Protein AF-0000000068432973 (afdb_homodimer)

Foldseek 3Di:
DVQVVLQPDQKAAQKWKFWFPDDIAGFMWGDDLFWIWTWRPDPPDIDIDTDGLLQWFDWDWDDDVQWIKIWTQGQLRTIMIMIGGGDVNNVSRRRSSVDSNDDPDPCSHLQLVDDDPDDQPDALVPLQDPVVVVVVVVVQDDQKDKDQLCLVPPQAVFAFSIFIFGPPADSVLLSQQLVQFVRRFAWTWQDAQSVQGATEIEGAFGQLAPVGDDRLSSLVRVCSRDDPPAAAEEEEQADPVVQVVVSNVRTHHDDCVSNVRYHYDYQHADDFVLQQQLQLLLLVLLPDPPDDPVVSVVSNVVSCLLVNLLSLLVLLLVQLCCVPPVVHHYYYYYHGRQFSVLLSSLNNCVLRALLCQEPSNVSNSCVNSHANSQAFLCLQLSHHNDHPDDRDRHGCRVVSSLLSVVLQCVVVVQSHFFDNVSSSVVSSCSNPNSFCANDGRHPNRCVVSVRSVSGGHPCSVCVPPVNVLVTGRLNHDHDGHRHRGDSPSVSHDDPCVRSNCSPDPCVVVVVVSVVSSVVSVVVVVVVVVVVVVVVVVVVVVVVVVVVVPPDDDDD/DVQVVLQPDQKAAQKWKFWFPDDIAGFMWGDDLFWIWTWRPDPPDIDIDTDGLLQWFDWDWDDDVQKIKIWTAGQLRTIMIMIGGGDVNNVSRRRSSVDSNDDPDPCSHLQLVDDDPDDQPDALVPLQDPVVVVVVVVVQDDQKDKDQLCLVPPQAVFAFSIFIFGPPADSVLLSQQLVQFVRRFAWTWQDAQSVQGATEIEGAFGQLAPVGDDRLSSLVRVCSRDDPPAAAEEEEQADPVVQVVVSNVRTHHDDCVSNVRYHYDYQHADDFVLQQQLQLLLLVLLPDPPDDPVVSVVSNVVSCLLVNLLSLLVLLLVQLCCCPPVVHHYYYYYHGRQFSVLLSSLNNCVLRALLCQEPSNVSNSCVNSHANSQAFLCLQLSHHNPHPDDRDRHGCRVVSSLLSVVLLCVVVVQSHFFDNVSSSVVSSCSNPNSFCANDGRHPNRCVVSVRSVSGGHPCSVCVPPVNVLVTGRLNHDHDGHRHRGDSPSVSRDDPCVRSNCSPDPCVVVVVVSVVSSVVSVVVVVVVVVVVVVVVVVVVVVVVVVVVVPPDDDDD

Sequence (1110 aa):
MEFAELIKTPRADNVVLHRPFYPAVEGTLCLTGHHLIFSSRRQDNVEELWLLHSNIDSIEKRFIGFLGTIIIKCKDLRIIQLDIPGMEESLNIASSIEALSTLDSITLMYPFFYRPMFEVIEDGWHSFLPESEFELLSSVTNEWRLSYINKDFSVCPSYPPVVTVPKTIDDESLCKVATFRHGGRFPVLSYYHKKNGMVIMRSSQPLTGTNGRRCKEDEKLINATLRAGKRGYIIDTRSLNVAQQARAKGGGFEQEVHYPQWRRIHKSIERYNILQESLIKLVEACNDQSHNMDRWLSKLEASNWLTHIKEILTTACLAAQCIDREGASVLIHGTEGIDSTLQVTSLAQIILDPRCRTIRGFEALIEREWRQAGHPFQQRCAQSAYSNSKQKWEAPVFLLFLDCVWQILRQFPCSFEFNYHFLIMLFEHSYASQFGTFLGNNENERSKLKLPQKTMSLWSWVNRPEEHNRFKNPLFEANSLVIWPSVAPQSLQLWEGVFLRWNRSSKFVDESYEEMINIIKYNKELQVKVNMLRRQLAELEIDDNTQDDGMPKSPMEFAELIKTPRADNVVLHRPFYPAVEGTLCLTGHHLIFSSRRQDNVEELWLLHSNIDSIEKRFIGFLGTIIIKCKDLRIIQLDIPGMEESLNIASSIEALSTLDSITLMYPFFYRPMFEVIEDGWHSFLPESEFELLSSVTNEWRLSYINKDFSVCPSYPPVVTVPKTIDDESLCKVATFRHGGRFPVLSYYHKKNGMVIMRSSQPLTGTNGRRCKEDEKLINATLRAGKRGYIIDTRSLNVAQQARAKGGGFEQEVHYPQWRRIHKSIERYNILQESLIKLVEACNDQSHNMDRWLSKLEASNWLTHIKEILTTACLAAQCIDREGASVLIHGTEGIDSTLQVTSLAQIILDPRCRTIRGFEALIEREWRQAGHPFQQRCAQSAYSNSKQKWEAPVFLLFLDCVWQILRQFPCSFEFNYHFLIMLFEHSYASQFGTFLGNNENERSKLKLPQKTMSLWSWVNRPEEHNRFKNPLFEANSLVIWPSVAPQSLQLWEGVFLRWNRSSKFVDESYEEMINIIKYNKELQVKVNMLRRQLAELEIDDNTQDDGMPKSP

Organism: Pseudonaja textilis (NCBI:txid8673)

Radius of gyration: 35.04 Å; Cα contacts (8 Å, |Δi|>4): 2087; chains: 2; bounding box: 86×96×112 Å

Solvent-accessible surface area (backbone atoms only — not comparable to full-atom values): 57473 Å² total; per-residue (Å²): 112,102,44,54,88,54,46,73,48,48,66,43,71,70,23,33,40,38,47,72,98,46,74,71,42,56,20,37,37,35,51,57,73,48,35,43,35,37,37,37,78,40,88,89,62,71,50,72,44,82,38,52,26,58,29,41,35,35,72,46,80,45,76,56,91,58,35,17,34,40,37,40,34,29,47,77,69,44,59,36,36,36,38,26,66,35,54,67,55,32,51,32,40,51,52,23,50,54,51,47,33,59,61,84,55,75,79,73,38,50,15,58,71,53,73,80,91,64,83,74,83,46,66,36,75,68,67,67,42,69,68,61,58,44,52,59,49,54,72,76,43,82,62,55,36,81,38,60,77,21,60,81,33,76,59,20,45,41,38,38,37,58,45,44,39,53,55,88,56,52,65,70,45,49,54,55,24,12,75,38,13,37,80,18,33,41,75,32,65,74,42,74,40,80,90,78,65,28,34,36,28,37,21,19,21,35,46,19,26,83,83,57,54,80,53,70,53,43,44,49,52,62,54,63,67,47,55,90,94,47,46,33,36,34,40,31,35,37,40,66,66,57,38,56,54,34,12,74,75,38,28,27,65,86,53,50,88,73,36,73,57,41,47,77,42,68,48,60,54,82,52,49,65,59,45,30,53,18,47,29,41,39,53,52,48,58,69,48,81,80,50,51,43,61,55,45,40,49,39,51,45,71,16,39,52,66,45,51,43,36,44,47,51,45,49,12,48,50,53,36,40,36,34,73,73,66,58,18,24,35,38,32,20,28,65,69,31,45,50,71,33,36,46,29,56,50,46,20,40,46,32,57,34,45,55,40,30,31,60,67,35,32,51,40,44,45,42,56,48,32,47,35,45,16,29,38,35,42,49,19,31,65,45,51,62,62,44,84,62,86,77,83,64,29,22,54,56,68,54,46,40,50,48,45,50,48,55,42,40,66,59,34,54,25,53,24,36,43,37,70,61,43,53,50,50,51,50,40,41,46,46,39,46,63,35,35,68,46,52,40,39,19,37,46,52,31,58,75,64,36,39,76,80,50,25,45,38,50,54,25,54,49,68,31,72,77,50,36,61,72,22,45,29,87,62,45,42,96,44,82,58,66,56,84,73,78,63,49,49,88,69,60,74,82,63,49,82,65,68,32,50,68,75,41,86,55,61,45,51,52,48,44,52,50,49,50,48,50,51,53,52,48,34,52,51,35,52,51,49,39,53,50,44,50,48,50,46,52,53,53,54,53,56,58,59,60,62,65,71,69,65,77,77,78,132,111,101,42,54,88,54,46,73,47,45,65,44,69,69,23,33,41,38,45,70,100,46,76,72,42,57,20,35,37,36,50,58,73,49,34,44,35,38,37,37,76,41,88,89,64,72,50,71,44,82,39,52,27,59,28,41,34,36,73,45,80,45,75,58,91,56,36,16,35,40,38,41,34,28,48,77,70,44,60,35,36,38,36,26,65,35,54,67,56,32,51,33,40,52,52,20,50,54,52,48,32,58,62,83,54,76,78,74,38,49,14,60,70,52,72,82,91,62,83,76,83,46,65,38,74,68,67,68,43,68,67,60,56,43,52,60,49,55,73,76,43,80,62,54,36,81,39,59,79,22,61,81,31,76,59,18,44,41,39,38,38,58,45,44,39,52,54,88,57,51,66,70,44,49,53,57,24,13,73,37,13,38,79,19,33,42,73,32,64,73,43,75,40,80,91,78,64,28,34,36,28,38,24,20,20,36,46,20,24,82,82,57,54,81,53,70,52,43,46,48,52,63,52,64,67,46,54,91,93,46,47,34,35,34,40,32,36,37,40,67,68,57,38,55,56,34,12,74,73,39,28,29,64,87,52,50,88,74,37,72,59,40,47,78,43,68,46,59,54,83,54,51,65,58,46,29,53,18,47,29,41,38,52,52,49,58,67,47,81,80,50,50,42,60,55,44,40,48,40,51,46,70,17,39,51,67,45,52,44,37,43,47,51,45,49,12,48,48,54,36,41,35,33,72,72,66,57,17,25,36,38,32,21,28,64,69,31,44,52,70,33,34,44,29,55,50,48,21,42,46,31,57,32,46,56,41,29,31,60,67,35,33,51,42,45,44,42,54,49,32,48,35,44,16,28,39,34,42,49,20,31,64,44,50,61,62,43,83,61,85,76,82,63,29,24,54,58,66,53,50,40,50,49,46,50,50,56,44,40,66,58,34,56,27,52,24,37,42,36,70,61,43,54,51,50,52,48,41,40,45,44,39,46,63,35,35,66,46,55,39,38,18,37,45,53,30,58,74,64,36,39,76,80,52,25,43,36,50,51,24,53,48,68,32,72,75,50,36,61,70,23,44,29,88,63,44,43,95,45,83,57,66,54,84,74,77,62,50,49,88,68,60,74,82,61,49,82,64,67,31,50,68,76,41,84,54,62,46,50,53,48,44,55,51,51,52,49,48,51,53,52,50,34,52,53,34,52,52,48,38,52,50,44,50,49,51,46,53,53,53,55,54,55,58,58,60,65,65,72,70,66,75,78,78,132

InterPro domains:
  IPR010569 Myotubularin-like, phosphatase domain [PF06602] (109-446)
  IPR010569 Myotubularin-like, phosphatase domain [PS51339] (124-499)
  IPR011993 PH-like domain superfamily [G3DSA:2.30.29.30] (4-100)
  IPR029021 Protein-tyrosine phosphatase-like [SSF52799] (120-504)
  IPR030564 Myotubularin [PTHR10807] (13-544)
  IPR048994 MTMR6-9, GRAM domain [PF21098] (24-101)

pLDDT: mean 93.5, std 8.92, range [25.36, 98.94]

Nearest PDB structures (foldseek):
  5gnh-assembly2_A  TM=9.101E-01  e=5.125E-49  Homo sapiens
  5gnh-assembly3_B  TM=9.151E-01  e=1.830E-48  Homo sapiens
  1zvr-assembly1_A  TM=8.961E-01  e=6.200E-48  Homo sapiens
  5c16-assembly4_D  TM=9.106E-01  e=1.146E-46  Homo sapiens
  2yf0-assembly1_A-2  TM=7.721E-01  e=1.678E-44  Homo sapiens

Secondary structure (DSSP, 8-state):
-TTGGG-S-SEEEEEEEE-TTS--EEEEEEE-SSEEEEE---SS---EEEEEGGGEEEEEEEEETTEEEEEEEETTS-EEEEEEESHHHHHHHHHHHHHHHT-S-GGGSGGGT----S---S-GGGSS-HHHHHHHHHTT-SSEEEE-TTTTSSS-TTS-SSEEEETTS-HHHHHHHHHHBGGG---EEEEE-TTT--EEEEE--B--TTTT---HHHHHHHHTTSPTT--EEEEESS-HHHHHHHHHTT-----TTTSTTEEEEE-----HHHHHHHHHHHHHHHH-TT--HHHHHHHHHHHTHHHHHHHHHHHHHHHHHHHHTS--EEEEE-SSSSSHHHHHHHHHHHHH-GGGGSHHHHHHHHIIIIITTT--HHHHTS--S---SPPSS---HHHHHHHHHHHHHHHSTTS-SB-HHHHHHHHHHHHS-SSSTT-SSSHHHHHHHTHHHHS--HHHHHTSHHHHHHHB-TT-----S-------GGG----HHHHTTTTS--HHHHHHHHHHHHHHHHHHHHHHHHHHHHHHHHHHHHHHHHHHTTS----/-TTGGG-S-SEEEEEEEE-TTS--EEEEEEE-SSEEEEE---SS---EEEEEGGGEEEEEEEEETTEEEEEEEETTS-EEEEEEESHHHHHHHHHHHHHHHT-S-GGGSGGGT----S---S-GGGSS-HHHHHHHHHTT-SSEEEE-TTTTSSS-TTS-SSEEEETTS-HHHHHHHHHHBGGG---EEEEE-TTT--EEEEE--B--TTTT---HHHHHHHHTTSPTT--EEEEESS-HHHHHHHHHTT-----TTTSTTEEEEE-----HHHHHHHHHHHHHHHH-TT--HHHHHHHHHHHTHHHHHHHHHHHHHHHHHHHHTS--EEEEE-SSSSSHHHHHHHHHHHHH-GGGGSHHHHHHHHIIIIITTT--HHHHTS--S---S--SS---HHHHHHHHHHHHHHHSTTS-SB-HHHHHHHHHHHHS-SSSTT-SSSHHHHHHHTHHHHS--HHHHHTSHHHHHHHB-TT-----S-------GGG----HHHHTTTTS--HHHHHHHHHHHHHHHHHHHHHHHHHHHHHHHHHHHHHHHHHHTTS----

Structure (mmCIF, N/CA/C/O backbone):
data_AF-0000000068432973-model_v1
#
loop_
_entity.id
_entity.type
_entity.pdbx_description
1 polymer 'Myotubularin-related protein 9'
#
loop_
_atom_site.group_PDB
_atom_site.id
_atom_site.type_symbol
_atom_site.label_atom_id
_atom_site.label_alt_id
_atom_site.label_comp_id
_atom_site.label_asym_id
_atom_site.label_entity_id
_atom_site.label_seq_id
_atom_site.pdbx_PDB_ins_code
_atom_site.Cartn_x
_atom_site.Cartn_y
_atom_site.Cartn_z
_atom_site.occupancy
_atom_site.B_iso_or_equiv
_atom_site.auth_seq_id
_atom_site.auth_comp_id
_atom_site.auth_asym_id
_atom_site.auth_atom_id
_atom_site.pdbx_PDB_model_num
ATOM 1 N N . MET A 1 1 ? -35.031 26.766 24.469 1 56.75 1 MET A N 1
ATOM 2 C CA . MET A 1 1 ? -33.812 26.047 24.156 1 56.75 1 MET A CA 1
ATOM 3 C C . MET A 1 1 ? -33.312 26.438 22.766 1 56.75 1 MET A C 1
ATOM 5 O O . MET A 1 1 ? -34.094 26.625 21.844 1 56.75 1 MET A O 1
ATOM 9 N N . GLU A 1 2 ? -32.031 26.969 22.703 1 74.81 2 GLU A N 1
ATOM 10 C CA . GLU A 1 2 ? -31.406 27.672 21.594 1 74.81 2 GLU A CA 1
ATOM 11 C C . GLU A 1 2 ? -31.688 26.984 20.266 1 74.81 2 GLU A C 1
ATOM 13 O O . GLU A 1 2 ? -31.75 27.625 19.219 1 74.81 2 GLU A O 1
ATOM 18 N N . PHE A 1 3 ? -32.125 25.719 20.297 1 84.88 3 PHE A N 1
ATOM 19 C CA . PHE A 1 3 ? -32.219 25.016 19.031 1 84.88 3 PHE A CA 1
ATOM 20 C C . PHE A 1 3 ? -33.625 24.484 18.797 1 84.88 3 PHE A C 1
ATOM 22 O O . PHE A 1 3 ? -33.906 23.859 17.766 1 84.88 3 PHE A O 1
ATOM 29 N N . ALA A 1 4 ? -34.594 24.703 19.641 1 85.81 4 ALA A N 1
ATOM 30 C CA . ALA A 1 4 ? -35.906 24.078 19.609 1 85.81 4 ALA A CA 1
ATOM 31 C C . ALA A 1 4 ? -36.688 24.469 18.344 1 85.81 4 ALA A C 1
ATOM 33 O O . ALA A 1 4 ? -37.375 23.641 17.75 1 85.81 4 ALA A O 1
ATOM 34 N N . GLU A 1 5 ? -36.469 25.641 17.953 1 88.88 5 GLU A N 1
ATOM 35 C CA . GLU A 1 5 ? -37.219 26.125 16.797 1 88.88 5 GLU A CA 1
ATOM 36 C C . GLU A 1 5 ? -36.719 25.469 15.508 1 88.88 5 GLU A C 1
ATOM 38 O O . GLU A 1 5 ? -37.438 25.422 14.508 1 88.88 5 GLU A O 1
ATOM 43 N N . LEU A 1 6 ? -35.562 24.969 15.602 1 92.25 6 LEU A N 1
ATOM 44 C CA . LEU A 1 6 ? -34.938 24.375 14.406 1 92.25 6 LEU A CA 1
ATOM 45 C C . LEU A 1 6 ? -35.281 22.891 14.305 1 92.25 6 LEU A C 1
ATOM 47 O O . LEU A 1 6 ? -35.125 22.281 13.242 1 92.25 6 LEU A O 1
ATOM 51 N N . ILE A 1 7 ? -35.781 22.312 15.336 1 95.44 7 ILE A N 1
ATOM 52 C CA . ILE A 1 7 ? -36.062 20.891 15.375 1 95.44 7 ILE A CA 1
ATOM 53 C C . ILE A 1 7 ? -37.562 20.656 15.227 1 95.44 7 ILE A C 1
ATOM 55 O O . ILE A 1 7 ? -38.312 20.766 16.203 1 95.44 7 ILE A O 1
ATOM 59 N N . LYS A 1 8 ? -37.969 20.219 14.18 1 93.62 8 LYS A N 1
ATOM 60 C CA . LYS A 1 8 ? -39.406 20.062 13.875 1 93.62 8 LYS A CA 1
ATOM 61 C C . LYS A 1 8 ? -39.906 18.703 14.359 1 93.62 8 LYS A C 1
ATOM 63 O O . LYS A 1 8 ? -41.062 18.594 14.789 1 93.62 8 LYS A O 1
ATOM 68 N N . THR A 1 9 ? -39.094 17.75 14.219 1 93 9 THR A N 1
ATOM 69 C CA . THR A 1 9 ? -39.375 16.391 14.703 1 93 9 THR A CA 1
ATOM 70 C C . THR A 1 9 ? -38.25 15.891 15.578 1 93 9 THR A C 1
ATOM 72 O O . THR A 1 9 ? -37.281 15.328 15.078 1 93 9 THR A O 1
ATOM 75 N N . PRO A 1 10 ? -38.406 16 16.812 1 93.56 10 PRO A N 1
ATOM 76 C CA . PRO A 1 10 ? -37.312 15.641 17.703 1 93.56 10 PRO A CA 1
ATOM 77 C C . PRO A 1 10 ? -37.094 14.125 17.812 1 93.56 10 PRO A C 1
ATOM 79 O O . PRO A 1 10 ? -36 13.672 18.125 1 93.56 10 PRO A O 1
ATOM 82 N N . ARG A 1 11 ? -38.219 13.398 17.578 1 95.44 11 ARG A N 1
ATOM 83 C CA . ARG A 1 11 ? -38.125 11.953 17.703 1 95.44 11 ARG A CA 1
ATOM 84 C C . ARG A 1 11 ? -38.969 11.258 16.625 1 95.44 11 ARG A C 1
ATOM 86 O O . ARG A 1 11 ? -40.094 11.711 16.312 1 95.44 11 ARG A O 1
ATOM 93 N N . ALA A 1 12 ? -38.406 10.289 16 1 95.38 12 ALA A N 1
ATOM 94 C CA . ALA A 1 12 ? -39.094 9.477 15.008 1 95.38 12 ALA A CA 1
ATOM 95 C C . ALA A 1 12 ? -38.844 7.988 15.234 1 95.38 12 ALA A C 1
ATOM 97 O O . ALA A 1 12 ? -37.688 7.562 15.344 1 95.38 12 ALA A O 1
ATOM 98 N N . ASP A 1 13 ? -39.875 7.211 15.258 1 95 13 ASP A N 1
ATOM 99 C CA . ASP A 1 13 ? -39.781 5.77 15.469 1 95 13 ASP A CA 1
ATOM 100 C C . ASP A 1 13 ? -39.812 5.02 14.133 1 95 13 ASP A C 1
ATOM 102 O O . ASP A 1 13 ? -40.156 5.594 13.102 1 95 13 ASP A O 1
ATOM 106 N N . ASN A 1 14 ? -39.375 3.793 14.172 1 95.44 14 ASN A N 1
ATOM 107 C CA . ASN A 1 14 ? -39.375 2.879 13.039 1 95.44 14 ASN A CA 1
ATOM 108 C C . ASN A 1 14 ? -38.531 3.396 11.883 1 95.44 14 ASN A C 1
ATOM 110 O O . ASN A 1 14 ? -38.906 3.262 10.719 1 95.44 14 ASN A O 1
ATOM 114 N N . VAL A 1 15 ? -37.5 4.082 12.258 1 96.94 15 VAL A N 1
ATOM 115 C CA . VAL A 1 15 ? -36.531 4.535 11.273 1 96.94 15 VAL A CA 1
ATOM 116 C C . VAL A 1 15 ? -35.531 3.416 10.969 1 96.94 15 VAL A C 1
ATOM 118 O O . VAL A 1 15 ? -35.125 2.695 11.875 1 96.94 15 VAL A O 1
ATOM 121 N N . VAL A 1 16 ? -35.188 3.244 9.727 1 97.19 16 VAL A N 1
ATOM 122 C CA . VAL A 1 16 ? -34.188 2.24 9.352 1 97.19 16 VAL A CA 1
ATOM 123 C C . VAL A 1 16 ? -32.875 2.922 9.008 1 97.19 16 VAL A C 1
ATOM 125 O O . VAL A 1 16 ? -32.844 3.816 8.164 1 97.19 16 VAL A O 1
ATOM 128 N N . LEU A 1 17 ? -31.844 2.533 9.688 1 97.5 17 LEU A N 1
ATOM 129 C CA . LEU A 1 17 ? -30.516 3.076 9.484 1 97.5 17 LEU A CA 1
ATOM 130 C C . LEU A 1 17 ? -29.672 2.135 8.625 1 97.5 17 LEU A C 1
ATOM 132 O O . LEU A 1 17 ? -29.609 0.934 8.891 1 97.5 17 LEU A O 1
ATOM 136 N N . HIS A 1 18 ? -29.141 2.68 7.57 1 97.12 18 HIS A N 1
ATOM 137 C CA . HIS A 1 18 ? -28.156 1.977 6.75 1 97.12 18 HIS A CA 1
ATOM 138 C C . HIS A 1 18 ? -26.766 2.572 6.922 1 97.12 18 HIS A C 1
ATOM 140 O O . HIS A 1 18 ? -26.562 3.771 6.707 1 97.12 18 HIS A O 1
ATOM 146 N N . ARG A 1 19 ? -25.812 1.819 7.387 1 94.81 19 ARG A N 1
ATOM 147 C CA . ARG A 1 19 ? -24.422 2.219 7.527 1 94.81 19 ARG A CA 1
ATOM 148 C C . ARG A 1 19 ? -23.5 1.262 6.777 1 94.81 19 ARG A C 1
ATOM 150 O O . ARG A 1 19 ? -23.844 0.097 6.566 1 94.81 19 ARG A O 1
ATOM 157 N N . PRO A 1 20 ? -22.297 1.792 6.391 1 92.88 20 PRO A N 1
ATOM 158 C CA . PRO A 1 20 ? -21.344 0.899 5.715 1 92.88 20 PRO A CA 1
ATOM 159 C C . PRO A 1 20 ? -20.969 -0.306 6.57 1 92.88 20 PRO A C 1
ATOM 161 O O . PRO A 1 20 ? -20.672 -0.155 7.762 1 92.88 20 PRO A O 1
ATOM 164 N N . PHE A 1 21 ? -21.016 -1.523 6.02 1 90.12 21 PHE A N 1
ATOM 165 C CA . PHE A 1 21 ? -20.5 -2.777 6.555 1 90.12 21 PHE A CA 1
ATOM 166 C C . PHE A 1 21 ? -21.375 -3.277 7.699 1 90.12 21 PHE A C 1
ATOM 168 O O . PHE A 1 21 ? -20.969 -4.156 8.461 1 90.12 21 PHE A O 1
ATOM 175 N N . TYR A 1 22 ? -22.547 -2.609 7.891 1 90.31 22 TYR A N 1
ATOM 176 C CA . TYR A 1 22 ? -23.516 -3.062 8.891 1 90.31 22 TYR A CA 1
ATOM 177 C C . TYR A 1 22 ? -24.844 -3.391 8.242 1 90.31 22 TYR A C 1
ATOM 179 O O . TYR A 1 22 ? -25.219 -2.799 7.223 1 90.31 22 TYR A O 1
ATOM 187 N N . PRO A 1 23 ? -25.453 -4.371 8.781 1 92 23 PRO A N 1
ATOM 188 C CA . PRO A 1 23 ? -26.828 -4.574 8.312 1 92 23 PRO A CA 1
ATOM 189 C C . PRO A 1 23 ? -27.75 -3.404 8.664 1 92 23 PRO A C 1
ATOM 191 O O . PRO A 1 23 ? -27.5 -2.691 9.641 1 92 23 PRO A O 1
ATOM 194 N N . ALA A 1 24 ? -28.797 -3.268 7.844 1 95.56 24 ALA A N 1
ATOM 195 C CA . ALA A 1 24 ? -29.797 -2.258 8.164 1 95.56 24 ALA A CA 1
ATOM 196 C C . ALA A 1 24 ? -30.484 -2.559 9.5 1 95.56 24 ALA A C 1
ATOM 198 O O . ALA A 1 24 ? -30.75 -3.719 9.82 1 95.56 24 ALA A O 1
ATOM 199 N N . VAL A 1 25 ? -30.719 -1.557 10.234 1 95.56 25 VAL A N 1
ATOM 200 C CA . VAL A 1 25 ? -31.312 -1.762 11.555 1 95.56 25 VAL A CA 1
ATOM 201 C C . VAL A 1 25 ? -32.438 -0.765 11.773 1 95.56 25 VAL A C 1
ATOM 203 O O . VAL A 1 25 ? -32.344 0.405 11.398 1 95.56 25 VAL A O 1
ATOM 206 N N . GLU A 1 26 ? -33.469 -1.287 12.32 1 95.94 26 GLU A N 1
ATOM 207 C CA . GLU A 1 26 ? -34.594 -0.432 12.656 1 95.94 26 GLU A CA 1
ATOM 208 C C . GLU A 1 26 ? -34.5 0.099 14.086 1 95.94 26 GLU A C 1
ATOM 210 O O . GLU A 1 26 ? -34.031 -0.616 14.984 1 95.94 26 GLU A O 1
ATOM 215 N N . GLY A 1 27 ? -34.812 1.371 14.234 1 96.19 27 GLY A N 1
ATOM 216 C CA . GLY A 1 27 ? -34.75 1.961 15.562 1 96.19 27 GLY A CA 1
ATOM 217 C C . GLY A 1 27 ? -35.406 3.326 15.641 1 96.19 27 GLY A C 1
ATOM 218 O O . GLY A 1 27 ? -36.375 3.602 14.922 1 96.19 27 GLY A O 1
ATOM 219 N N . THR A 1 28 ? -34.969 4.004 16.703 1 96.75 28 THR A N 1
ATOM 220 C CA . THR A 1 28 ? -35.5 5.332 16.969 1 96.75 28 THR A CA 1
ATOM 221 C C . THR A 1 28 ? -34.469 6.406 16.688 1 96.75 28 THR A C 1
ATOM 223 O O . THR A 1 28 ? -33.281 6.266 17.062 1 96.75 28 THR A O 1
ATOM 226 N N . LEU A 1 29 ? -34.969 7.391 15.945 1 97.38 29 LEU A N 1
ATOM 227 C CA . LEU A 1 29 ? -34.125 8.539 15.633 1 97.38 29 LEU A CA 1
ATOM 228 C C . LEU A 1 29 ? -34.469 9.727 16.531 1 97.38 29 LEU A C 1
ATOM 230 O O . LEU A 1 29 ? -35.625 10.055 16.703 1 97.38 29 LEU A O 1
ATOM 234 N N . CYS A 1 30 ? -33.438 10.281 17.078 1 96.81 30 CYS A N 1
ATOM 235 C CA . CYS A 1 30 ? -33.625 11.469 17.906 1 96.81 30 CYS A CA 1
ATOM 236 C C . CYS A 1 30 ? -32.719 12.602 17.438 1 96.81 30 CYS A C 1
ATOM 238 O O . CYS A 1 30 ? -31.531 12.391 17.172 1 96.81 30 CYS A O 1
ATOM 240 N N . LEU A 1 31 ? -33.25 13.75 17.281 1 96.81 31 LEU A N 1
ATOM 241 C CA . LEU A 1 31 ? -32.5 14.93 16.922 1 96.81 31 LEU A CA 1
ATOM 242 C C . LEU A 1 31 ? -32.344 15.883 18.109 1 96.81 31 LEU A C 1
ATOM 244 O O . LEU A 1 31 ? -33.344 16.219 18.75 1 96.81 31 LEU A O 1
ATOM 248 N N . THR A 1 32 ? -31.141 16.156 18.406 1 95.25 32 THR A N 1
ATOM 249 C CA . THR A 1 32 ? -30.844 17.188 19.406 1 95.25 32 THR A CA 1
ATOM 250 C C . THR A 1 32 ? -30.266 18.422 18.734 1 95.25 32 THR A C 1
ATOM 252 O O . THR A 1 32 ? -30.25 18.531 17.516 1 95.25 32 THR A O 1
ATOM 255 N N . GLY A 1 33 ? -29.859 19.375 19.578 1 94.31 33 GLY A N 1
ATOM 256 C CA . GLY A 1 33 ? -29.281 20.594 19.031 1 94.31 33 GLY A CA 1
ATOM 257 C C . GLY A 1 33 ? -28 20.359 18.266 1 94.31 33 GLY A C 1
ATOM 258 O O . GLY A 1 33 ? -27.703 21.062 17.297 1 94.31 33 GLY A O 1
ATOM 259 N N . HIS A 1 34 ? -27.328 19.281 18.75 1 96.5 34 HIS A N 1
ATOM 260 C CA . HIS A 1 34 ? -26 19.156 18.156 1 96.5 34 HIS A CA 1
ATOM 261 C C . HIS A 1 34 ? -25.781 17.766 17.578 1 96.5 34 HIS A C 1
ATOM 263 O O . HIS A 1 34 ? -24.828 17.531 16.828 1 96.5 34 HIS A O 1
ATOM 269 N N . HIS A 1 35 ? -26.703 16.812 17.875 1 97.06 35 HIS A N 1
ATOM 270 C CA . HIS A 1 35 ? -26.453 15.43 17.453 1 97.06 35 HIS A CA 1
ATOM 271 C C . HIS A 1 35 ? -27.688 14.82 16.797 1 97.06 35 HIS A C 1
ATOM 273 O O . HIS A 1 35 ? -28.812 15.156 17.141 1 97.06 35 HIS A O 1
ATOM 279 N N . LEU A 1 36 ? -27.438 14.055 15.812 1 97.25 36 LEU A N 1
ATOM 280 C CA . LEU A 1 36 ? -28.344 13.023 15.336 1 97.25 36 LEU A CA 1
ATOM 281 C C . LEU A 1 36 ? -28.062 11.688 16.016 1 97.25 36 LEU A C 1
ATOM 283 O O . LEU A 1 36 ? -26.953 11.148 15.891 1 97.25 36 LEU A O 1
ATOM 287 N N . ILE A 1 37 ? -29.016 11.203 16.75 1 97.12 37 ILE A N 1
ATOM 288 C CA . ILE A 1 37 ? -28.812 9.984 17.531 1 97.12 37 ILE A CA 1
ATOM 289 C C . ILE A 1 37 ? -29.781 8.898 17.062 1 97.12 37 ILE A C 1
ATOM 291 O O . ILE A 1 37 ? -30.984 9.141 16.953 1 97.12 37 ILE A O 1
ATOM 295 N N . PHE A 1 38 ? -29.281 7.758 16.75 1 97.25 38 PHE A N 1
ATOM 296 C CA . PHE A 1 38 ? -30.078 6.594 16.391 1 97.25 38 PHE A CA 1
ATOM 297 C C . PHE A 1 38 ? -29.844 5.453 17.375 1 97.25 38 PHE A C 1
ATOM 299 O O . PHE A 1 38 ? -28.703 5.176 17.75 1 97.25 38 PHE A O 1
ATOM 306 N N . SER A 1 39 ? -30.922 4.816 17.766 1 95 39 SER A N 1
ATOM 307 C CA . SER A 1 39 ? -30.812 3.682 18.688 1 95 39 SER A CA 1
ATOM 308 C C . SER A 1 39 ? -31.766 2.557 18.281 1 95 39 SER A C 1
ATOM 310 O O . SER A 1 39 ? -32.969 2.785 18.062 1 95 39 SER A O 1
ATOM 312 N N . SER A 1 40 ? -31.344 1.339 18.094 1 90.31 40 SER A N 1
ATOM 313 C CA . SER A 1 40 ? -32.156 0.203 17.719 1 90.31 40 SER A CA 1
ATOM 314 C C . SER A 1 40 ? -32.938 -0.35 18.922 1 90.31 40 SER A C 1
ATOM 316 O O . SER A 1 40 ? -33.969 -0.981 18.75 1 90.31 40 SER A O 1
ATOM 318 N N . ARG A 1 41 ? -32.625 -0.055 20.094 1 76.62 41 ARG A N 1
ATOM 319 C CA . ARG A 1 41 ? -33.188 -0.517 21.344 1 76.62 41 ARG A CA 1
ATOM 320 C C . ARG A 1 41 ? -33.438 -2.021 21.312 1 76.62 41 ARG A C 1
ATOM 322 O O . ARG A 1 41 ? -34.312 -2.531 22.031 1 76.62 41 ARG A O 1
ATOM 329 N N . ARG A 1 42 ? -32.656 -2.783 20.391 1 72.81 42 ARG A N 1
ATOM 330 C CA . ARG A 1 42 ? -32.812 -4.234 20.391 1 72.81 42 ARG A CA 1
ATOM 331 C C . ARG A 1 42 ? -32.219 -4.836 21.672 1 72.81 42 ARG A C 1
ATOM 333 O O . ARG A 1 42 ? -31.219 -4.344 22.203 1 72.81 42 ARG A O 1
ATOM 340 N N . GLN A 1 43 ? -32.906 -5.672 22.281 1 64.44 43 GLN A N 1
ATOM 341 C CA . GLN A 1 43 ? -32.531 -6.289 23.547 1 64.44 43 GLN A CA 1
ATOM 342 C C . GLN A 1 43 ? -31.188 -6.973 23.453 1 64.44 43 GLN A C 1
ATOM 344 O O . GLN A 1 43 ? -30.375 -6.902 24.375 1 64.44 43 GLN A O 1
ATOM 349 N N . ASP A 1 44 ? -30.875 -7.641 22.406 1 64.44 44 ASP A N 1
ATOM 350 C CA . ASP A 1 44 ? -29.688 -8.484 22.344 1 64.44 44 ASP A CA 1
ATOM 351 C C . ASP A 1 44 ? -28.453 -7.668 21.953 1 64.44 44 ASP A C 1
ATOM 353 O O . ASP A 1 44 ? -27.359 -7.918 22.453 1 64.44 44 ASP A O 1
ATOM 357 N N . ASN A 1 45 ? -28.641 -6.648 20.938 1 67.62 45 ASN A N 1
ATOM 358 C CA . ASN A 1 45 ? -27.5 -5.867 20.5 1 67.62 45 ASN A CA 1
ATOM 359 C C . ASN A 1 45 ? -27.891 -4.426 20.188 1 67.62 45 ASN A C 1
ATOM 361 O O . ASN A 1 45 ? -28.375 -4.129 19.094 1 67.62 45 ASN A O 1
ATOM 365 N N . VAL A 1 46 ? -27.578 -3.617 21.266 1 76.38 46 VAL A N 1
ATOM 366 C CA . VAL A 1 46 ? -27.906 -2.211 21.062 1 76.38 46 VAL A CA 1
ATOM 367 C C . VAL A 1 46 ? -26.891 -1.563 20.125 1 76.38 46 VAL A C 1
ATOM 369 O O . VAL A 1 46 ? -25.688 -1.616 20.359 1 76.38 46 VAL A O 1
ATOM 372 N N . GLU A 1 47 ? -27.375 -1.195 18.953 1 85.19 47 GLU A N 1
ATOM 373 C CA . GLU A 1 47 ? -26.578 -0.401 18.031 1 85.19 47 GLU A CA 1
ATOM 374 C C . GLU A 1 47 ? -26.953 1.077 18.109 1 85.19 47 GLU A C 1
ATOM 376 O O . GLU A 1 47 ? -28.141 1.432 18.078 1 85.19 47 GLU A O 1
ATOM 381 N N . GLU A 1 48 ? -25.984 1.876 18.391 1 90.81 48 GLU A N 1
ATOM 382 C CA . GLU A 1 48 ? -26.234 3.314 18.469 1 90.81 48 GLU A CA 1
ATOM 383 C C . GLU A 1 48 ? -25.328 4.082 17.516 1 90.81 48 GLU A C 1
ATOM 385 O O . GLU A 1 48 ? -24.219 3.635 17.203 1 90.81 48 GLU A O 1
ATOM 390 N N . LEU A 1 49 ? -25.828 5.113 16.969 1 94.75 49 LEU A N 1
ATOM 391 C CA . LEU A 1 49 ? -25.078 6.066 16.172 1 94.75 49 LEU A CA 1
ATOM 392 C C . LEU A 1 49 ? -25.188 7.473 16.734 1 94.75 49 LEU A C 1
ATOM 394 O O . LEU A 1 49 ? -26.297 7.949 17.016 1 94.75 49 LEU A O 1
ATOM 398 N N . TRP A 1 50 ? -24.125 8.039 17.078 1 95.62 50 TRP A N 1
ATOM 399 C CA . TRP A 1 50 ? -24.031 9.445 17.453 1 95.62 50 TRP A CA 1
ATOM 400 C C . TRP A 1 50 ? -23.312 10.25 16.375 1 95.62 50 TRP A C 1
ATOM 402 O O . TRP A 1 50 ? -22.109 10.094 16.172 1 95.62 50 TRP A O 1
ATOM 412 N N . LEU A 1 51 ? -24.062 11.094 15.734 1 97.81 51 LEU A N 1
ATOM 413 C CA . LEU A 1 51 ? -23.484 11.883 14.648 1 97.81 51 LEU A CA 1
ATOM 414 C C . LEU A 1 51 ? -23.609 13.375 14.922 1 97.81 51 LEU A C 1
ATOM 416 O O . LEU A 1 51 ? -24.719 13.883 15.078 1 97.81 51 LEU A O 1
ATOM 420 N N . LEU A 1 52 ? -22.484 14.031 15.039 1 98.06 52 LEU A N 1
ATOM 421 C CA . LEU A 1 52 ? -22.5 15.492 15.156 1 98.06 52 LEU A CA 1
ATOM 422 C C . LEU A 1 52 ? -23.109 16.125 13.914 1 98.06 52 LEU A C 1
ATOM 424 O O . LEU A 1 52 ? -22.719 15.805 12.789 1 98.06 52 LEU A O 1
ATOM 428 N N . HIS A 1 53 ? -24.016 17.062 14.102 1 97.19 53 HIS A N 1
ATOM 429 C CA . HIS A 1 53 ? -24.578 17.766 12.953 1 97.19 53 HIS A CA 1
ATOM 430 C C . HIS A 1 53 ? -23.484 18.469 12.164 1 97.19 53 HIS A C 1
ATOM 432 O O . HIS A 1 53 ? -23.531 18.531 10.93 1 97.19 53 HIS A O 1
ATOM 438 N N . SER A 1 54 ? -22.453 18.969 12.867 1 96.19 54 SER A N 1
ATOM 439 C CA . SER A 1 54 ? -21.375 19.688 12.219 1 96.19 54 SER A CA 1
ATOM 440 C C . SER A 1 54 ? -20.547 18.781 11.312 1 96.19 54 SER A C 1
ATOM 442 O O . SER A 1 54 ? -19.781 19.25 10.477 1 96.19 54 SER A O 1
ATOM 444 N N . ASN A 1 55 ? -20.688 17.469 11.492 1 97.94 55 ASN A N 1
ATOM 445 C CA . ASN A 1 55 ? -19.969 16.516 10.656 1 97.94 55 ASN A CA 1
ATOM 446 C C . ASN A 1 55 ? -20.703 16.234 9.352 1 97.94 55 ASN A C 1
ATOM 448 O O . ASN A 1 55 ? -20.172 15.578 8.453 1 97.94 55 ASN A O 1
ATOM 452 N N . ILE A 1 56 ? -21.875 16.734 9.227 1 97.56 56 ILE A N 1
ATOM 453 C CA . ILE A 1 56 ? -22.688 16.5 8.031 1 97.56 56 ILE A CA 1
ATOM 454 C C . ILE A 1 56 ? -22.328 17.531 6.961 1 97.56 56 ILE A C 1
ATOM 456 O O . ILE A 1 56 ? -22.375 18.75 7.207 1 97.56 56 ILE A O 1
ATOM 460 N N . ASP A 1 57 ? -21.953 17.078 5.832 1 96.56 57 ASP A N 1
ATOM 461 C CA . ASP A 1 57 ? -21.562 17.922 4.707 1 96.56 57 ASP A CA 1
ATOM 462 C C . ASP A 1 57 ? -22.766 18.266 3.836 1 96.56 57 ASP A C 1
ATOM 464 O O . ASP A 1 57 ? -22.891 19.391 3.346 1 96.56 57 ASP A O 1
ATOM 468 N N . SER A 1 58 ? -23.594 17.25 3.576 1 96.44 58 SER A N 1
ATOM 469 C CA . SER A 1 58 ? -24.766 17.422 2.74 1 96.44 58 SER A CA 1
ATOM 470 C C . SER A 1 58 ? -25.781 16.297 2.957 1 96.44 58 SER A C 1
ATOM 472 O O . SER A 1 58 ? -25.422 15.242 3.492 1 96.44 58 SER A O 1
ATOM 474 N N . ILE A 1 59 ? -26.984 16.547 2.602 1 96.44 59 ILE A N 1
ATOM 475 C CA . ILE A 1 59 ? -28.016 15.516 2.656 1 96.44 59 ILE A CA 1
ATOM 476 C C . ILE A 1 59 ? -28.781 15.477 1.333 1 96.44 59 ILE A C 1
ATOM 478 O O . ILE A 1 59 ? -28.844 16.484 0.618 1 96.44 59 ILE A O 1
ATOM 482 N N . GLU A 1 60 ? -29.234 14.367 1.019 1 96.25 60 GLU A N 1
ATOM 483 C CA . GLU A 1 60 ? -30.125 14.141 -0.124 1 96.25 60 GLU A CA 1
ATOM 484 C C . GLU A 1 60 ? -31.422 13.453 0.306 1 96.25 60 GLU A C 1
ATOM 486 O O . GLU A 1 60 ? -31.406 12.578 1.174 1 96.25 60 GLU A O 1
ATOM 491 N N . LYS A 1 61 ? -32.5 13.938 -0.268 1 95.06 61 LYS A N 1
ATOM 492 C CA . LYS A 1 61 ? -33.812 13.391 0.062 1 95.06 61 LYS A CA 1
ATOM 493 C C . LYS A 1 61 ? -34.438 12.688 -1.144 1 95.06 61 LYS A C 1
ATOM 495 O O . LYS A 1 61 ? -34.344 13.188 -2.27 1 95.06 61 LYS A O 1
ATOM 500 N N . ARG A 1 62 ? -34.875 11.539 -0.846 1 94.62 62 ARG A N 1
ATOM 501 C CA . ARG A 1 62 ? -35.625 10.781 -1.845 1 94.62 62 ARG A CA 1
ATOM 502 C C . ARG A 1 62 ? -36.906 10.211 -1.255 1 94.62 62 ARG A C 1
ATOM 504 O O . ARG A 1 62 ? -36.938 9.789 -0.097 1 94.62 62 ARG A O 1
ATOM 511 N N . PHE A 1 63 ? -37.969 10.281 -2.088 1 92.62 63 PHE A N 1
ATOM 512 C CA . PHE A 1 63 ? -39.25 9.789 -1.612 1 92.62 63 PHE A CA 1
ATOM 513 C C . PHE A 1 63 ? -39.781 8.695 -2.537 1 92.62 63 PHE A C 1
ATOM 515 O O . PHE A 1 63 ? -39.781 8.859 -3.76 1 92.62 63 PHE A O 1
ATOM 522 N N . ILE A 1 64 ? -40.031 7.629 -1.973 1 89.88 64 ILE A N 1
ATOM 523 C CA . ILE A 1 64 ? -40.688 6.535 -2.668 1 89.88 64 ILE A CA 1
ATOM 524 C C . ILE A 1 64 ? -41.969 6.16 -1.923 1 89.88 64 ILE A C 1
ATOM 526 O O . ILE A 1 64 ? -41.938 5.516 -0.874 1 89.88 64 ILE A O 1
ATOM 530 N N . GLY A 1 65 ? -43.156 6.402 -2.527 1 87.12 65 GLY A N 1
ATOM 531 C CA . GLY A 1 65 ? -44.438 6.188 -1.82 1 87.12 65 GLY A CA 1
ATOM 532 C C . GLY A 1 65 ? -44.5 6.957 -0.516 1 87.12 65 GLY A C 1
ATOM 533 O O . GLY A 1 65 ? -44.344 8.18 -0.495 1 87.12 65 GLY A O 1
ATOM 534 N N . PHE A 1 66 ? -44.688 6.121 0.612 1 86.12 66 PHE A N 1
ATOM 535 C CA . PHE A 1 66 ? -44.812 6.738 1.926 1 86.12 66 PHE A CA 1
ATOM 536 C C . PHE A 1 66 ? -43.5 6.711 2.678 1 86.12 66 PHE A C 1
ATOM 538 O O . PHE A 1 66 ? -43.438 7.133 3.832 1 86.12 66 PHE A O 1
ATOM 545 N N . LEU A 1 67 ? -42.531 6.285 1.974 1 91.19 67 LEU A N 1
ATOM 546 C CA . LEU A 1 67 ? -41.219 6.164 2.623 1 91.19 67 LEU A CA 1
ATOM 547 C C . LEU A 1 67 ? -40.281 7.27 2.16 1 91.19 67 LEU A C 1
ATOM 549 O O . LEU A 1 67 ? -40.156 7.504 0.959 1 91.19 67 LEU A O 1
ATOM 553 N N . GLY A 1 68 ? -39.812 8.047 3.141 1 95 68 GLY A N 1
ATOM 554 C CA . GLY A 1 68 ? -38.781 9.016 2.865 1 95 68 GLY A CA 1
ATOM 555 C C . GLY A 1 68 ? -37.375 8.508 3.189 1 95 68 GLY A C 1
ATOM 556 O O . GLY A 1 68 ? -37.188 7.875 4.23 1 95 68 GLY A O 1
ATOM 557 N N . THR A 1 69 ? -36.438 8.688 2.256 1 96.75 69 THR A N 1
ATOM 558 C CA . THR A 1 69 ? -35.062 8.312 2.455 1 96.75 69 THR A CA 1
ATOM 559 C C . THR A 1 69 ? -34.156 9.547 2.518 1 96.75 69 THR A C 1
ATOM 561 O O . THR A 1 69 ? -34.219 10.406 1.631 1 96.75 69 THR A O 1
ATOM 564 N N . ILE A 1 70 ? -33.438 9.656 3.596 1 97.69 70 ILE A N 1
ATOM 565 C CA . ILE A 1 70 ? -32.469 10.742 3.732 1 97.69 70 ILE A CA 1
ATOM 566 C C . ILE A 1 70 ? -31.062 10.172 3.674 1 97.69 70 ILE A C 1
ATOM 568 O O . ILE A 1 70 ? -30.672 9.375 4.523 1 97.69 70 ILE A O 1
ATOM 572 N N . ILE A 1 71 ? -30.297 10.531 2.646 1 97.88 71 ILE A N 1
ATOM 573 C CA . ILE A 1 71 ? -28.891 10.164 2.539 1 97.88 71 ILE A CA 1
ATOM 574 C C . ILE A 1 71 ? -28.031 11.25 3.166 1 97.88 71 ILE A C 1
ATOM 576 O O . ILE A 1 71 ? -28.078 12.414 2.74 1 97.88 71 ILE A O 1
ATOM 580 N N . ILE A 1 72 ? -27.281 10.922 4.141 1 98 72 ILE A N 1
ATOM 581 C CA . ILE A 1 72 ? -26.422 11.859 4.859 1 98 72 ILE A CA 1
ATOM 582 C C . ILE A 1 72 ? -24.953 11.609 4.488 1 98 72 ILE A C 1
ATOM 584 O O . ILE A 1 72 ? -24.438 10.516 4.711 1 98 72 ILE A O 1
ATOM 588 N N . LYS A 1 73 ? -24.328 12.578 3.908 1 98.06 73 LYS A N 1
ATOM 589 C CA . LYS A 1 73 ? -22.906 12.523 3.57 1 98.06 73 LYS A CA 1
ATOM 590 C C . LYS A 1 73 ? -22.078 13.359 4.543 1 98.06 73 LYS A C 1
ATOM 592 O O . LYS A 1 73 ? -22.297 14.57 4.68 1 98.06 73 LYS A O 1
ATOM 597 N N . CYS A 1 74 ? -21.125 12.734 5.148 1 98.19 74 CYS A N 1
ATOM 598 C CA . CYS A 1 74 ? -20.422 13.359 6.262 1 98.19 74 CYS A CA 1
ATOM 599 C C . CYS A 1 74 ? -19.062 13.891 5.816 1 98.19 74 CYS A C 1
ATOM 601 O O . CYS A 1 74 ? -18.547 13.508 4.766 1 98.19 74 CYS A O 1
ATOM 603 N N . LYS A 1 75 ? -18.484 14.758 6.66 1 97.88 75 LYS A N 1
ATOM 604 C CA . LYS A 1 75 ? -17.188 15.383 6.375 1 97.88 75 LYS A CA 1
ATOM 605 C C . LYS A 1 75 ? -16.047 14.398 6.551 1 97.88 75 LYS A C 1
ATOM 607 O O . LYS A 1 75 ? -14.969 14.578 5.984 1 97.88 75 LYS A O 1
ATOM 612 N N . ASP A 1 76 ? -16.25 13.336 7.34 1 97.31 76 ASP A N 1
ATOM 613 C CA . ASP A 1 76 ? -15.258 12.273 7.48 1 97.31 76 ASP A CA 1
ATOM 614 C C . ASP A 1 76 ? -15.414 11.234 6.375 1 97.31 76 ASP A C 1
ATOM 616 O O . ASP A 1 76 ? -14.875 10.133 6.477 1 97.31 76 ASP A O 1
ATOM 620 N N . LEU A 1 77 ? -16.219 11.477 5.352 1 97.75 77 LEU A N 1
ATOM 621 C CA . LEU A 1 77 ? -16.391 10.773 4.09 1 97.75 77 LEU A CA 1
ATOM 622 C C . LEU A 1 77 ? -17.359 9.602 4.242 1 97.75 77 LEU A C 1
ATOM 624 O O . LEU A 1 77 ? -17.641 8.898 3.273 1 97.75 77 LEU A O 1
ATOM 628 N N . ARG A 1 78 ? -17.906 9.438 5.398 1 96.56 78 ARG A N 1
ATOM 629 C CA . ARG A 1 78 ? -18.922 8.406 5.621 1 96.56 78 ARG A CA 1
ATOM 630 C C . ARG A 1 78 ? -20.266 8.812 5.008 1 96.56 78 ARG A C 1
ATOM 632 O O . ARG A 1 78 ? -20.641 9.977 5.062 1 96.56 78 ARG A O 1
ATOM 639 N N . ILE A 1 79 ? -20.969 7.852 4.457 1 97.5 79 ILE A N 1
ATOM 640 C CA . ILE A 1 79 ? -22.328 8.062 3.939 1 97.5 79 ILE A CA 1
ATOM 641 C C . ILE A 1 79 ? -23.297 7.125 4.652 1 97.5 79 ILE A C 1
ATOM 643 O O . ILE A 1 79 ? -23.094 5.91 4.688 1 97.5 79 ILE A O 1
ATOM 647 N N . ILE A 1 80 ? -24.328 7.66 5.18 1 97.69 80 ILE A N 1
ATOM 648 C CA . ILE A 1 80 ? -25.344 6.832 5.824 1 97.69 80 ILE A CA 1
ATOM 649 C C . ILE A 1 80 ? -26.719 7.172 5.25 1 97.69 80 ILE A C 1
ATOM 651 O O . ILE A 1 80 ? -26.891 8.195 4.582 1 97.69 80 ILE A O 1
ATOM 655 N N . GLN A 1 81 ? -27.594 6.293 5.492 1 98 81 GLN A N 1
ATOM 656 C CA . GLN A 1 81 ? -28.938 6.457 4.957 1 98 81 GLN A CA 1
ATOM 657 C C . GLN A 1 81 ? -30 6.172 6.023 1 98 81 GLN A C 1
ATOM 659 O O . GLN A 1 81 ? -29.859 5.227 6.801 1 98 81 GLN A O 1
ATOM 664 N N . LEU A 1 82 ? -31.016 7.027 6.055 1 97.75 82 LEU A N 1
ATOM 665 C CA . LEU A 1 82 ? -32.156 6.863 6.938 1 97.75 82 LEU A CA 1
ATOM 666 C C . LEU A 1 82 ? -33.438 6.699 6.129 1 97.75 82 LEU A C 1
ATOM 668 O O . LEU A 1 82 ? -33.781 7.539 5.281 1 97.75 82 LEU A O 1
ATOM 672 N N . ASP A 1 83 ? -34.094 5.66 6.43 1 97.81 83 ASP A N 1
ATOM 673 C CA . ASP A 1 83 ? -35.438 5.488 5.895 1 97.81 83 ASP A CA 1
ATOM 674 C C . ASP A 1 83 ? -36.469 5.828 6.941 1 97.81 83 ASP A C 1
ATOM 676 O O . ASP A 1 83 ? -36.562 5.176 7.98 1 97.81 83 ASP A O 1
ATOM 680 N N . ILE A 1 84 ? -37.219 6.754 6.645 1 97.06 84 ILE A N 1
ATOM 681 C CA . ILE A 1 84 ? -38.188 7.301 7.605 1 97.06 84 ILE A CA 1
ATOM 682 C C . ILE A 1 84 ? -39.594 7.152 7.066 1 97.06 84 ILE A C 1
ATOM 684 O O . ILE A 1 84 ? -39.906 7.641 5.977 1 97.06 84 ILE A O 1
ATOM 688 N N . PRO A 1 85 ? -40.406 6.488 7.883 1 94.06 85 PRO A N 1
ATOM 689 C CA . PRO A 1 85 ? -41.812 6.414 7.449 1 94.06 85 PRO A CA 1
ATOM 690 C C . PRO A 1 85 ? -42.531 7.766 7.508 1 94.06 85 PRO A C 1
ATOM 692 O O . PRO A 1 85 ? -42.438 8.461 8.523 1 94.06 85 PRO A O 1
ATOM 695 N N . GLY A 1 86 ? -43.219 8.133 6.414 1 91.62 86 GLY A N 1
ATOM 696 C CA . GLY A 1 86 ? -44 9.375 6.371 1 91.62 86 GLY A CA 1
ATOM 697 C C . GLY A 1 86 ? -43.25 10.508 5.684 1 91.62 86 GLY A C 1
ATOM 698 O O . GLY A 1 86 ? -42.125 10.812 6.035 1 91.62 86 GLY A O 1
ATOM 699 N N . MET A 1 87 ? -43.812 11.125 4.844 1 89.94 87 MET A N 1
ATOM 700 C CA . MET A 1 87 ? -43.219 12.188 4.051 1 89.94 87 MET A CA 1
ATOM 701 C C . MET A 1 87 ? -43 13.438 4.898 1 89.94 87 MET A C 1
ATOM 703 O O . MET A 1 87 ? -41.938 14.055 4.84 1 89.94 87 MET A O 1
ATOM 707 N N . GLU A 1 88 ? -44 13.766 5.625 1 91.5 88 GLU A N 1
ATOM 708 C CA . GLU A 1 88 ? -43.906 14.969 6.441 1 91.5 88 GLU A CA 1
ATOM 709 C C . GLU A 1 88 ? -42.781 14.852 7.473 1 91.5 88 GLU A C 1
ATOM 711 O O . GLU A 1 88 ? -42 15.781 7.656 1 91.5 88 GLU A O 1
ATOM 716 N N . GLU A 1 89 ? -42.781 13.719 8.07 1 93.56 89 GLU A N 1
ATOM 717 C CA . GLU A 1 89 ? -41.719 13.477 9.062 1 93.56 89 GLU A CA 1
ATOM 718 C C . GLU A 1 89 ? -40.344 13.516 8.43 1 93.56 89 GLU A C 1
ATOM 720 O O . GLU A 1 89 ? -39.406 14.086 9.008 1 93.56 89 GLU A O 1
ATOM 725 N N . SER A 1 90 ? -40.25 12.922 7.332 1 95 90 SER A N 1
ATOM 726 C CA . SER A 1 90 ? -39 12.891 6.621 1 95 90 SER A CA 1
ATOM 727 C C . SER A 1 90 ? -38.531 14.297 6.25 1 95 90 SER A C 1
ATOM 729 O O . SER A 1 90 ? -37.344 14.625 6.383 1 95 90 SER A O 1
ATOM 731 N N . LEU A 1 91 ? -39.438 15.047 5.781 1 95.56 91 LEU A N 1
ATOM 732 C CA . LEU A 1 91 ? -39.125 16.422 5.387 1 95.56 91 LEU A CA 1
ATOM 733 C C . LEU A 1 91 ? -38.719 17.25 6.602 1 95.56 91 LEU A C 1
ATOM 735 O O . LEU A 1 91 ? -37.812 18.078 6.527 1 95.56 91 LEU A O 1
ATOM 739 N N . ASN A 1 92 ? -39.438 17.047 7.668 1 96 92 ASN A N 1
ATOM 740 C CA . ASN A 1 92 ? -39.125 17.766 8.906 1 96 92 ASN A CA 1
ATOM 741 C C . ASN A 1 92 ? -37.719 17.422 9.406 1 96 92 ASN A C 1
ATOM 743 O O . ASN A 1 92 ? -36.969 18.312 9.797 1 96 92 ASN A O 1
ATOM 747 N N . ILE A 1 93 ? -37.438 16.203 9.359 1 96.94 93 ILE A N 1
ATOM 748 C CA . ILE A 1 93 ? -36.156 15.734 9.836 1 96.94 93 ILE A CA 1
ATOM 749 C C . ILE A 1 93 ? -35.031 16.266 8.938 1 96.94 93 ILE A C 1
ATOM 751 O O . ILE A 1 93 ? -34.031 16.781 9.422 1 96.94 93 ILE A O 1
ATOM 755 N N . ALA A 1 94 ? -35.25 16.172 7.668 1 96.62 94 ALA A N 1
ATOM 756 C CA . ALA A 1 94 ? -34.25 16.672 6.703 1 96.62 94 ALA A CA 1
ATOM 757 C C . ALA A 1 94 ? -34 18.172 6.898 1 96.62 94 ALA A C 1
ATOM 759 O O . ALA A 1 94 ? -32.844 18.609 6.887 1 96.62 94 ALA A O 1
ATOM 760 N N . SER A 1 95 ? -35.062 18.875 7.074 1 96.25 95 SER A N 1
ATOM 761 C CA . SER A 1 95 ? -34.969 20.312 7.262 1 96.25 95 SER A CA 1
ATOM 762 C C . SER A 1 95 ? -34.219 20.656 8.555 1 96.25 95 SER A C 1
ATOM 764 O O . SER A 1 95 ? -33.469 21.625 8.609 1 96.25 95 SER A O 1
ATOM 766 N N . SER A 1 96 ? -34.531 19.922 9.562 1 96.75 96 SER A N 1
ATOM 767 C CA . SER A 1 96 ? -33.844 20.109 10.836 1 96.75 96 SER A CA 1
ATOM 768 C C . SER A 1 96 ? -32.375 19.844 10.727 1 96.75 96 SER A C 1
ATOM 770 O O . SER A 1 96 ? -31.547 20.625 11.219 1 96.75 96 SER A O 1
ATOM 772 N N . ILE A 1 97 ? -32 18.766 10.07 1 96.5 97 ILE A N 1
ATOM 773 C CA . ILE A 1 97 ? -30.609 18.391 9.898 1 96.5 97 ILE A CA 1
ATOM 774 C C . ILE A 1 97 ? -29.875 19.469 9.102 1 96.5 97 ILE A C 1
ATOM 776 O O . ILE A 1 97 ? -28.75 19.859 9.445 1 96.5 97 ILE A O 1
ATOM 780 N N . GLU A 1 98 ? -30.484 19.953 8.094 1 94.69 98 GLU A N 1
ATOM 781 C CA . GLU A 1 98 ? -29.891 20.969 7.242 1 94.69 98 GLU A CA 1
ATOM 782 C C . GLU A 1 98 ? -29.625 22.266 8.023 1 94.69 98 GLU A C 1
ATOM 784 O O . GLU A 1 98 ? -28.562 22.875 7.895 1 94.69 98 GLU A O 1
ATOM 789 N N . ALA A 1 99 ? -30.578 22.594 8.773 1 94.38 99 ALA A N 1
ATOM 790 C CA . ALA A 1 99 ? -30.453 23.812 9.562 1 94.38 99 ALA A CA 1
ATOM 791 C C . ALA A 1 99 ? -29.359 23.688 10.617 1 94.38 99 ALA A C 1
ATOM 793 O O . ALA A 1 99 ? -28.562 24.609 10.805 1 94.38 99 ALA A O 1
ATOM 794 N N . LEU A 1 100 ? -29.375 22.578 11.242 1 95.25 100 LEU A N 1
ATOM 795 C CA . LEU A 1 100 ? -28.469 22.375 12.375 1 95.25 100 LEU A CA 1
ATOM 796 C C . LEU A 1 100 ? -27.047 22.109 11.898 1 95.25 100 LEU A C 1
ATOM 798 O O . LEU A 1 100 ? -26.094 22.312 12.641 1 95.25 100 LEU A O 1
ATOM 802 N N . SER A 1 101 ? -26.844 21.688 10.648 1 94.12 101 SER A N 1
ATOM 803 C CA . SER A 1 101 ? -25.516 21.406 10.102 1 94.12 101 SER A CA 1
ATOM 804 C C . SER A 1 101 ? -24.891 22.672 9.5 1 94.12 101 SER A C 1
ATOM 806 O O . SER A 1 101 ? -23.719 22.672 9.141 1 94.12 101 SER A O 1
ATOM 808 N N . THR A 1 102 ? -25.641 23.734 9.383 1 89.81 102 THR A N 1
ATOM 809 C CA . THR A 1 102 ? -25.141 24.953 8.75 1 89.81 102 THR A CA 1
ATOM 810 C C . THR A 1 102 ? -25.328 26.156 9.672 1 89.81 102 THR A C 1
ATOM 812 O O . THR A 1 102 ? -25.75 27.234 9.227 1 89.81 102 THR A O 1
ATOM 815 N N . LEU A 1 103 ? -25.031 25.906 10.797 1 85.94 103 LEU A N 1
ATOM 816 C CA . LEU A 1 103 ? -25.156 27 11.75 1 85.94 103 LEU A CA 1
ATOM 817 C C . LEU A 1 103 ? -24.188 28.125 11.422 1 85.94 103 LEU A C 1
ATOM 819 O O . LEU A 1 103 ? -23.047 27.875 11.039 1 85.94 103 LEU A O 1
ATOM 823 N N . ASP A 1 104 ? -24.594 29.297 11.523 1 81.31 104 ASP A N 1
ATOM 824 C CA . ASP A 1 104 ? -23.812 30.469 11.125 1 81.31 104 ASP A CA 1
ATOM 825 C C . ASP A 1 104 ? -22.859 30.891 12.25 1 81.31 104 ASP A C 1
ATOM 827 O O . ASP A 1 104 ? -21.719 31.281 11.984 1 81.31 104 ASP A O 1
ATOM 831 N N . SER A 1 105 ? -23.375 30.719 13.484 1 88.81 105 SER A N 1
ATOM 832 C CA . SER A 1 105 ? -22.562 31.219 14.586 1 88.81 105 SER A CA 1
ATOM 833 C C . SER A 1 105 ? -21.688 30.109 15.172 1 88.81 105 SER A C 1
ATOM 835 O O . SER A 1 105 ? -22.188 29.047 15.562 1 88.81 105 SER A O 1
ATOM 837 N N . ILE A 1 106 ? -20.422 30.484 15.375 1 93.12 106 ILE A N 1
ATOM 838 C CA . ILE A 1 106 ? -19.438 29.547 15.891 1 93.12 106 ILE A CA 1
ATOM 839 C C . ILE A 1 106 ? -19.766 29.203 17.344 1 93.12 106 ILE A C 1
ATOM 841 O O . ILE A 1 106 ? -19.531 28.078 17.781 1 93.12 106 ILE A O 1
ATOM 845 N N . THR A 1 107 ? -20.312 30.094 18.078 1 94.5 107 THR A N 1
ATOM 846 C CA . THR A 1 107 ? -20.562 29.906 19.516 1 94.5 107 THR A CA 1
ATOM 847 C C . THR A 1 107 ? -21.719 28.938 19.734 1 94.5 107 THR A C 1
ATOM 849 O O . THR A 1 107 ? -21.922 28.469 20.859 1 94.5 107 THR A O 1
ATOM 852 N N . LEU A 1 108 ? -22.438 28.641 18.703 1 94.38 108 LEU A N 1
ATOM 853 C CA . LEU A 1 108 ? -23.547 27.703 18.812 1 94.38 108 LEU A CA 1
ATOM 854 C C . LEU A 1 108 ? -23.078 26.281 18.531 1 94.38 108 LEU A C 1
ATOM 856 O O . LEU A 1 108 ? -23.828 25.312 18.688 1 94.38 108 LEU A O 1
ATOM 860 N N . MET A 1 109 ? -21.828 26.141 18.234 1 95.31 109 MET A N 1
ATOM 861 C CA . MET A 1 109 ? -21.297 24.812 17.906 1 95.31 109 MET A CA 1
ATOM 862 C C . MET A 1 109 ? -21.109 23.984 19.172 1 95.31 109 MET A C 1
ATOM 864 O O . MET A 1 109 ? -21 24.531 20.281 1 95.31 109 MET A O 1
ATOM 868 N N . TYR A 1 110 ? -21 22.703 19.031 1 96.38 110 TYR A N 1
ATOM 869 C CA . TYR A 1 110 ? -21.047 21.734 20.109 1 96.38 110 TYR A CA 1
ATOM 870 C C . TYR A 1 110 ? -19.906 21.953 21.109 1 96.38 110 TYR A C 1
ATOM 872 O O . TYR A 1 110 ? -20.094 21.766 22.312 1 96.38 110 TYR A O 1
ATOM 880 N N . PRO A 1 111 ? -18.703 22.391 20.672 1 97.62 111 PRO A N 1
ATOM 881 C CA . PRO A 1 111 ? -17.609 22.562 21.641 1 97.62 111 PRO A CA 1
ATOM 882 C C . PRO A 1 111 ? -17.969 23.516 22.781 1 97.62 111 PRO A C 1
ATOM 884 O O . PRO A 1 111 ? -17.484 23.344 23.891 1 97.62 111 PRO A O 1
ATOM 887 N N . PHE A 1 112 ? -18.812 24.453 22.547 1 97.31 112 PHE A N 1
ATOM 888 C CA . PHE A 1 112 ? -19.188 25.422 23.562 1 97.31 112 PHE A CA 1
ATOM 889 C C . PHE A 1 112 ? -20.188 24.828 24.547 1 97.31 112 PHE A C 1
ATOM 891 O O . PHE A 1 112 ? -20.422 25.391 25.609 1 97.31 112 PHE A O 1
ATOM 898 N N . PHE A 1 113 ? -20.766 23.672 24.188 1 96.38 113 PHE A N 1
ATOM 899 C CA . PHE A 1 113 ? -21.766 23.031 25.016 1 96.38 113 PHE A CA 1
ATOM 900 C C . PHE A 1 113 ? -21.25 21.719 25.578 1 96.38 113 PHE A C 1
ATOM 902 O O . PHE A 1 113 ? -21.922 21.062 26.391 1 96.38 113 PHE A O 1
ATOM 909 N N . TYR A 1 114 ? -20.094 21.344 25.141 1 97.12 114 TYR A N 1
ATOM 910 C CA . TYR A 1 114 ? -19.547 20.031 25.484 1 97.12 114 TYR A CA 1
ATOM 911 C C . TYR A 1 114 ? -19.094 20 26.938 1 97.12 114 TYR A C 1
ATOM 913 O O . TYR A 1 114 ? -18.375 20.906 27.391 1 97.12 114 TYR A O 1
ATOM 921 N N . ARG A 1 115 ? -19.516 18.953 27.578 1 93.69 115 ARG A N 1
ATOM 922 C CA . ARG A 1 115 ? -19.078 18.672 28.953 1 93.69 115 ARG A CA 1
ATOM 923 C C . ARG A 1 115 ? -18.375 17.328 29.031 1 93.69 115 ARG A C 1
ATOM 925 O O . ARG A 1 115 ? -19.016 16.281 28.938 1 93.69 115 ARG A O 1
ATOM 932 N N . PRO A 1 116 ? -17.047 17.406 29.281 1 91.88 116 PRO A N 1
ATOM 933 C CA . PRO A 1 116 ? -16.297 16.156 29.281 1 91.88 116 PRO A CA 1
ATOM 934 C C . PRO A 1 116 ? -16.75 15.18 30.359 1 91.88 116 PRO A C 1
ATOM 936 O O . PRO A 1 116 ? -17.062 15.602 31.484 1 91.88 116 PRO A O 1
ATOM 939 N N . MET A 1 117 ? -16.797 13.977 30 1 90 117 MET A N 1
ATOM 940 C CA . MET A 1 117 ? -17.172 12.938 30.953 1 90 117 MET A CA 1
ATOM 941 C C . MET A 1 117 ? -15.922 12.203 31.453 1 90 117 MET A C 1
ATOM 943 O O . MET A 1 117 ? -16.031 11.141 32.062 1 90 117 MET A O 1
ATOM 947 N N . PHE A 1 118 ? -14.773 12.68 31.141 1 91.94 118 PHE A N 1
ATOM 948 C CA . PHE A 1 118 ? -13.508 12.094 31.578 1 91.94 118 PHE A CA 1
ATOM 949 C C . PHE A 1 118 ? -12.766 13.055 32.5 1 91.94 118 PHE A C 1
ATOM 951 O O . PHE A 1 118 ? -13.055 14.258 32.531 1 91.94 118 PHE A O 1
ATOM 958 N N . GLU A 1 119 ? -11.859 12.438 33.25 1 90.75 119 GLU A N 1
ATOM 959 C CA . GLU A 1 119 ? -11.023 13.258 34.125 1 90.75 119 GLU A CA 1
ATOM 960 C C . GLU A 1 119 ? -9.953 13.992 33.312 1 90.75 119 GLU A C 1
ATOM 962 O O . GLU A 1 119 ? -9.219 13.375 32.531 1 90.75 119 GLU A O 1
ATOM 967 N N . VAL A 1 120 ? -9.938 15.281 33.469 1 92.19 120 VAL A N 1
ATOM 968 C CA . VAL A 1 120 ? -8.93 16.078 32.781 1 92.19 120 VAL A CA 1
ATOM 969 C C . VAL A 1 120 ? -7.629 16.062 33.594 1 92.19 120 VAL A C 1
ATOM 971 O O . VAL A 1 120 ? -7.508 16.75 34.625 1 92.19 120 VAL A O 1
ATOM 974 N N . ILE A 1 121 ? -6.73 15.359 33.125 1 91.44 121 ILE A N 1
ATOM 975 C CA . ILE A 1 121 ? -5.449 15.203 33.812 1 91.44 121 ILE A CA 1
ATOM 976 C C . ILE A 1 121 ? -4.492 16.297 33.344 1 91.44 121 ILE A C 1
ATOM 978 O O . ILE A 1 121 ? -3.689 16.797 34.156 1 91.44 121 ILE A O 1
ATOM 982 N N . GLU A 1 122 ? -4.648 16.688 32.094 1 92.69 122 GLU A N 1
ATOM 983 C CA . GLU A 1 122 ? -3.789 17.703 31.516 1 92.69 122 GLU A CA 1
ATOM 984 C C . GLU A 1 122 ? -4.613 18.812 30.859 1 92.69 122 GLU A C 1
ATOM 986 O O . GLU A 1 122 ? -5.582 18.516 30.156 1 92.69 122 GLU A O 1
ATOM 991 N N . ASP A 1 123 ? -4.188 19.969 31.25 1 95.12 123 ASP A N 1
ATOM 992 C CA . ASP A 1 123 ? -4.805 21.094 30.547 1 95.12 123 ASP A CA 1
ATOM 993 C C . ASP A 1 123 ? -4.211 21.266 29.156 1 95.12 123 ASP A C 1
ATOM 995 O O . ASP A 1 123 ? -3.178 21.922 28.984 1 95.12 123 ASP A O 1
ATOM 999 N N . GLY A 1 124 ? -4.914 20.859 28.188 1 96.12 124 GLY A N 1
ATOM 1000 C CA . GLY A 1 124 ? -4.422 20.828 26.812 1 96.12 124 GLY A CA 1
ATOM 1001 C C . GLY A 1 124 ? -4.27 22.203 26.203 1 96.12 124 GLY A C 1
ATOM 1002 O O . GLY A 1 124 ? -3.512 22.391 25.25 1 96.12 124 GLY A O 1
ATOM 1003 N N . TRP A 1 125 ? -4.969 23.234 26.719 1 95.69 125 TRP A N 1
ATOM 1004 C CA . TRP A 1 125 ? -4.895 24.594 26.188 1 95.69 125 TRP A CA 1
ATOM 1005 C C . TRP A 1 125 ? -3.553 25.234 26.531 1 95.69 125 TRP A C 1
ATOM 1007 O O . TRP A 1 125 ? -3.082 26.125 25.797 1 95.69 125 TRP A O 1
ATOM 1017 N N . HIS A 1 126 ? -2.898 24.766 27.547 1 93.88 126 HIS A N 1
ATOM 1018 C CA . HIS A 1 126 ? -1.676 25.406 28.031 1 93.88 126 HIS A CA 1
ATOM 1019 C C . HIS A 1 126 ? -0.495 24.438 27.969 1 93.88 126 HIS A C 1
ATOM 1021 O O . HIS A 1 126 ? 0.512 24.656 28.656 1 93.88 126 HIS A O 1
ATOM 1027 N N . SER A 1 127 ? -0.711 23.422 27.25 1 94.38 127 SER A N 1
ATOM 1028 C CA . SER A 1 127 ? 0.333 22.406 27.203 1 94.38 127 SER A CA 1
ATOM 1029 C C . SER A 1 127 ? 1.472 22.844 26.281 1 94.38 127 SER A C 1
ATOM 1031 O O . SER A 1 127 ? 2.605 22.375 26.438 1 94.38 127 SER A O 1
ATOM 1033 N N . PHE A 1 128 ? 1.196 23.719 25.297 1 94.62 128 PHE A N 1
ATOM 1034 C CA . PHE A 1 128 ? 2.186 24.047 24.281 1 94.62 128 PHE A CA 1
ATOM 1035 C C . PHE A 1 128 ? 2.289 25.562 24.094 1 94.62 128 PHE A C 1
ATOM 1037 O O . PHE A 1 128 ? 2.137 26.062 22.969 1 94.62 128 PHE A O 1
ATOM 1044 N N . LEU A 1 129 ? 2.689 26.172 25.094 1 93.31 129 LEU A N 1
ATOM 1045 C CA . LEU A 1 129 ? 2.822 27.625 25.062 1 93.31 129 LEU A CA 1
ATOM 1046 C C . LEU A 1 129 ? 4.105 28.031 24.344 1 93.31 129 LEU A C 1
ATOM 1048 O O . LEU A 1 129 ? 5.121 27.344 24.438 1 93.31 129 LEU A O 1
ATOM 1052 N N . PRO A 1 130 ? 4.062 29.156 23.656 1 93.31 130 PRO A N 1
ATOM 1053 C CA . PRO A 1 130 ? 5.258 29.641 22.953 1 93.31 130 PRO A CA 1
ATOM 1054 C C . PRO A 1 130 ? 6.457 29.797 23.891 1 93.31 130 PRO A C 1
ATOM 1056 O O . PRO A 1 130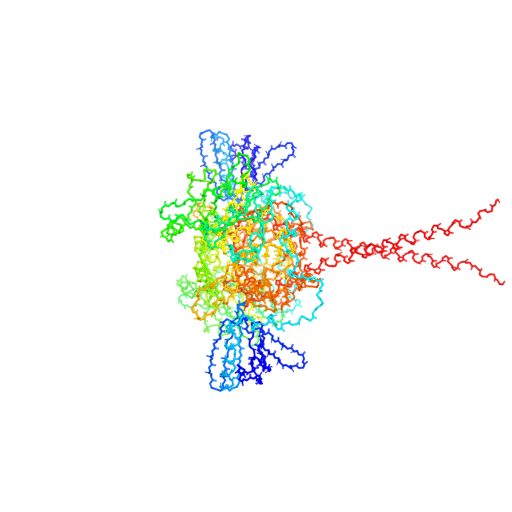 ? 7.594 29.547 23.484 1 93.31 130 PRO A O 1
ATOM 1059 N N . GLU A 1 131 ? 6.215 30.188 25.109 1 94.25 131 GLU A N 1
ATOM 1060 C CA . GLU A 1 131 ? 7.289 30.375 26.078 1 94.25 131 GLU A CA 1
ATOM 1061 C C . GLU A 1 131 ? 7.992 29.062 26.391 1 94.25 131 GLU A C 1
ATOM 1063 O O . GLU A 1 131 ? 9.211 29.031 26.578 1 94.25 131 GLU A O 1
ATOM 1068 N N . SER A 1 132 ? 7.203 28.047 26.438 1 92.19 132 SER A N 1
ATOM 1069 C CA . SER A 1 132 ? 7.781 26.734 26.719 1 92.19 132 SER A CA 1
ATOM 1070 C C . SER A 1 132 ? 8.688 26.281 25.578 1 92.19 132 SER A C 1
ATOM 1072 O O . SER A 1 132 ? 9.773 25.75 25.812 1 92.19 132 SER A O 1
ATOM 1074 N N . GLU A 1 133 ? 8.219 26.484 24.406 1 91.62 133 GLU A N 1
ATOM 1075 C CA . GLU A 1 133 ? 9.039 26.156 23.234 1 91.62 133 GLU A CA 1
ATOM 1076 C C . GLU A 1 133 ? 10.297 27.016 23.188 1 91.62 133 GLU A C 1
ATOM 1078 O O . GLU A 1 133 ? 11.359 26.531 22.781 1 91.62 133 GLU A O 1
ATOM 1083 N N . PHE A 1 134 ? 10.203 28.203 23.578 1 95.69 134 PHE A N 1
ATOM 1084 C CA . PHE A 1 134 ? 11.328 29.125 23.547 1 95.69 134 PHE A CA 1
ATOM 1085 C C . PHE A 1 134 ? 12.375 28.734 24.594 1 95.69 134 PHE A C 1
ATOM 1087 O O . PHE A 1 134 ? 13.57 28.922 24.375 1 95.69 134 PHE A O 1
ATOM 1094 N N . GLU A 1 135 ? 11.883 28.219 25.688 1 95.56 135 GLU A N 1
ATOM 1095 C CA . GLU A 1 135 ? 12.812 27.766 26.703 1 95.56 135 GLU A CA 1
ATOM 1096 C C . GLU A 1 135 ? 13.758 26.703 26.156 1 95.56 135 GLU A C 1
ATOM 1098 O O . GLU A 1 135 ? 14.945 26.688 26.484 1 95.56 135 GLU A O 1
ATOM 1103 N N . LEU A 1 136 ? 13.219 25.875 25.375 1 92.62 136 LEU A N 1
ATOM 1104 C CA . LEU A 1 136 ? 14.047 24.859 24.734 1 92.62 136 LEU A CA 1
ATOM 1105 C C . LEU A 1 136 ? 15.062 25.5 23.797 1 92.62 136 LEU A C 1
ATOM 1107 O O . LEU A 1 136 ? 16.219 25.094 23.734 1 92.62 136 LEU A O 1
ATOM 1111 N N . LEU A 1 137 ? 14.625 26.469 23.031 1 96 137 LEU A N 1
ATOM 1112 C CA . LEU A 1 137 ? 15.492 27.188 22.109 1 96 137 LEU A CA 1
ATOM 1113 C C . LEU A 1 137 ? 16.594 27.938 22.859 1 96 137 LEU A C 1
ATOM 1115 O O . LEU A 1 137 ? 17.75 27.891 22.469 1 96 137 LEU A O 1
ATOM 1119 N N . SER A 1 138 ? 16.219 28.562 23.922 1 96 138 SER A N 1
ATOM 1120 C CA . SER A 1 138 ? 17.141 29.391 24.688 1 96 138 SER A CA 1
ATOM 1121 C C . SER A 1 138 ? 18.219 28.547 25.344 1 96 138 SER A C 1
ATOM 1123 O O . SER A 1 138 ? 19.281 29.047 25.688 1 96 138 SER A O 1
ATOM 1125 N N . SER A 1 139 ? 17.906 27.312 25.516 1 95.62 139 SER A N 1
ATOM 1126 C CA . SER A 1 139 ? 18.875 26.406 26.109 1 95.62 139 SER A CA 1
ATOM 1127 C C . SER A 1 139 ? 20 26.078 25.141 1 95.62 139 SER A C 1
ATOM 1129 O O . SER A 1 139 ? 21.078 25.641 25.547 1 95.62 139 SER A O 1
ATOM 1131 N N . VAL A 1 140 ? 19.781 26.391 23.906 1 94.88 140 VAL A N 1
ATOM 1132 C CA . VAL A 1 140 ? 20.766 25.969 22.922 1 94.88 140 VAL A CA 1
ATOM 1133 C C . VAL A 1 140 ? 21.406 27.188 22.266 1 94.88 140 VAL A C 1
ATOM 1135 O O . VAL A 1 140 ? 22.531 27.125 21.766 1 94.88 140 VAL A O 1
ATOM 1138 N N . THR A 1 141 ? 20.672 28.312 22.25 1 95.69 141 THR A N 1
ATOM 1139 C CA . THR A 1 141 ? 21.203 29.516 21.625 1 95.69 141 THR A CA 1
ATOM 1140 C C . THR A 1 141 ? 20.641 30.766 22.281 1 95.69 141 THR A C 1
ATOM 1142 O O . THR A 1 141 ? 19.562 30.734 22.875 1 95.69 141 THR A O 1
ATOM 1145 N N . ASN A 1 142 ? 21.391 31.828 22.172 1 96.19 142 ASN A N 1
ATOM 1146 C CA . ASN A 1 142 ? 20.953 33.125 22.719 1 96.19 142 ASN A CA 1
ATOM 1147 C C . ASN A 1 142 ? 20.734 34.156 21.609 1 96.19 142 ASN A C 1
ATOM 1149 O O . ASN A 1 142 ? 20.688 35.344 21.891 1 96.19 142 ASN A O 1
ATOM 1153 N N . GLU A 1 143 ? 20.531 33.75 20.438 1 96.31 143 GLU A N 1
ATOM 1154 C CA . GLU A 1 143 ? 20.469 34.656 19.297 1 96.31 143 GLU A CA 1
ATOM 1155 C C . GLU A 1 143 ? 19.031 35.062 19 1 96.31 143 GLU A C 1
ATOM 1157 O O . GLU A 1 143 ? 18.797 35.875 18.109 1 96.31 143 GLU A O 1
ATOM 1162 N N . TRP A 1 144 ? 18.172 34.562 19.734 1 98 144 TRP A N 1
ATOM 1163 C CA . TRP A 1 144 ? 16.75 34.781 19.484 1 98 144 TRP A CA 1
ATOM 1164 C C . TRP A 1 144 ? 16.062 35.375 20.719 1 98 144 TRP A C 1
ATOM 1166 O O . TRP A 1 144 ? 16.594 35.281 21.828 1 98 144 TRP A O 1
ATOM 1176 N N . ARG A 1 145 ? 14.93 35.906 20.5 1 98.06 145 ARG A N 1
ATOM 1177 C CA . ARG A 1 145 ? 14.133 36.438 21.609 1 98.06 145 ARG A CA 1
ATOM 1178 C C . ARG A 1 145 ? 12.641 36.312 21.312 1 98.06 145 ARG A C 1
ATOM 1180 O O . ARG A 1 145 ? 12.242 36.156 20.156 1 98.06 145 ARG A O 1
ATOM 1187 N N . LEU A 1 146 ? 11.867 36.375 22.391 1 98 146 LEU A N 1
ATOM 1188 C CA . LEU 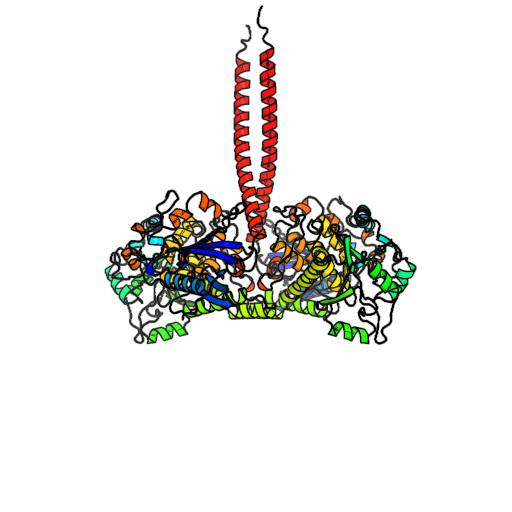A 1 146 ? 10.422 36.5 22.25 1 98 146 LEU A CA 1
ATOM 1189 C C . LEU A 1 146 ? 10.008 37.969 22.078 1 98 146 LEU A C 1
ATOM 1191 O O . LEU A 1 146 ? 10.539 38.844 22.75 1 98 146 LEU A O 1
ATOM 1195 N N . SER A 1 147 ? 9.242 38.156 21.094 1 98.06 147 SER A N 1
ATOM 1196 C CA . SER A 1 147 ? 8.633 39.469 20.922 1 98.06 147 SER A CA 1
ATOM 1197 C C . SER A 1 147 ? 7.148 39.469 21.266 1 98.06 147 SER A C 1
ATOM 1199 O O . SER A 1 147 ? 6.418 38.562 20.828 1 98.06 147 SER A O 1
ATOM 1201 N N . TYR A 1 148 ? 6.734 40.406 22.016 1 97.19 148 TYR A N 1
ATOM 1202 C CA . TYR A 1 148 ? 5.336 40.531 22.406 1 97.19 148 TYR A CA 1
ATOM 1203 C C . TYR A 1 148 ? 4.648 41.656 21.656 1 97.19 148 TYR A C 1
ATOM 1205 O O . TYR A 1 148 ? 3.619 42.188 22.094 1 97.19 148 TYR A O 1
ATOM 1213 N N . ILE A 1 149 ? 5.281 42.031 20.578 1 96.5 149 ILE A N 1
ATOM 1214 C CA . ILE A 1 149 ? 4.809 43.188 19.797 1 96.5 149 ILE A CA 1
ATOM 1215 C C . ILE A 1 149 ? 3.369 42.938 19.344 1 96.5 149 ILE A C 1
ATOM 1217 O O . ILE A 1 149 ? 2.621 43.906 19.109 1 96.5 149 ILE A O 1
ATOM 1221 N N . ASN A 1 150 ? 2.965 41.719 19.219 1 96.81 150 ASN A N 1
ATOM 1222 C CA . ASN A 1 150 ? 1.643 41.406 18.703 1 96.81 150 ASN A CA 1
ATOM 1223 C C . ASN A 1 150 ? 0.695 40.969 19.812 1 96.81 150 ASN A C 1
ATOM 1225 O O . ASN A 1 150 ? -0.282 40.25 19.562 1 96.81 150 ASN A O 1
ATOM 1229 N N . LYS A 1 151 ? 0.908 41.312 21.031 1 96.06 151 LYS A N 1
ATOM 1230 C CA . LYS A 1 151 ? 0.127 40.906 22.188 1 96.06 151 LYS A CA 1
ATOM 1231 C C . LYS A 1 151 ? -1.347 41.281 22.016 1 96.06 151 LYS A C 1
ATOM 1233 O O . LYS A 1 151 ? -2.225 40.562 22.516 1 96.06 151 LYS A O 1
ATOM 1238 N N . ASP A 1 152 ? -1.596 42.375 21.328 1 95.62 152 ASP A N 1
ATOM 1239 C CA . ASP A 1 152 ? -2.973 42.812 21.125 1 95.62 152 ASP A CA 1
ATOM 1240 C C . ASP A 1 152 ? -3.436 42.531 19.703 1 95.62 152 ASP A C 1
ATOM 1242 O O . ASP A 1 152 ? -4.477 43.031 19.25 1 95.62 152 ASP A O 1
ATOM 1246 N N . PHE A 1 153 ? -2.654 41.875 18.938 1 96.62 153 PHE A N 1
ATOM 1247 C CA . PHE A 1 153 ? -2.955 41.406 17.594 1 96.62 153 PHE A CA 1
ATOM 1248 C C . PHE A 1 153 ? -3.072 42.594 16.625 1 96.62 153 PHE A C 1
ATOM 1250 O O . PHE A 1 153 ? -3.773 42.5 15.617 1 96.62 153 PHE A O 1
ATOM 1257 N N . SER A 1 154 ? -2.447 43.656 16.922 1 95.88 154 SER A N 1
ATOM 1258 C CA . SER A 1 154 ? -2.566 44.844 16.094 1 95.88 154 SER A CA 1
ATOM 1259 C C . SER A 1 154 ? -1.588 44.812 14.922 1 95.88 154 SER A C 1
ATOM 1261 O O . SER A 1 154 ? -1.862 45.375 13.859 1 95.88 154 SER A O 1
ATOM 1263 N N . VAL A 1 155 ? -0.509 44.188 15.125 1 97.19 155 VAL A N 1
ATOM 1264 C CA . VAL A 1 155 ? 0.523 44.125 14.094 1 97.19 155 VAL A CA 1
ATOM 1265 C C . VAL A 1 155 ? 0.15 43.094 13.039 1 97.19 155 VAL A C 1
ATOM 1267 O O . VAL A 1 155 ? 0.285 43.344 11.836 1 97.19 155 VAL A O 1
ATOM 1270 N N . CYS A 1 156 ? -0.316 42 13.453 1 97 156 CYS A N 1
ATOM 1271 C CA . CYS A 1 156 ? -0.695 40.875 12.594 1 97 156 CYS A CA 1
ATOM 1272 C C . CYS A 1 156 ? -1.765 40.031 13.25 1 97 156 CYS A C 1
ATOM 1274 O O . CYS A 1 156 ? -1.455 39.188 14.094 1 97 156 CYS A O 1
ATOM 1276 N N . PRO A 1 157 ? -2.926 40.094 12.805 1 94.5 157 PRO A N 1
ATOM 1277 C CA . PRO A 1 157 ? -4.02 39.344 13.445 1 94.5 157 PRO A CA 1
ATOM 1278 C C . PRO A 1 157 ? -3.855 37.844 13.344 1 94.5 157 PRO A C 1
ATOM 1280 O O . PRO A 1 157 ? -4.352 37.094 14.203 1 94.5 157 PRO A O 1
ATOM 1283 N N . SER A 1 158 ? -3.168 37.375 12.328 1 96 158 SER A N 1
ATOM 1284 C CA . SER A 1 158 ? -3.08 35.938 12.094 1 96 158 SER A CA 1
ATOM 1285 C C . SER A 1 158 ? -1.897 35.312 12.844 1 96 158 SER A C 1
ATOM 1287 O O . SER A 1 158 ? -1.737 34.094 12.867 1 96 158 SER A O 1
ATOM 1289 N N . TYR A 1 159 ? -1.068 36.156 13.461 1 96.62 159 TYR A N 1
ATOM 1290 C CA . TYR A 1 159 ? 0.05 35.656 14.266 1 96.62 159 TYR A CA 1
ATOM 1291 C C . TYR A 1 159 ? -0.341 35.531 15.727 1 96.62 159 TYR A C 1
ATOM 1293 O O . TYR A 1 159 ? -1.353 36.094 16.156 1 96.62 159 TYR A O 1
ATOM 1301 N N . PRO A 1 160 ? 0.402 34.719 16.484 1 95.06 160 PRO A N 1
ATOM 1302 C CA . PRO A 1 160 ? 0.167 34.688 17.938 1 95.06 160 PRO A CA 1
ATOM 1303 C C . PRO A 1 160 ? 0.629 35.969 18.625 1 95.06 160 PRO A C 1
ATOM 1305 O O . PRO A 1 160 ? 1.31 36.781 18.016 1 95.06 160 PRO A O 1
ATOM 1308 N N . PRO A 1 161 ? 0.178 36.094 19.828 1 95.25 161 PRO A N 1
ATOM 1309 C CA . PRO A 1 161 ? 0.571 37.281 20.562 1 95.25 161 PRO A CA 1
ATOM 1310 C C . PRO A 1 161 ? 2.076 37.375 20.812 1 95.25 161 PRO A C 1
ATOM 1312 O O . PRO A 1 161 ? 2.617 38.438 21.016 1 95.25 161 PRO A O 1
ATOM 1315 N N . VAL A 1 162 ? 2.67 36.25 20.812 1 96.44 162 VAL A N 1
ATOM 1316 C CA . VAL A 1 162 ? 4.109 36.156 21.047 1 96.44 162 VAL A CA 1
ATOM 1317 C C . VAL A 1 162 ? 4.777 35.406 19.891 1 96.44 162 VAL A C 1
ATOM 1319 O O . VAL A 1 162 ? 4.285 34.375 19.438 1 96.44 162 VAL A O 1
ATOM 1322 N N . VAL A 1 163 ? 5.844 36 19.359 1 96.94 163 VAL A N 1
ATOM 1323 C CA . VAL A 1 163 ? 6.562 35.375 18.25 1 96.94 163 VAL A CA 1
ATOM 1324 C C . VAL A 1 163 ? 8.055 35.344 18.562 1 96.94 163 VAL A C 1
ATOM 1326 O O . VAL A 1 163 ? 8.539 36.094 19.422 1 96.94 163 VAL A O 1
ATOM 1329 N N . THR A 1 164 ? 8.766 34.438 17.953 1 97.88 164 THR A N 1
ATOM 1330 C CA . THR A 1 164 ? 10.211 34.344 18.109 1 97.88 164 THR A CA 1
ATOM 1331 C C . THR A 1 164 ? 10.938 35.031 16.938 1 97.88 164 THR A C 1
ATOM 1333 O O . THR A 1 164 ? 10.719 34.656 15.781 1 97.88 164 THR A O 1
ATOM 1336 N N . VAL A 1 165 ? 11.805 36 17.234 1 98.38 165 VAL A N 1
ATOM 1337 C CA . VAL A 1 165 ? 12.531 36.781 16.234 1 98.38 165 VAL A CA 1
ATOM 1338 C C . VAL A 1 165 ? 13.992 36.906 16.641 1 98.38 165 VAL A C 1
ATOM 1340 O O . VAL A 1 165 ? 14.344 36.625 17.797 1 98.38 165 VAL A O 1
ATOM 1343 N N . PRO A 1 166 ? 14.836 37.219 15.664 1 97.75 166 PRO A N 1
ATOM 1344 C CA . PRO A 1 166 ? 16.234 37.438 16.047 1 97.75 166 PRO A CA 1
ATOM 1345 C C . PRO A 1 166 ? 16.391 38.531 17.109 1 97.75 166 PRO A C 1
ATOM 1347 O O . PRO A 1 166 ? 15.703 39.531 17.078 1 97.75 166 PRO A O 1
ATOM 1350 N N . LYS A 1 167 ? 17.344 38.312 17.984 1 97.44 167 LYS A N 1
ATOM 1351 C CA . LYS A 1 167 ? 17.562 39.188 19.109 1 97.44 167 LYS A CA 1
ATOM 1352 C C . LYS A 1 167 ? 18 40.594 18.641 1 97.44 167 LYS A C 1
ATOM 1354 O O . LYS A 1 167 ? 17.688 41.594 19.281 1 97.44 167 LYS A O 1
ATOM 1359 N N . THR A 1 168 ? 18.562 40.75 17.547 1 97.06 168 THR A N 1
ATOM 1360 C CA . THR A 1 168 ? 19.172 41.969 17.031 1 97.06 168 THR A CA 1
ATOM 1361 C C . THR A 1 168 ? 18.109 42.875 16.391 1 97.06 168 THR A C 1
ATOM 1363 O O . THR A 1 168 ? 18.375 44.031 16.062 1 97.06 168 THR A O 1
ATOM 1366 N N . ILE A 1 169 ? 16.906 42.375 16.203 1 98.19 169 ILE A N 1
ATOM 1367 C CA . ILE A 1 169 ? 15.859 43.156 15.539 1 98.19 169 ILE A CA 1
ATOM 1368 C C . ILE A 1 169 ? 14.891 43.719 16.578 1 98.19 169 ILE A C 1
ATOM 1370 O O . ILE A 1 169 ? 14.273 42.969 17.328 1 98.19 169 ILE A O 1
ATOM 1374 N N . ASP A 1 170 ? 14.727 44.938 16.578 1 97.88 170 ASP A N 1
ATOM 1375 C CA . ASP A 1 170 ? 13.852 45.562 17.562 1 97.88 170 ASP A CA 1
ATOM 1376 C C . ASP A 1 170 ? 12.398 45.562 17.094 1 97.88 170 ASP A C 1
ATOM 1378 O O . ASP A 1 170 ? 12.125 45.312 15.914 1 97.88 170 ASP A O 1
ATOM 1382 N N . ASP A 1 171 ? 11.547 45.875 17.953 1 98.06 171 ASP A N 1
ATOM 1383 C CA . ASP A 1 171 ? 10.109 45.781 17.688 1 98.06 171 ASP A CA 1
ATOM 1384 C C . ASP A 1 171 ? 9.664 46.875 16.703 1 98.06 171 ASP A C 1
ATOM 1386 O O . ASP A 1 171 ? 8.734 46.656 15.914 1 98.06 171 ASP A O 1
ATOM 1390 N N . GLU A 1 172 ? 10.273 48 16.766 1 97.62 172 GLU A N 1
ATOM 1391 C CA . GLU A 1 172 ? 9.945 49.031 15.797 1 97.62 172 GLU A CA 1
ATOM 1392 C C . GLU A 1 172 ? 10.219 48.562 14.367 1 97.62 172 GLU A C 1
ATOM 1394 O O . GLU A 1 172 ? 9.414 48.812 13.469 1 97.62 172 GLU A O 1
ATOM 1399 N N . SER A 1 173 ? 11.305 47.969 14.258 1 98.19 173 SER A N 1
ATOM 1400 C CA . SER A 1 173 ? 11.641 47.406 12.953 1 98.19 173 SER A CA 1
ATOM 1401 C C . SER A 1 173 ? 10.625 46.344 12.531 1 98.19 173 SER A C 1
ATOM 1403 O O . SER A 1 173 ? 10.25 46.281 11.359 1 98.19 173 SER A O 1
ATOM 1405 N N . LEU A 1 174 ? 10.234 45.531 13.453 1 98.44 174 LEU A N 1
ATOM 1406 C CA . LEU A 1 174 ? 9.258 44.469 13.148 1 98.44 174 LEU A CA 1
ATOM 1407 C C . LEU A 1 174 ? 7.961 45.094 12.625 1 98.44 174 LEU A C 1
ATOM 1409 O O . LEU A 1 174 ? 7.352 44.531 11.695 1 98.44 174 LEU A O 1
ATOM 1413 N N . CYS A 1 175 ? 7.566 46.156 13.18 1 98.12 175 CYS A N 1
ATOM 1414 C CA . CYS A 1 175 ? 6.352 46.844 12.734 1 98.12 175 CYS A CA 1
ATOM 1415 C C . CYS A 1 175 ? 6.484 47.312 11.297 1 98.12 175 CYS A C 1
ATOM 1417 O O . CYS A 1 175 ? 5.543 47.219 10.508 1 98.12 175 CYS A O 1
ATOM 1419 N N . LYS A 1 176 ? 7.609 47.844 11.047 1 98.25 176 LYS A N 1
ATOM 1420 C CA . LYS A 1 176 ? 7.859 48.312 9.688 1 98.25 176 LYS A CA 1
ATOM 1421 C C . LYS A 1 176 ? 7.828 47.125 8.703 1 98.25 176 LYS A C 1
ATOM 1423 O O . LYS A 1 176 ? 7.254 47.25 7.617 1 98.25 176 LYS A O 1
ATOM 1428 N N . VAL A 1 177 ? 8.445 46.094 9.094 1 98.62 177 VAL A N 1
ATOM 1429 C CA . VAL A 1 177 ? 8.469 44.906 8.234 1 98.62 177 VAL A CA 1
ATOM 1430 C C . VAL A 1 177 ? 7.047 44.375 8.039 1 98.62 177 VAL A C 1
ATOM 1432 O O . VAL A 1 177 ? 6.691 43.906 6.953 1 98.62 177 VAL A O 1
ATOM 1435 N N . ALA A 1 178 ? 6.266 44.375 9.07 1 98.62 178 ALA A N 1
ATOM 1436 C CA . ALA A 1 178 ? 4.891 43.906 9.008 1 98.62 178 ALA A CA 1
ATOM 1437 C C . ALA A 1 178 ? 4.09 44.656 7.949 1 98.62 178 ALA A C 1
ATOM 1439 O O . ALA A 1 178 ? 3.225 44.062 7.289 1 98.62 178 ALA A O 1
ATOM 1440 N N . THR A 1 179 ? 4.363 45.906 7.812 1 97.94 179 THR A N 1
ATOM 1441 C CA . THR A 1 179 ? 3.662 46.688 6.809 1 97.94 179 THR A CA 1
ATOM 1442 C C . THR A 1 179 ? 4.117 46.312 5.402 1 97.94 179 THR A C 1
ATOM 1444 O O . THR A 1 179 ? 3.398 46.531 4.426 1 97.94 179 THR A O 1
ATOM 1447 N N . PHE A 1 180 ? 5.266 45.719 5.312 1 98.12 180 PHE A N 1
ATOM 1448 C CA . PHE A 1 180 ? 5.871 45.344 4.039 1 98.12 180 PHE A CA 1
ATOM 1449 C C . PHE A 1 180 ? 5.469 43.938 3.645 1 98.12 180 PHE A C 1
ATOM 1451 O O . PHE A 1 180 ? 5.66 43.531 2.496 1 98.12 180 PHE A O 1
ATOM 1458 N N . ARG A 1 181 ? 4.938 43.188 4.52 1 98.5 181 ARG A N 1
ATOM 1459 C CA . ARG A 1 181 ? 4.566 41.812 4.277 1 98.5 181 ARG A CA 1
ATOM 1460 C C . ARG A 1 181 ? 3.051 41.625 4.262 1 98.5 181 ARG A C 1
ATOM 1462 O O . ARG A 1 181 ? 2.348 42.25 5.074 1 98.5 181 ARG A O 1
ATOM 1469 N N . HIS A 1 182 ? 2.627 40.844 3.354 1 98 182 HIS A N 1
ATOM 1470 C CA . HIS A 1 182 ? 1.197 40.625 3.17 1 98 182 HIS A CA 1
ATOM 1471 C C . HIS A 1 182 ? 0.536 40.188 4.477 1 98 182 HIS A C 1
ATOM 1473 O O . HIS A 1 182 ? 0.987 39.25 5.125 1 98 182 HIS A O 1
ATOM 1479 N N . GLY A 1 183 ? -0.493 40.969 4.883 1 96.75 183 GLY A N 1
ATOM 1480 C CA . GLY A 1 183 ? -1.24 40.625 6.086 1 96.75 183 GLY A CA 1
ATOM 1481 C C . GLY A 1 183 ? -0.463 40.875 7.363 1 96.75 183 GLY A C 1
ATOM 1482 O O . GLY A 1 183 ? -0.913 40.531 8.453 1 96.75 183 GLY A O 1
ATOM 1483 N N . GLY A 1 184 ? 0.715 41.438 7.207 1 97.81 184 GLY A N 1
ATOM 1484 C CA . GLY A 1 184 ? 1.557 41.75 8.352 1 97.81 184 GLY A CA 1
ATOM 1485 C C . GLY A 1 184 ? 2.389 40.562 8.805 1 97.81 184 GLY A C 1
ATOM 1486 O O . GLY A 1 184 ? 3.039 40.594 9.852 1 97.81 184 GLY A O 1
ATOM 1487 N N . ARG A 1 185 ? 2.377 39.531 8.07 1 98.25 185 ARG A N 1
ATOM 1488 C CA . ARG A 1 185 ? 3.045 38.312 8.469 1 98.25 185 ARG A CA 1
ATOM 1489 C C . ARG A 1 185 ? 4.535 38.375 8.141 1 98.25 185 ARG A C 1
ATOM 1491 O O . ARG A 1 185 ? 4.992 37.75 7.184 1 98.25 185 ARG A O 1
ATOM 1498 N N . PHE A 1 186 ? 5.242 39.125 8.945 1 98.5 186 PHE A N 1
ATOM 1499 C CA . PHE A 1 186 ? 6.688 39.25 8.812 1 98.5 186 PHE A CA 1
ATOM 1500 C C . PHE A 1 186 ? 7.391 37.969 9.164 1 98.5 186 PHE A C 1
ATOM 1502 O O . PHE A 1 186 ? 6.793 37.062 9.773 1 98.5 186 PHE A O 1
ATOM 1509 N N . PRO A 1 187 ? 8.648 37.719 8.711 1 98.38 187 PRO A N 1
ATOM 1510 C CA . PRO A 1 187 ? 9.375 36.469 8.969 1 98.38 187 PRO A CA 1
ATOM 1511 C C . PRO A 1 187 ? 9.523 36.156 10.453 1 98.38 187 PRO A C 1
ATOM 1513 O O . PRO A 1 187 ? 9.93 37.031 11.227 1 98.38 187 PRO A O 1
ATOM 1516 N N . VAL A 1 188 ? 9.133 34.969 10.836 1 98.12 188 VAL A N 1
ATOM 1517 C CA . VAL A 1 188 ? 9.281 34.5 12.211 1 98.12 188 VAL A CA 1
ATOM 1518 C C . VAL A 1 188 ? 9.938 33.125 12.211 1 98.12 188 VAL A C 1
ATOM 1520 O O . VAL A 1 188 ? 9.914 32.406 11.195 1 98.12 188 VAL A O 1
ATOM 1523 N N . LEU A 1 189 ? 10.461 32.719 13.305 1 98.31 189 LEU A N 1
ATOM 1524 C CA . LEU A 1 189 ? 11.18 31.453 13.414 1 98.31 189 LEU A CA 1
ATOM 1525 C C . LEU A 1 189 ? 10.203 30.281 13.438 1 98.31 189 LEU A C 1
ATOM 1527 O O . LEU A 1 189 ? 9.266 30.25 14.234 1 98.31 189 LEU A O 1
ATOM 1531 N N . SER A 1 190 ? 10.375 29.312 12.602 1 97.81 190 SER A N 1
ATOM 1532 C CA . SER A 1 190 ? 9.609 28.062 12.594 1 97.81 190 SER A CA 1
ATOM 1533 C C . SER A 1 190 ? 10.406 26.938 13.227 1 97.81 190 SER A C 1
ATOM 1535 O O . SER A 1 190 ? 9.828 26.031 13.836 1 97.81 190 SER A O 1
ATOM 1537 N N . TYR A 1 191 ? 11.711 26.953 12.977 1 98.12 191 TYR A N 1
ATOM 1538 C CA . TYR A 1 191 ? 12.516 25.812 13.383 1 98.12 191 TYR A CA 1
ATOM 1539 C C . TYR A 1 191 ? 13.984 26.188 13.5 1 98.12 191 TYR A C 1
ATOM 1541 O O . TYR A 1 191 ? 14.508 26.953 12.688 1 98.12 191 TYR A O 1
ATOM 1549 N N . TYR A 1 192 ? 14.594 25.797 14.562 1 97.88 192 TYR A N 1
ATOM 1550 C CA . TYR A 1 192 ? 16.031 25.906 14.773 1 97.88 192 TYR A CA 1
ATOM 1551 C C . TYR A 1 192 ? 16.703 24.531 14.727 1 97.88 192 TYR A C 1
ATOM 1553 O O . TYR A 1 192 ? 16.391 23.656 15.531 1 97.88 192 TYR A O 1
ATOM 1561 N N . HIS A 1 193 ? 17.578 24.312 13.797 1 97.44 193 HIS A N 1
ATOM 1562 C CA . HIS A 1 193 ? 18.266 23.047 13.648 1 97.44 193 HIS A CA 1
ATOM 1563 C C . HIS A 1 193 ? 19.5 22.969 14.539 1 97.44 193 HIS A C 1
ATOM 1565 O O . HIS A 1 193 ? 20.578 23.438 14.148 1 97.44 193 HIS A O 1
ATOM 1571 N N . LYS A 1 194 ? 19.422 22.266 15.586 1 94.75 194 LYS A N 1
ATOM 1572 C CA . LYS A 1 194 ? 20.422 22.266 16.656 1 94.75 194 LYS A CA 1
ATOM 1573 C C . LYS A 1 194 ? 21.781 21.797 16.125 1 94.75 194 LYS A C 1
ATOM 1575 O O . LYS A 1 194 ? 22.828 22.234 16.609 1 94.75 194 LYS A O 1
ATOM 1580 N N . LYS A 1 195 ? 21.719 20.906 15.219 1 94.31 195 LYS A N 1
ATOM 1581 C CA . LYS A 1 195 ? 22.938 20.266 14.719 1 94.31 195 LYS A CA 1
ATOM 1582 C C . LYS A 1 195 ? 23.906 21.297 14.148 1 94.31 195 LYS A C 1
ATOM 1584 O O . LYS A 1 195 ? 25.125 21.172 14.328 1 94.31 195 LYS A O 1
ATOM 1589 N N . ASN A 1 196 ? 23.391 22.312 13.461 1 95 196 ASN A N 1
ATOM 1590 C CA . ASN A 1 196 ? 24.312 23.234 12.797 1 95 196 ASN A CA 1
ATOM 1591 C C . ASN A 1 196 ? 23.875 24.688 12.984 1 95 196 ASN A C 1
ATOM 1593 O O . ASN A 1 196 ? 24.547 25.609 12.5 1 95 196 ASN A O 1
ATOM 1597 N N . GLY A 1 197 ? 22.719 24.906 13.609 1 95.25 197 GLY A N 1
ATOM 1598 C CA . GLY A 1 197 ? 22.266 26.25 13.969 1 95.25 197 GLY A CA 1
ATOM 1599 C C . GLY A 1 197 ? 21.469 26.922 12.875 1 95.25 197 GLY A C 1
ATOM 1600 O O . GLY A 1 197 ? 21.016 28.062 13.047 1 95.25 197 GLY A O 1
ATOM 1601 N N . MET A 1 198 ? 21.297 26.281 11.703 1 97.38 198 MET A N 1
ATOM 1602 C CA . MET A 1 198 ? 20.469 26.844 10.641 1 97.38 198 MET A CA 1
ATOM 1603 C C . MET A 1 198 ? 19 26.891 11.062 1 97.38 198 MET A C 1
ATOM 1605 O O . MET A 1 198 ? 18.578 26.156 11.961 1 97.38 198 MET A O 1
ATOM 1609 N N . VAL A 1 199 ? 18.234 27.797 10.352 1 98.19 199 VAL A N 1
ATOM 1610 C CA . VAL A 1 199 ? 16.859 27.984 10.805 1 98.19 199 VAL A CA 1
ATOM 1611 C C . VAL A 1 199 ? 15.914 27.953 9.609 1 98.19 199 VAL A C 1
ATOM 1613 O O . VAL A 1 199 ? 16.344 28.156 8.469 1 98.19 199 VAL A O 1
ATOM 1616 N N . ILE A 1 200 ? 14.672 27.641 9.883 1 98.75 200 ILE A N 1
ATOM 1617 C CA . ILE A 1 200 ? 13.555 27.844 8.969 1 98.75 200 ILE A CA 1
ATOM 1618 C C . ILE A 1 200 ? 12.688 29 9.461 1 98.75 200 ILE A C 1
ATOM 1620 O O . ILE A 1 200 ? 12.258 29.016 10.617 1 98.75 200 ILE A O 1
ATOM 1624 N N . MET A 1 201 ? 12.5 29.922 8.562 1 98.56 201 MET A N 1
ATOM 1625 C CA . MET A 1 201 ? 11.578 31.031 8.812 1 98.56 201 MET A CA 1
ATOM 1626 C C . MET A 1 201 ? 10.344 30.938 7.914 1 98.56 201 MET A C 1
ATOM 1628 O O . MET A 1 201 ? 10.406 30.344 6.836 1 98.56 201 MET A O 1
ATOM 1632 N N . ARG A 1 202 ? 9.273 31.438 8.336 1 98.56 202 ARG A N 1
ATOM 1633 C CA . ARG A 1 202 ? 8.07 31.5 7.516 1 98.56 202 ARG A CA 1
ATOM 1634 C C . ARG A 1 202 ? 7.488 32.906 7.508 1 98.56 202 ARG A C 1
ATOM 1636 O O . ARG A 1 202 ? 7.562 33.625 8.508 1 98.56 202 ARG A O 1
ATOM 1643 N N . SER A 1 203 ? 6.898 33.281 6.48 1 98.56 203 SER A N 1
ATOM 1644 C CA . SER A 1 203 ? 6.258 34.594 6.336 1 98.56 203 SER A CA 1
ATOM 1645 C C . SER A 1 203 ? 5.273 34.594 5.168 1 98.56 203 SER A C 1
ATOM 1647 O O . SER A 1 203 ? 5.016 33.562 4.566 1 98.56 203 SER A O 1
ATOM 1649 N N . SER A 1 204 ? 4.664 35.781 4.914 1 98.44 204 SER A N 1
ATOM 1650 C CA . SER A 1 204 ? 3.922 36.031 3.682 1 98.44 204 SER A CA 1
ATOM 1651 C C . SER A 1 204 ? 4.789 36.75 2.648 1 98.44 204 SER A C 1
ATOM 1653 O O . SER A 1 204 ? 5.949 37.062 2.912 1 98.44 204 SER A O 1
ATOM 1655 N N . GLN A 1 205 ? 4.223 36.969 1.499 1 98.38 205 GLN A N 1
ATOM 1656 C CA . GLN A 1 205 ? 4.953 37.625 0.421 1 98.38 205 GLN A CA 1
ATOM 1657 C C . GLN A 1 205 ? 5.246 39.094 0.766 1 98.38 205 GLN A C 1
ATOM 1659 O O . GLN A 1 205 ? 4.461 39.719 1.46 1 98.38 205 GLN A O 1
ATOM 1664 N N . PRO A 1 206 ? 6.414 39.594 0.325 1 98.12 206 PRO A N 1
ATOM 1665 C CA . PRO A 1 206 ? 6.645 41.031 0.444 1 98.12 206 PRO A CA 1
ATOM 1666 C C . PRO A 1 206 ? 5.781 41.844 -0.516 1 98.12 206 PRO A C 1
ATOM 1668 O O . PRO A 1 206 ? 5.449 41.375 -1.606 1 98.12 206 PRO A O 1
ATOM 1671 N N . LEU A 1 207 ? 5.492 43.031 -0.093 1 98 207 LEU A N 1
ATOM 1672 C CA . LEU A 1 207 ? 4.672 43.906 -0.908 1 98 207 LEU A CA 1
ATOM 1673 C C . LEU A 1 207 ? 5.543 44.875 -1.706 1 98 207 LEU A C 1
ATOM 1675 O O . LEU A 1 207 ? 5.492 46.094 -1.491 1 98 207 LEU A O 1
ATOM 1679 N N . THR A 1 208 ? 6.234 44.375 -2.666 1 96.5 208 THR A N 1
ATOM 1680 C CA . THR A 1 208 ? 7.156 45.156 -3.479 1 96.5 208 THR A CA 1
ATOM 1681 C C . THR A 1 208 ? 6.398 45.938 -4.539 1 96.5 208 THR A C 1
ATOM 1683 O O . THR A 1 208 ? 6.797 47.062 -4.887 1 96.5 208 THR A O 1
ATOM 1686 N N . GLY A 1 209 ? 5.359 45.344 -5.062 1 94.38 209 GLY A N 1
ATOM 1687 C CA . GLY A 1 209 ? 4.605 46.031 -6.109 1 94.38 209 GLY A CA 1
ATOM 1688 C C . GLY A 1 209 ? 5.379 46.156 -7.41 1 94.38 209 GLY A C 1
ATOM 1689 O O . GLY A 1 209 ? 6.461 45.594 -7.555 1 94.38 209 GLY A O 1
ATOM 1690 N N . THR A 1 210 ? 4.781 46.906 -8.297 1 92.69 210 THR A N 1
ATOM 1691 C CA . THR A 1 210 ? 5.387 47.125 -9.609 1 92.69 210 THR A CA 1
ATOM 1692 C C . THR A 1 210 ? 6.578 48.062 -9.531 1 92.69 210 THR A C 1
ATOM 1694 O O . THR A 1 210 ? 7.484 48 -10.359 1 92.69 210 THR A O 1
ATOM 1697 N N . ASN A 1 211 ? 6.633 48.844 -8.516 1 91.31 211 ASN A N 1
ATOM 1698 C CA . ASN A 1 211 ? 7.684 49.844 -8.367 1 91.31 211 ASN A CA 1
ATOM 1699 C C . ASN A 1 211 ? 8.906 49.281 -7.648 1 91.31 211 ASN A C 1
ATOM 1701 O O . ASN A 1 211 ? 9.93 49.969 -7.523 1 91.31 211 ASN A O 1
ATOM 1705 N N . GLY A 1 212 ? 8.75 48.188 -7.156 1 91.44 212 GLY A N 1
ATOM 1706 C CA . GLY A 1 212 ? 9.867 47.562 -6.473 1 91.44 212 GLY A CA 1
ATOM 1707 C C . GLY A 1 212 ? 10.141 48.156 -5.105 1 91.44 212 GLY A C 1
ATOM 1708 O O . GLY A 1 212 ? 11.289 48.406 -4.746 1 91.44 212 GLY A O 1
ATOM 1709 N N . ARG A 1 213 ? 9.094 48.375 -4.387 1 94.69 213 ARG A N 1
ATOM 1710 C CA . ARG A 1 213 ? 9.219 48.906 -3.035 1 94.69 213 ARG A CA 1
ATOM 1711 C C . ARG A 1 213 ? 10.188 48.094 -2.199 1 94.69 213 ARG A C 1
ATOM 1713 O O . ARG A 1 213 ? 10.203 46.844 -2.287 1 94.69 213 ARG A O 1
ATOM 1720 N N . ARG A 1 214 ? 10.977 48.781 -1.418 1 96.12 214 ARG A N 1
ATOM 1721 C CA . ARG A 1 214 ? 11.977 48.125 -0.58 1 96.12 214 ARG A CA 1
ATOM 1722 C C . ARG A 1 214 ? 11.695 48.375 0.899 1 96.12 214 ARG A C 1
ATOM 1724 O O . ARG A 1 214 ? 11.008 49.344 1.259 1 96.12 214 ARG A O 1
ATOM 1731 N N . CYS A 1 215 ? 12.141 47.5 1.682 1 97.75 215 CYS A N 1
ATOM 1732 C CA . CYS A 1 215 ? 12.102 47.625 3.133 1 97.75 215 CYS A CA 1
ATOM 1733 C C . CYS A 1 215 ? 13.43 47.219 3.756 1 97.75 215 CYS A C 1
ATOM 1735 O O . CYS A 1 215 ? 13.727 46.031 3.854 1 97.75 215 CYS A O 1
ATOM 1737 N N . LYS A 1 216 ? 14.203 48.188 4.168 1 97.88 216 LYS A N 1
ATOM 1738 C CA . LYS A 1 216 ? 15.531 47.938 4.715 1 97.88 216 LYS A CA 1
ATOM 1739 C C . LYS A 1 216 ? 15.461 47.094 5.98 1 97.88 216 LYS A C 1
ATOM 1741 O O . LYS A 1 216 ? 16.344 46.25 6.227 1 97.88 216 LYS A O 1
ATOM 1746 N N . GLU A 1 217 ? 14.422 47.406 6.719 1 98.19 217 GLU A N 1
ATOM 1747 C CA . GLU A 1 217 ? 14.234 46.625 7.941 1 98.19 217 GLU A CA 1
ATOM 1748 C C . GLU A 1 217 ? 13.984 45.156 7.637 1 98.19 217 GLU A C 1
ATOM 1750 O O . GLU A 1 217 ? 14.422 44.281 8.383 1 98.19 217 GLU A O 1
ATOM 1755 N N . ASP A 1 218 ? 13.234 44.906 6.594 1 98.5 218 ASP A N 1
ATOM 1756 C CA . ASP A 1 218 ? 12.977 43.531 6.18 1 98.5 218 ASP A CA 1
ATOM 1757 C C . ASP A 1 218 ? 14.266 42.844 5.742 1 98.5 218 ASP A C 1
ATOM 1759 O O . ASP A 1 218 ? 14.508 41.688 6.082 1 98.5 218 ASP A O 1
ATOM 1763 N N . GLU A 1 219 ? 15.086 43.531 4.961 1 98 219 GLU A N 1
ATOM 1764 C CA . GLU A 1 219 ? 16.375 43 4.531 1 98 219 GLU A CA 1
ATOM 1765 C C . GLU A 1 219 ? 17.266 42.688 5.73 1 98 219 GLU A C 1
ATOM 1767 O O . GLU A 1 219 ? 17.922 41.625 5.766 1 98 219 GLU A O 1
ATOM 1772 N N . LYS A 1 220 ? 17.234 43.562 6.66 1 97.38 220 LYS A N 1
ATOM 1773 C CA . LYS A 1 220 ? 18.016 43.375 7.871 1 97.38 220 LYS A CA 1
ATOM 1774 C C . LYS A 1 220 ? 17.516 42.156 8.672 1 97.38 220 LYS A C 1
ATOM 1776 O O . LYS A 1 220 ? 18.328 41.406 9.195 1 97.38 220 LYS A O 1
ATOM 1781 N N . LEU A 1 221 ? 16.234 42.094 8.812 1 98.06 221 LEU A N 1
ATOM 1782 C CA . LEU A 1 221 ? 15.633 41 9.586 1 98.06 221 LEU A CA 1
ATOM 1783 C C . LEU A 1 221 ? 16.031 39.656 9.008 1 98.06 221 LEU A C 1
ATOM 1785 O O . LEU A 1 221 ? 16.484 38.75 9.742 1 98.06 221 LEU A O 1
ATOM 1789 N N . ILE A 1 222 ? 15.844 39.438 7.766 1 97.31 222 ILE A N 1
ATOM 1790 C CA . ILE A 1 222 ? 16.125 38.156 7.121 1 97.31 222 ILE A CA 1
ATOM 1791 C C . ILE A 1 222 ? 17.625 37.875 7.191 1 97.31 222 ILE A C 1
ATOM 1793 O O . ILE A 1 222 ? 18.016 36.719 7.422 1 97.31 222 ILE A O 1
ATOM 1797 N N . ASN A 1 223 ? 18.469 38.875 7.035 1 96.69 223 ASN A N 1
ATOM 1798 C CA . ASN A 1 223 ? 19.922 38.688 7.082 1 96.69 223 ASN A CA 1
ATOM 1799 C C . ASN A 1 223 ? 20.391 38.344 8.484 1 96.69 223 ASN A C 1
ATOM 1801 O O . ASN A 1 223 ? 21.422 37.688 8.656 1 96.69 223 ASN A O 1
ATOM 1805 N N . ALA A 1 224 ? 19.641 38.812 9.445 1 96.69 224 ALA A N 1
ATOM 1806 C CA . ALA A 1 224 ? 20 38.562 10.836 1 96.69 224 ALA A CA 1
ATOM 1807 C C . ALA A 1 224 ? 19.953 37.062 11.156 1 96.69 224 ALA A C 1
ATOM 1809 O O . ALA A 1 224 ? 20.531 36.625 12.156 1 96.69 224 ALA A O 1
ATOM 1810 N N . THR A 1 225 ? 19.266 36.281 10.359 1 96 225 THR A N 1
ATOM 1811 C CA . THR A 1 225 ? 19.094 34.875 10.617 1 96 225 THR A CA 1
ATOM 1812 C C . THR A 1 225 ? 20.25 34.062 10.016 1 96 225 THR A C 1
ATOM 1814 O O . THR A 1 225 ? 20.359 32.875 10.227 1 96 225 THR A O 1
ATOM 1817 N N . LEU A 1 226 ? 21.125 34.812 9.305 1 95.44 226 LEU A N 1
ATOM 1818 C CA . LEU A 1 226 ? 22.266 34.156 8.672 1 95.44 226 LEU A CA 1
ATOM 1819 C C . LEU A 1 226 ? 23.484 34.125 9.602 1 95.44 226 LEU A C 1
ATOM 1821 O O . LEU A 1 226 ? 23.719 35.094 10.32 1 95.44 226 LEU A O 1
ATOM 1825 N N . ARG A 1 227 ? 24.062 33.094 9.68 1 87.12 227 ARG A N 1
ATOM 1826 C CA . ARG A 1 227 ? 25.375 33.031 10.328 1 87.12 227 ARG A CA 1
ATOM 1827 C C . ARG A 1 227 ? 26.453 33.656 9.438 1 87.12 227 ARG A C 1
ATOM 1829 O O . ARG A 1 227 ? 26.234 33.812 8.234 1 87.12 227 ARG A O 1
ATOM 1836 N N . ALA A 1 228 ? 27.578 33.969 10.102 1 84.31 228 ALA A N 1
ATOM 1837 C CA . ALA A 1 228 ? 28.656 34.625 9.359 1 84.31 228 ALA A CA 1
ATOM 1838 C C . ALA A 1 228 ? 29.109 33.781 8.18 1 84.31 228 ALA A C 1
ATOM 1840 O O . ALA A 1 228 ? 29.391 32.594 8.336 1 84.31 228 ALA A O 1
ATOM 1841 N N . GLY A 1 229 ? 29.094 34.375 7.012 1 85.56 229 GLY A N 1
ATOM 1842 C CA . GLY A 1 229 ? 29.594 33.75 5.812 1 85.56 229 GLY A CA 1
ATOM 1843 C C . GLY A 1 229 ? 28.625 32.75 5.195 1 85.56 229 GLY A C 1
ATOM 1844 O O . GLY A 1 229 ? 28.922 32.125 4.191 1 85.56 229 GLY A O 1
ATOM 1845 N N . LYS A 1 230 ? 27.469 32.656 5.82 1 89.62 230 LYS A N 1
ATOM 1846 C CA . LYS A 1 230 ? 26.516 31.688 5.312 1 89.62 230 LYS A CA 1
ATOM 1847 C C . LYS A 1 230 ? 25.5 32.344 4.387 1 89.62 230 LYS A C 1
ATOM 1849 O O . LYS A 1 230 ? 25.312 33.562 4.422 1 89.62 230 LYS A O 1
ATOM 1854 N N . ARG A 1 231 ? 24.984 31.531 3.502 1 93.12 231 ARG A N 1
ATOM 1855 C CA . ARG A 1 231 ? 23.938 31.953 2.59 1 93.12 231 ARG A CA 1
ATOM 1856 C C . ARG A 1 231 ? 22.594 31.328 2.963 1 93.12 231 ARG A C 1
ATOM 1858 O O . ARG A 1 231 ? 22.531 30.469 3.842 1 93.12 231 ARG A O 1
ATOM 1865 N N . GLY A 1 232 ? 21.531 31.953 2.4 1 97.44 232 GLY A N 1
ATOM 1866 C CA . GLY A 1 232 ? 20.203 31.406 2.658 1 97.44 232 GLY A CA 1
ATOM 1867 C C . GLY A 1 232 ? 19.406 31.172 1.396 1 97.44 232 GLY A C 1
ATOM 1868 O O . GLY A 1 232 ? 19.828 31.562 0.303 1 97.44 232 GLY A O 1
ATOM 1869 N N . TYR A 1 233 ? 18.359 30.406 1.536 1 98.44 233 TYR A N 1
ATOM 1870 C CA . TYR A 1 233 ? 17.422 30.188 0.447 1 98.44 233 TYR A CA 1
ATOM 1871 C C . TYR A 1 233 ? 16.047 30.766 0.79 1 98.44 233 TYR A C 1
ATOM 1873 O O . TYR A 1 233 ? 15.609 30.703 1.941 1 98.44 233 TYR A O 1
ATOM 1881 N N . ILE A 1 234 ? 15.414 31.406 -0.159 1 98.5 234 ILE A N 1
ATOM 1882 C CA . ILE A 1 234 ? 14 31.75 -0.075 1 98.5 234 ILE A CA 1
ATOM 1883 C C . ILE A 1 234 ? 13.18 30.781 -0.935 1 98.5 234 ILE A C 1
ATOM 1885 O O . ILE A 1 234 ? 13.32 30.766 -2.16 1 98.5 234 ILE A O 1
ATOM 1889 N N . ILE A 1 235 ? 12.414 30 -0.313 1 98.69 235 ILE A N 1
ATOM 1890 C CA . ILE A 1 235 ? 11.547 29.078 -1.047 1 98.69 235 ILE A CA 1
ATOM 1891 C C . ILE A 1 235 ? 10.148 29.688 -1.18 1 98.69 235 ILE A C 1
ATOM 1893 O O . ILE A 1 235 ? 9.422 29.797 -0.192 1 98.69 235 ILE A O 1
ATOM 1897 N N . ASP A 1 236 ? 9.82 30.094 -2.35 1 98.38 236 ASP A N 1
ATOM 1898 C CA . ASP A 1 236 ? 8.484 30.562 -2.697 1 98.38 236 ASP A CA 1
ATOM 1899 C C . ASP A 1 236 ? 7.602 29.422 -3.184 1 98.38 236 ASP A C 1
ATOM 1901 O O . ASP A 1 236 ? 7.898 28.781 -4.195 1 98.38 236 ASP A O 1
ATOM 1905 N N . THR A 1 237 ? 6.512 29.172 -2.49 1 98.38 237 THR A N 1
ATOM 1906 C CA . THR A 1 237 ? 5.676 28.016 -2.783 1 98.38 237 THR A CA 1
ATOM 1907 C C . THR A 1 237 ? 4.777 28.281 -3.984 1 98.38 237 THR A C 1
ATOM 1909 O O . THR A 1 237 ? 3.869 27.5 -4.277 1 98.38 237 THR A O 1
ATOM 1912 N N . ARG A 1 238 ? 4.969 29.469 -4.695 1 97.19 238 ARG A N 1
ATOM 1913 C CA . ARG A 1 238 ? 4.273 29.812 -5.934 1 97.19 238 ARG A CA 1
ATOM 1914 C C . ARG A 1 238 ? 5.172 29.578 -7.145 1 97.19 238 ARG A C 1
ATOM 1916 O O . ARG A 1 238 ? 6.398 29.578 -7.02 1 97.19 238 ARG A O 1
ATOM 1923 N N . SER A 1 239 ? 4.547 29.344 -8.211 1 96.56 239 SER A N 1
ATOM 1924 C CA . SER A 1 239 ? 5.32 29.406 -9.445 1 96.56 239 SER A CA 1
ATOM 1925 C C . SER A 1 239 ? 5.82 30.812 -9.719 1 96.56 239 SER A C 1
ATOM 1927 O O . SER A 1 239 ? 5.27 31.781 -9.203 1 96.56 239 SER A O 1
ATOM 1929 N N . LEU A 1 240 ? 6.809 30.891 -10.547 1 95.38 240 LEU A N 1
ATOM 1930 C CA . LEU A 1 240 ? 7.348 32.188 -10.906 1 95.38 240 LEU A CA 1
ATOM 1931 C C . LEU A 1 240 ? 6.277 33.062 -11.555 1 95.38 240 LEU A C 1
ATOM 1933 O O . LEU A 1 240 ? 6.176 34.25 -11.266 1 95.38 240 LEU A O 1
ATOM 1937 N N . ASN A 1 241 ? 5.496 32.438 -12.367 1 95.5 241 ASN A N 1
ATOM 1938 C CA . ASN A 1 241 ? 4.43 33.156 -13.047 1 95.5 241 ASN A CA 1
ATOM 1939 C C . ASN A 1 241 ? 3.416 33.75 -12.062 1 95.5 241 ASN A C 1
ATOM 1941 O O . ASN A 1 241 ? 3 34.875 -12.18 1 95.5 241 ASN A O 1
ATOM 1945 N N . VAL A 1 242 ? 3.037 32.969 -11.102 1 95.75 242 VAL A N 1
ATOM 1946 C CA . VAL A 1 242 ? 2.055 33.406 -10.109 1 95.75 242 VAL A CA 1
ATOM 1947 C C . VAL A 1 242 ? 2.641 34.5 -9.242 1 95.75 242 VAL A C 1
ATOM 1949 O O . VAL A 1 242 ? 1.944 35.469 -8.898 1 95.75 242 VAL A O 1
ATOM 1952 N N . ALA A 1 243 ? 3.881 34.375 -8.883 1 95.25 243 ALA A N 1
ATOM 1953 C CA . ALA A 1 243 ? 4.551 35.406 -8.086 1 95.25 243 ALA A CA 1
ATOM 1954 C C . ALA A 1 243 ? 4.645 36.719 -8.836 1 95.25 243 ALA A C 1
ATOM 1956 O O . ALA A 1 243 ? 4.473 37.812 -8.25 1 95.25 243 ALA A O 1
ATOM 1957 N N . GLN A 1 244 ? 4.891 36.688 -10.148 1 95 244 GLN A N 1
ATOM 1958 C CA . GLN A 1 244 ? 4.977 37.875 -10.992 1 95 244 GLN A CA 1
ATOM 1959 C C . GLN A 1 244 ? 3.617 38.531 -11.125 1 95 244 GLN A C 1
ATOM 1961 O O . GLN A 1 244 ? 3.527 39.781 -11.125 1 95 244 GLN A O 1
ATOM 1966 N N . GLN A 1 245 ? 2.635 37.719 -11.211 1 95.38 245 GLN A N 1
ATOM 1967 C CA . GLN A 1 245 ? 1.281 38.25 -11.289 1 95.38 245 GLN A CA 1
ATOM 1968 C C . GLN A 1 245 ? 0.903 38.969 -9.992 1 95.38 245 GLN A C 1
ATOM 1970 O O . GLN A 1 245 ? 0.19 39.969 -10.016 1 95.38 245 GLN A O 1
ATOM 1975 N N . ALA A 1 246 ? 1.34 38.438 -8.906 1 95.38 246 ALA A N 1
ATOM 1976 C CA . ALA A 1 246 ? 1.07 39.062 -7.609 1 95.38 246 ALA A CA 1
ATOM 1977 C C . ALA A 1 246 ? 1.711 40.438 -7.52 1 95.38 246 ALA A C 1
ATOM 1979 O O . ALA A 1 246 ? 1.167 41.344 -6.879 1 95.38 246 ALA A O 1
ATOM 1980 N N . ARG A 1 247 ? 2.803 40.594 -8.133 1 94.19 247 ARG A N 1
ATOM 1981 C CA . ARG A 1 247 ? 3.496 41.875 -8.156 1 94.19 247 ARG A CA 1
ATOM 1982 C C . ARG A 1 247 ? 2.609 42.969 -8.75 1 94.19 247 ARG A C 1
ATOM 1984 O O . ARG A 1 247 ? 2.592 44.094 -8.266 1 94.19 247 ARG A O 1
ATOM 1991 N N . ALA A 1 248 ? 1.888 42.625 -9.695 1 93.75 248 ALA A N 1
ATOM 1992 C CA . ALA A 1 248 ? 0.982 43.562 -10.359 1 93.75 248 ALA A CA 1
ATOM 1993 C C . ALA A 1 248 ? -0.138 44 -9.422 1 93.75 248 ALA A C 1
ATOM 1995 O O . ALA A 1 248 ? -0.677 45.094 -9.555 1 93.75 248 ALA A O 1
ATOM 1996 N N . LYS A 1 249 ? -0.406 43.219 -8.477 1 94.5 249 LYS A N 1
ATOM 1997 C CA . LYS A 1 249 ? -1.479 43.5 -7.523 1 94.5 249 LYS A CA 1
ATOM 1998 C C . LYS A 1 249 ? -0.919 44.062 -6.215 1 94.5 249 LYS A C 1
ATOM 2000 O O . LYS A 1 249 ? -1.625 44.094 -5.203 1 94.5 249 LYS A O 1
ATOM 2005 N N . GLY A 1 250 ? 0.34 44.375 -6.227 1 94.56 250 GLY A N 1
ATOM 2006 C CA . GLY A 1 250 ? 0.966 44.969 -5.062 1 94.56 250 GLY A CA 1
ATOM 2007 C C . GLY A 1 250 ? 1.869 44.031 -4.301 1 94.56 250 GLY A C 1
ATOM 2008 O O . GLY A 1 250 ? 2.646 44.469 -3.445 1 94.56 250 GLY A O 1
ATOM 2009 N N . GLY A 1 251 ? 1.681 42.75 -4.574 1 96.88 251 GLY A N 1
ATOM 2010 C CA . GLY A 1 251 ? 2.543 41.75 -3.943 1 96.88 251 GLY A CA 1
ATOM 2011 C C . GLY A 1 251 ? 3.893 41.625 -4.621 1 96.88 251 GLY A C 1
ATOM 2012 O O . GLY A 1 251 ? 4.414 42.594 -5.18 1 96.88 251 GLY A O 1
ATOM 2013 N N . GLY A 1 252 ? 4.543 40.531 -4.41 1 96.31 252 GLY A N 1
ATOM 2014 C CA . GLY A 1 252 ? 5.797 40.281 -5.105 1 96.31 252 GLY A CA 1
ATOM 2015 C C . GLY A 1 252 ? 6.707 39.312 -4.375 1 96.31 252 GLY A C 1
ATOM 2016 O O . GLY A 1 252 ? 6.234 38.344 -3.789 1 96.31 252 GLY A O 1
ATOM 2017 N N . PHE A 1 253 ? 7.957 39.406 -4.59 1 96.12 253 PHE A N 1
ATOM 2018 C CA . PHE A 1 253 ? 8.992 38.562 -4.02 1 96.12 253 PHE A CA 1
ATOM 2019 C C . PHE A 1 253 ? 10.281 39.344 -3.814 1 96.12 253 PHE A C 1
ATOM 2021 O O . PHE A 1 253 ? 10.414 40.469 -4.301 1 96.12 253 PHE A O 1
ATOM 2028 N N . GLU A 1 254 ? 11.125 38.781 -3.121 1 95.25 254 GLU A N 1
ATOM 2029 C CA . GLU A 1 254 ? 12.398 39.406 -2.789 1 95.25 254 GLU A CA 1
ATOM 2030 C C . GLU A 1 254 ? 13.305 39.5 -4.016 1 95.25 254 GLU A C 1
ATOM 2032 O O . GLU A 1 254 ? 13.68 38.469 -4.594 1 95.25 254 GLU A O 1
ATOM 2037 N N . GLN A 1 255 ? 13.703 40.625 -4.344 1 92.69 255 GLN A N 1
ATOM 2038 C CA . GLN A 1 255 ? 14.633 40.812 -5.453 1 92.69 255 GLN A CA 1
ATOM 2039 C C . GLN A 1 255 ? 16.062 40.531 -5.027 1 92.69 255 GLN A C 1
ATOM 2041 O O . GLN A 1 255 ? 16.516 41 -3.977 1 92.69 255 GLN A O 1
ATOM 2046 N N . GLU A 1 256 ? 16.766 39.906 -5.789 1 91.81 256 GLU A N 1
ATOM 2047 C CA . GLU A 1 256 ? 18.094 39.406 -5.453 1 91.81 256 GLU A CA 1
ATOM 2048 C C . GLU A 1 256 ? 19.047 40.562 -5.148 1 91.81 256 GLU A C 1
ATOM 2050 O O . GLU A 1 256 ? 19.938 40.438 -4.312 1 91.81 256 GLU A O 1
ATOM 2055 N N . VAL A 1 257 ? 18.891 41.656 -5.773 1 94.06 257 VAL A N 1
ATOM 2056 C CA . VAL A 1 257 ? 19.766 42.812 -5.602 1 94.06 257 VAL A CA 1
ATOM 2057 C C . VAL A 1 257 ? 19.672 43.312 -4.164 1 94.06 257 VAL A C 1
ATOM 2059 O O . VAL A 1 257 ? 20.656 43.812 -3.609 1 94.06 257 VAL A O 1
ATOM 2062 N N . HIS A 1 258 ? 18.531 43.188 -3.568 1 94.94 258 HIS A N 1
ATOM 2063 C CA . HIS A 1 258 ? 18.312 43.688 -2.219 1 94.94 258 HIS A CA 1
ATOM 2064 C C . HIS A 1 258 ? 18.562 42.594 -1.174 1 94.94 258 HIS A C 1
ATOM 2066 O O . HIS A 1 258 ? 18.641 42.906 0.022 1 94.94 258 HIS A O 1
ATOM 2072 N N . TYR A 1 259 ? 18.547 41.438 -1.598 1 96.12 259 TYR A N 1
ATOM 2073 C CA . TYR A 1 259 ? 18.828 40.281 -0.739 1 96.12 259 TYR A CA 1
ATOM 2074 C C . TYR A 1 259 ? 19.984 39.438 -1.295 1 96.12 259 TYR A C 1
ATOM 2076 O O . TYR A 1 259 ? 19.812 38.25 -1.579 1 96.12 259 TYR A O 1
ATOM 2084 N N . PRO A 1 260 ? 21.141 39.969 -1.395 1 94.81 260 PRO A N 1
ATOM 2085 C CA . PRO A 1 260 ? 22.219 39.344 -2.166 1 94.81 260 PRO A CA 1
ATOM 2086 C C . PRO A 1 260 ? 22.688 38 -1.568 1 94.81 260 PRO A C 1
ATOM 2088 O O . PRO A 1 260 ? 23.266 37.188 -2.275 1 94.81 260 PRO A O 1
ATOM 2091 N N . GLN A 1 261 ? 22.5 37.75 -0.348 1 95.94 261 GLN A N 1
ATOM 2092 C CA . GLN A 1 261 ? 22.969 36.5 0.281 1 95.94 261 GLN A CA 1
ATOM 2093 C C . GLN A 1 261 ? 21.906 35.406 0.191 1 95.94 261 GLN A C 1
ATOM 2095 O O . GLN A 1 261 ? 22.125 34.281 0.673 1 95.94 261 GLN A O 1
ATOM 2100 N N . TRP A 1 262 ? 20.797 35.719 -0.359 1 97.25 262 TRP A N 1
ATOM 21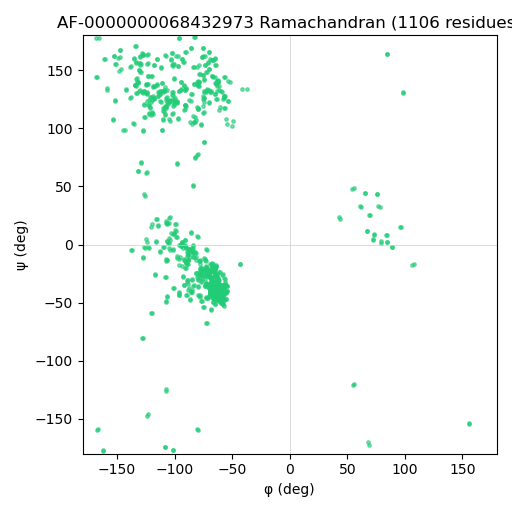01 C CA . TRP A 1 262 ? 19.672 34.812 -0.417 1 97.25 262 TRP A CA 1
ATOM 2102 C C . TRP A 1 262 ? 19.359 34.406 -1.858 1 97.25 262 TRP A C 1
ATOM 2104 O O . TRP A 1 262 ? 19.25 35.281 -2.732 1 97.25 262 TRP A O 1
ATOM 2114 N N . ARG A 1 263 ? 19.281 33.094 -2.074 1 97.19 263 ARG A N 1
ATOM 2115 C CA . ARG A 1 263 ? 18.875 32.594 -3.379 1 97.19 263 ARG A CA 1
ATOM 2116 C C . ARG A 1 263 ? 17.422 32.125 -3.363 1 97.19 263 ARG A C 1
ATOM 2118 O O . ARG A 1 263 ? 17.016 31.344 -2.506 1 97.19 263 ARG A O 1
ATOM 2125 N N . ARG A 1 264 ? 16.672 32.625 -4.312 1 97.25 264 ARG A N 1
ATOM 2126 C CA . ARG A 1 264 ? 15.25 32.312 -4.355 1 97.25 264 ARG A CA 1
ATOM 2127 C C . ARG A 1 264 ? 14.984 31.078 -5.203 1 97.25 264 ARG A C 1
ATOM 2129 O O . ARG A 1 264 ? 15.555 30.922 -6.289 1 97.25 264 ARG A O 1
ATOM 2136 N N . ILE A 1 265 ? 14.18 30.156 -4.695 1 97.69 265 ILE A N 1
ATOM 2137 C CA . ILE A 1 265 ? 13.742 28.953 -5.391 1 97.69 265 ILE A CA 1
ATOM 2138 C C . ILE A 1 265 ? 12.211 28.906 -5.418 1 97.69 265 ILE A C 1
ATOM 2140 O O . ILE A 1 265 ? 11.562 29.125 -4.398 1 97.69 265 ILE A O 1
ATOM 2144 N N . HIS A 1 266 ? 11.68 28.672 -6.613 1 97.5 266 HIS A N 1
ATOM 2145 C CA . HIS A 1 266 ? 10.234 28.547 -6.742 1 97.5 266 HIS A CA 1
ATOM 2146 C C . HIS A 1 266 ? 9.82 27.078 -6.789 1 97.5 266 HIS A C 1
ATOM 2148 O O . HIS A 1 266 ? 10.344 26.297 -7.594 1 97.5 266 HIS A O 1
ATOM 2154 N N . LYS A 1 267 ? 8.984 26.641 -5.898 1 97.31 267 LYS A N 1
ATOM 2155 C CA . LYS A 1 267 ? 8.352 25.312 -5.871 1 97.31 267 LYS A CA 1
ATOM 2156 C C . LYS A 1 267 ? 6.836 25.438 -5.773 1 97.31 267 LYS A C 1
ATOM 2158 O O . LYS A 1 267 ? 6.293 25.641 -4.684 1 97.31 267 LYS A O 1
ATOM 2163 N N . SER A 1 268 ? 6.215 25.125 -6.785 1 96.38 268 SER A N 1
ATOM 2164 C CA . SER A 1 268 ? 4.801 25.453 -6.918 1 96.38 268 SER A CA 1
ATOM 2165 C C . SER A 1 268 ? 3.932 24.453 -6.16 1 96.38 268 SER A C 1
ATOM 2167 O O . SER A 1 268 ? 3.969 23.25 -6.441 1 96.38 268 SER A O 1
ATOM 2169 N N . ILE A 1 269 ? 3.203 24.875 -5.195 1 97.88 269 ILE A N 1
ATOM 2170 C CA . ILE A 1 269 ? 2.117 24.188 -4.508 1 97.88 269 ILE A CA 1
ATOM 2171 C C . ILE A 1 269 ? 0.791 24.875 -4.809 1 97.88 269 ILE A C 1
ATOM 2173 O O . ILE A 1 269 ? 0.675 26.094 -4.668 1 97.88 269 ILE A O 1
ATOM 2177 N N . GLU A 1 270 ? -0.218 24.156 -5.156 1 96.5 270 GLU A N 1
ATOM 2178 C CA . GLU A 1 270 ? -1.468 24.703 -5.672 1 96.5 270 GLU A CA 1
ATOM 2179 C C . GLU A 1 270 ? -2.256 25.406 -4.57 1 96.5 270 GLU A C 1
ATOM 2181 O O . GLU A 1 270 ? -2.08 25.125 -3.389 1 96.5 270 GLU A O 1
ATOM 2186 N N . ARG A 1 271 ? -3.088 26.297 -4.996 1 94.5 271 ARG A N 1
ATOM 2187 C CA . ARG A 1 271 ? -3.93 27.062 -4.086 1 94.5 271 ARG A CA 1
ATOM 2188 C C . ARG A 1 271 ? -5.086 26.219 -3.561 1 94.5 271 ARG A C 1
ATOM 2190 O O . ARG A 1 271 ? -5.418 25.172 -4.141 1 94.5 271 ARG A O 1
ATOM 2197 N N . TYR A 1 272 ? -5.719 26.75 -2.611 1 95.25 272 TYR A N 1
ATOM 2198 C CA . TYR A 1 272 ? -6.703 26 -1.835 1 95.25 272 TYR A CA 1
ATOM 2199 C C . TYR A 1 272 ? -7.863 25.562 -2.713 1 95.25 272 TYR A C 1
ATOM 2201 O O . TYR A 1 272 ? -8.383 24.453 -2.553 1 95.25 272 TYR A O 1
ATOM 2209 N N . ASN A 1 273 ? -8.289 26.406 -3.664 1 95.06 273 ASN A N 1
ATOM 2210 C CA . ASN A 1 273 ? -9.445 26.031 -4.48 1 95.06 273 ASN A CA 1
ATOM 2211 C C . ASN A 1 273 ? -9.148 24.828 -5.359 1 95.06 273 ASN A C 1
ATOM 2213 O O . ASN A 1 273 ? -10.016 23.969 -5.539 1 95.06 273 ASN A O 1
ATOM 2217 N N . ILE A 1 274 ? -7.934 24.812 -5.844 1 97.19 274 ILE A N 1
ATOM 2218 C CA . ILE A 1 274 ? -7.52 23.688 -6.68 1 97.19 274 ILE A CA 1
ATOM 2219 C C . ILE A 1 274 ? -7.414 22.422 -5.828 1 97.19 274 ILE A C 1
ATOM 2221 O O . ILE A 1 274 ? -7.801 21.344 -6.266 1 97.19 274 ILE A O 1
ATOM 2225 N N . LEU A 1 275 ? -6.898 22.547 -4.672 1 98.31 275 LEU A N 1
ATOM 2226 C CA . LEU A 1 275 ? -6.785 21.422 -3.762 1 98.31 275 LEU A CA 1
ATOM 2227 C C . LEU A 1 275 ? -8.156 20.875 -3.396 1 98.31 275 LEU A C 1
ATOM 2229 O O . LEU A 1 275 ? -8.336 19.656 -3.264 1 98.31 275 LEU A O 1
ATOM 2233 N N . GLN A 1 276 ? -9.094 21.797 -3.213 1 98.06 276 GLN A N 1
ATOM 2234 C CA . GLN A 1 276 ? -10.453 21.375 -2.879 1 98.06 276 GLN A CA 1
ATOM 2235 C C . GLN A 1 276 ? -11.078 20.578 -4.012 1 98.06 276 GLN A C 1
ATOM 2237 O O . GLN A 1 276 ? -11.75 19.562 -3.771 1 98.06 276 GLN A O 1
ATOM 2242 N N . GLU A 1 277 ? -10.891 21.047 -5.215 1 97.62 277 GLU A N 1
ATOM 2243 C CA . GLU A 1 277 ? -11.383 20.297 -6.375 1 97.62 277 GLU A CA 1
ATOM 2244 C C . GLU A 1 277 ? -10.75 18.922 -6.457 1 97.62 277 GLU A C 1
ATOM 2246 O O . GLU A 1 277 ? -11.406 17.953 -6.824 1 97.62 277 GLU A O 1
ATOM 2251 N N . SER A 1 278 ? -9.492 18.875 -6.137 1 98.38 278 SER A N 1
ATOM 2252 C CA . SER A 1 278 ? -8.758 17.625 -6.109 1 98.38 278 SER A CA 1
ATOM 2253 C C . SER A 1 278 ? -9.398 16.625 -5.141 1 98.38 278 SER A C 1
ATOM 2255 O O . SER A 1 278 ? -9.578 15.453 -5.473 1 98.38 278 SER A O 1
ATOM 2257 N N . LEU A 1 279 ? -9.727 17.078 -3.982 1 98.56 279 LEU A N 1
ATOM 2258 C CA . LEU A 1 279 ? -10.352 16.219 -2.98 1 98.56 279 LEU A CA 1
ATOM 2259 C C . LEU A 1 279 ? -11.695 15.695 -3.48 1 98.56 279 LEU A C 1
ATOM 2261 O O . LEU A 1 279 ? -11.992 14.508 -3.332 1 98.56 279 LEU A O 1
ATOM 2265 N N . ILE A 1 280 ? -12.469 16.547 -4.02 1 98.06 280 ILE A N 1
ATOM 2266 C CA . ILE A 1 280 ? -13.797 16.188 -4.504 1 98.06 280 ILE A CA 1
ATOM 2267 C C . ILE A 1 280 ? -13.672 15.102 -5.566 1 98.06 280 ILE A C 1
ATOM 2269 O O . ILE A 1 280 ? -14.359 14.078 -5.496 1 98.06 280 ILE A O 1
ATOM 2273 N N . LYS A 1 281 ? -12.773 15.281 -6.477 1 98.12 281 LYS A N 1
ATOM 2274 C CA . LYS A 1 281 ? -12.578 14.312 -7.555 1 98.12 281 LYS A CA 1
ATOM 2275 C C . LYS A 1 281 ? -12.109 12.969 -7.016 1 98.12 281 LYS A C 1
ATOM 2277 O O . LYS A 1 281 ? -12.547 11.914 -7.484 1 98.12 281 LYS A O 1
ATOM 2282 N N . LEU A 1 282 ? -11.18 12.977 -6.094 1 98.44 282 LEU A N 1
ATOM 2283 C CA . LEU A 1 282 ? -10.656 11.742 -5.52 1 98.44 282 LEU A CA 1
ATOM 2284 C C . LEU A 1 282 ? -11.758 10.977 -4.797 1 98.44 282 LEU A C 1
ATOM 2286 O O . LEU A 1 282 ? -11.875 9.758 -4.957 1 98.44 282 LEU A O 1
ATOM 2290 N N . VAL A 1 283 ? -12.523 11.711 -3.977 1 98.12 283 VAL A N 1
ATOM 2291 C CA . VAL A 1 283 ? -13.578 11.07 -3.201 1 98.12 283 VAL A CA 1
ATOM 2292 C C . VAL A 1 283 ? -14.625 10.492 -4.141 1 98.12 283 VAL A C 1
ATOM 2294 O O . VAL A 1 283 ? -15.133 9.391 -3.91 1 98.12 283 VAL A O 1
ATOM 2297 N N . GLU A 1 284 ? -14.922 11.219 -5.16 1 97 284 GLU A N 1
ATOM 2298 C CA . GLU A 1 284 ? -15.836 10.695 -6.168 1 97 284 GLU A CA 1
ATOM 2299 C C . GLU A 1 284 ? -15.305 9.406 -6.789 1 97 284 GLU A C 1
ATOM 2301 O O . GLU A 1 284 ? -16.047 8.445 -6.977 1 97 284 GLU A O 1
ATOM 2306 N N . ALA A 1 285 ? -14.078 9.406 -7.121 1 96.88 285 ALA A N 1
ATOM 2307 C CA . ALA A 1 285 ? -13.445 8.227 -7.715 1 96.88 285 ALA A CA 1
ATOM 2308 C C . ALA A 1 285 ? -13.484 7.039 -6.758 1 96.88 285 ALA A C 1
ATOM 2310 O O . ALA A 1 285 ? -13.766 5.91 -7.168 1 96.88 285 ALA A O 1
ATOM 2311 N N . CYS A 1 286 ? -13.234 7.242 -5.52 1 96.44 286 CYS A N 1
ATOM 2312 C CA . CYS A 1 286 ? -13.18 6.195 -4.504 1 96.44 286 CYS A CA 1
ATOM 2313 C C . CYS A 1 286 ? -14.57 5.617 -4.246 1 96.44 286 CYS A C 1
ATOM 2315 O O . CYS A 1 286 ? -14.703 4.445 -3.891 1 96.44 286 CYS A O 1
ATOM 2317 N N . ASN A 1 287 ? -15.57 6.43 -4.465 1 94.25 287 ASN A N 1
ATOM 2318 C CA . ASN A 1 287 ? -16.938 6.004 -4.191 1 94.25 287 ASN A CA 1
ATOM 2319 C C . ASN A 1 287 ? -17.562 5.301 -5.398 1 94.25 287 ASN A C 1
ATOM 2321 O O . ASN A 1 287 ? -18.594 4.645 -5.273 1 94.25 287 ASN A O 1
ATOM 2325 N N . ASP A 1 288 ? -16.938 5.414 -6.512 1 90.69 288 ASP A N 1
ATOM 2326 C CA . ASP A 1 288 ? -17.469 4.805 -7.727 1 90.69 288 ASP A CA 1
ATOM 2327 C C . ASP A 1 288 ? -17.062 3.332 -7.82 1 90.69 288 ASP A C 1
ATOM 2329 O O . ASP A 1 288 ? -15.938 3.012 -8.195 1 90.69 288 ASP A O 1
ATOM 2333 N N . GLN A 1 289 ? -17.969 2.482 -7.68 1 83.88 289 GLN A N 1
ATOM 2334 C CA . GLN A 1 289 ? -17.688 1.051 -7.645 1 83.88 289 GLN A CA 1
ATOM 2335 C C . GLN A 1 289 ? -17.844 0.427 -9.031 1 83.88 289 GLN A C 1
ATOM 2337 O O . GLN A 1 289 ? -17.609 -0.771 -9.203 1 83.88 289 GLN A O 1
ATOM 2342 N N . SER A 1 290 ? -18.156 1.168 -9.953 1 81.62 290 SER A N 1
ATOM 2343 C CA . SER A 1 290 ? -18.422 0.637 -11.281 1 81.62 290 SER A CA 1
ATOM 2344 C C . SER A 1 290 ? -17.172 0.674 -12.156 1 81.62 290 SER A C 1
ATOM 2346 O O . SER A 1 290 ? -17.156 0.112 -13.25 1 81.62 290 SER A O 1
ATOM 2348 N N . HIS A 1 291 ? -16.188 1.062 -11.672 1 81.56 291 HIS A N 1
ATOM 2349 C CA . HIS A 1 291 ? -15 1.272 -12.484 1 81.56 291 HIS A CA 1
ATOM 2350 C C . HIS A 1 291 ? -14.281 -0.045 -12.773 1 81.56 291 HIS A C 1
ATOM 2352 O O . HIS A 1 291 ? -14.273 -0.943 -11.922 1 81.56 291 HIS A O 1
ATOM 2358 N N . ASN A 1 292 ? -13.859 -0.079 -13.992 1 93.12 292 ASN A N 1
ATOM 2359 C CA . ASN A 1 292 ? -12.766 -1.016 -14.227 1 93.12 292 ASN A CA 1
ATOM 2360 C C . ASN A 1 292 ? -11.422 -0.414 -13.836 1 93.12 292 ASN A C 1
ATOM 2362 O O . ASN A 1 292 ? -11.352 0.734 -13.398 1 93.12 292 ASN A O 1
ATOM 2366 N N . MET A 1 293 ? -10.414 -1.083 -13.953 1 95.69 293 MET A N 1
ATOM 2367 C CA . MET A 1 293 ? -9.102 -0.659 -13.461 1 95.69 293 MET A CA 1
ATOM 2368 C C . MET A 1 293 ? -8.594 0.551 -14.234 1 95.69 293 MET A C 1
ATOM 2370 O O . MET A 1 293 ? -8.055 1.491 -13.648 1 95.69 293 MET A O 1
ATOM 2374 N N . ASP A 1 294 ? -8.758 0.529 -15.516 1 95.69 294 ASP A N 1
ATOM 2375 C CA . ASP A 1 294 ? -8.312 1.642 -16.344 1 95.69 294 ASP A CA 1
ATOM 2376 C C . ASP A 1 294 ? -9 2.941 -15.945 1 95.69 294 ASP A C 1
ATOM 2378 O O . ASP A 1 294 ? -8.352 3.982 -15.812 1 95.69 294 ASP A O 1
ATOM 2382 N N . ARG A 1 295 ? -10.266 2.811 -15.789 1 96.19 295 ARG A N 1
ATOM 2383 C CA . ARG A 1 295 ? -11.039 3.982 -15.391 1 96.19 295 ARG A CA 1
ATOM 2384 C C . ARG A 1 295 ? -10.617 4.469 -14.008 1 96.19 295 ARG A C 1
ATOM 2386 O O . ARG A 1 295 ? -10.516 5.676 -13.773 1 96.19 295 ARG A O 1
ATOM 2393 N N . TRP A 1 296 ? -10.398 3.6 -13.094 1 97.19 296 TRP A N 1
ATOM 2394 C CA . TRP A 1 296 ? -9.945 3.961 -11.758 1 97.19 296 TRP A CA 1
ATOM 2395 C C . TRP A 1 296 ? -8.625 4.727 -11.812 1 97.19 296 TRP A C 1
ATOM 2397 O O . TRP A 1 296 ? -8.5 5.801 -11.227 1 97.19 296 TRP A O 1
ATOM 2407 N N . LEU A 1 297 ? -7.652 4.164 -12.531 1 97.31 297 LEU A N 1
ATOM 2408 C CA . LEU A 1 297 ? -6.336 4.785 -12.602 1 97.31 297 LEU A CA 1
ATOM 2409 C C . LEU A 1 297 ? -6.41 6.141 -13.297 1 97.31 297 LEU A C 1
ATOM 2411 O O . LEU A 1 297 ? -5.703 7.078 -12.922 1 97.31 297 LEU A O 1
ATOM 2415 N N . SER A 1 298 ? -7.277 6.199 -14.234 1 97 298 SER A N 1
ATOM 2416 C CA . SER A 1 298 ? -7.477 7.461 -14.938 1 97 298 SER A CA 1
ATOM 2417 C C . SER A 1 298 ? -8.07 8.523 -14.016 1 97 298 SER A C 1
ATOM 2419 O O . SER A 1 298 ? -7.66 9.68 -14.047 1 97 298 SER A O 1
ATOM 2421 N N . LYS A 1 299 ? -9.086 8.164 -13.266 1 97.56 299 LYS A N 1
ATOM 2422 C CA . LYS A 1 299 ? -9.719 9.094 -12.336 1 97.56 299 LYS A CA 1
ATOM 2423 C C . LYS A 1 299 ? -8.773 9.492 -11.219 1 97.56 299 LYS A C 1
ATOM 2425 O O . LYS A 1 299 ? -8.773 10.641 -10.766 1 97.56 299 LYS A O 1
ATOM 2430 N N . LEU A 1 300 ? -8 8.492 -10.773 1 97.62 300 LEU A N 1
ATOM 2431 C CA . LEU A 1 300 ? -6.984 8.789 -9.773 1 97.62 300 LEU A CA 1
ATOM 2432 C C . LEU A 1 300 ? -5.992 9.828 -10.297 1 97.62 300 LEU A C 1
ATOM 2434 O O . LEU A 1 300 ? -5.652 10.781 -9.594 1 97.62 300 LEU A O 1
ATOM 2438 N N . GLU A 1 301 ? -5.531 9.609 -11.516 1 97.69 301 GLU A N 1
ATOM 2439 C CA . GLU A 1 301 ? -4.629 10.555 -12.164 1 97.69 301 GLU A CA 1
ATOM 2440 C C . GLU A 1 301 ? -5.273 11.938 -12.289 1 97.69 301 GLU A C 1
ATOM 2442 O O . GLU A 1 301 ? -4.648 12.945 -11.969 1 97.69 301 GLU A O 1
ATOM 2447 N N . ALA A 1 302 ? -6.523 11.945 -12.68 1 97.88 302 ALA A N 1
ATOM 2448 C CA . ALA A 1 302 ? -7.25 13.18 -12.938 1 97.88 302 ALA A CA 1
ATOM 2449 C C . ALA A 1 302 ? -7.473 13.969 -11.648 1 97.88 302 ALA A C 1
ATOM 2451 O O . ALA A 1 302 ? -7.602 15.195 -11.672 1 97.88 302 ALA A O 1
ATOM 2452 N N . SER A 1 303 ? -7.555 13.297 -10.523 1 98.38 303 SER A N 1
ATOM 2453 C CA . SER A 1 303 ? -7.758 13.969 -9.25 1 98.38 303 SER A CA 1
ATOM 2454 C C . SER A 1 303 ? -6.539 14.797 -8.859 1 98.38 303 SER A C 1
ATOM 2456 O O . SER A 1 303 ? -6.656 15.766 -8.102 1 98.38 303 SER A O 1
ATOM 2458 N N . ASN A 1 304 ? -5.336 14.398 -9.258 1 98.44 304 ASN A N 1
ATOM 2459 C CA . ASN A 1 304 ? -4.066 15.062 -8.992 1 98.44 304 ASN A CA 1
ATOM 2460 C C . ASN A 1 304 ? -3.705 15.023 -7.516 1 98.44 304 ASN A C 1
ATOM 2462 O O . ASN A 1 304 ? -2.812 15.742 -7.066 1 98.44 304 ASN A O 1
ATOM 2466 N N . TRP A 1 305 ? -4.406 14.25 -6.762 1 98.75 305 TRP A N 1
ATOM 2467 C CA . TRP A 1 305 ? -4.168 14.219 -5.324 1 98.75 305 TRP A CA 1
ATOM 2468 C C . TRP A 1 305 ? -2.738 13.797 -5.016 1 98.75 305 TRP A C 1
ATOM 2470 O O . TRP A 1 305 ? -2.033 14.469 -4.258 1 98.75 305 TRP A O 1
ATOM 2480 N N . LEU A 1 306 ? -2.297 12.719 -5.68 1 98.56 306 LEU A N 1
ATOM 2481 C CA . LEU A 1 306 ? -0.955 12.211 -5.434 1 98.56 306 LEU A CA 1
ATOM 2482 C C . LEU A 1 306 ? 0.101 13.164 -5.98 1 98.56 306 LEU A C 1
ATOM 2484 O O . LEU A 1 306 ? 1.207 13.25 -5.441 1 98.56 306 LEU A O 1
ATOM 2488 N N . THR A 1 307 ? -0.254 13.922 -6.992 1 98.56 307 THR A N 1
ATOM 2489 C CA . THR A 1 307 ? 0.635 14.961 -7.5 1 98.56 307 THR A CA 1
ATOM 2490 C C . THR A 1 307 ? 0.881 16.031 -6.441 1 98.56 307 THR A C 1
ATOM 2492 O O . THR A 1 307 ? 2.016 16.469 -6.242 1 98.56 307 THR A O 1
ATOM 2495 N N . HIS A 1 308 ? -0.187 16.422 -5.809 1 98.75 308 HIS A N 1
ATOM 2496 C CA . HIS A 1 308 ? -0.055 17.422 -4.762 1 98.75 308 HIS A CA 1
ATOM 2497 C C . HIS A 1 308 ? 0.816 16.906 -3.617 1 98.75 308 HIS A C 1
ATOM 2499 O O . HIS A 1 308 ? 1.664 17.641 -3.104 1 98.75 308 HIS A O 1
ATOM 2505 N N . ILE A 1 309 ? 0.58 15.672 -3.229 1 98.69 309 ILE A N 1
ATOM 2506 C CA . ILE A 1 309 ? 1.384 15.062 -2.174 1 98.69 309 ILE A CA 1
ATOM 2507 C C . ILE A 1 309 ? 2.859 15.102 -2.564 1 98.69 309 ILE A C 1
ATOM 2509 O O . ILE A 1 309 ? 3.711 15.5 -1.764 1 98.69 309 ILE A O 1
ATOM 2513 N N . LYS A 1 310 ? 3.154 14.695 -3.768 1 98.25 310 LYS A N 1
ATOM 2514 C CA . LYS A 1 310 ? 4.531 14.633 -4.254 1 98.25 310 LYS A CA 1
ATOM 2515 C C . LYS A 1 310 ? 5.191 16.016 -4.203 1 98.25 310 LYS A C 1
ATOM 2517 O O . LYS A 1 310 ? 6.332 16.141 -3.76 1 98.25 310 LYS A O 1
ATOM 2522 N N . GLU A 1 311 ? 4.484 17.016 -4.656 1 98.19 311 GLU A N 1
ATOM 2523 C CA . GLU A 1 311 ? 5.047 18.359 -4.734 1 98.19 311 GLU A CA 1
ATOM 2524 C C . GLU A 1 311 ? 5.312 18.938 -3.344 1 98.19 311 GLU A C 1
ATOM 2526 O O . GLU A 1 311 ? 6.348 19.562 -3.109 1 98.19 311 GLU A O 1
ATOM 2531 N N . ILE A 1 312 ? 4.41 18.719 -2.467 1 98.69 312 ILE A N 1
ATOM 2532 C CA . ILE A 1 312 ? 4.551 19.234 -1.108 1 98.69 312 ILE A CA 1
ATOM 2533 C C . ILE A 1 312 ? 5.723 18.547 -0.414 1 98.69 312 ILE A C 1
ATOM 2535 O O . ILE A 1 312 ? 6.566 19.219 0.192 1 98.69 312 ILE A O 1
ATOM 2539 N N . LEU A 1 313 ? 5.781 17.25 -0.539 1 98.62 313 LEU A N 1
ATOM 2540 C CA . LEU A 1 313 ? 6.859 16.484 0.083 1 98.62 313 LEU A CA 1
ATOM 2541 C C . LEU A 1 313 ? 8.211 16.844 -0.531 1 98.62 313 LEU A C 1
ATOM 2543 O O . LEU A 1 313 ? 9.211 16.938 0.176 1 98.62 313 LEU A O 1
ATOM 2547 N N . THR A 1 314 ? 8.203 17.031 -1.834 1 98.44 314 THR A N 1
ATOM 2548 C CA . THR A 1 314 ? 9.43 17.422 -2.521 1 98.44 314 THR A CA 1
ATOM 2549 C C . THR A 1 314 ? 9.945 18.75 -2.008 1 98.44 314 THR A C 1
ATOM 2551 O O . THR A 1 314 ? 11.141 18.922 -1.777 1 98.44 314 THR A O 1
ATOM 2554 N N . THR A 1 315 ? 9.062 19.672 -1.862 1 98.81 315 THR A N 1
ATOM 2555 C CA . THR A 1 315 ? 9.43 21 -1.371 1 98.81 315 THR A CA 1
ATOM 2556 C C . THR A 1 315 ? 9.945 20.906 0.062 1 98.81 315 THR A C 1
ATOM 2558 O O . THR A 1 315 ? 10.93 21.578 0.41 1 98.81 315 THR A O 1
ATOM 2561 N N . ALA A 1 316 ? 9.273 20.141 0.893 1 98.88 316 ALA A N 1
ATOM 2562 C CA . ALA A 1 316 ? 9.727 19.969 2.271 1 98.88 316 ALA A CA 1
ATOM 2563 C C . ALA A 1 316 ? 11.109 19.328 2.32 1 98.88 316 ALA A C 1
ATOM 2565 O O . ALA A 1 316 ? 11.953 19.734 3.129 1 98.88 316 ALA A O 1
ATOM 2566 N N . CYS A 1 317 ? 11.328 18.359 1.464 1 98.69 317 CYS A N 1
ATOM 2567 C CA . CYS A 1 317 ? 12.633 17.719 1.385 1 98.69 317 CYS A CA 1
ATOM 2568 C C . CYS A 1 317 ? 13.711 18.703 0.949 1 98.69 317 CYS A C 1
ATOM 2570 O O . CYS A 1 317 ? 14.836 18.656 1.449 1 98.69 317 CYS A O 1
ATOM 2572 N N . LEU A 1 318 ? 13.344 19.531 0.018 1 98.75 318 LEU A N 1
ATOM 2573 C CA . LEU A 1 318 ? 14.273 20.562 -0.428 1 98.75 318 LEU A CA 1
ATOM 2574 C C . LEU A 1 318 ? 14.664 21.484 0.728 1 98.75 318 LEU A C 1
ATOM 2576 O O . LEU A 1 318 ? 15.844 21.781 0.922 1 98.75 318 LEU A O 1
ATOM 2580 N N . ALA A 1 319 ? 13.695 21.906 1.476 1 98.88 319 ALA A N 1
ATOM 2581 C CA . ALA A 1 319 ? 13.969 22.75 2.635 1 98.88 319 ALA A CA 1
ATOM 2582 C C . ALA A 1 319 ? 14.875 22.047 3.633 1 98.88 319 ALA A C 1
ATOM 2584 O O . ALA A 1 319 ? 15.844 22.625 4.129 1 98.88 319 ALA A O 1
ATOM 2585 N N . ALA A 1 320 ? 14.539 20.828 3.926 1 98.81 320 ALA A N 1
ATOM 2586 C CA . ALA A 1 320 ? 15.328 20.047 4.867 1 98.81 320 ALA A CA 1
ATOM 2587 C C . ALA A 1 320 ? 16.766 19.859 4.363 1 98.81 320 ALA A C 1
ATOM 2589 O O . ALA A 1 320 ? 17.703 19.891 5.152 1 98.81 320 ALA A O 1
ATOM 2590 N N . GLN A 1 321 ? 16.891 19.625 3.082 1 98.56 321 GLN A N 1
ATOM 2591 C CA . GLN A 1 321 ? 18.219 19.453 2.479 1 98.56 321 GLN A CA 1
ATOM 2592 C C . GLN A 1 321 ? 19.047 20.734 2.611 1 98.56 321 GLN A C 1
ATOM 2594 O O . GLN A 1 321 ? 20.234 20.672 2.922 1 98.56 321 GLN A O 1
ATOM 2599 N N . CYS A 1 322 ? 18.438 21.891 2.307 1 98.38 322 CYS A N 1
ATOM 2600 C CA . CYS A 1 322 ? 19.125 23.156 2.469 1 98.38 322 CYS A CA 1
ATOM 2601 C C . CYS A 1 322 ? 19.656 23.328 3.887 1 98.38 322 CYS A C 1
ATOM 2603 O O . CYS A 1 322 ? 20.797 23.734 4.082 1 98.38 322 CYS A O 1
ATOM 2605 N N . ILE A 1 323 ? 18.891 22.922 4.867 1 98.12 323 ILE A N 1
ATOM 2606 C CA . ILE A 1 323 ? 19.219 23.094 6.277 1 98.12 323 ILE A CA 1
ATOM 2607 C C . ILE A 1 323 ? 20.297 22.109 6.691 1 98.12 323 ILE A C 1
ATOM 2609 O O . ILE A 1 323 ? 21.359 22.5 7.18 1 98.12 323 ILE A O 1
ATOM 2613 N N . ASP A 1 324 ? 20.031 20.859 6.426 1 97.88 324 ASP A N 1
ATOM 2614 C CA . ASP A 1 324 ? 20.828 19.781 7.023 1 97.88 324 ASP A CA 1
ATOM 2615 C C . ASP A 1 324 ? 22.094 19.516 6.199 1 97.88 324 ASP A C 1
ATOM 2617 O O . ASP A 1 324 ? 23.156 19.266 6.758 1 97.88 324 ASP A O 1
ATOM 2621 N N . ARG A 1 325 ? 21.984 19.531 4.918 1 96.75 325 ARG A N 1
ATOM 2622 C CA . ARG A 1 325 ? 23.094 19.125 4.066 1 96.75 325 ARG A CA 1
ATOM 2623 C C . ARG A 1 325 ? 23.906 20.328 3.6 1 96.75 325 ARG A C 1
ATOM 2625 O O . ARG A 1 325 ? 25.141 20.281 3.588 1 96.75 325 ARG A O 1
ATOM 2632 N N . GLU A 1 326 ? 23.219 21.359 3.213 1 96.44 326 GLU A N 1
ATOM 2633 C CA . GLU A 1 326 ? 23.906 22.531 2.666 1 96.44 326 GLU A CA 1
ATOM 2634 C C . GLU A 1 326 ? 24.281 23.516 3.768 1 96.44 326 GLU A C 1
ATOM 2636 O O . GLU A 1 326 ? 25.109 24.406 3.557 1 96.44 326 GLU A O 1
ATOM 2641 N N . GLY A 1 327 ? 23.688 23.359 4.867 1 96.62 327 GLY A N 1
ATOM 2642 C CA . GLY A 1 327 ? 23.969 24.297 5.949 1 96.62 327 GLY A CA 1
ATOM 2643 C C . GLY A 1 327 ? 23.516 25.703 5.645 1 96.62 327 GLY A C 1
ATOM 2644 O O . GLY A 1 327 ? 24.266 26.656 5.852 1 96.62 327 GLY A O 1
ATOM 2645 N N . ALA A 1 328 ? 22.344 25.828 5.117 1 97.94 328 ALA A N 1
ATOM 2646 C CA . ALA A 1 328 ? 21.781 27.125 4.754 1 97.94 328 ALA A CA 1
ATOM 2647 C C . ALA A 1 328 ? 20.422 27.328 5.438 1 97.94 328 ALA A C 1
ATOM 2649 O O . ALA A 1 328 ? 19.625 26.391 5.551 1 97.94 328 ALA A O 1
ATOM 2650 N N . SER A 1 329 ? 20.203 28.531 5.93 1 98.19 329 SER A N 1
ATOM 2651 C CA . SER A 1 329 ? 18.891 28.875 6.465 1 98.19 329 SER A CA 1
ATOM 2652 C C . SER A 1 329 ? 17.875 29.062 5.348 1 98.19 329 SER A C 1
ATOM 2654 O O . SER A 1 329 ? 18.25 29.312 4.199 1 98.19 329 SER A O 1
ATOM 2656 N N . VAL A 1 330 ? 16.641 28.859 5.707 1 98.75 330 VAL A N 1
ATOM 2657 C CA . VAL A 1 330 ? 15.594 28.906 4.684 1 98.75 330 VAL A CA 1
ATOM 2658 C C . VAL A 1 330 ? 14.445 29.797 5.145 1 98.75 330 VAL A C 1
ATOM 2660 O O . VAL A 1 330 ? 14.023 29.75 6.301 1 98.75 330 VAL A O 1
ATOM 2663 N N . LEU A 1 331 ? 14 30.688 4.289 1 98.75 331 LEU A N 1
ATOM 2664 C CA . LEU A 1 331 ? 12.742 31.406 4.438 1 98.75 331 LEU A CA 1
ATOM 2665 C C . LEU A 1 331 ? 11.688 30.844 3.486 1 98.75 331 LEU A C 1
ATOM 2667 O O . LEU A 1 331 ? 11.914 30.766 2.279 1 98.75 331 LEU A O 1
ATOM 2671 N N . ILE A 1 332 ? 10.586 30.422 4.027 1 98.81 332 ILE A N 1
ATOM 2672 C CA . ILE A 1 332 ? 9.523 29.859 3.205 1 98.81 332 ILE A CA 1
ATOM 2673 C C . ILE A 1 332 ? 8.312 30.797 3.234 1 98.81 332 ILE A C 1
ATOM 2675 O O . ILE A 1 332 ? 7.863 31.203 4.305 1 98.81 332 ILE A O 1
ATOM 2679 N N . HIS A 1 333 ? 7.824 31.109 2.119 1 97.62 333 HIS A N 1
ATOM 2680 C CA . HIS A 1 333 ? 6.586 31.875 2.09 1 97.62 333 HIS A CA 1
ATOM 2681 C C . HIS A 1 333 ? 5.793 31.609 0.815 1 97.62 333 HIS A C 1
ATOM 2683 O O . HIS A 1 333 ? 6.297 30.953 -0.104 1 97.62 333 HIS A O 1
ATOM 2689 N N . GLY A 1 334 ? 4.578 31.906 0.756 1 95.75 334 GLY A N 1
ATOM 2690 C CA . GLY A 1 334 ? 3.65 32.031 -0.354 1 95.75 334 GLY A CA 1
ATOM 2691 C C . GLY A 1 334 ? 2.973 33.406 -0.41 1 95.75 334 GLY A C 1
ATOM 2692 O O . GLY A 1 334 ? 3.59 34.406 -0.096 1 95.75 334 GLY A O 1
ATOM 2693 N N . THR A 1 335 ? 1.745 33.438 -0.865 1 96.38 335 THR A N 1
ATOM 2694 C CA . THR A 1 335 ? 1.037 34.719 -0.889 1 96.38 335 THR A CA 1
ATOM 2695 C C . THR A 1 335 ? 0.675 35.156 0.525 1 96.38 335 THR A C 1
ATOM 2697 O O . THR A 1 335 ? 1.39 35.938 1.133 1 96.38 335 THR A O 1
ATOM 2700 N N . GLU A 1 336 ? -0.219 34.406 1.129 1 95.69 336 GLU A N 1
ATOM 2701 C CA . GLU A 1 336 ? -0.673 34.781 2.469 1 95.69 336 GLU A CA 1
ATOM 2702 C C . GLU A 1 336 ? 0.163 34.094 3.539 1 95.69 336 GLU A C 1
ATOM 2704 O O . GLU A 1 336 ? 0.229 34.531 4.68 1 95.69 336 GLU A O 1
ATOM 2709 N N . GLY A 1 337 ? 0.709 32.938 3.217 1 96.56 337 GLY A N 1
ATOM 2710 C CA . GLY A 1 337 ? 1.543 32.219 4.148 1 96.56 337 GLY A CA 1
ATOM 2711 C C . GLY A 1 337 ? 0.744 31.469 5.207 1 96.56 337 GLY A C 1
ATOM 2712 O O . GLY A 1 337 ? 1.215 31.297 6.332 1 96.56 337 GLY A O 1
ATOM 2713 N N . ILE A 1 338 ? -0.448 30.984 4.867 1 97.75 338 ILE A N 1
ATOM 2714 C CA . ILE A 1 338 ? -1.298 30.406 5.898 1 97.75 338 ILE A CA 1
ATOM 2715 C C . ILE A 1 338 ? -1.643 28.969 5.531 1 97.75 338 ILE A C 1
ATOM 2717 O O . ILE A 1 338 ? -2.354 28.281 6.273 1 97.75 338 ILE A O 1
ATOM 2721 N N . ASP A 1 339 ? -1.224 28.391 4.359 1 98.06 339 ASP A N 1
ATOM 2722 C CA . ASP A 1 339 ? -1.548 27.047 3.914 1 98.06 339 ASP A CA 1
ATOM 2723 C C . ASP A 1 339 ? -0.285 26.281 3.529 1 98.06 339 ASP A C 1
ATOM 2725 O O . ASP A 1 339 ? 0.344 25.641 4.379 1 98.06 339 ASP A O 1
ATOM 2729 N N . SER A 1 340 ? 0.243 26.531 2.287 1 98.31 340 SER A N 1
ATOM 2730 C CA . SER A 1 340 ? 1.364 25.766 1.748 1 98.31 340 SER A CA 1
ATOM 2731 C C . SER A 1 340 ? 2.623 25.969 2.584 1 98.31 340 SER A C 1
ATOM 2733 O O . SER A 1 340 ? 3.398 25.031 2.785 1 98.31 340 SER A O 1
ATOM 2735 N N . THR A 1 341 ? 2.793 27.188 3.078 1 98.44 341 THR A N 1
ATOM 2736 C CA . THR A 1 341 ? 3.955 27.516 3.896 1 98.44 341 THR A CA 1
ATOM 2737 C C . THR A 1 341 ? 4 26.641 5.145 1 98.44 341 THR A C 1
ATOM 2739 O O . THR A 1 341 ? 5.055 26.109 5.5 1 98.44 341 THR A O 1
ATOM 2742 N N . LEU A 1 342 ? 2.846 26.438 5.723 1 98.5 342 LEU A N 1
ATOM 2743 C CA . LEU A 1 342 ? 2.756 25.656 6.957 1 98.5 342 LEU A CA 1
ATOM 2744 C C . LEU A 1 342 ? 2.945 24.172 6.684 1 98.5 342 LEU A C 1
ATOM 2746 O O . LEU A 1 342 ? 3.533 23.453 7.496 1 98.5 342 LEU A O 1
ATOM 2750 N N . GLN A 1 343 ? 2.445 23.703 5.543 1 98.69 343 GLN A N 1
ATOM 2751 C CA . GLN A 1 343 ? 2.67 22.328 5.141 1 98.69 343 GLN A CA 1
ATOM 2752 C C . GLN A 1 343 ? 4.16 22.031 5.012 1 98.69 343 GLN A C 1
ATOM 2754 O O . GLN A 1 343 ? 4.652 21.031 5.559 1 98.69 343 GLN A O 1
ATOM 2759 N N . VAL A 1 344 ? 4.863 22.922 4.375 1 98.88 344 VAL A N 1
ATOM 2760 C CA . VAL A 1 344 ? 6.27 22.688 4.059 1 98.88 344 VAL A CA 1
ATOM 2761 C C . VAL A 1 344 ? 7.109 22.797 5.332 1 98.88 344 VAL A C 1
ATOM 2763 O O . VAL A 1 344 ? 7.961 21.938 5.594 1 98.88 344 VAL A O 1
ATOM 2766 N N . THR A 1 345 ? 6.883 23.828 6.164 1 98.81 345 THR A N 1
ATOM 2767 C CA . THR A 1 345 ? 7.68 24.016 7.371 1 98.81 345 THR A CA 1
ATOM 2768 C C . THR A 1 345 ? 7.469 22.859 8.344 1 98.81 345 THR A C 1
ATOM 2770 O O . THR A 1 345 ? 8.422 22.391 8.969 1 98.81 345 THR A O 1
ATOM 2773 N N . SER A 1 346 ? 6.223 22.438 8.469 1 98.81 346 SER A N 1
ATOM 2774 C CA . SER A 1 346 ? 5.922 21.359 9.398 1 98.81 346 SER A CA 1
ATOM 2775 C C . SER A 1 346 ? 6.539 20.047 8.93 1 98.81 346 SER A C 1
ATOM 2777 O O . SER A 1 346 ? 7.129 19.312 9.727 1 98.81 346 SER A O 1
ATOM 2779 N N . LEU A 1 347 ? 6.465 19.75 7.656 1 98.94 347 LEU A N 1
ATOM 2780 C CA . LEU A 1 347 ? 7.012 18.5 7.125 1 98.94 347 LEU A CA 1
ATOM 2781 C C . LEU A 1 347 ? 8.539 18.516 7.195 1 98.94 347 LEU A C 1
ATOM 2783 O O . LEU A 1 347 ? 9.148 17.484 7.477 1 98.94 347 LEU A O 1
ATOM 2787 N N . ALA A 1 348 ? 9.094 19.656 6.898 1 98.94 348 ALA A N 1
ATOM 2788 C CA . ALA A 1 348 ? 10.547 19.766 7.016 1 98.94 348 ALA A CA 1
ATOM 2789 C C . ALA A 1 348 ? 11.008 19.453 8.438 1 98.94 348 ALA A C 1
ATOM 2791 O O . ALA A 1 348 ? 12.023 18.797 8.633 1 98.94 348 ALA A O 1
ATOM 2792 N N . GLN A 1 349 ? 10.25 19.938 9.398 1 98.81 349 GLN A N 1
ATOM 2793 C CA . GLN A 1 349 ? 10.594 19.672 10.797 1 98.81 349 GLN A CA 1
ATOM 2794 C C . GLN A 1 349 ? 10.461 18.188 11.125 1 98.81 349 GLN A C 1
ATOM 2796 O O . GLN A 1 349 ? 11.281 17.641 11.867 1 98.81 349 GLN A O 1
ATOM 2801 N N . ILE A 1 350 ? 9.484 17.547 10.609 1 98.75 350 ILE A N 1
ATOM 2802 C CA . ILE A 1 350 ? 9.273 16.125 10.836 1 98.75 350 ILE A CA 1
ATOM 2803 C C . ILE A 1 350 ? 10.445 15.328 10.273 1 98.75 350 ILE A C 1
ATOM 2805 O O . ILE A 1 350 ? 10.891 14.352 10.875 1 98.75 350 ILE A O 1
ATOM 2809 N N . ILE A 1 351 ? 10.93 15.75 9.156 1 98.69 351 ILE A N 1
ATOM 2810 C CA . ILE A 1 351 ? 12.062 15.109 8.508 1 98.69 351 ILE A CA 1
ATOM 2811 C C . ILE A 1 351 ? 13.328 15.328 9.336 1 98.69 351 ILE A C 1
ATOM 2813 O O . ILE A 1 351 ? 14.102 14.398 9.562 1 98.69 351 ILE A O 1
ATOM 2817 N N . LEU A 1 352 ? 13.5 16.484 9.922 1 98.56 352 LEU A N 1
ATOM 2818 C CA . LEU A 1 352 ? 14.758 16.922 10.516 1 98.56 352 LEU A CA 1
ATOM 2819 C C . LEU A 1 352 ? 14.82 16.547 11.992 1 98.56 352 LEU A C 1
ATOM 2821 O O . LEU A 1 352 ? 15.906 16.281 12.523 1 98.56 352 LEU A O 1
ATOM 2825 N N . ASP A 1 353 ? 13.633 16.594 12.656 1 97.69 353 ASP A N 1
ATOM 2826 C CA . ASP A 1 353 ? 13.633 16.578 14.117 1 97.69 353 ASP A CA 1
ATOM 2827 C C . ASP A 1 353 ? 12.875 15.375 14.656 1 97.69 353 ASP A C 1
ATOM 2829 O O . ASP A 1 353 ? 11.641 15.312 14.562 1 97.69 353 ASP A O 1
ATOM 2833 N N . PRO A 1 354 ? 13.492 14.461 15.297 1 97.12 354 PRO A N 1
ATOM 2834 C CA . PRO A 1 354 ? 12.836 13.266 15.836 1 97.12 354 PRO A CA 1
ATOM 2835 C C . PRO A 1 354 ? 11.758 13.602 16.875 1 97.12 354 PRO A C 1
ATOM 2837 O O . PRO A 1 354 ? 10.82 12.828 17.062 1 97.12 354 PRO A O 1
ATOM 2840 N N . ARG A 1 355 ? 11.82 14.711 17.5 1 96 355 ARG A N 1
ATOM 2841 C CA . ARG A 1 355 ? 10.812 15.109 18.469 1 96 355 ARG A CA 1
ATOM 2842 C C . ARG A 1 355 ? 9.445 15.25 17.812 1 96 355 ARG A C 1
ATOM 2844 O O . ARG A 1 355 ? 8.422 14.961 18.438 1 96 355 ARG A O 1
ATOM 2851 N N . CYS A 1 356 ? 9.461 15.664 16.609 1 97.94 356 CYS A N 1
ATOM 2852 C CA . CYS A 1 356 ? 8.211 15.891 15.891 1 97.94 356 CYS A CA 1
ATOM 2853 C C . CYS A 1 356 ? 7.547 14.57 15.516 1 97.94 356 CYS A C 1
ATOM 2855 O O . CYS A 1 356 ? 6.41 14.555 15.047 1 97.94 356 CYS A O 1
ATOM 2857 N N . ARG A 1 357 ? 8.227 13.453 15.812 1 98.31 357 ARG A N 1
ATOM 2858 C CA . ARG A 1 357 ? 7.711 12.133 15.445 1 98.31 357 ARG A CA 1
ATOM 2859 C C . ARG A 1 357 ? 7.188 11.391 16.672 1 98.31 357 ARG A C 1
ATOM 2861 O O . ARG A 1 357 ? 6.773 10.234 16.562 1 98.31 357 ARG A O 1
ATOM 2868 N N . THR A 1 358 ? 7.215 12.023 17.797 1 97.75 358 THR A N 1
ATOM 2869 C CA . THR A 1 358 ? 6.539 11.539 18.984 1 97.75 358 THR A CA 1
ATOM 2870 C C . THR A 1 358 ? 5.113 12.078 19.062 1 97.75 358 THR A C 1
ATOM 2872 O O . THR A 1 358 ? 4.75 12.992 18.312 1 97.75 358 THR A O 1
ATOM 2875 N N . ILE A 1 359 ? 4.305 11.547 19.875 1 97.62 359 ILE A N 1
ATOM 2876 C CA . ILE A 1 359 ? 2.926 12 20 1 97.62 359 ILE A CA 1
ATOM 2877 C C . ILE A 1 359 ? 2.9 13.43 20.531 1 97.62 359 ILE A C 1
ATOM 2879 O O . ILE A 1 359 ? 2.307 14.32 19.922 1 97.62 359 ILE A O 1
ATOM 2883 N N . ARG A 1 360 ? 3.598 13.68 21.609 1 96.38 360 ARG A N 1
ATOM 2884 C CA . ARG A 1 360 ? 3.615 15 22.219 1 96.38 360 ARG A CA 1
ATOM 2885 C C . ARG A 1 360 ? 4.289 16.016 21.312 1 96.38 360 ARG A C 1
ATOM 2887 O O . ARG A 1 360 ? 3.818 17.156 21.188 1 96.38 360 ARG A O 1
ATOM 2894 N N . GLY A 1 361 ? 5.383 15.609 20.766 1 97.19 361 GLY A N 1
ATOM 2895 C CA . GLY A 1 361 ? 6.086 16.5 19.859 1 97.19 361 GLY A CA 1
ATOM 2896 C C . GLY A 1 361 ? 5.262 16.875 18.641 1 97.19 361 GLY A C 1
ATOM 2897 O O . GLY A 1 361 ? 5.34 18.016 18.156 1 97.19 361 GLY A O 1
ATOM 2898 N N . PHE A 1 362 ? 4.52 15.938 18.172 1 98.62 362 PHE A N 1
ATOM 2899 C CA . PHE A 1 362 ? 3.664 16.203 17.016 1 98.62 362 PHE A CA 1
ATOM 2900 C C . PHE A 1 362 ? 2.529 17.141 17.391 1 98.62 362 PHE A C 1
ATOM 2902 O O . PHE A 1 362 ? 2.164 18.031 16.609 1 98.62 362 PHE A O 1
ATOM 2909 N N . GLU A 1 363 ? 2.004 16.953 18.547 1 98.31 363 GLU A N 1
ATOM 2910 C CA . GLU A 1 363 ? 1.003 17.891 19.062 1 98.31 363 GLU A CA 1
ATOM 2911 C C . GLU A 1 363 ? 1.562 19.312 19.141 1 98.31 363 GLU A C 1
ATOM 2913 O O . GLU A 1 363 ? 0.902 20.266 18.719 1 98.31 363 GLU A O 1
ATOM 2918 N N . ALA A 1 364 ? 2.742 19.375 19.641 1 97.62 364 ALA A N 1
ATOM 2919 C CA . ALA A 1 364 ? 3.398 20.672 19.75 1 97.62 364 ALA A CA 1
ATOM 2920 C C . ALA A 1 364 ? 3.611 21.312 18.375 1 97.62 364 ALA A C 1
ATOM 2922 O O . ALA A 1 364 ? 3.467 22.516 18.219 1 97.62 364 ALA A O 1
ATOM 2923 N N . LEU A 1 365 ? 3.961 20.5 17.484 1 98.44 365 LEU A N 1
ATOM 2924 C CA . LEU A 1 365 ? 4.16 20.969 16.109 1 98.44 365 LEU A CA 1
ATOM 2925 C C . LEU A 1 365 ? 2.869 21.531 15.547 1 98.44 365 LEU A C 1
ATOM 2927 O O . LEU A 1 365 ? 2.877 22.609 14.938 1 98.44 365 LEU A O 1
ATOM 2931 N N . ILE A 1 366 ? 1.782 20.844 15.719 1 98.56 366 ILE A N 1
ATOM 2932 C CA . ILE A 1 366 ? 0.487 21.297 15.211 1 98.56 366 ILE A CA 1
ATOM 2933 C C . ILE A 1 366 ? 0.102 22.609 15.883 1 98.56 366 ILE A C 1
ATOM 2935 O O . ILE A 1 366 ? -0.363 23.531 15.219 1 98.56 366 ILE A O 1
ATOM 2939 N N . GLU A 1 367 ? 0.341 22.703 17.109 1 97.12 367 GLU A N 1
ATOM 2940 C CA . GLU A 1 367 ? 0.011 23.922 17.844 1 97.12 367 GLU A CA 1
ATOM 2941 C C . GLU A 1 367 ? 0.828 25.109 17.328 1 97.12 367 GLU A C 1
ATOM 2943 O O . GLU A 1 367 ? 0.278 26.172 17.062 1 97.12 367 GLU A O 1
ATOM 2948 N N . ARG A 1 368 ? 2.051 24.875 17.172 1 96.44 368 ARG A N 1
ATOM 2949 C CA . ARG A 1 368 ? 2.955 25.969 16.844 1 96.44 368 ARG A CA 1
ATOM 2950 C C . ARG A 1 368 ? 2.85 26.328 15.359 1 96.44 368 ARG A C 1
ATOM 2952 O O . ARG A 1 368 ? 2.715 27.5 15.008 1 96.44 368 ARG A O 1
ATOM 2959 N N . GLU A 1 369 ? 2.814 25.344 14.477 1 97 369 GLU A N 1
ATOM 2960 C CA . GLU A 1 369 ? 3 25.594 13.047 1 97 369 GLU A CA 1
ATOM 2961 C C . GLU A 1 369 ? 1.661 25.688 12.328 1 97 369 GLU A C 1
ATOM 2963 O O . GLU A 1 369 ? 1.6 26.141 11.18 1 97 369 GLU A O 1
ATOM 2968 N N . TRP A 1 370 ? 0.576 25.297 13.023 1 98.31 370 TRP A N 1
ATOM 2969 C CA . TRP A 1 370 ? -0.714 25.375 12.352 1 98.31 370 TRP A CA 1
ATOM 2970 C C . TRP A 1 370 ? -1.676 26.281 13.102 1 98.31 370 TRP A C 1
ATOM 2972 O O . TRP A 1 370 ? -2.037 27.359 12.602 1 98.31 370 TRP A O 1
ATOM 2982 N N . ARG A 1 371 ? -1.915 25.953 14.281 1 97 371 ARG A N 1
ATOM 2983 C CA . ARG A 1 371 ? -2.908 26.719 15.039 1 97 371 ARG A CA 1
ATOM 2984 C C . ARG A 1 371 ? -2.412 28.125 15.32 1 97 371 ARG A C 1
ATOM 2986 O O . ARG A 1 371 ? -3.018 29.109 14.875 1 97 371 ARG A O 1
ATOM 2993 N N . GLN A 1 372 ? -1.264 28.203 15.945 1 95.69 372 GLN A N 1
ATOM 2994 C CA . GLN A 1 372 ? -0.719 29.516 16.312 1 95.69 372 GLN A CA 1
ATOM 2995 C C . GLN A 1 372 ? -0.265 30.281 15.078 1 95.69 372 GLN A C 1
ATOM 2997 O O . GLN A 1 372 ? -0.306 31.516 15.07 1 95.69 372 GLN A O 1
ATOM 3002 N N . ALA A 1 373 ? 0.044 29.531 14.047 1 95.5 373 ALA A N 1
ATOM 3003 C CA . ALA A 1 373 ? 0.57 30.156 12.844 1 95.5 373 ALA A CA 1
ATOM 3004 C C . ALA A 1 373 ? -0.561 30.672 11.953 1 95.5 373 ALA A C 1
ATOM 3006 O O . ALA A 1 373 ? -0.313 31.25 10.891 1 95.5 373 ALA A O 1
ATOM 3007 N N . GLY A 1 374 ? -1.738 30.469 12.359 1 96.62 374 GLY A N 1
ATOM 3008 C CA . GLY A 1 374 ? -2.832 31.219 11.773 1 96.62 374 GLY A CA 1
ATOM 3009 C C . GLY A 1 374 ? -3.545 30.469 10.664 1 96.62 374 GLY A C 1
ATOM 3010 O O . GLY A 1 374 ? -4.266 31.062 9.859 1 96.62 374 GLY A O 1
ATOM 3011 N N . HIS A 1 375 ? -3.359 29.109 10.492 1 98.06 375 HIS A N 1
ATOM 3012 C CA . HIS A 1 375 ? -4.172 28.375 9.531 1 98.06 375 HIS A CA 1
ATOM 3013 C C . HIS A 1 375 ? -5.656 28.547 9.82 1 98.06 375 HIS A C 1
ATOM 3015 O O . HIS A 1 375 ? -6.094 28.359 10.961 1 98.06 375 HIS A O 1
ATOM 3021 N N . PRO A 1 376 ? -6.406 28.938 8.836 1 97.75 376 PRO A N 1
ATOM 3022 C CA . PRO A 1 376 ? -7.836 29.156 9.07 1 97.75 376 PRO A CA 1
ATOM 3023 C C . PRO A 1 376 ? -8.641 27.859 9.062 1 97.75 376 PRO A C 1
ATOM 3025 O O . PRO A 1 376 ? -9.453 27.641 8.156 1 97.75 376 PRO A O 1
ATOM 3028 N N . PHE A 1 377 ? -8.586 27.109 10.117 1 97.81 377 PHE A N 1
ATOM 3029 C CA . PHE A 1 377 ? -9.219 25.812 10.219 1 97.81 377 PHE A CA 1
ATOM 3030 C C . PHE A 1 377 ? -10.727 25.922 10 1 97.81 377 PHE A C 1
ATOM 3032 O O . PHE A 1 377 ? -11.32 25.109 9.289 1 97.81 377 PHE A O 1
ATOM 3039 N N . GLN A 1 378 ? -11.32 26.953 10.625 1 94.94 378 GLN A N 1
ATOM 3040 C CA . GLN A 1 378 ? -12.773 27.094 10.547 1 94.94 378 GLN A CA 1
ATOM 3041 C C . GLN A 1 378 ? -13.227 27.25 9.094 1 94.94 378 GLN A C 1
ATOM 3043 O O . GLN A 1 378 ? -14.219 26.641 8.688 1 94.94 378 GLN A O 1
ATOM 3048 N N . GLN A 1 379 ? -12.508 27.984 8.406 1 95.44 379 GLN A N 1
ATOM 3049 C CA . GLN A 1 379 ? -12.859 28.219 7.012 1 95.44 379 GLN A CA 1
ATOM 3050 C C . GLN A 1 379 ? -12.492 27.016 6.145 1 95.44 379 GLN A C 1
ATOM 3052 O O . GLN A 1 379 ? -13.305 26.562 5.332 1 95.44 379 GLN A O 1
ATOM 3057 N N . ARG A 1 380 ? -11.312 26.531 6.277 1 97.81 380 ARG A N 1
ATOM 3058 C CA . ARG A 1 380 ? -10.797 25.484 5.406 1 97.81 380 ARG A CA 1
ATOM 3059 C C . ARG A 1 380 ? -11.547 24.172 5.613 1 97.81 380 ARG A C 1
ATOM 3061 O O . ARG A 1 380 ? -11.758 23.406 4.668 1 97.81 380 ARG A O 1
ATOM 3068 N N . CYS A 1 381 ? -11.992 23.906 6.832 1 97.06 381 CYS A N 1
ATOM 3069 C CA . CYS A 1 381 ? -12.602 22.625 7.156 1 97.06 381 CYS A CA 1
ATOM 3070 C C . CYS A 1 381 ? -14.109 22.766 7.312 1 97.06 381 CYS A C 1
ATOM 3072 O O . CYS A 1 381 ? -14.758 21.906 7.918 1 97.06 381 CYS A O 1
ATOM 3074 N N . ALA A 1 382 ? -14.672 23.875 6.773 1 95.25 382 ALA A N 1
ATOM 3075 C CA . ALA A 1 382 ? -16.109 24.109 6.891 1 95.25 382 ALA A CA 1
ATOM 3076 C C . ALA A 1 382 ? -16.906 23.031 6.148 1 95.25 382 ALA A C 1
ATOM 3078 O O . ALA A 1 382 ? -18 22.656 6.578 1 95.25 382 ALA A O 1
ATOM 3079 N N . GLN A 1 383 ? -16.375 22.641 5.055 1 95.25 383 GLN A N 1
ATOM 3080 C CA . GLN A 1 383 ? -16.953 21.594 4.227 1 95.25 383 GLN A CA 1
ATOM 3081 C C . GLN A 1 383 ? -15.891 20.641 3.689 1 95.25 383 GLN A C 1
ATOM 3083 O O . GLN A 1 383 ? -14.711 21 3.637 1 95.25 383 GLN A O 1
ATOM 3088 N N . SER A 1 384 ? -16.344 19.453 3.424 1 96.25 384 SER A N 1
ATOM 3089 C CA . SER A 1 384 ? -15.438 18.453 2.873 1 96.25 384 SER A CA 1
ATOM 3090 C C . SER A 1 384 ? -15.727 18.188 1.4 1 96.25 384 SER A C 1
ATOM 3092 O O . SER A 1 384 ? -15.805 19.125 0.601 1 96.25 384 SER A O 1
ATOM 3094 N N . ALA A 1 385 ? -15.961 16.984 1.033 1 97.19 385 ALA A N 1
ATOM 3095 C CA . ALA A 1 385 ? -15.953 16.641 -0.383 1 97.19 385 ALA A CA 1
ATOM 3096 C C . ALA A 1 385 ? -17.375 16.625 -0.948 1 97.19 385 ALA A C 1
ATOM 3098 O O . ALA A 1 385 ? -17.562 16.609 -2.166 1 97.19 385 ALA A O 1
ATOM 3099 N N . TYR A 1 386 ? -18.406 16.703 -0.13 1 96.69 386 TYR A N 1
ATOM 3100 C CA . TYR A 1 386 ? -19.734 16.375 -0.611 1 96.69 386 TYR A CA 1
ATOM 3101 C C . TYR A 1 386 ? -20.609 17.609 -0.698 1 96.69 386 TYR A C 1
ATOM 3103 O O . TYR A 1 386 ? -21.75 17.547 -1.158 1 96.69 386 TYR A O 1
ATOM 3111 N N . SER A 1 387 ? -20.109 18.719 -0.312 1 90.06 387 SER A N 1
ATOM 3112 C CA . SER A 1 387 ? -20.953 19.922 -0.267 1 90.06 387 SER A CA 1
ATOM 3113 C C . SER A 1 387 ? -21.469 20.297 -1.654 1 90.06 387 SER A C 1
ATOM 3115 O O . SER A 1 387 ? -20.734 20.172 -2.643 1 90.06 387 SER A O 1
ATOM 3117 N N . ASN A 1 388 ? -22.672 20.688 -1.66 1 81.94 388 ASN A N 1
ATOM 3118 C CA . ASN A 1 388 ? -23.297 21.109 -2.906 1 81.94 388 ASN A CA 1
ATOM 3119 C C . ASN A 1 388 ? -23.109 22.609 -3.141 1 81.94 388 ASN A C 1
ATOM 3121 O O . ASN A 1 388 ? -23.359 23.109 -4.242 1 81.94 388 ASN A O 1
ATOM 3125 N N . SER A 1 389 ? -22.766 23.203 -2.115 1 80.06 389 SER A N 1
ATOM 3126 C CA . SER A 1 389 ? -22.594 24.641 -2.209 1 80.06 389 SER A CA 1
ATOM 3127 C C . SER A 1 389 ? -21.25 25 -2.854 1 80.06 389 SER A C 1
ATOM 3129 O O . SER A 1 389 ? -20.359 24.156 -2.959 1 80.06 389 SER A O 1
ATOM 3131 N N . LYS A 1 390 ? -21.344 26.141 -3.393 1 81.62 390 LYS A N 1
ATOM 3132 C CA . LYS A 1 390 ? -20.094 26.656 -3.955 1 81.62 390 LYS A CA 1
ATOM 3133 C C . LYS A 1 390 ? -19.031 26.812 -2.875 1 81.62 390 LYS A C 1
ATOM 3135 O O . LYS A 1 390 ? -19.25 27.5 -1.883 1 81.62 390 LYS A O 1
ATOM 3140 N N . GLN A 1 391 ? -18.031 26.125 -3.047 1 81.44 391 GLN A N 1
ATOM 3141 C CA . GLN A 1 391 ? -16.906 26.156 -2.121 1 81.44 391 GLN A CA 1
ATOM 3142 C C . GLN A 1 391 ? -16.078 27.422 -2.305 1 81.44 391 GLN A C 1
ATOM 3144 O O . GLN A 1 391 ? -15.648 27.734 -3.416 1 81.44 391 GLN A O 1
ATOM 3149 N N . LYS A 1 392 ? -15.984 28.203 -1.28 1 90.75 392 LYS A N 1
ATOM 3150 C CA . LYS A 1 392 ? -15.305 29.484 -1.422 1 90.75 392 LYS A CA 1
ATOM 3151 C C . LYS A 1 392 ? -13.938 29.453 -0.732 1 90.75 392 LYS A C 1
ATOM 3153 O O . LYS A 1 392 ? -12.945 29.922 -1.296 1 90.75 392 LYS A O 1
ATOM 3158 N N . TRP A 1 393 ? -13.914 28.938 0.44 1 94.81 393 TRP A N 1
ATOM 3159 C CA . TRP A 1 393 ? -12.695 29.047 1.228 1 94.81 393 TRP A CA 1
ATOM 3160 C C . TRP A 1 393 ? -12.219 27.688 1.704 1 94.81 393 TRP A C 1
ATOM 3162 O O . TRP A 1 393 ? -11.156 27.562 2.318 1 94.81 393 TRP A O 1
ATOM 3172 N N . GLU A 1 394 ? -12.977 26.641 1.4 1 96.81 394 GLU A N 1
ATOM 3173 C CA . GLU A 1 394 ? -12.664 25.297 1.895 1 96.81 394 GLU A CA 1
ATOM 3174 C C . GLU A 1 394 ? -11.492 24.688 1.136 1 96.81 394 GLU A C 1
ATOM 3176 O O . GLU A 1 394 ? -11.312 24.953 -0.056 1 96.81 394 GLU A O 1
ATOM 3181 N N . ALA A 1 395 ? -10.719 23.906 1.867 1 97.81 395 ALA A N 1
ATOM 3182 C CA . ALA A 1 395 ? -9.609 23.172 1.256 1 97.81 395 ALA A CA 1
ATOM 3183 C C . ALA A 1 395 ? -9.039 22.125 2.211 1 97.81 395 ALA A C 1
ATOM 3185 O O . ALA A 1 395 ? -8.961 22.359 3.42 1 97.81 395 ALA A O 1
ATOM 3186 N N . PRO A 1 396 ? -8.641 21 1.609 1 98.38 396 PRO A N 1
ATOM 3187 C CA . PRO A 1 396 ? -8.078 19.938 2.453 1 98.38 396 PRO A CA 1
ATOM 3188 C C . PRO A 1 396 ? -6.594 20.141 2.742 1 98.38 396 PRO A C 1
ATOM 3190 O O . PRO A 1 396 ? -5.801 19.203 2.596 1 98.38 396 PRO A O 1
ATOM 3193 N N . VAL A 1 397 ? -6.227 21.328 3.191 1 98.69 397 VAL A N 1
ATOM 3194 C CA . VAL A 1 397 ? -4.82 21.672 3.373 1 98.69 397 VAL A CA 1
ATOM 3195 C C . VAL A 1 397 ? -4.227 20.828 4.496 1 98.69 397 VAL A C 1
ATOM 3197 O O . VAL A 1 397 ? -3.166 20.219 4.332 1 98.69 397 VAL A O 1
ATOM 3200 N N . PHE A 1 398 ? -4.91 20.797 5.605 1 98.81 398 PHE A N 1
ATOM 3201 C CA . PHE A 1 398 ? -4.438 20.031 6.754 1 98.81 398 PHE A CA 1
ATOM 3202 C C . PHE A 1 398 ? -4.5 18.531 6.469 1 98.81 398 PHE A C 1
ATOM 3204 O O . PHE A 1 398 ? -3.617 17.781 6.879 1 98.81 398 PHE A O 1
ATOM 3211 N N . LEU A 1 399 ? -5.508 18.078 5.777 1 98.81 399 LEU A N 1
ATOM 3212 C CA . LEU A 1 399 ? -5.602 16.672 5.387 1 98.81 399 LEU A CA 1
ATOM 3213 C C . LEU A 1 399 ? -4.43 16.281 4.496 1 98.81 399 LEU A C 1
ATOM 3215 O O . LEU A 1 399 ? -3.859 15.195 4.652 1 98.81 399 LEU A O 1
ATOM 3219 N N . LEU A 1 400 ? -4.094 17.141 3.561 1 98.81 400 LEU A N 1
ATOM 3220 C CA . LEU A 1 400 ? -2.955 16.891 2.684 1 98.81 400 LEU A CA 1
ATOM 3221 C C . LEU A 1 400 ? -1.664 16.797 3.488 1 98.81 400 LEU A C 1
ATOM 3223 O O . LEU A 1 400 ? -0.801 15.961 3.186 1 98.81 400 LEU A O 1
ATOM 3227 N N . PHE A 1 401 ? -1.567 17.656 4.477 1 98.81 401 PHE A N 1
ATOM 3228 C CA . PHE A 1 401 ? -0.428 17.578 5.383 1 98.81 401 PHE A CA 1
ATOM 3229 C C . PHE A 1 401 ? -0.382 16.219 6.086 1 98.81 401 PHE A C 1
ATOM 3231 O O . PHE A 1 401 ? 0.659 15.562 6.105 1 98.81 401 PHE A O 1
ATOM 3238 N N . LEU A 1 402 ? -1.485 15.82 6.645 1 98.94 402 LEU A N 1
ATOM 3239 C CA . LEU A 1 402 ? -1.554 14.539 7.348 1 98.94 402 LEU A CA 1
ATOM 3240 C C . LEU A 1 402 ? -1.255 13.383 6.398 1 98.94 402 LEU A C 1
ATOM 3242 O O . LEU A 1 402 ? -0.619 12.398 6.789 1 98.94 402 LEU A O 1
ATOM 3246 N N . ASP A 1 403 ? -1.731 13.461 5.203 1 98.88 403 ASP A N 1
ATOM 3247 C CA . ASP A 1 403 ? -1.452 12.438 4.199 1 98.88 403 ASP A CA 1
ATOM 3248 C C . ASP A 1 403 ? 0.044 12.352 3.904 1 98.88 403 ASP A C 1
ATOM 3250 O O . ASP A 1 403 ? 0.592 11.25 3.762 1 98.88 403 ASP A O 1
ATOM 3254 N N . CYS A 1 404 ? 0.677 13.5 3.793 1 98.94 404 CYS A N 1
ATOM 3255 C CA . CYS A 1 404 ? 2.125 13.508 3.609 1 98.94 404 CYS A CA 1
ATOM 3256 C C . CYS A 1 404 ? 2.828 12.828 4.777 1 98.94 404 CYS A C 1
ATOM 3258 O O . CYS A 1 404 ? 3.785 12.078 4.578 1 98.94 404 CYS A O 1
ATOM 3260 N N . VAL A 1 405 ? 2.365 13.094 5.969 1 98.94 405 VAL A N 1
ATOM 3261 C CA . VAL A 1 405 ? 2.936 12.461 7.148 1 98.94 405 VAL A CA 1
ATOM 3262 C C . VAL A 1 405 ? 2.742 10.945 7.066 1 98.94 405 VAL A C 1
ATOM 3264 O O . VAL A 1 405 ? 3.65 10.18 7.395 1 98.94 405 VAL A O 1
ATOM 3267 N N . TRP A 1 406 ? 1.588 10.547 6.602 1 98.62 406 TRP A N 1
ATOM 3268 C CA . TRP A 1 406 ? 1.312 9.125 6.453 1 98.62 406 TRP A CA 1
ATOM 3269 C C . TRP A 1 406 ? 2.256 8.484 5.438 1 98.62 406 TRP A C 1
ATOM 3271 O O . TRP A 1 406 ? 2.709 7.355 5.625 1 98.62 406 TRP A O 1
ATOM 3281 N N . GLN A 1 407 ? 2.529 9.219 4.367 1 98.44 407 GLN A N 1
ATOM 3282 C CA . GLN A 1 407 ? 3.484 8.727 3.383 1 98.44 407 GLN A CA 1
ATOM 3283 C C . GLN A 1 407 ? 4.84 8.445 4.023 1 98.44 407 GLN A C 1
ATOM 3285 O O . GLN A 1 407 ? 5.461 7.414 3.75 1 98.44 407 GLN A O 1
ATOM 3290 N N . ILE A 1 408 ? 5.305 9.344 4.887 1 98.44 408 ILE A N 1
ATOM 3291 C CA . ILE A 1 408 ? 6.598 9.188 5.543 1 98.44 408 ILE A CA 1
ATOM 3292 C C . ILE A 1 408 ? 6.535 8.047 6.555 1 98.44 408 ILE A C 1
ATOM 3294 O O . ILE A 1 408 ? 7.449 7.227 6.629 1 98.44 408 ILE A O 1
ATOM 3298 N N . LEU A 1 409 ? 5.445 8.047 7.309 1 97.5 409 LEU A N 1
ATOM 3299 C CA . LEU A 1 409 ? 5.246 7.004 8.312 1 97.5 409 LEU A CA 1
ATOM 3300 C C . LEU A 1 409 ? 5.297 5.621 7.68 1 97.5 409 LEU A C 1
ATOM 3302 O O . LEU A 1 409 ? 5.887 4.695 8.242 1 97.5 409 LEU A O 1
ATOM 3306 N N . ARG A 1 410 ? 4.754 5.457 6.551 1 94.81 410 ARG A N 1
ATOM 3307 C CA . ARG A 1 410 ? 4.746 4.188 5.832 1 94.81 410 ARG A CA 1
ATOM 3308 C C . ARG A 1 410 ? 6.156 3.785 5.422 1 94.81 410 ARG A C 1
ATOM 3310 O O . ARG A 1 410 ? 6.5 2.602 5.441 1 94.81 410 ARG A O 1
ATOM 3317 N N . GLN A 1 411 ? 6.922 4.758 5.07 1 95.19 411 GLN A N 1
ATOM 3318 C CA . GLN A 1 411 ? 8.273 4.488 4.598 1 95.19 411 GLN A CA 1
ATOM 3319 C C . GLN A 1 411 ? 9.227 4.27 5.77 1 95.19 411 GLN A C 1
ATOM 3321 O O . GLN A 1 411 ? 10.258 3.607 5.621 1 95.19 411 GLN A O 1
ATOM 3326 N N . PHE A 1 412 ? 8.898 4.812 6.957 1 95.81 412 PHE A N 1
ATOM 3327 C CA . PHE A 1 412 ? 9.703 4.676 8.164 1 95.81 412 PHE A CA 1
ATOM 3328 C C . PHE A 1 412 ? 8.852 4.203 9.336 1 95.81 412 PHE A C 1
ATOM 3330 O O . PHE A 1 412 ? 8.68 4.93 10.32 1 95.81 412 PHE A O 1
ATOM 3337 N N . PRO A 1 413 ? 8.422 2.973 9.312 1 92.94 413 PRO A N 1
ATOM 3338 C CA . PRO A 1 413 ? 7.371 2.51 10.227 1 92.94 413 PRO A CA 1
ATOM 3339 C C . PRO A 1 413 ? 7.84 2.451 11.672 1 92.94 413 PRO A C 1
ATOM 3341 O O . PRO A 1 413 ? 7.016 2.451 12.594 1 92.94 413 PRO A O 1
ATOM 3344 N N . CYS A 1 414 ? 9.086 2.477 11.938 1 94 414 CYS A N 1
ATOM 3345 C CA . CYS A 1 414 ? 9.562 2.355 13.312 1 94 414 CYS A CA 1
ATOM 3346 C C . CYS A 1 414 ? 9.953 3.715 13.875 1 94 414 CYS A C 1
ATOM 3348 O O . CYS A 1 414 ? 10.203 3.846 15.078 1 94 414 CYS A O 1
ATOM 3350 N N . SER A 1 415 ? 9.883 4.762 13.039 1 96.25 415 SER A N 1
ATOM 3351 C CA . SER A 1 415 ? 10.484 6.035 13.438 1 96.25 415 SER A CA 1
ATOM 3352 C C . SER A 1 415 ? 9.438 6.965 14.055 1 96.25 415 SER A C 1
ATOM 3354 O O . SER A 1 415 ? 9.766 8.07 14.484 1 96.25 415 SER A O 1
ATOM 3356 N N . PHE A 1 416 ? 8.227 6.527 14.125 1 97.38 416 PHE A N 1
ATOM 3357 C CA . PHE A 1 416 ? 7.168 7.363 14.672 1 97.38 416 PHE A CA 1
ATOM 3358 C C . PHE A 1 416 ? 6.555 6.715 15.906 1 97.38 416 PHE A C 1
ATOM 3360 O O . PHE A 1 416 ? 6.262 5.516 15.906 1 97.38 416 PHE A O 1
ATOM 3367 N N . GLU A 1 417 ? 6.359 7.5 16.875 1 96.88 417 GLU A N 1
ATOM 3368 C CA . GLU A 1 417 ? 5.754 6.992 18.094 1 96.88 417 GLU A CA 1
ATOM 3369 C C . GLU A 1 417 ? 4.254 6.77 17.922 1 96.88 417 GLU A C 1
ATOM 3371 O O . GLU A 1 417 ? 3.66 5.945 18.625 1 96.88 417 GLU A O 1
ATOM 3376 N N . PHE A 1 418 ? 3.664 7.5 17.031 1 97.5 418 PHE A N 1
ATOM 3377 C CA . PHE A 1 418 ? 2.229 7.379 16.797 1 97.5 418 PHE A CA 1
ATOM 3378 C C . PHE A 1 418 ? 1.948 6.527 15.562 1 97.5 418 PHE A C 1
ATOM 3380 O O . PHE A 1 418 ? 2.811 6.383 14.695 1 97.5 418 PHE A O 1
ATOM 3387 N N . ASN A 1 419 ? 0.788 5.934 15.516 1 94.88 419 ASN A N 1
ATOM 3388 C CA . ASN A 1 419 ? 0.347 5.145 14.367 1 94.88 419 ASN A CA 1
ATOM 3389 C C . ASN A 1 419 ? -0.622 5.926 13.484 1 94.88 419 ASN A C 1
ATOM 3391 O O . ASN A 1 419 ? -0.859 7.113 13.719 1 94.88 419 ASN A O 1
ATOM 3395 N N . TYR A 1 420 ? -1.142 5.312 12.461 1 94.69 420 TYR A N 1
ATOM 3396 C CA . TYR A 1 420 ? -1.967 6.023 11.492 1 94.69 420 TYR A CA 1
ATOM 3397 C C . TYR A 1 420 ? -3.332 6.359 12.078 1 94.69 420 TYR A C 1
ATOM 3399 O O . TYR A 1 420 ? -4.023 7.254 11.586 1 94.69 420 TYR A O 1
ATOM 3407 N N . HIS A 1 421 ? -3.777 5.695 13.117 1 94.81 421 HIS A N 1
ATOM 3408 C CA . HIS A 1 421 ? -5.035 6.039 13.773 1 94.81 421 HIS A CA 1
ATOM 3409 C C . HIS A 1 421 ? -4.977 7.441 14.367 1 94.81 421 HIS A C 1
ATOM 3411 O O . HIS A 1 421 ? -5.988 8.148 14.398 1 94.81 421 HIS A O 1
ATOM 3417 N N . PHE A 1 422 ? -3.82 7.754 14.875 1 97.94 422 PHE A N 1
ATOM 3418 C CA . PHE A 1 422 ? -3.607 9.086 15.422 1 97.94 422 PHE A CA 1
ATOM 3419 C C . PHE A 1 422 ? -3.848 10.148 14.352 1 97.94 422 PHE A C 1
ATOM 3421 O O . PHE A 1 422 ? -4.5 11.164 14.609 1 97.94 422 PHE A O 1
ATOM 3428 N N . LEU A 1 423 ? -3.361 9.93 13.164 1 98.62 423 LEU A N 1
ATOM 3429 C CA . LEU A 1 423 ? -3.518 10.867 12.062 1 98.62 423 LEU A CA 1
ATOM 3430 C C . LEU A 1 423 ? -4.977 10.953 11.625 1 98.62 423 LEU A C 1
ATOM 3432 O O . LEU A 1 423 ? -5.469 12.047 11.32 1 98.62 423 LEU A O 1
ATOM 3436 N N . ILE A 1 424 ? -5.645 9.828 11.609 1 97.69 424 ILE A N 1
ATOM 3437 C CA . ILE A 1 424 ? -7.055 9.797 11.234 1 97.69 424 ILE A CA 1
ATOM 3438 C C . ILE A 1 424 ? -7.879 10.57 12.266 1 97.69 424 ILE A C 1
ATOM 3440 O O . ILE A 1 424 ? -8.789 11.312 11.906 1 97.69 424 ILE A O 1
ATOM 3444 N N . MET A 1 425 ? -7.523 10.359 13.469 1 98 425 MET A N 1
ATOM 3445 C CA . MET A 1 425 ? -8.203 11.078 14.539 1 98 425 MET A CA 1
ATOM 3446 C C . MET A 1 425 ? -8.047 12.586 14.367 1 98 425 MET A C 1
ATOM 3448 O O . MET A 1 425 ? -9.023 13.336 14.5 1 98 425 MET A O 1
ATOM 3452 N N . LEU A 1 426 ? -6.914 13.023 14.031 1 98.75 426 LEU A N 1
ATOM 3453 C CA . LEU A 1 426 ? -6.664 14.445 13.812 1 98.75 426 LEU A CA 1
ATOM 3454 C C . LEU A 1 426 ? -7.48 14.961 12.633 1 98.75 426 LEU A C 1
ATOM 3456 O O . LEU A 1 426 ? -8.039 16.062 12.703 1 98.75 426 LEU A O 1
ATOM 3460 N N . PHE A 1 427 ? -7.551 14.172 11.602 1 98.75 427 PHE A N 1
ATOM 3461 C CA . PHE A 1 427 ? -8.352 14.516 10.438 1 98.75 427 PHE A CA 1
ATOM 3462 C C . PHE A 1 427 ? -9.82 14.695 10.82 1 98.75 427 PHE A C 1
ATOM 3464 O O . PHE A 1 427 ? -10.414 15.734 10.523 1 98.75 427 PHE A O 1
ATOM 3471 N N . GLU A 1 428 ? -10.328 13.812 11.523 1 98.38 428 GLU A N 1
ATOM 3472 C CA . GLU A 1 428 ? -11.734 13.844 11.891 1 98.38 428 GLU A CA 1
ATOM 3473 C C . GLU A 1 428 ? -12.055 15.039 12.781 1 98.38 428 GLU A C 1
ATOM 3475 O O . GLU A 1 428 ? -13.047 15.734 12.562 1 98.38 428 GLU A O 1
ATOM 3480 N N . HIS A 1 429 ? -11.211 15.297 13.672 1 98.44 429 HIS A N 1
ATOM 3481 C CA . HIS A 1 429 ? -11.492 16.344 14.648 1 98.44 429 HIS A CA 1
ATOM 3482 C C . HIS A 1 429 ? -11.258 17.734 14.047 1 98.44 429 HIS A C 1
ATOM 3484 O O . HIS A 1 429 ? -11.781 18.734 14.555 1 98.44 429 HIS A O 1
ATOM 3490 N N . SER A 1 430 ? -10.5 17.828 12.984 1 98.56 430 SER A N 1
ATOM 3491 C CA . SER A 1 430 ? -10.312 19.109 12.328 1 98.56 430 SER A CA 1
ATOM 3492 C C . SER A 1 430 ? -11.578 19.547 11.594 1 98.56 430 SER A C 1
ATOM 3494 O O . SER A 1 430 ? -11.828 20.75 11.422 1 98.56 430 SER A O 1
ATOM 3496 N N . TYR A 1 431 ? -12.406 18.609 11.234 1 97.94 431 TYR A N 1
ATOM 3497 C CA . TYR A 1 431 ? -13.617 18.922 10.477 1 97.94 431 TYR A CA 1
ATOM 3498 C C . TYR A 1 431 ? -14.82 19.047 11.398 1 97.94 431 TYR A C 1
ATOM 3500 O O . TYR A 1 431 ? -15.68 19.906 11.195 1 97.94 431 TYR A O 1
ATOM 3508 N N . ALA A 1 432 ? -14.883 18.156 12.375 1 97.62 432 ALA A N 1
ATOM 3509 C CA . ALA A 1 432 ? -15.969 18.141 13.344 1 97.62 432 ALA A CA 1
ATOM 3510 C C . ALA A 1 432 ? -15.508 17.547 14.68 1 97.62 432 ALA A C 1
ATOM 3512 O O . ALA A 1 432 ? -15.055 16.406 14.727 1 97.62 432 ALA A O 1
ATOM 3513 N N . SER A 1 433 ? -15.695 18.359 15.695 1 97.56 433 SER A N 1
ATOM 3514 C CA . SER A 1 433 ? -15.133 17.938 16.969 1 97.56 433 SER A CA 1
ATOM 3515 C C . SER A 1 433 ? -16.016 18.406 18.141 1 97.56 433 SER A C 1
ATOM 3517 O O . SER A 1 433 ? -16.766 19.375 18 1 97.56 433 SER A O 1
ATOM 3519 N N . GLN A 1 434 ? -16 17.672 19.203 1 97.5 434 GLN A N 1
ATOM 3520 C CA . GLN A 1 434 ? -16.594 18.141 20.453 1 97.5 434 GLN A CA 1
ATOM 3521 C C . GLN A 1 434 ? -15.633 19.047 21.219 1 97.5 434 GLN A C 1
ATOM 3523 O O . GLN A 1 434 ? -16.031 19.703 22.188 1 97.5 434 GLN A O 1
ATOM 3528 N N . PHE A 1 435 ? -14.406 19.156 20.719 1 98 435 PHE A N 1
ATOM 3529 C CA . PHE A 1 435 ? -13.375 19.969 21.344 1 98 435 PHE A CA 1
ATOM 3530 C C . PHE A 1 435 ? -13.195 21.281 20.594 1 98 435 PHE A C 1
ATOM 3532 O O . PHE A 1 435 ? -13.5 21.375 19.391 1 98 435 PHE A O 1
ATOM 3539 N N . GLY A 1 436 ? -12.656 22.266 21.203 1 97.88 436 GLY A N 1
ATOM 3540 C CA . GLY A 1 436 ? -12.539 23.594 20.625 1 97.88 436 GLY A CA 1
ATOM 3541 C C . GLY A 1 436 ? -11.219 23.812 19.922 1 97.88 436 GLY A C 1
ATOM 3542 O O . GLY A 1 436 ? -11.016 24.859 19.281 1 97.88 436 GLY A O 1
ATOM 3543 N N . THR A 1 437 ? -10.328 22.875 19.875 1 97.88 437 THR A N 1
ATOM 3544 C CA . THR A 1 437 ? -8.93 23.016 19.484 1 97.88 437 THR A CA 1
ATOM 3545 C C . THR A 1 437 ? -8.828 23.562 18.062 1 97.88 437 THR A C 1
ATOM 3547 O O . THR A 1 437 ? -7.996 24.438 17.781 1 97.88 437 THR A O 1
ATOM 3550 N N . PHE A 1 438 ? -9.68 23.141 17.141 1 97.88 438 PHE A N 1
ATOM 3551 C CA . PHE A 1 438 ? -9.523 23.516 15.742 1 97.88 438 PHE A CA 1
ATOM 3552 C C . PHE A 1 438 ? -10.57 24.547 15.336 1 97.88 438 PHE A C 1
ATOM 3554 O O . PHE A 1 438 ? -10.812 24.766 14.148 1 97.88 438 PHE A O 1
ATOM 3561 N N . LEU A 1 439 ? -11.188 25.234 16.328 1 97.19 439 LEU A N 1
ATOM 3562 C CA . LEU A 1 439 ? -12.117 26.312 16.047 1 97.19 439 LEU A CA 1
ATOM 3563 C C . LEU A 1 439 ? -11.375 27.625 15.812 1 97.19 439 LEU A C 1
ATOM 3565 O O . LEU A 1 439 ? -10.234 27.781 16.25 1 97.19 439 LEU A O 1
ATOM 3569 N N . GLY A 1 440 ? -12 28.469 15.047 1 96.06 440 GLY A N 1
ATOM 3570 C CA . GLY A 1 440 ? -11.398 29.75 14.773 1 96.06 440 GLY A CA 1
ATOM 3571 C C . GLY A 1 440 ? -10.406 29.719 13.625 1 96.06 440 GLY A C 1
ATOM 3572 O O . GLY A 1 440 ? -9.93 28.656 13.234 1 96.06 440 GLY A O 1
ATOM 3573 N N . ASN A 1 441 ? -10.086 30.922 13.125 1 96 441 ASN A N 1
ATOM 3574 C CA . ASN A 1 441 ? -9.227 31 11.945 1 96 441 ASN A CA 1
ATOM 3575 C C . ASN A 1 441 ? -7.828 31.5 12.312 1 96 441 ASN A C 1
ATOM 3577 O O . ASN A 1 441 ? -6.91 31.422 11.492 1 96 441 ASN A O 1
ATOM 3581 N N . ASN A 1 442 ? -7.656 32.031 13.477 1 95.12 442 ASN A N 1
ATOM 3582 C CA . ASN A 1 442 ? -6.371 32.5 13.984 1 95.12 442 ASN A CA 1
ATOM 3583 C C . ASN A 1 442 ? -6.426 32.75 15.492 1 95.12 442 ASN A C 1
ATOM 3585 O O . ASN A 1 442 ? -7.48 32.625 16.109 1 95.12 442 ASN A O 1
ATOM 3589 N N . GLU A 1 443 ? -5.32 33.125 16.031 1 92.44 443 GLU A N 1
ATOM 3590 C CA . GLU A 1 443 ? -5.242 33.312 17.469 1 92.44 443 GLU A CA 1
ATOM 3591 C C . GLU A 1 443 ? -6.09 34.469 17.938 1 92.44 443 GLU A C 1
ATOM 3593 O O . GLU A 1 443 ? -6.648 34.438 19.047 1 92.44 443 GLU A O 1
ATOM 3598 N N . ASN A 1 444 ? -6.133 35.5 17.109 1 96.31 444 ASN A N 1
ATOM 3599 C CA . ASN A 1 444 ? -6.969 36.625 17.453 1 96.31 444 ASN A CA 1
ATOM 3600 C C . ASN A 1 444 ? -8.43 36.219 17.609 1 96.31 444 ASN A C 1
ATOM 3602 O O . ASN A 1 444 ? -9.055 36.562 18.625 1 96.31 444 ASN A O 1
ATOM 3606 N N . GLU A 1 445 ? -8.93 35.531 16.703 1 95.56 445 GLU A N 1
ATOM 3607 C CA . GLU A 1 445 ? -10.312 35.062 16.75 1 95.56 445 GLU A CA 1
ATOM 3608 C C . GLU A 1 445 ? -10.523 34.125 17.906 1 95.56 445 GLU A C 1
ATOM 3610 O O . GLU A 1 445 ? -11.555 34.156 18.594 1 95.56 445 GLU A O 1
ATOM 3615 N N . ARG A 1 446 ? -9.633 33.281 18.156 1 94.88 446 ARG A N 1
ATOM 3616 C CA . ARG A 1 446 ? -9.742 32.281 19.234 1 94.88 446 ARG A CA 1
ATOM 3617 C C . ARG A 1 446 ? -9.75 32.969 20.594 1 94.88 446 ARG A C 1
ATOM 3619 O O . ARG A 1 446 ? -10.461 32.531 21.5 1 94.88 446 ARG A O 1
ATOM 3626 N N . SER A 1 447 ? -8.891 33.938 20.656 1 94.31 447 SER A N 1
ATOM 3627 C CA . SER A 1 447 ? -8.859 34.719 21.906 1 94.31 447 SER A CA 1
ATOM 3628 C C . SER A 1 447 ? -10.188 35.438 22.156 1 94.31 447 SER A C 1
ATOM 3630 O O . SER A 1 447 ? -10.688 35.438 23.281 1 94.31 447 SER A O 1
ATOM 3632 N N . LYS A 1 448 ? -10.742 35.938 21.109 1 96 448 LYS A N 1
ATOM 3633 C CA . LYS A 1 448 ? -12.023 36.656 21.219 1 96 448 LYS A CA 1
ATOM 3634 C C . LYS A 1 448 ? -13.148 35.688 21.578 1 96 448 LYS A C 1
ATOM 3636 O O . LYS A 1 448 ? -14.078 36.062 22.312 1 96 448 LYS A O 1
ATOM 3641 N N . LEU A 1 449 ? -12.992 34.5 21.156 1 96.5 449 LEU A N 1
ATOM 3642 C CA . LEU A 1 449 ? -13.992 33.5 21.406 1 96.5 449 LEU A CA 1
ATOM 3643 C C . LEU A 1 449 ? -13.812 32.875 22.797 1 96.5 449 LEU A C 1
ATOM 3645 O O . LEU A 1 449 ? -14.68 32.156 23.281 1 96.5 449 LEU A O 1
ATOM 3649 N N . LYS A 1 450 ? -12.672 33.156 23.453 1 97.25 450 LYS A N 1
ATOM 3650 C CA . LYS A 1 450 ? -12.328 32.656 24.766 1 97.25 450 LYS A CA 1
ATOM 3651 C C . LYS A 1 450 ? -12.391 31.125 24.781 1 97.25 450 LYS A C 1
ATOM 3653 O O . LYS A 1 450 ? -13.023 30.531 25.672 1 97.25 450 LYS A O 1
ATOM 3658 N N . LEU A 1 451 ? -11.797 30.531 23.844 1 96.81 451 LEU A N 1
ATOM 3659 C CA . LEU A 1 451 ? -11.906 29.078 23.656 1 96.81 451 LEU A CA 1
ATOM 3660 C C . LEU A 1 451 ? -11.32 28.328 24.844 1 96.81 451 LEU A C 1
ATOM 3662 O O . LEU A 1 451 ? -11.898 27.359 25.312 1 96.81 451 LEU A O 1
ATOM 3666 N N . PRO A 1 452 ? -10.188 28.781 25.438 1 95.56 452 PRO A N 1
ATOM 3667 C CA . PRO A 1 452 ? -9.633 28.031 26.562 1 95.56 452 PRO A CA 1
ATOM 3668 C C . PRO A 1 452 ? -10.562 28.016 27.781 1 95.56 452 PRO A C 1
ATOM 3670 O O . PRO A 1 452 ? -10.57 27.062 28.547 1 95.56 452 PRO A O 1
ATOM 3673 N N . GLN A 1 453 ? -11.367 29.031 27.859 1 96.25 453 GLN A N 1
ATOM 3674 C CA . GLN A 1 453 ? -12.258 29.156 29 1 96.25 453 GLN A CA 1
ATOM 3675 C C . GLN A 1 453 ? -13.586 28.453 28.734 1 96.25 453 GLN A C 1
ATOM 3677 O O . GLN A 1 453 ? -14.219 27.938 29.656 1 96.25 453 GLN A O 1
ATOM 3682 N N . LYS A 1 454 ? -13.945 28.453 27.469 1 97.38 454 LYS A N 1
ATOM 3683 C CA . LYS A 1 454 ? -15.32 28.078 27.188 1 97.38 454 LYS A CA 1
ATOM 3684 C C . LYS A 1 454 ? -15.391 26.688 26.578 1 97.38 454 LYS A C 1
ATOM 3686 O O . LYS A 1 454 ? -16.469 26.094 26.484 1 97.38 454 LYS A O 1
ATOM 3691 N N . THR A 1 455 ? -14.297 26.141 26.156 1 97.88 455 THR A N 1
ATOM 3692 C CA . THR A 1 455 ? -14.297 24.828 25.5 1 97.88 455 THR A CA 1
ATOM 3693 C C . THR A 1 455 ? -13.188 23.953 26.047 1 97.88 455 THR A C 1
ATOM 3695 O O . THR A 1 455 ? -12.375 24.391 26.875 1 97.88 455 THR A O 1
ATOM 3698 N N . MET A 1 456 ? -13.227 22.672 25.641 1 97.31 456 MET A N 1
ATOM 3699 C CA . MET A 1 456 ? -12.219 21.688 26.031 1 97.31 456 MET A CA 1
ATOM 3700 C C . MET A 1 456 ? -11.211 21.469 24.906 1 97.31 456 MET A C 1
ATOM 3702 O O . MET A 1 456 ? -11.578 21.484 23.734 1 97.31 456 MET A O 1
ATOM 3706 N N . SER A 1 457 ? -9.984 21.281 25.297 1 97.75 457 SER A N 1
ATOM 3707 C CA . SER A 1 457 ? -8.922 21.016 24.328 1 97.75 457 SER A CA 1
ATOM 3708 C C . SER A 1 457 ? -8.922 19.562 23.906 1 97.75 457 SER A C 1
ATOM 3710 O O . SER A 1 457 ? -9.125 18.656 24.719 1 97.75 457 SER A O 1
ATOM 3712 N N . LEU A 1 458 ? -8.695 19.312 22.656 1 98.12 458 LEU A N 1
ATOM 3713 C CA . LEU A 1 458 ? -8.539 17.953 22.141 1 98.12 458 LEU A CA 1
ATOM 3714 C C . LEU A 1 458 ? -7.383 17.234 22.828 1 98.12 458 LEU A C 1
ATOM 3716 O O . LEU A 1 458 ? -7.461 16.031 23.109 1 98.12 458 LEU A O 1
ATOM 3720 N N . TRP A 1 459 ? -6.309 17.938 23.141 1 98 459 TRP A N 1
ATOM 3721 C CA . TRP A 1 459 ? -5.109 17.359 23.734 1 98 459 TRP A CA 1
ATOM 3722 C C . TRP A 1 459 ? -5.398 16.812 25.125 1 98 459 TRP A C 1
ATOM 3724 O O . TRP A 1 459 ? -4.793 15.82 25.562 1 98 459 TRP A O 1
ATOM 3734 N N . SER A 1 460 ? -6.352 17.469 25.812 1 97.06 460 SER A N 1
ATOM 3735 C CA . SER A 1 460 ? -6.73 16.984 27.125 1 97.06 460 SER A CA 1
ATOM 3736 C C . SER A 1 460 ? -7.32 15.578 27.062 1 97.06 460 SER A C 1
ATOM 3738 O O . SER A 1 460 ? -7.219 14.797 28.016 1 97.06 460 SER A O 1
ATOM 3740 N N . TRP A 1 461 ? -7.898 15.297 26 1 96.56 461 TRP A N 1
ATOM 3741 C CA . TRP A 1 461 ? -8.5 13.984 25.797 1 96.56 461 TRP A CA 1
ATOM 3742 C C . TRP A 1 461 ? -7.473 12.992 25.25 1 96.56 461 TRP A C 1
ATOM 3744 O O . TRP A 1 461 ? -7.305 11.898 25.797 1 96.56 461 TRP A O 1
ATOM 3754 N N . VAL A 1 462 ? -6.703 13.359 24.234 1 95.62 462 VAL A N 1
ATOM 3755 C CA . VAL A 1 462 ? -5.777 12.5 23.516 1 95.62 462 VAL A CA 1
ATOM 3756 C C . VAL A 1 462 ? -4.672 12.023 24.453 1 95.62 462 VAL A C 1
ATOM 3758 O O . VAL A 1 462 ? -4.188 10.898 24.328 1 95.62 462 VAL A O 1
ATOM 3761 N N . ASN A 1 463 ? -4.344 12.836 25.344 1 94.69 463 ASN A N 1
ATOM 3762 C CA . ASN A 1 463 ? -3.178 12.555 26.172 1 94.69 463 ASN A CA 1
ATOM 3763 C C . ASN A 1 463 ? -3.557 11.781 27.438 1 94.69 463 ASN A C 1
ATOM 3765 O O . ASN A 1 463 ? -2.709 11.531 28.297 1 94.69 463 ASN A O 1
ATOM 3769 N N . ARG A 1 464 ? -4.793 11.445 27.531 1 94.19 464 ARG A N 1
ATOM 3770 C CA . ARG A 1 464 ? -5.156 10.5 28.578 1 94.19 464 ARG A CA 1
ATOM 3771 C C . ARG A 1 464 ? -4.52 9.141 28.344 1 94.19 464 ARG A C 1
ATOM 3773 O O . ARG A 1 464 ? -4.391 8.703 27.203 1 94.19 464 ARG A O 1
ATOM 3780 N N . PRO A 1 465 ? -4.125 8.438 29.344 1 89.19 465 PRO A N 1
ATOM 3781 C CA . PRO A 1 465 ? -3.416 7.164 29.203 1 89.19 465 PRO A CA 1
ATOM 3782 C C . PRO A 1 465 ? -4.188 6.152 28.344 1 89.19 465 PRO A C 1
ATOM 3784 O O . PRO A 1 465 ? -3.598 5.469 27.516 1 89.19 465 PRO A O 1
ATOM 3787 N N . GLU A 1 466 ? -5.43 6.047 28.5 1 86.56 466 GLU A N 1
ATOM 3788 C CA . GLU A 1 466 ? -6.25 5.086 27.766 1 86.56 466 GLU A CA 1
ATOM 3789 C C . GLU A 1 466 ? -6.234 5.383 26.266 1 86.56 466 GLU A C 1
ATOM 3791 O O . GLU A 1 466 ? -6.074 4.469 25.453 1 86.56 466 GLU A O 1
ATOM 3796 N N . GLU A 1 467 ? -6.441 6.613 25.953 1 89.06 467 GLU A N 1
ATOM 3797 C CA . GLU A 1 467 ? -6.473 7.02 24.562 1 89.06 467 GLU A CA 1
ATOM 3798 C C . GLU A 1 467 ? -5.078 6.977 23.938 1 89.06 467 GLU A C 1
ATOM 3800 O O . GLU A 1 467 ? -4.914 6.59 22.781 1 89.06 467 GLU A O 1
ATOM 3805 N N . HIS A 1 468 ? -4.176 7.344 24.781 1 88.88 468 HIS A N 1
ATOM 3806 C CA . HIS A 1 468 ? -2.791 7.402 24.328 1 88.88 468 HIS A CA 1
ATOM 3807 C C . HIS A 1 468 ? -2.316 6.039 23.828 1 88.88 468 HIS A C 1
ATOM 3809 O O . HIS A 1 468 ? -1.613 5.945 22.828 1 88.88 468 HIS A O 1
ATOM 3815 N N . ASN A 1 469 ? -2.703 5.016 24.406 1 86.44 469 ASN A N 1
ATOM 3816 C CA . ASN A 1 469 ? -2.301 3.658 24.047 1 86.44 469 ASN A CA 1
ATOM 3817 C C . ASN A 1 469 ? -2.877 3.234 22.703 1 86.44 469 ASN A C 1
ATOM 3819 O O . ASN A 1 469 ? -2.264 2.443 21.984 1 86.44 469 ASN A O 1
ATOM 3823 N N . ARG A 1 470 ? -3.967 3.812 22.391 1 88.38 470 ARG A N 1
ATOM 3824 C CA . ARG A 1 470 ? -4.609 3.49 21.125 1 88.38 470 ARG A CA 1
ATOM 3825 C C . ARG A 1 470 ? -3.828 4.07 19.953 1 88.38 470 ARG A C 1
ATOM 3827 O O . ARG A 1 470 ? -3.869 3.533 18.844 1 88.38 470 ARG A O 1
ATOM 3834 N N . PHE A 1 471 ? -3.072 5.109 20.219 1 94.12 471 PHE A N 1
ATOM 3835 C CA . PHE A 1 471 ? -2.422 5.844 19.141 1 94.12 471 PHE A CA 1
ATOM 3836 C C . PHE A 1 471 ? -0.937 5.512 19.078 1 94.12 471 PHE A C 1
ATOM 3838 O O . PHE A 1 471 ? -0.249 5.898 18.125 1 94.12 471 PHE A O 1
ATOM 3845 N N . LYS A 1 472 ? -0.526 4.75 20 1 92.75 472 LYS A N 1
ATOM 3846 C CA . LYS A 1 472 ? 0.898 4.434 20.062 1 92.75 472 LYS A CA 1
ATOM 3847 C C . LYS A 1 472 ? 1.272 3.361 19.047 1 92.75 472 LYS A C 1
ATOM 3849 O O . LYS A 1 472 ? 0.528 2.4 18.844 1 92.75 472 LYS A O 1
ATOM 3854 N N . ASN A 1 473 ? 2.334 3.555 18.391 1 92.44 473 ASN A N 1
ATOM 3855 C CA . ASN A 1 473 ? 2.943 2.564 17.516 1 92.44 473 ASN A CA 1
ATOM 3856 C C . ASN A 1 473 ? 3.74 1.528 18.297 1 92.44 473 ASN A C 1
ATOM 3858 O O . ASN A 1 473 ? 4.762 1.854 18.906 1 92.44 473 ASN A O 1
ATOM 3862 N N . PRO A 1 474 ? 3.354 0.354 18.25 1 86 474 PRO A N 1
ATOM 3863 C CA . PRO A 1 474 ? 4.031 -0.664 19.047 1 86 474 PRO A CA 1
ATOM 3864 C C . PRO A 1 474 ? 5.457 -0.939 18.578 1 86 474 PRO A C 1
ATOM 3866 O O . PRO A 1 474 ? 6.273 -1.454 19.344 1 86 474 PRO A O 1
ATOM 3869 N N . LEU A 1 475 ? 5.785 -0.562 17.391 1 88.75 475 LEU A N 1
ATOM 3870 C CA . LEU A 1 475 ? 7.102 -0.869 16.828 1 88.75 475 LEU A CA 1
ATOM 3871 C C . LEU A 1 475 ? 8.031 0.331 16.953 1 88.75 475 LEU A C 1
ATOM 3873 O O . LEU A 1 475 ? 9.164 0.298 16.453 1 88.75 475 LEU A O 1
ATOM 3877 N N . PHE A 1 476 ? 7.656 1.283 17.688 1 92 476 PHE A N 1
ATOM 3878 C CA . PHE A 1 476 ? 8.398 2.537 17.75 1 92 476 PHE A CA 1
ATOM 3879 C C . PHE A 1 476 ? 9.797 2.311 18.312 1 92 476 PHE A C 1
ATOM 3881 O O . PHE A 1 476 ? 9.961 1.721 19.391 1 92 476 PHE A O 1
ATOM 3888 N N . GLU A 1 477 ? 10.758 2.76 17.531 1 89.12 477 GLU A N 1
ATOM 3889 C CA . GLU A 1 477 ? 12.148 2.863 17.953 1 89.12 477 GLU A CA 1
ATOM 3890 C C . GLU A 1 477 ? 12.695 4.27 17.719 1 89.12 477 GLU A C 1
ATOM 3892 O O . GLU A 1 477 ? 12.773 4.727 16.562 1 89.12 477 GLU A O 1
ATOM 3897 N N . ALA A 1 478 ? 13.086 4.809 18.766 1 86.69 478 ALA A N 1
ATOM 3898 C CA . ALA A 1 478 ? 13.57 6.18 18.656 1 86.69 478 ALA A CA 1
ATOM 3899 C C . ALA A 1 478 ? 14.703 6.285 17.641 1 86.69 478 ALA A C 1
ATOM 3901 O O . ALA A 1 478 ? 15.664 5.512 17.703 1 86.69 478 ALA A O 1
ATOM 3902 N N . ASN A 1 479 ? 14.453 7.043 16.625 1 87.69 479 ASN A N 1
ATOM 3903 C CA . ASN A 1 479 ? 15.422 7.34 15.578 1 87.69 479 ASN A CA 1
ATOM 3904 C C . ASN A 1 479 ? 15.883 8.797 15.641 1 87.69 479 ASN A C 1
ATOM 3906 O O . ASN A 1 479 ? 15.148 9.695 15.234 1 87.69 479 ASN A O 1
ATOM 3910 N N . SER A 1 480 ? 17.047 9.055 16.047 1 89.69 480 SER A N 1
ATOM 3911 C CA . SER A 1 480 ? 17.531 10.414 16.266 1 89.69 480 SER A CA 1
ATOM 3912 C C . SER A 1 480 ? 18.047 11.047 14.984 1 89.69 480 SER A C 1
ATOM 3914 O O . SER A 1 480 ? 18.359 12.234 14.953 1 89.69 480 SER A O 1
ATOM 3916 N N . LEU A 1 481 ? 18.062 10.312 13.953 1 92.38 481 LEU A N 1
ATOM 3917 C CA . LEU A 1 481 ? 18.625 10.797 12.703 1 92.38 481 LEU A CA 1
ATOM 3918 C C . LEU A 1 481 ? 17.562 11.445 11.828 1 92.38 481 LEU A C 1
ATOM 3920 O O . LEU A 1 481 ? 16.375 11.227 12.031 1 92.38 481 LEU A O 1
ATOM 3924 N N . VAL A 1 482 ? 18.047 12.328 10.914 1 96.88 482 VAL A N 1
ATOM 3925 C CA . VAL A 1 482 ? 17.172 12.867 9.867 1 96.88 482 VAL A CA 1
ATOM 3926 C C . VAL A 1 482 ? 16.688 11.727 8.969 1 96.88 482 VAL A C 1
ATOM 3928 O O . VAL A 1 482 ? 17.453 10.805 8.656 1 96.88 482 VAL A O 1
ATOM 3931 N N . ILE A 1 483 ? 15.469 11.719 8.641 1 96.44 483 ILE A N 1
ATOM 3932 C CA . ILE A 1 483 ? 14.938 10.688 7.75 1 96.44 483 ILE A CA 1
ATOM 3933 C C . ILE A 1 483 ? 14.586 11.312 6.402 1 96.44 483 ILE A C 1
ATOM 3935 O O . ILE A 1 483 ? 13.969 12.383 6.344 1 96.44 483 ILE A O 1
ATOM 3939 N N . TRP A 1 484 ? 15 10.719 5.344 1 96.38 484 TRP A N 1
ATOM 3940 C CA . TRP A 1 484 ? 14.797 11.242 3.996 1 96.38 484 TRP A CA 1
ATOM 3941 C C . TRP A 1 484 ? 13.82 10.375 3.217 1 96.38 484 TRP A C 1
ATOM 3943 O O . TRP A 1 484 ? 14.211 9.375 2.611 1 96.38 484 TRP A O 1
ATOM 3953 N N . PRO A 1 485 ? 12.531 10.766 3.127 1 96.25 485 PRO A N 1
ATOM 3954 C CA . PRO A 1 485 ? 11.555 9.961 2.383 1 96.25 485 PRO A CA 1
ATOM 3955 C C . PRO A 1 485 ? 11.758 10.039 0.872 1 96.25 485 PRO A C 1
ATOM 3957 O O . PRO A 1 485 ? 12.227 11.062 0.36 1 96.25 485 PRO A O 1
ATOM 3960 N N . SER A 1 486 ? 11.422 8.906 0.198 1 94.5 486 SER A N 1
ATOM 3961 C CA . SER A 1 486 ? 11.359 8.922 -1.26 1 94.5 486 SER A CA 1
ATOM 3962 C C . SER A 1 486 ? 10.148 9.711 -1.754 1 94.5 486 SER A C 1
ATOM 3964 O O . SER A 1 486 ? 9.055 9.586 -1.206 1 94.5 486 SER A O 1
ATOM 3966 N N . VAL A 1 487 ? 10.438 10.594 -2.76 1 95.06 487 VAL A N 1
ATOM 3967 C CA . VAL A 1 487 ? 9.344 11.359 -3.342 1 95.06 487 VAL A CA 1
ATOM 3968 C C . VAL A 1 487 ? 9.148 10.953 -4.801 1 95.06 487 VAL A C 1
ATOM 3970 O O . VAL A 1 487 ? 8.555 11.703 -5.586 1 95.06 487 VAL A O 1
ATOM 3973 N N . ALA A 1 488 ? 9.734 9.773 -5.16 1 95.19 488 ALA A N 1
ATOM 3974 C CA . ALA A 1 488 ? 9.422 9.234 -6.48 1 95.19 488 ALA A CA 1
ATOM 3975 C C . ALA A 1 488 ? 7.934 8.906 -6.594 1 95.19 488 ALA A C 1
ATOM 3977 O O . ALA A 1 488 ? 7.324 8.414 -5.645 1 95.19 488 ALA A O 1
ATOM 3978 N N . PRO A 1 489 ? 7.379 9.188 -7.758 1 96.12 489 PRO A N 1
ATOM 3979 C CA . PRO A 1 489 ? 5.945 8.93 -7.91 1 96.12 489 PRO A CA 1
ATOM 3980 C C . PRO A 1 489 ? 5.57 7.488 -7.559 1 96.12 489 PRO A C 1
ATOM 3982 O O . PRO A 1 489 ? 4.531 7.254 -6.938 1 96.12 489 PRO A O 1
ATOM 3985 N N . GLN A 1 490 ? 6.438 6.566 -7.879 1 94.88 490 GLN A N 1
ATOM 3986 C CA . GLN A 1 490 ? 6.156 5.152 -7.664 1 94.88 490 GLN A CA 1
ATOM 3987 C C . GLN A 1 490 ? 6.098 4.82 -6.176 1 94.88 490 GLN A C 1
ATOM 3989 O O . GLN A 1 490 ? 5.523 3.801 -5.785 1 94.88 490 GLN A O 1
ATOM 3994 N N . SER A 1 491 ? 6.695 5.691 -5.387 1 93.25 491 SER A N 1
ATOM 3995 C CA . SER A 1 491 ? 6.816 5.406 -3.959 1 93.25 491 SER A CA 1
ATOM 3996 C C . SER A 1 491 ? 5.598 5.902 -3.189 1 93.25 491 SER A C 1
ATOM 3998 O O . SER A 1 491 ? 5.422 5.578 -2.014 1 93.25 491 SER A O 1
ATOM 4000 N N . LEU A 1 492 ? 4.77 6.699 -3.758 1 96.25 492 LEU A N 1
ATOM 4001 C CA . LEU A 1 492 ? 3.619 7.301 -3.092 1 96.25 492 LEU A CA 1
ATOM 4002 C C . LEU A 1 492 ? 2.363 6.465 -3.32 1 96.25 492 LEU A C 1
ATOM 4004 O O . LEU A 1 492 ? 2.158 5.93 -4.41 1 96.25 492 LEU A O 1
ATOM 4008 N N . GLN A 1 493 ? 1.57 6.34 -2.25 1 96.19 493 GLN A N 1
ATOM 4009 C CA . GLN A 1 493 ? 0.398 5.473 -2.316 1 96.19 493 GLN A CA 1
ATOM 4010 C C . GLN A 1 493 ? -0.853 6.203 -1.833 1 96.19 493 GLN A C 1
ATOM 4012 O O . GLN A 1 493 ? -0.761 7.156 -1.06 1 96.19 493 GLN A O 1
ATOM 4017 N N . LEU A 1 494 ? -1.988 5.699 -2.342 1 97.38 494 LEU A N 1
ATOM 4018 C CA . LEU A 1 494 ? -3.266 6.188 -1.837 1 97.38 494 LEU A CA 1
ATOM 4019 C C . LEU A 1 494 ? -3.449 5.812 -0.37 1 97.38 494 LEU A C 1
ATOM 4021 O O . LEU A 1 494 ? -3.219 4.664 0.015 1 97.38 494 LEU A O 1
ATOM 4025 N N . TRP A 1 495 ? -3.787 6.766 0.434 1 97.44 495 TRP A N 1
ATOM 4026 C CA . TRP A 1 495 ? -4.078 6.496 1.838 1 97.44 495 TRP A CA 1
ATOM 4027 C C . TRP A 1 495 ? -5.438 5.816 1.991 1 97.44 495 TRP A C 1
ATOM 4029 O O . TRP A 1 495 ? -6.422 6.465 2.352 1 97.44 495 TRP A O 1
ATOM 4039 N N . GLU A 1 496 ? -5.422 4.527 1.924 1 95.19 496 GLU A N 1
ATOM 4040 C CA . GLU A 1 496 ? -6.652 3.736 1.948 1 95.19 496 GLU A CA 1
ATOM 4041 C C . GLU A 1 496 ? -7.406 3.934 3.26 1 95.19 496 GLU A C 1
ATOM 4043 O O . GLU A 1 496 ? -8.641 3.902 3.283 1 95.19 496 GLU A O 1
ATOM 4048 N N . GLY A 1 497 ? -6.656 4.188 4.32 1 94.56 497 GLY A N 1
ATOM 4049 C CA . GLY A 1 497 ? -7.25 4.32 5.641 1 94.56 497 GLY A CA 1
ATOM 4050 C C . GLY A 1 497 ? -8.188 5.508 5.754 1 94.56 497 GLY A C 1
ATOM 4051 O O . GLY A 1 497 ? -9.031 5.555 6.652 1 94.56 497 GLY A O 1
ATOM 4052 N N . VAL A 1 498 ? -8.039 6.391 4.836 1 97.12 498 VAL A N 1
ATOM 4053 C CA . VAL A 1 498 ? -8.922 7.555 4.844 1 97.12 498 VAL A CA 1
ATOM 4054 C C . VAL A 1 498 ? -9.93 7.441 3.707 1 97.12 498 VAL A C 1
ATOM 4056 O O . VAL A 1 498 ? -11.141 7.504 3.938 1 97.12 498 VAL A O 1
ATOM 4059 N N . PHE A 1 499 ? -9.523 7.152 2.535 1 97.44 499 PHE A N 1
ATOM 4060 C CA . PHE A 1 499 ? -10.359 7.383 1.363 1 97.44 499 PHE A CA 1
ATOM 4061 C C . PHE A 1 499 ? -11.195 6.152 1.041 1 97.44 499 PHE A C 1
ATOM 4063 O O . PHE A 1 499 ? -12.195 6.246 0.333 1 97.44 499 PHE A O 1
ATOM 4070 N N . LEU A 1 500 ? -10.742 4.98 1.566 1 95.44 500 LEU A N 1
ATOM 4071 C CA . LEU A 1 500 ? -11.484 3.768 1.23 1 95.44 500 LEU A CA 1
ATOM 4072 C C . LEU A 1 500 ? -12.109 3.148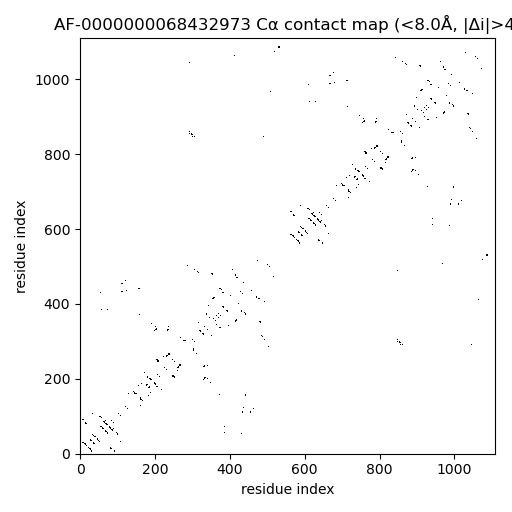 2.477 1 95.44 500 LEU A C 1
ATOM 4074 O O . LEU A 1 500 ? -12.766 2.107 2.396 1 95.44 500 LEU A O 1
ATOM 4078 N N . ARG A 1 501 ? -11.969 3.73 3.59 1 93.31 501 ARG A N 1
ATOM 4079 C CA . ARG A 1 501 ? -12.312 3.115 4.867 1 93.31 501 ARG A CA 1
ATOM 4080 C C . ARG A 1 501 ? -13.812 2.844 4.961 1 93.31 501 ARG A C 1
ATOM 4082 O O . ARG A 1 501 ? -14.25 2.016 5.762 1 93.31 501 ARG A O 1
ATOM 4089 N N . TRP A 1 502 ? -14.602 3.559 4.145 1 93.56 502 TRP A N 1
ATOM 4090 C CA . TRP A 1 502 ? -16.047 3.322 4.191 1 93.56 502 TRP A CA 1
ATOM 4091 C C . TRP A 1 502 ? -16.5 2.529 2.975 1 93.56 502 TRP A C 1
ATOM 4093 O O . TRP A 1 502 ? -17.703 2.266 2.816 1 93.56 502 TRP A O 1
ATOM 4103 N N . ASN A 1 503 ? -15.57 2.172 2.123 1 90.75 503 ASN A N 1
ATOM 4104 C CA . ASN A 1 503 ? -15.859 1.389 0.925 1 90.75 503 ASN A CA 1
ATOM 4105 C C . ASN A 1 503 ? -15.344 -0.041 1.053 1 90.75 503 ASN A C 1
ATOM 4107 O O . ASN A 1 503 ? -15.836 -0.947 0.379 1 90.75 503 ASN A O 1
ATOM 4111 N N . ARG A 1 504 ? -14.352 -0.166 1.815 1 88.12 504 ARG A N 1
ATOM 4112 C CA . ARG A 1 504 ? -13.719 -1.465 2.039 1 88.12 504 ARG A CA 1
ATOM 4113 C C . ARG A 1 504 ? -13.508 -1.72 3.527 1 88.12 504 ARG A C 1
ATOM 4115 O O . ARG A 1 504 ? -13.102 -0.82 4.266 1 88.12 504 ARG A O 1
ATOM 4122 N N . SER A 1 505 ? -13.758 -2.906 3.855 1 84.56 505 SER A N 1
ATOM 4123 C CA . SER A 1 505 ? -13.586 -3.236 5.266 1 84.56 505 SER A CA 1
ATOM 4124 C C . SER A 1 505 ? -12.109 -3.348 5.633 1 84.56 505 SER A C 1
ATOM 4126 O O . SER A 1 505 ? -11.328 -3.961 4.902 1 84.56 505 SER A O 1
ATOM 4128 N N . SER A 1 506 ? -11.734 -2.723 6.688 1 81.19 506 SER A N 1
ATOM 4129 C CA . SER A 1 506 ? -10.383 -2.824 7.211 1 81.19 506 SER A CA 1
ATOM 4130 C C . SER A 1 506 ? -10.312 -3.811 8.375 1 81.19 506 SER A C 1
ATOM 4132 O O . SER A 1 506 ? -9.32 -3.836 9.109 1 81.19 506 SER A O 1
ATOM 4134 N N . LYS A 1 507 ? -11.273 -4.57 8.445 1 83.94 507 LYS A N 1
ATOM 4135 C CA . LYS A 1 507 ? -11.438 -5.438 9.609 1 83.94 507 LYS A CA 1
ATOM 4136 C C . LYS A 1 507 ? -10.195 -6.301 9.828 1 83.94 507 LYS A C 1
ATOM 4138 O O . LYS A 1 507 ? -9.641 -6.324 10.922 1 83.94 507 LYS A O 1
ATOM 4143 N N . PHE A 1 508 ? -9.734 -6.875 8.836 1 85.31 508 PHE A N 1
ATOM 4144 C CA . PHE A 1 508 ? -8.664 -7.855 9 1 85.31 508 PHE A CA 1
ATOM 4145 C C . PHE A 1 508 ? -7.32 -7.16 9.172 1 85.31 508 PHE A C 1
ATOM 4147 O O . PHE A 1 508 ? -6.438 -7.664 9.867 1 85.31 508 PHE A O 1
ATOM 4154 N N . VAL A 1 509 ? -7.152 -6.031 8.609 1 83.06 509 VAL A N 1
ATOM 4155 C CA . VAL A 1 509 ? -5.949 -5.234 8.805 1 83.06 509 VAL A CA 1
ATOM 4156 C C . VAL A 1 509 ? -5.91 -4.703 10.242 1 83.06 509 VAL A C 1
ATOM 4158 O O . VAL A 1 509 ? -4.863 -4.723 10.891 1 83.06 509 VAL A O 1
ATOM 4161 N N . ASP A 1 510 ? -7.047 -4.301 10.688 1 84.44 510 ASP A N 1
ATOM 4162 C CA . ASP A 1 510 ? -7.156 -3.82 12.062 1 84.44 510 ASP A CA 1
ATOM 4163 C C . ASP A 1 510 ? -6.871 -4.945 13.062 1 84.44 510 ASP A C 1
ATOM 4165 O O . ASP A 1 510 ? -6.242 -4.719 14.094 1 84.44 510 ASP A O 1
ATOM 4169 N N . GLU A 1 511 ? -7.32 -6.062 12.656 1 83.69 511 GLU A N 1
ATOM 4170 C CA . GLU A 1 511 ? -7.078 -7.227 13.5 1 83.69 511 GLU A CA 1
ATOM 4171 C C . GLU A 1 511 ? -5.586 -7.531 13.609 1 83.69 511 GLU A C 1
ATOM 4173 O O . GLU A 1 511 ? -5.105 -7.941 14.672 1 83.69 511 GLU A O 1
ATOM 4178 N N . SER A 1 512 ? -4.918 -7.398 12.594 1 85.44 512 SER A N 1
ATOM 4179 C CA . SER A 1 512 ? -3.479 -7.645 12.602 1 85.44 512 SER A CA 1
ATOM 4180 C C . SER A 1 512 ? -2.76 -6.66 13.523 1 85.44 512 SER A C 1
ATOM 4182 O O . SER A 1 512 ? -1.822 -7.035 14.227 1 85.44 512 SER A O 1
ATOM 4184 N N . TYR A 1 513 ? -3.182 -5.496 13.469 1 82.88 513 TYR A N 1
ATOM 4185 C CA . TYR A 1 513 ? -2.605 -4.48 14.344 1 82.88 513 TYR A CA 1
ATOM 4186 C C . TYR A 1 513 ? -2.879 -4.805 15.812 1 82.88 513 TYR A C 1
ATOM 4188 O O . TYR A 1 513 ? -1.994 -4.664 16.656 1 82.88 513 TYR A O 1
ATOM 4196 N N . GLU A 1 514 ? -4.074 -5.215 16.078 1 83.62 514 GLU A N 1
ATOM 4197 C CA . GLU A 1 514 ? -4.449 -5.602 17.438 1 83.62 514 GLU A CA 1
ATOM 4198 C C . GLU A 1 514 ? -3.617 -6.781 17.922 1 83.62 514 GLU A C 1
ATOM 4200 O O . GLU A 1 514 ? -3.232 -6.832 19.094 1 83.62 514 GLU A O 1
ATOM 4205 N N . GLU A 1 515 ? -3.381 -7.645 17.047 1 83.94 515 GLU A N 1
ATOM 4206 C CA . GLU A 1 515 ? -2.564 -8.797 17.406 1 83.94 515 GLU A CA 1
ATOM 4207 C C . GLU A 1 515 ? -1.136 -8.375 17.75 1 83.94 515 GLU A C 1
ATOM 4209 O O . GLU A 1 515 ? -0.528 -8.914 18.672 1 83.94 515 GLU A O 1
ATOM 4214 N N . MET A 1 516 ? -0.661 -7.484 17.031 1 82.19 516 MET A N 1
ATOM 4215 C CA . MET A 1 516 ? 0.676 -6.969 17.312 1 82.19 516 MET A CA 1
ATOM 4216 C C . MET A 1 516 ? 0.731 -6.332 18.703 1 82.19 516 MET A C 1
ATOM 4218 O O . MET A 1 516 ? 1.673 -6.566 19.469 1 82.19 516 MET A O 1
ATOM 4222 N N . ILE A 1 517 ? -0.245 -5.598 19 1 83.75 517 ILE A N 1
ATOM 4223 C CA . ILE A 1 517 ? -0.33 -4.957 20.312 1 83.75 517 ILE A CA 1
ATOM 4224 C C . ILE A 1 517 ? -0.392 -6.02 21.406 1 83.75 517 ILE A C 1
ATOM 4226 O O . ILE A 1 517 ? 0.281 -5.898 22.422 1 83.75 517 ILE A O 1
ATOM 4230 N N . ASN A 1 518 ? -1.139 -7.008 21.141 1 83.69 518 ASN A N 1
ATOM 4231 C CA . ASN A 1 518 ? -1.286 -8.086 22.109 1 83.69 518 ASN A CA 1
ATOM 4232 C C . ASN A 1 518 ? 0.042 -8.789 22.375 1 83.69 518 ASN A C 1
ATOM 4234 O O . ASN A 1 518 ? 0.354 -9.125 23.516 1 83.69 518 ASN A O 1
ATOM 4238 N N . ILE A 1 519 ? 0.73 -8.945 21.391 1 82.81 519 ILE A N 1
ATOM 4239 C CA . ILE A 1 519 ? 2.018 -9.625 21.484 1 82.81 519 ILE A CA 1
ATOM 4240 C C . ILE A 1 519 ? 2.982 -8.773 22.312 1 82.81 519 ILE A C 1
ATOM 4242 O O . ILE A 1 519 ? 3.688 -9.289 23.188 1 82.81 519 ILE A O 1
ATOM 4246 N N . ILE A 1 520 ? 2.977 -7.621 22.094 1 80.81 520 ILE A N 1
ATOM 4247 C CA . ILE A 1 520 ? 3.879 -6.703 22.781 1 80.81 520 ILE A CA 1
ATOM 4248 C C . ILE A 1 520 ? 3.471 -6.582 24.25 1 80.81 520 ILE A C 1
ATOM 4250 O O . ILE A 1 520 ? 4.324 -6.602 25.141 1 80.81 520 ILE A O 1
ATOM 4254 N N . LYS A 1 521 ? 2.182 -6.488 24.484 1 81.81 521 LYS A N 1
ATOM 4255 C CA . LYS A 1 521 ? 1.674 -6.449 25.859 1 81.81 521 LYS A CA 1
ATOM 4256 C C . LYS A 1 521 ? 2.029 -7.727 26.609 1 81.81 521 LYS A C 1
ATOM 4258 O O . LYS A 1 521 ? 2.418 -7.676 27.781 1 81.81 521 LYS A O 1
ATOM 4263 N N . TYR A 1 522 ? 1.873 -8.789 26 1 83.81 522 TYR A N 1
ATOM 4264 C CA . TYR A 1 522 ? 2.197 -10.07 26.594 1 83.81 522 TYR A CA 1
ATOM 4265 C C . TYR A 1 522 ? 3.684 -10.164 26.922 1 83.81 522 TYR A C 1
ATOM 4267 O O . TYR A 1 522 ? 4.066 -10.695 27.969 1 83.81 522 TYR A O 1
ATOM 4275 N N . ASN A 1 523 ? 4.414 -9.641 26.031 1 82.94 523 ASN A N 1
ATOM 4276 C CA . ASN A 1 523 ? 5.855 -9.594 26.266 1 82.94 523 ASN A CA 1
ATOM 4277 C C . ASN A 1 523 ? 6.191 -8.805 27.531 1 82.94 523 ASN A C 1
ATOM 4279 O O . ASN A 1 523 ? 7.031 -9.234 28.328 1 82.94 523 ASN A O 1
ATOM 4283 N N . LYS A 1 524 ? 5.594 -7.785 27.719 1 80.38 524 LYS A N 1
ATOM 4284 C CA . LYS A 1 524 ? 5.809 -6.957 28.906 1 80.38 524 LYS A CA 1
ATOM 4285 C C . LYS A 1 524 ? 5.355 -7.68 30.172 1 80.38 524 LYS A C 1
ATOM 4287 O O . LYS A 1 524 ? 6.027 -7.621 31.203 1 80.38 524 LYS A O 1
ATOM 4292 N N . GLU A 1 525 ? 4.27 -8.305 30.047 1 86.31 525 GLU A N 1
ATOM 4293 C CA . GLU A 1 525 ? 3.75 -9.07 31.172 1 86.31 525 GLU A CA 1
ATOM 4294 C C . GLU A 1 525 ? 4.711 -10.188 31.562 1 86.31 525 GLU A C 1
ATOM 4296 O O . GLU A 1 525 ? 4.938 -10.43 32.75 1 86.31 525 GLU A O 1
ATOM 4301 N N . LEU A 1 526 ? 5.211 -10.742 30.578 1 86.56 526 LEU A N 1
ATOM 4302 C CA . LEU A 1 526 ? 6.16 -11.828 30.828 1 86.56 526 LEU A CA 1
ATOM 4303 C C . LEU A 1 526 ? 7.434 -11.297 31.469 1 86.56 526 LEU A C 1
ATOM 4305 O O . LEU A 1 526 ? 8.008 -11.945 32.344 1 86.56 526 LEU A O 1
ATOM 4309 N N . GLN A 1 527 ? 7.848 -10.211 31.094 1 86.56 527 GLN A N 1
ATOM 4310 C CA . GLN A 1 527 ? 9.031 -9.586 31.672 1 86.56 527 GLN A CA 1
ATOM 4311 C C . GLN A 1 527 ? 8.812 -9.266 33.156 1 86.56 527 GLN A C 1
ATOM 4313 O O . GLN A 1 527 ? 9.695 -9.508 33.969 1 86.56 527 GLN A O 1
ATOM 4318 N N . VAL A 1 528 ? 7.699 -8.812 33.5 1 88.19 528 VAL A N 1
ATOM 4319 C CA . VAL A 1 528 ? 7.355 -8.508 34.875 1 88.19 528 VAL A CA 1
ATOM 4320 C C . VAL A 1 528 ? 7.305 -9.805 35.688 1 88.19 528 VAL A C 1
ATOM 4322 O O . VAL A 1 528 ? 7.805 -9.852 36.812 1 88.19 528 VAL A O 1
ATOM 4325 N N . LYS A 1 529 ? 6.73 -10.742 35.125 1 88.88 529 LYS A N 1
ATOM 4326 C CA . LYS A 1 529 ? 6.609 -12.039 35.781 1 88.88 529 LYS A CA 1
ATOM 4327 C C . LYS A 1 529 ? 7.98 -12.656 36.062 1 88.88 529 LYS A C 1
ATOM 4329 O O . LYS A 1 529 ? 8.219 -13.219 37.125 1 88.88 529 LYS A O 1
ATOM 4334 N N . VAL A 1 530 ? 8.805 -12.531 35.094 1 88.56 530 VAL A N 1
ATOM 4335 C CA . VAL A 1 530 ? 10.164 -13.039 35.25 1 88.56 530 VAL A CA 1
ATOM 4336 C C . VAL A 1 530 ? 10.867 -12.305 36.375 1 88.56 530 VAL A C 1
ATOM 4338 O O . VAL A 1 530 ? 11.516 -12.93 37.219 1 88.56 530 VAL A O 1
ATOM 4341 N N . ASN A 1 531 ? 10.703 -11.102 36.344 1 88.56 531 ASN A N 1
ATOM 4342 C CA . ASN A 1 531 ? 11.328 -10.297 37.406 1 88.56 531 ASN A CA 1
ATOM 4343 C C . ASN A 1 531 ? 10.773 -10.625 38.781 1 88.56 531 ASN A C 1
ATOM 4345 O O . ASN A 1 531 ? 11.516 -10.688 39.75 1 88.56 531 ASN A O 1
ATOM 4349 N N . MET A 1 532 ? 9.555 -10.828 38.844 1 90.81 532 MET A N 1
ATOM 4350 C CA . MET A 1 532 ? 8.898 -11.203 40.125 1 90.81 532 MET A CA 1
ATOM 4351 C C . MET A 1 532 ? 9.383 -12.57 40.594 1 90.81 532 MET A C 1
ATOM 4353 O O . MET A 1 532 ? 9.695 -12.742 41.781 1 90.81 532 MET A O 1
ATOM 4357 N N . LEU A 1 533 ? 9.406 -13.445 39.688 1 89.06 533 LEU A N 1
ATOM 4358 C CA . LEU A 1 533 ? 9.836 -14.797 40.031 1 89.06 533 LEU A CA 1
ATOM 4359 C C . LEU A 1 533 ? 11.297 -14.82 40.469 1 89.06 533 LEU A C 1
ATOM 4361 O O . LEU A 1 533 ? 11.68 -15.555 41.375 1 89.06 533 LEU A O 1
ATOM 4365 N N . ARG A 1 534 ? 12.039 -14.047 39.812 1 89.81 534 ARG A N 1
ATOM 4366 C CA . ARG A 1 534 ? 13.445 -13.914 40.156 1 89.81 534 ARG A CA 1
ATOM 4367 C C . ARG A 1 534 ? 13.602 -13.352 41.562 1 89.81 534 ARG A C 1
ATOM 4369 O O . ARG A 1 534 ? 14.453 -13.805 42.344 1 89.81 534 ARG A O 1
ATOM 4376 N N . ARG A 1 535 ? 12.836 -12.453 41.844 1 90.56 535 ARG A N 1
ATOM 4377 C CA . ARG A 1 535 ? 12.859 -11.867 43.188 1 90.56 535 ARG A CA 1
ATOM 4378 C C . ARG A 1 535 ? 12.422 -12.883 44.25 1 90.56 535 ARG A C 1
ATOM 4380 O O . ARG A 1 535 ? 13.016 -12.969 45.312 1 90.56 535 ARG A O 1
ATOM 4387 N N . GLN A 1 536 ? 11.438 -13.539 43.938 1 89.38 536 GLN A N 1
ATOM 4388 C CA . GLN A 1 536 ? 10.945 -14.562 44.844 1 89.38 536 GLN A CA 1
ATOM 4389 C C . GLN A 1 536 ? 11.992 -15.656 45.062 1 89.38 536 GLN A C 1
ATOM 4391 O O . GLN A 1 536 ? 12.164 -16.125 46.188 1 89.38 536 GLN A O 1
ATOM 4396 N N . LEU A 1 537 ? 12.578 -16.016 44.031 1 88.62 537 LEU A N 1
ATOM 4397 C CA . LEU A 1 537 ? 13.625 -17.031 44.094 1 88.62 537 LEU A CA 1
ATOM 4398 C C . LEU A 1 537 ? 14.797 -16.547 44.938 1 88.62 537 LEU A C 1
ATOM 4400 O O . LEU A 1 537 ? 15.352 -17.297 45.75 1 88.62 537 LEU A O 1
ATOM 4404 N N . ALA A 1 538 ? 15.102 -15.328 44.719 1 88.06 538 ALA A N 1
ATOM 4405 C CA . ALA A 1 538 ? 16.188 -14.734 45.469 1 88.06 538 ALA A CA 1
ATOM 4406 C C . ALA A 1 538 ? 15.852 -14.664 46.969 1 88.06 538 ALA A C 1
ATOM 4408 O O . ALA A 1 538 ? 16.703 -14.906 47.812 1 88.06 538 ALA A O 1
ATOM 4409 N N . GLU A 1 539 ? 14.68 -14.422 47.312 1 86.69 539 GLU A N 1
ATOM 4410 C CA . GLU A 1 539 ? 14.219 -14.344 48.688 1 86.69 539 GLU A CA 1
ATOM 4411 C C . GLU A 1 539 ? 14.219 -15.727 49.344 1 86.69 539 GLU A C 1
ATOM 4413 O O . GLU A 1 539 ? 14.586 -15.859 50.531 1 86.69 539 GLU A O 1
ATOM 4418 N N . LEU A 1 540 ? 13.93 -16.703 48.656 1 83.81 540 LEU A N 1
ATOM 4419 C CA . LEU A 1 540 ? 13.875 -18.062 49.188 1 83.81 540 LEU A CA 1
ATOM 4420 C C . LEU A 1 540 ? 15.281 -18.625 49.375 1 83.81 540 LEU A C 1
ATOM 4422 O O . LEU A 1 540 ? 15.523 -19.375 50.344 1 83.81 540 LEU A O 1
ATOM 4426 N N . GLU A 1 541 ? 16.141 -18.25 48.594 1 79.81 541 GLU A N 1
ATOM 4427 C CA . GLU A 1 541 ? 17.516 -18.703 48.688 1 79.81 541 GLU A CA 1
ATOM 4428 C C . GLU A 1 541 ? 18.219 -18.047 49.875 1 79.81 541 GLU A C 1
ATOM 4430 O O . GLU A 1 541 ? 19.031 -18.688 50.562 1 79.81 541 GLU A O 1
ATOM 4435 N N . ILE A 1 542 ? 17.938 -16.875 50.188 1 79.06 542 ILE A N 1
ATOM 4436 C CA . ILE A 1 542 ? 18.484 -16.172 51.344 1 79.06 542 ILE A CA 1
ATOM 4437 C C . ILE A 1 542 ? 17.938 -16.797 52.625 1 79.06 542 ILE A C 1
ATOM 4439 O O . ILE A 1 542 ? 18.688 -17.016 53.594 1 79.06 542 ILE A O 1
ATOM 4443 N N . ASP A 1 543 ? 16.766 -17.172 52.75 1 70.56 543 ASP A N 1
ATOM 4444 C CA . ASP A 1 543 ? 16.156 -17.781 53.938 1 70.56 543 ASP A CA 1
ATOM 4445 C C . ASP A 1 543 ? 16.719 -19.172 54.188 1 70.56 543 ASP A C 1
ATOM 4447 O O . ASP A 1 543 ? 16.922 -19.578 55.312 1 70.56 543 ASP A O 1
ATOM 4451 N N . ASP A 1 544 ? 17.062 -19.875 53.312 1 65.19 544 ASP A N 1
ATOM 4452 C CA . ASP A 1 544 ? 17.625 -21.219 53.438 1 65.19 544 ASP A CA 1
ATOM 4453 C C . ASP A 1 544 ? 19.062 -21.141 53.969 1 65.19 544 ASP A C 1
ATOM 4455 O O . ASP A 1 544 ? 19.484 -21.969 54.781 1 65.19 544 ASP A O 1
ATOM 4459 N N . ASN A 1 545 ? 19.812 -20.188 53.688 1 63.81 545 ASN A N 1
ATOM 4460 C CA . ASN A 1 545 ? 21.188 -20.047 54.156 1 63.81 545 ASN A CA 1
ATOM 4461 C C . ASN A 1 545 ? 21.234 -19.531 55.594 1 63.81 545 ASN A C 1
ATOM 4463 O O . ASN A 1 545 ? 22.125 -19.891 56.375 1 63.81 545 ASN A O 1
ATOM 4467 N N . THR A 1 546 ? 20.344 -18.844 56.125 1 63.75 546 THR A N 1
ATOM 4468 C CA . THR A 1 546 ? 20.281 -18.375 57.5 1 63.75 546 THR A CA 1
ATOM 4469 C C . THR A 1 546 ? 19.844 -19.5 58.438 1 63.75 546 THR A C 1
ATOM 4471 O O . THR A 1 546 ? 20.266 -19.547 59.594 1 63.75 546 THR A O 1
ATOM 4474 N N . GLN A 1 547 ? 19.141 -20.422 58.156 1 57.62 547 GLN A N 1
ATOM 4475 C CA . GLN A 1 547 ? 18.734 -21.531 59 1 57.62 547 GLN A CA 1
ATOM 4476 C C . GLN A 1 547 ? 19.859 -22.547 59.156 1 57.62 547 GLN A C 1
ATOM 4478 O O . GLN A 1 547 ? 19.984 -23.188 60.188 1 57.62 547 GLN A O 1
ATOM 4483 N N . ASP A 1 548 ? 20.688 -22.688 58.375 1 55.25 548 ASP A N 1
ATOM 4484 C CA . ASP A 1 548 ? 21.781 -23.625 58.5 1 55.25 548 ASP A CA 1
ATOM 4485 C C . ASP A 1 548 ? 22.859 -23.109 59.438 1 55.25 548 ASP A C 1
ATOM 4487 O O . ASP A 1 548 ? 23.547 -23.891 60.094 1 55.25 548 ASP A O 1
ATOM 4491 N N . ASP A 1 549 ? 23.062 -21.891 59.719 1 51.22 549 ASP A N 1
ATOM 4492 C CA . ASP A 1 549 ? 24.109 -21.375 60.594 1 51.22 549 ASP A CA 1
ATOM 4493 C C . ASP A 1 549 ? 23.688 -21.438 62.062 1 51.22 549 ASP A C 1
ATOM 4495 O O . ASP A 1 549 ? 24.453 -21.094 62.969 1 51.22 549 ASP A O 1
ATOM 4499 N N . GLY A 1 550 ? 22.484 -21.766 62.469 1 42.34 550 GLY A N 1
ATOM 4500 C CA . GLY A 1 550 ? 22.125 -21.797 63.875 1 42.34 550 GLY A CA 1
ATOM 4501 C C . GLY A 1 550 ? 22.406 -23.141 64.5 1 42.34 550 GLY A C 1
ATOM 4502 O O . GLY A 1 550 ? 21.938 -23.406 65.625 1 42.34 550 GLY A O 1
ATOM 4503 N N . MET A 1 551 ? 22.844 -24.203 63.906 1 43.28 551 MET A N 1
ATOM 4504 C CA . MET A 1 551 ? 23.219 -25.344 64.75 1 43.28 551 MET A CA 1
ATOM 4505 C C . MET A 1 551 ? 24.625 -25.172 65.312 1 43.28 551 MET A C 1
ATOM 4507 O O . MET A 1 551 ? 25.594 -24.984 64.562 1 43.28 551 MET A O 1
ATOM 4511 N N . PRO A 1 552 ? 24.734 -24.844 66.625 1 34.34 552 PRO A N 1
ATOM 4512 C CA . PRO A 1 552 ? 26.016 -24.781 67.312 1 34.34 552 PRO A CA 1
ATOM 4513 C C . PRO A 1 552 ? 26.812 -26.078 67.188 1 34.34 552 PRO A C 1
ATOM 4515 O O . PRO A 1 552 ? 26.281 -27.156 67.438 1 34.34 552 PRO A O 1
ATOM 4518 N N . LYS A 1 553 ? 27.828 -26.172 66.375 1 35.91 553 LYS A N 1
ATOM 4519 C CA . LYS A 1 553 ? 28.812 -27.234 66.562 1 35.91 553 LYS A CA 1
ATOM 4520 C C . LYS A 1 553 ? 29.312 -27.328 68 1 35.91 553 LYS A C 1
ATOM 4522 O O . LYS A 1 553 ? 29.625 -26.312 68.625 1 35.91 553 LYS A O 1
ATOM 4527 N N . SER A 1 554 ? 28.891 -28.375 68.812 1 32.72 554 SER A N 1
ATOM 4528 C CA . SER A 1 554 ? 29.516 -28.672 70.062 1 32.72 554 SER A CA 1
ATOM 4529 C C . SER A 1 554 ? 31.031 -28.578 70 1 32.72 554 SER A C 1
ATOM 4531 O O . SER A 1 554 ? 31.625 -28.922 69 1 32.72 554 SER A O 1
ATOM 4533 N N . PRO A 1 555 ? 31.703 -27.875 71.062 1 26.22 555 PRO A N 1
ATOM 4534 C CA . PRO A 1 555 ? 33.156 -28.016 71.125 1 26.22 555 PRO A CA 1
ATOM 4535 C C . PRO A 1 555 ? 33.625 -29.484 71.188 1 26.22 555 PRO A C 1
ATOM 4537 O O . PRO A 1 555 ? 32.875 -30.328 71.688 1 26.22 555 PRO A O 1
ATOM 4540 N N . MET B 1 1 ? 36.781 -29.078 -19.562 1 58.09 1 MET B N 1
ATOM 4541 C CA . MET B 1 1 ? 35.688 -28.594 -18.734 1 58.09 1 MET B CA 1
ATOM 4542 C C . MET B 1 1 ? 34.594 -27.984 -19.594 1 58.09 1 MET B C 1
ATOM 4544 O O . MET B 1 1 ? 34.875 -27.312 -20.594 1 58.09 1 MET B O 1
ATOM 4548 N N . GLU B 1 2 ? 33.344 -28.547 -19.453 1 76.06 2 GLU B N 1
ATOM 4549 C CA . GLU B 1 2 ? 32.188 -28.359 -20.328 1 76.06 2 GLU B CA 1
ATOM 4550 C C . GLU B 1 2 ? 32 -26.891 -20.734 1 76.06 2 GLU B C 1
ATOM 4552 O O . GLU B 1 2 ? 31.531 -26.594 -21.812 1 76.06 2 GLU B O 1
ATOM 4557 N N . PHE B 1 3 ? 32.656 -25.969 -20 1 85.12 3 PHE B N 1
ATOM 4558 C CA . PHE B 1 3 ? 32.344 -24.578 -20.281 1 85.12 3 PHE B CA 1
ATOM 4559 C C . PHE B 1 3 ? 33.625 -23.797 -20.609 1 85.12 3 PHE B C 1
ATOM 4561 O O . PHE B 1 3 ? 33.562 -22.594 -20.875 1 85.12 3 PHE B O 1
ATOM 4568 N N . ALA B 1 4 ? 34.781 -24.344 -20.703 1 85.81 4 ALA B N 1
ATOM 4569 C CA . ALA B 1 4 ? 36.062 -23.656 -20.828 1 85.81 4 ALA B CA 1
ATOM 4570 C C . ALA B 1 4 ? 36.156 -22.875 -22.141 1 85.81 4 ALA B C 1
ATOM 4572 O O . ALA B 1 4 ? 36.688 -21.766 -22.172 1 85.81 4 ALA B O 1
ATOM 4573 N N . GLU B 1 5 ? 35.594 -23.438 -23.109 1 88.94 5 GLU B N 1
ATOM 4574 C CA . GLU B 1 5 ? 35.688 -22.797 -24.422 1 88.94 5 GLU B CA 1
ATOM 4575 C C . GLU B 1 5 ? 34.812 -21.547 -24.484 1 88.94 5 GLU B C 1
ATOM 4577 O O . GLU B 1 5 ? 35.062 -20.672 -25.312 1 88.94 5 GLU B O 1
ATOM 4582 N N . LEU B 1 6 ? 33.906 -21.484 -23.578 1 92.31 6 LEU B N 1
ATOM 4583 C CA . LEU B 1 6 ? 32.969 -20.359 -23.594 1 92.31 6 LEU B CA 1
ATOM 4584 C C . LEU B 1 6 ? 33.5 -19.219 -22.734 1 92.31 6 LEU B C 1
ATOM 4586 O O . LEU B 1 6 ? 33.031 -18.078 -22.844 1 92.31 6 LEU B O 1
ATOM 4590 N N . ILE B 1 7 ? 34.5 -19.453 -21.938 1 95.5 7 ILE B N 1
ATOM 4591 C CA . ILE B 1 7 ? 35.031 -18.453 -21.031 1 95.5 7 ILE B CA 1
ATOM 4592 C C . ILE B 1 7 ? 36.344 -17.922 -21.578 1 95.5 7 ILE B C 1
ATOM 4594 O O . ILE B 1 7 ? 37.406 -18.547 -21.422 1 95.5 7 ILE B O 1
ATOM 4598 N N . LYS B 1 8 ? 36.375 -16.797 -22.031 1 93.62 8 LYS B N 1
ATOM 4599 C CA . LYS B 1 8 ? 37.531 -16.203 -22.688 1 93.62 8 LYS B CA 1
ATOM 4600 C C . LYS B 1 8 ? 38.438 -15.531 -21.656 1 93.62 8 LYS B C 1
ATOM 4602 O O . LYS B 1 8 ? 39.688 -15.547 -21.812 1 93.62 8 LYS B O 1
ATOM 4607 N N . THR B 1 9 ? 37.844 -14.922 -20.719 1 93.12 9 THR B N 1
ATOM 4608 C CA . THR B 1 9 ? 38.562 -14.305 -19.609 1 93.12 9 THR B CA 1
ATOM 4609 C C . THR B 1 9 ? 38 -14.789 -18.266 1 93.12 9 THR B C 1
ATOM 4611 O O . THR B 1 9 ? 37.031 -14.227 -17.766 1 93.12 9 THR B O 1
ATOM 4614 N N . PRO B 1 10 ? 38.625 -15.711 -17.703 1 93.69 10 PRO B N 1
ATOM 4615 C CA . PRO B 1 10 ? 38.094 -16.297 -16.484 1 93.69 10 PRO B CA 1
ATOM 4616 C C . PRO B 1 10 ? 38.219 -15.383 -15.273 1 93.69 10 PRO B C 1
ATOM 4618 O O . PRO B 1 10 ? 37.438 -15.5 -14.32 1 93.69 10 PRO B O 1
ATOM 4621 N N . ARG B 1 11 ? 39.25 -14.516 -15.352 1 95.5 11 ARG B N 1
ATOM 4622 C CA . ARG B 1 11 ? 39.5 -13.633 -14.219 1 95.5 11 ARG B CA 1
ATOM 4623 C C . ARG B 1 11 ? 39.938 -12.242 -14.688 1 95.5 11 ARG B C 1
ATOM 4625 O O . ARG B 1 11 ? 40.719 -12.125 -15.633 1 95.5 11 ARG B O 1
ATOM 4632 N N . ALA B 1 12 ? 39.344 -11.25 -14.117 1 95.38 12 ALA B N 1
ATOM 4633 C CA . ALA B 1 12 ? 39.688 -9.867 -14.391 1 95.38 12 ALA B CA 1
ATOM 4634 C C . ALA B 1 12 ? 39.844 -9.062 -13.102 1 95.38 12 ALA B C 1
ATOM 4636 O O . ALA B 1 12 ? 38.938 -9.062 -12.266 1 95.38 12 ALA B O 1
ATOM 4637 N N . ASP B 1 13 ? 40.906 -8.352 -12.961 1 95.06 13 ASP B N 1
ATOM 4638 C CA . ASP B 1 13 ? 41.156 -7.543 -11.773 1 95.06 13 ASP B CA 1
ATOM 4639 C C . ASP B 1 13 ? 40.781 -6.082 -12.016 1 95.06 13 ASP B C 1
ATOM 4641 O O . ASP B 1 13 ? 40.594 -5.672 -13.156 1 95.06 13 ASP B O 1
ATOM 4645 N N . ASN B 1 14 ? 40.625 -5.363 -10.93 1 95.44 14 ASN B N 1
ATOM 4646 C CA . ASN B 1 14 ? 40.344 -3.932 -10.938 1 95.44 14 ASN B CA 1
ATOM 4647 C C . ASN B 1 14 ? 39.031 -3.621 -11.617 1 95.44 14 ASN B C 1
ATOM 4649 O O . ASN B 1 14 ? 38.906 -2.635 -12.344 1 95.44 14 ASN B O 1
ATOM 4653 N N . VAL B 1 15 ? 38.125 -4.551 -11.477 1 96.94 15 VAL B N 1
ATOM 4654 C CA . VAL B 1 15 ? 36.781 -4.344 -11.961 1 96.94 15 VAL B CA 1
ATOM 4655 C C . VAL B 1 15 ? 35.969 -3.555 -10.93 1 96.94 15 VAL B C 1
ATOM 4657 O O . VAL B 1 15 ? 36.094 -3.783 -9.727 1 96.94 15 VAL B O 1
ATOM 4660 N N . VAL B 1 16 ? 35.188 -2.621 -11.375 1 97.25 16 VAL B N 1
ATOM 4661 C CA . VAL B 1 16 ? 34.312 -1.858 -10.469 1 97.25 16 VAL B CA 1
ATOM 4662 C C . VAL B 1 16 ? 32.875 -2.324 -10.609 1 97.25 16 VAL B C 1
ATOM 4664 O O . VAL B 1 16 ? 32.312 -2.336 -11.711 1 97.25 16 VAL B O 1
ATOM 4667 N N . LEU B 1 17 ? 32.312 -2.738 -9.508 1 97.56 17 LEU B N 1
ATOM 4668 C CA . LEU B 1 17 ? 30.938 -3.209 -9.469 1 97.56 17 LEU B CA 1
ATOM 4669 C C . LEU B 1 17 ? 30 -2.121 -8.938 1 97.56 17 LEU B C 1
ATOM 4671 O O . LEU B 1 17 ? 30.281 -1.512 -7.902 1 97.56 17 LEU B O 1
ATOM 4675 N N . HIS B 1 18 ? 29 -1.839 -9.719 1 97.19 18 HIS B N 1
ATOM 4676 C CA . HIS B 1 18 ? 27.906 -0.964 -9.281 1 97.19 18 HIS B CA 1
ATOM 4677 C C . HIS B 1 18 ? 26.625 -1.753 -9.031 1 97.19 18 HIS B C 1
ATOM 4679 O O . HIS B 1 18 ? 26.141 -2.453 -9.922 1 97.19 18 HIS B O 1
ATOM 4685 N N . ARG B 1 19 ? 26.109 -1.747 -7.84 1 94.81 19 ARG B N 1
ATOM 4686 C CA . ARG B 1 19 ? 24.844 -2.377 -7.469 1 94.81 19 ARG B CA 1
ATOM 4687 C C . ARG B 1 19 ? 23.891 -1.363 -6.848 1 94.81 19 ARG B C 1
ATOM 4689 O O . ARG B 1 19 ? 24.328 -0.353 -6.289 1 94.81 19 ARG B O 1
ATOM 4696 N N . PRO B 1 20 ? 22.562 -1.689 -6.945 1 92.94 20 PRO B N 1
ATOM 4697 C CA . PRO B 1 20 ? 21.609 -0.782 -6.312 1 92.94 20 PRO B CA 1
ATOM 4698 C C . PRO B 1 20 ? 21.844 -0.636 -4.809 1 92.94 20 PRO B C 1
ATOM 4700 O O . PRO B 1 20 ? 22.047 -1.634 -4.113 1 92.94 20 PRO B O 1
ATOM 4703 N N . PHE B 1 21 ? 21.875 0.605 -4.289 1 90.25 21 PHE B N 1
ATOM 4704 C CA . PHE B 1 21 ? 21.875 0.983 -2.879 1 90.25 21 PHE B CA 1
ATOM 4705 C C . PHE B 1 21 ? 23.219 0.687 -2.229 1 90.25 21 PHE B C 1
ATOM 4707 O O . PHE B 1 21 ? 23.328 0.688 -1.001 1 90.25 21 PHE B O 1
ATOM 4714 N N . TYR B 1 22 ? 24.203 0.302 -3.061 1 90.5 22 TYR B N 1
ATOM 4715 C CA . TYR B 1 22 ? 25.562 0.086 -2.564 1 90.5 22 TYR B CA 1
ATOM 4716 C C . TYR B 1 22 ? 26.547 1.014 -3.26 1 90.5 22 TYR B C 1
ATOM 4718 O O . TYR B 1 22 ? 26.344 1.391 -4.414 1 90.5 22 TYR B O 1
ATOM 4726 N N . PRO B 1 23 ? 27.5 1.407 -2.494 1 92.06 23 PRO B N 1
ATOM 4727 C CA . PRO B 1 23 ? 28.562 2.131 -3.186 1 92.06 23 PRO B CA 1
ATOM 4728 C C . PRO B 1 23 ? 29.312 1.258 -4.191 1 92.06 23 PRO B C 1
ATOM 4730 O O . PRO B 1 23 ? 29.375 0.036 -4.031 1 92.06 23 PRO B O 1
ATOM 4733 N N . ALA B 1 24 ? 29.875 1.942 -5.191 1 95.62 24 ALA B N 1
ATOM 4734 C CA . ALA B 1 24 ? 30.719 1.214 -6.141 1 95.62 24 ALA B CA 1
ATOM 4735 C C . ALA B 1 24 ? 31.938 0.6 -5.438 1 95.62 24 ALA B C 1
ATOM 4737 O O . ALA B 1 24 ? 32.531 1.217 -4.547 1 95.62 24 ALA B O 1
ATOM 4738 N N . VAL B 1 25 ? 32.281 -0.562 -5.824 1 95.62 25 VAL B N 1
ATOM 4739 C CA . VAL B 1 25 ? 33.375 -1.246 -5.164 1 95.62 25 VAL B CA 1
ATOM 4740 C C . VAL B 1 25 ? 34.312 -1.865 -6.215 1 95.62 25 VAL B C 1
ATOM 4742 O O . VAL B 1 25 ? 33.844 -2.416 -7.215 1 95.62 25 VAL B O 1
ATOM 4745 N N . GLU B 1 26 ? 35.531 -1.705 -5.949 1 95.94 26 GLU B N 1
ATOM 4746 C CA . GLU B 1 26 ? 36.531 -2.309 -6.832 1 95.94 26 GLU B CA 1
ATOM 4747 C C . GLU B 1 26 ? 36.938 -3.701 -6.352 1 95.94 26 GLU B C 1
ATOM 4749 O O . GLU B 1 26 ? 37.031 -3.939 -5.145 1 95.94 26 GLU B O 1
ATOM 4754 N N . GLY B 1 27 ? 37.031 -4.613 -7.301 1 96.25 27 GLY B N 1
ATOM 4755 C CA . GLY B 1 27 ? 37.438 -5.969 -6.938 1 96.25 27 GLY B CA 1
ATOM 4756 C C . GLY B 1 27 ? 37.812 -6.828 -8.133 1 96.25 27 GLY B C 1
ATOM 4757 O O . GLY B 1 27 ? 38.312 -6.32 -9.133 1 96.25 27 GLY B O 1
ATOM 4758 N N . THR B 1 28 ? 37.719 -8.117 -7.832 1 96.81 28 THR B N 1
ATOM 4759 C CA . THR B 1 28 ? 38.062 -9.102 -8.844 1 96.81 28 THR B CA 1
ATOM 4760 C C . THR B 1 28 ? 36.812 -9.828 -9.344 1 96.81 28 THR B C 1
ATOM 4762 O O . THR B 1 28 ? 35.969 -10.219 -8.547 1 96.81 28 THR B O 1
ATOM 4765 N N . LEU B 1 29 ? 36.781 -9.891 -10.672 1 97.44 29 LEU B N 1
ATOM 4766 C CA . LEU B 1 29 ? 35.688 -10.617 -11.32 1 97.44 29 LEU B CA 1
ATOM 4767 C C . LEU B 1 29 ? 36.156 -11.992 -11.789 1 97.44 29 LEU B C 1
ATOM 4769 O O . LEU B 1 29 ? 37.188 -12.117 -12.414 1 97.44 29 LEU B O 1
ATOM 4773 N N . CYS B 1 30 ? 35.375 -12.93 -11.445 1 96.88 30 CYS B N 1
ATOM 4774 C CA . CYS B 1 30 ? 35.656 -14.289 -11.883 1 96.88 30 CYS B CA 1
ATOM 4775 C C . CYS B 1 30 ? 34.438 -14.898 -12.594 1 96.88 30 CYS B C 1
ATOM 4777 O O . CYS B 1 30 ? 33.312 -14.805 -12.102 1 96.88 30 CYS B O 1
ATOM 4779 N N . LEU B 1 31 ? 34.656 -15.477 -13.719 1 96.88 31 LEU B N 1
ATOM 4780 C CA . LEU B 1 31 ? 33.594 -16.172 -14.445 1 96.88 31 LEU B CA 1
ATOM 4781 C C . LEU B 1 31 ? 33.781 -17.672 -14.383 1 96.88 31 LEU B C 1
ATOM 4783 O O . LEU B 1 31 ? 34.875 -18.188 -14.664 1 96.88 31 LEU B O 1
ATOM 4787 N N . THR B 1 32 ? 32.75 -18.312 -13.906 1 95.38 32 THR B N 1
ATOM 4788 C CA . THR B 1 32 ? 32.719 -19.766 -13.945 1 95.38 32 THR B CA 1
ATOM 4789 C C . THR B 1 32 ? 31.703 -20.25 -14.977 1 95.38 32 THR B C 1
ATOM 4791 O O . THR B 1 32 ? 31.172 -19.453 -15.75 1 95.38 32 THR B O 1
ATOM 4794 N N . GLY B 1 33 ? 31.516 -21.562 -15 1 94.31 33 GLY B N 1
ATOM 4795 C CA . GLY B 1 33 ? 30.547 -22.109 -15.938 1 94.31 33 GLY B CA 1
ATOM 4796 C C . GLY B 1 33 ? 29.125 -21.656 -15.672 1 94.31 33 GLY B C 1
ATOM 4797 O O . GLY B 1 33 ? 28.328 -21.5 -16.609 1 94.31 33 GLY B O 1
ATOM 4798 N N . HIS B 1 34 ? 28.922 -21.375 -14.359 1 96.56 34 HIS B N 1
ATOM 4799 C CA . HIS B 1 34 ? 27.516 -21.125 -14.055 1 96.56 34 HIS B CA 1
ATOM 4800 C C . HIS B 1 34 ? 27.344 -19.797 -13.312 1 96.56 34 HIS B C 1
ATOM 4802 O O . HIS B 1 34 ? 26.234 -19.297 -13.18 1 96.56 34 HIS B O 1
ATOM 4808 N N . HIS B 1 35 ? 28.453 -19.203 -12.852 1 97.12 35 HIS B N 1
ATOM 4809 C CA . HIS B 1 35 ? 28.312 -18.016 -12.008 1 97.12 35 HIS B CA 1
ATOM 4810 C C . HIS B 1 35 ? 29.25 -16.906 -12.461 1 97.12 35 HIS B C 1
ATOM 4812 O O . HIS B 1 35 ? 30.344 -17.172 -12.969 1 97.12 35 HIS B O 1
ATOM 4818 N N . LEU B 1 36 ? 28.781 -15.727 -12.375 1 97.31 36 LEU B N 1
ATOM 4819 C CA . LEU B 1 36 ? 29.578 -14.516 -12.297 1 97.31 36 LEU B CA 1
ATOM 4820 C C . LEU B 1 36 ? 29.859 -14.141 -10.844 1 97.31 36 LEU B C 1
ATOM 4822 O O . LEU B 1 36 ? 28.922 -13.891 -10.07 1 97.31 36 LEU B O 1
ATOM 4826 N N . ILE B 1 37 ? 31.109 -14.172 -10.461 1 97.12 37 ILE B N 1
ATOM 4827 C CA . ILE B 1 37 ? 31.469 -13.938 -9.062 1 97.12 37 ILE B CA 1
ATOM 4828 C C . ILE B 1 37 ? 32.344 -12.688 -8.961 1 97.12 37 ILE B C 1
ATOM 4830 O O . ILE B 1 37 ? 33.312 -12.547 -9.688 1 97.12 37 ILE B O 1
ATOM 4834 N N . PHE B 1 38 ? 31.969 -11.766 -8.141 1 97.31 38 PHE B N 1
ATOM 4835 C CA . PHE B 1 38 ? 32.75 -10.57 -7.844 1 97.31 38 PHE B CA 1
ATOM 4836 C C . PHE B 1 38 ? 33.156 -10.539 -6.375 1 97.31 38 PHE B C 1
ATOM 4838 O O . PHE B 1 38 ? 32.344 -10.844 -5.492 1 97.31 38 PHE B O 1
ATOM 4845 N N . SER B 1 39 ? 34.406 -10.188 -6.125 1 95.06 39 SER B N 1
ATOM 4846 C CA . SER B 1 39 ? 34.906 -10.086 -4.758 1 95.06 39 SER B CA 1
ATOM 4847 C C . SER B 1 39 ? 35.781 -8.852 -4.582 1 95.06 39 SER B C 1
ATOM 4849 O O . SER B 1 39 ? 36.719 -8.633 -5.359 1 95.06 39 SER B O 1
ATOM 4851 N N . SER B 1 40 ? 35.562 -7.973 -3.641 1 90.44 40 SER B N 1
ATOM 4852 C CA . SER B 1 40 ? 36.375 -6.773 -3.395 1 90.44 40 SER B CA 1
ATOM 4853 C C . SER B 1 40 ? 37.656 -7.105 -2.635 1 90.44 40 SER B C 1
ATOM 4855 O O . SER B 1 40 ? 38.625 -6.359 -2.701 1 90.44 40 SER B O 1
ATOM 4857 N N . ARG B 1 41 ? 37.812 -8.188 -2.066 1 76.62 41 ARG B N 1
ATOM 4858 C CA . ARG B 1 41 ? 38.938 -8.656 -1.266 1 76.62 41 ARG B CA 1
ATOM 4859 C C . ARG B 1 41 ? 39.406 -7.566 -0.308 1 76.62 41 ARG B C 1
ATOM 4861 O O . ARG B 1 41 ? 40.562 -7.566 0.106 1 76.62 41 ARG B O 1
ATOM 4868 N N . ARG B 1 42 ? 38.5 -6.562 0.029 1 72.88 42 ARG B N 1
ATOM 4869 C CA . ARG B 1 42 ? 38.875 -5.559 1.015 1 72.88 42 ARG B CA 1
ATOM 4870 C C . ARG B 1 42 ? 39 -6.176 2.404 1 72.88 42 ARG B C 1
ATOM 4872 O O . ARG B 1 42 ? 38.25 -7.082 2.758 1 72.88 42 ARG B O 1
ATOM 4879 N N . GLN B 1 43 ? 40.031 -5.914 3.074 1 64 43 GLN B N 1
ATOM 4880 C CA . GLN B 1 43 ? 40.344 -6.477 4.379 1 64 43 GLN B CA 1
ATOM 4881 C C . GLN B 1 43 ? 39.219 -6.227 5.383 1 64 43 GLN B C 1
ATOM 4883 O O . GLN B 1 43 ? 38.906 -7.102 6.188 1 64 43 GLN B O 1
ATOM 4888 N N . ASP B 1 44 ? 38.625 -5.105 5.414 1 64.19 44 ASP B N 1
ATOM 4889 C CA . ASP B 1 44 ? 37.719 -4.742 6.484 1 64.19 44 ASP B CA 1
ATOM 4890 C C . ASP B 1 44 ? 36.312 -5.258 6.191 1 64.19 44 ASP B C 1
ATOM 4892 O O . ASP B 1 44 ? 35.594 -5.703 7.102 1 64.19 44 ASP B O 1
ATOM 4896 N N . ASN B 1 45 ? 35.844 -5.141 4.82 1 68.44 45 ASN B N 1
ATOM 4897 C CA . ASN B 1 45 ? 34.469 -5.578 4.492 1 68.44 45 ASN B CA 1
ATOM 4898 C C . ASN B 1 45 ? 34.438 -6.227 3.111 1 68.44 45 ASN B C 1
ATOM 4900 O O . ASN B 1 45 ? 34.312 -5.535 2.098 1 68.44 45 ASN B O 1
ATOM 4904 N N . VAL B 1 46 ? 34.469 -7.609 3.252 1 76.88 46 VAL B N 1
ATOM 4905 C CA . VAL B 1 46 ? 34.406 -8.336 1.984 1 76.88 46 VAL B CA 1
ATOM 4906 C C . VAL B 1 46 ? 33 -8.297 1.416 1 76.88 46 VAL B C 1
ATOM 4908 O O . VAL B 1 46 ? 32.031 -8.672 2.094 1 76.88 46 VAL B O 1
ATOM 4911 N N . GLU B 1 47 ? 32.875 -7.633 0.286 1 85.69 47 GLU B N 1
ATOM 4912 C CA . GLU B 1 47 ? 31.625 -7.66 -0.474 1 85.69 47 GLU B CA 1
ATOM 4913 C C . GLU B 1 47 ? 31.703 -8.648 -1.636 1 85.69 47 GLU B C 1
ATOM 4915 O O . GLU B 1 47 ? 32.688 -8.633 -2.396 1 85.69 47 GLU B O 1
ATOM 4920 N N . GLU B 1 48 ? 30.812 -9.562 -1.646 1 90.94 48 GLU B N 1
ATOM 4921 C CA . GLU B 1 48 ? 30.797 -10.547 -2.725 1 90.94 48 GLU B CA 1
ATOM 4922 C C . GLU B 1 48 ? 29.453 -10.555 -3.441 1 90.94 48 GLU B C 1
ATOM 4924 O O . GLU B 1 48 ? 28.422 -10.234 -2.84 1 90.94 48 GLU B O 1
ATOM 4929 N N . LEU B 1 49 ? 29.484 -10.781 -4.699 1 94.88 49 LEU B N 1
ATOM 4930 C CA . LEU B 1 49 ? 28.297 -11 -5.523 1 94.88 49 LEU B CA 1
ATOM 4931 C C . LEU B 1 49 ? 28.375 -12.336 -6.246 1 94.88 49 LEU B C 1
ATOM 4933 O O . LEU B 1 49 ? 29.375 -12.633 -6.895 1 94.88 49 LEU B O 1
ATOM 4937 N N . TRP B 1 50 ? 27.469 -13.156 -6.012 1 95.69 50 TRP B N 1
ATOM 4938 C CA . TRP B 1 50 ? 27.281 -14.391 -6.766 1 95.69 50 TRP B CA 1
ATOM 4939 C C . TRP B 1 50 ? 26.047 -14.312 -7.652 1 95.69 50 TRP B C 1
ATOM 4941 O O . TRP B 1 50 ? 24.906 -14.297 -7.152 1 95.69 50 TRP B O 1
ATOM 4951 N N . LEU B 1 51 ? 26.281 -14.289 -8.93 1 97.88 51 LEU B N 1
ATOM 4952 C CA . LEU B 1 51 ? 25.172 -14.156 -9.867 1 97.88 51 LEU B CA 1
ATOM 4953 C C . LEU B 1 51 ? 25.125 -15.344 -10.82 1 97.88 51 LEU B C 1
ATOM 4955 O O . LEU B 1 51 ? 26.094 -15.594 -11.555 1 97.88 51 LEU B O 1
ATOM 4959 N N . LEU B 1 52 ? 24.047 -16.078 -10.766 1 98.06 52 LEU B N 1
ATOM 4960 C CA . LEU B 1 52 ? 23.844 -17.156 -11.727 1 98.06 52 LEU B CA 1
ATOM 4961 C C . LEU B 1 52 ? 23.75 -16.594 -13.148 1 98.06 52 LEU B C 1
ATOM 4963 O O . LEU B 1 52 ? 23 -15.648 -13.391 1 98.06 52 LEU B O 1
ATOM 4967 N N . HIS B 1 53 ? 24.469 -17.188 -14.078 1 97.19 53 HIS B N 1
ATOM 4968 C CA . HIS B 1 53 ? 24.359 -16.766 -15.469 1 97.19 53 HIS B CA 1
ATOM 4969 C C . HIS B 1 53 ? 22.922 -16.875 -15.977 1 97.19 53 HIS B C 1
ATOM 4971 O O . HIS B 1 53 ? 22.453 -16.031 -16.734 1 97.19 53 HIS B O 1
ATOM 4977 N N . SER B 1 54 ? 22.203 -17.906 -15.492 1 96.19 54 SER B N 1
ATOM 4978 C CA . SER B 1 54 ? 20.844 -18.141 -15.938 1 96.19 54 SER B CA 1
ATOM 4979 C C . SER B 1 54 ? 19.906 -17.031 -15.461 1 96.19 54 SER B C 1
ATOM 4981 O O . SER B 1 54 ? 18.781 -16.906 -15.969 1 96.19 54 SER B O 1
ATOM 4983 N N . ASN B 1 55 ? 20.344 -16.234 -14.484 1 97.94 55 ASN B N 1
ATOM 4984 C CA . ASN B 1 55 ? 19.531 -15.125 -14 1 97.94 55 ASN B CA 1
ATOM 4985 C C . ASN B 1 55 ? 19.703 -13.883 -14.859 1 97.94 55 ASN B C 1
ATOM 4987 O O . ASN B 1 55 ? 18.984 -12.898 -14.688 1 97.94 55 ASN B O 1
ATOM 4991 N N . ILE B 1 56 ? 20.594 -13.922 -15.781 1 97.56 56 ILE B N 1
ATOM 4992 C CA . ILE B 1 56 ? 20.859 -12.766 -16.625 1 97.56 56 ILE B CA 1
ATOM 4993 C C . ILE B 1 56 ? 19.906 -12.781 -17.828 1 97.56 56 ILE B C 1
ATOM 4995 O O . ILE B 1 56 ? 19.844 -13.766 -18.562 1 97.56 56 ILE B O 1
ATOM 4999 N N . ASP B 1 57 ? 19.188 -11.727 -18 1 96.5 57 ASP B N 1
ATOM 5000 C CA . ASP B 1 57 ? 18.234 -11.578 -19.078 1 96.5 57 ASP B CA 1
ATOM 5001 C C . ASP B 1 57 ? 18.891 -10.969 -20.312 1 96.5 57 ASP B C 1
ATOM 5003 O O . ASP B 1 57 ? 18.594 -11.359 -21.438 1 96.5 57 ASP B O 1
ATOM 5007 N N . SER B 1 58 ? 19.703 -9.938 -20.062 1 96.38 58 SER B N 1
ATOM 5008 C CA . SER B 1 58 ? 20.375 -9.242 -21.156 1 96.38 58 SER B CA 1
ATOM 5009 C C . SER B 1 58 ? 21.578 -8.445 -20.641 1 96.38 58 SER B C 1
ATOM 5011 O O . SER B 1 58 ? 21.672 -8.172 -19.438 1 96.38 58 SER B O 1
ATOM 5013 N N . ILE B 1 59 ? 22.469 -8.141 -21.531 1 96.44 59 ILE B N 1
ATOM 5014 C CA . ILE B 1 59 ? 23.594 -7.289 -21.188 1 96.44 59 ILE B CA 1
ATOM 5015 C C . ILE B 1 59 ? 23.734 -6.176 -22.219 1 96.44 59 ILE B C 1
ATOM 5017 O O . ILE B 1 59 ? 23.328 -6.336 -23.375 1 96.44 59 ILE B O 1
ATOM 5021 N N . GLU B 1 60 ? 24.219 -5.109 -21.812 1 96.25 60 GLU B N 1
ATOM 5022 C CA . GLU B 1 60 ? 24.578 -3.98 -22.656 1 96.25 60 GLU B CA 1
ATOM 5023 C C . GLU B 1 60 ? 26.047 -3.582 -22.453 1 96.25 60 GLU B C 1
ATOM 5025 O O . GLU B 1 60 ? 26.547 -3.607 -21.344 1 96.25 60 GLU B O 1
ATOM 5030 N N . LYS B 1 61 ? 26.688 -3.301 -23.578 1 95.06 61 LYS B N 1
ATOM 5031 C CA . LYS B 1 61 ? 28.094 -2.918 -23.547 1 95.06 61 LYS B CA 1
ATOM 5032 C C . LYS B 1 61 ? 28.281 -1.471 -23.984 1 95.06 61 LYS B C 1
ATOM 5034 O O . LYS B 1 61 ? 27.656 -1.022 -24.938 1 95.06 61 LYS B O 1
ATOM 5039 N N . ARG B 1 62 ? 29.016 -0.816 -23.188 1 94.69 62 ARG B N 1
ATOM 5040 C CA . ARG B 1 62 ? 29.406 0.549 -23.516 1 94.69 62 ARG B CA 1
ATOM 5041 C C . ARG B 1 62 ? 30.906 0.756 -23.312 1 94.69 62 ARG B C 1
ATOM 5043 O O . ARG B 1 62 ? 31.484 0.225 -22.359 1 94.69 62 ARG B O 1
ATOM 5050 N N . PHE B 1 63 ? 31.484 1.496 -24.25 1 92.69 63 PHE B N 1
ATOM 5051 C CA . PHE B 1 63 ? 32.906 1.735 -24.156 1 92.69 63 PHE B CA 1
ATOM 5052 C C . PHE B 1 63 ? 33.219 3.229 -24.141 1 92.69 63 PHE B C 1
ATOM 5054 O O . PHE B 1 63 ? 32.688 3.99 -24.938 1 92.69 63 PHE B O 1
ATOM 5061 N N . ILE B 1 64 ? 33.875 3.607 -23.156 1 89.94 64 ILE B N 1
ATOM 5062 C CA . ILE B 1 64 ? 34.375 4.965 -23.062 1 89.94 64 ILE B CA 1
ATOM 5063 C C . ILE B 1 64 ? 35.906 4.926 -22.906 1 89.94 64 ILE B C 1
ATOM 5065 O O . ILE B 1 64 ? 36.406 4.609 -21.828 1 89.94 64 ILE B O 1
ATOM 5069 N N . GLY B 1 65 ? 36.688 5.41 -23.906 1 87.25 65 GLY B N 1
ATOM 5070 C CA . GLY B 1 65 ? 38.125 5.273 -23.875 1 87.25 65 GLY B CA 1
ATOM 5071 C C . GLY B 1 65 ? 38.594 3.838 -23.719 1 87.25 65 GLY B C 1
ATOM 5072 O O . GLY B 1 65 ? 38.188 2.965 -24.5 1 87.25 65 GLY B O 1
ATOM 5073 N N . PHE B 1 66 ? 39.375 3.633 -22.562 1 86.19 66 PHE B N 1
ATOM 5074 C CA . PHE B 1 66 ? 39.906 2.299 -22.312 1 86.19 66 PHE B CA 1
ATOM 5075 C C . PHE B 1 66 ? 39.031 1.545 -21.312 1 86.19 66 PHE B C 1
ATOM 5077 O O . PHE B 1 66 ? 39.344 0.411 -20.938 1 86.19 66 PHE B O 1
ATOM 5084 N N . LEU B 1 67 ? 37.969 2.168 -21 1 91.25 67 LEU B N 1
ATOM 5085 C CA . LEU B 1 67 ? 37.125 1.551 -20 1 91.25 67 LEU B CA 1
ATOM 5086 C C . LEU B 1 67 ? 35.875 0.954 -20.656 1 91.25 67 LEU B C 1
ATOM 5088 O O . LEU B 1 67 ? 35.188 1.622 -21.453 1 91.25 67 LEU B O 1
ATOM 5092 N N . GLY B 1 68 ? 35.719 -0.358 -20.453 1 95.12 68 GLY B N 1
ATOM 5093 C CA . GLY B 1 68 ? 34.5 -1.017 -20.875 1 95.12 68 GLY B CA 1
ATOM 5094 C C . GLY B 1 68 ? 33.469 -1.16 -19.75 1 95.12 68 GLY B C 1
ATOM 5095 O O . GLY B 1 68 ? 33.844 -1.519 -18.625 1 95.12 68 GLY B O 1
ATOM 5096 N N . THR B 1 69 ? 32.219 -0.792 -20.031 1 96.75 69 THR B N 1
ATOM 5097 C CA . THR B 1 69 ? 31.125 -0.943 -19.078 1 96.75 69 THR B CA 1
ATOM 5098 C C . THR B 1 69 ? 30.125 -1.993 -19.547 1 96.75 69 THR B C 1
ATOM 5100 O O . THR B 1 69 ? 29.656 -1.935 -20.688 1 96.75 69 THR B O 1
ATOM 5103 N N . ILE B 1 70 ? 29.922 -2.965 -18.719 1 97.69 70 ILE B N 1
ATOM 5104 C CA . ILE B 1 70 ? 28.906 -3.977 -19.016 1 97.69 70 ILE B CA 1
ATOM 5105 C C . ILE B 1 70 ? 27.719 -3.814 -18.062 1 97.69 70 ILE B C 1
ATOM 5107 O O . ILE B 1 70 ? 27.875 -3.949 -16.844 1 97.69 70 ILE B O 1
ATOM 5111 N N . ILE B 1 71 ? 26.562 -3.471 -18.594 1 97.88 71 ILE B N 1
ATOM 5112 C CA . ILE B 1 71 ? 25.328 -3.408 -17.812 1 97.88 71 ILE B CA 1
ATOM 5113 C C . ILE B 1 71 ? 24.609 -4.754 -17.875 1 97.88 71 ILE B C 1
ATOM 5115 O O . ILE B 1 71 ? 24.25 -5.23 -18.953 1 97.88 71 ILE B O 1
ATOM 5119 N N . ILE B 1 72 ? 24.406 -5.355 -16.766 1 98.06 72 ILE B N 1
ATOM 5120 C CA . ILE B 1 72 ? 23.766 -6.66 -16.672 1 98.06 72 ILE B CA 1
ATOM 5121 C C . ILE B 1 72 ? 22.344 -6.5 -16.109 1 98.06 72 ILE B C 1
ATOM 5123 O O . ILE B 1 72 ? 22.172 -6.012 -14.984 1 98.06 72 ILE B O 1
ATOM 5127 N N . LYS B 1 73 ? 21.359 -6.871 -16.859 1 98.06 73 LYS B N 1
ATOM 5128 C CA . LYS B 1 73 ? 19.969 -6.859 -16.438 1 98.06 73 LYS B CA 1
ATOM 5129 C C . LYS B 1 73 ? 19.469 -8.273 -16.141 1 98.06 73 LYS B C 1
ATOM 5131 O O . LYS B 1 73 ? 19.5 -9.141 -17.016 1 98.06 73 LYS B O 1
ATOM 5136 N N . CYS B 1 74 ? 18.984 -8.445 -14.953 1 98.19 74 CYS B N 1
ATOM 5137 C CA . CYS B 1 74 ? 18.703 -9.789 -14.469 1 98.19 74 CYS B CA 1
ATOM 5138 C C . CYS B 1 74 ? 17.203 -10.094 -14.539 1 98.19 74 CYS B C 1
ATOM 5140 O O . CYS B 1 74 ? 16.391 -9.18 -14.656 1 98.19 74 CYS B O 1
ATOM 5142 N N . LYS B 1 75 ? 16.875 -11.391 -14.422 1 97.88 75 LYS B N 1
ATOM 5143 C CA . LYS B 1 75 ? 15.5 -11.852 -14.5 1 97.88 75 LYS B CA 1
ATOM 5144 C C . LYS B 1 75 ? 14.734 -11.523 -13.219 1 97.88 75 LYS B C 1
ATOM 5146 O O . LYS B 1 75 ? 13.5 -11.438 -13.234 1 97.88 75 LYS B O 1
ATOM 5151 N N . ASP B 1 76 ? 15.438 -11.32 -12.109 1 97.31 76 ASP B N 1
ATOM 5152 C CA . ASP B 1 76 ? 14.805 -10.883 -10.867 1 97.31 76 ASP B CA 1
ATOM 5153 C C . ASP B 1 76 ? 14.68 -9.359 -10.82 1 97.31 76 ASP B C 1
ATOM 5155 O O . ASP B 1 76 ? 14.453 -8.781 -9.758 1 97.31 76 ASP B O 1
ATOM 5159 N N . LEU B 1 77 ? 14.93 -8.664 -11.914 1 97.75 77 LEU B N 1
ATOM 5160 C CA . LEU B 1 77 ? 14.688 -7.254 -12.203 1 97.75 77 LEU B CA 1
ATOM 5161 C C . LEU B 1 77 ? 15.828 -6.387 -11.688 1 97.75 77 LEU B C 1
ATOM 5163 O O . LEU B 1 77 ? 15.812 -5.164 -11.852 1 97.75 77 LEU B O 1
ATOM 5167 N N . ARG B 1 78 ? 16.828 -6.996 -11.133 1 96.75 78 ARG B N 1
ATOM 5168 C CA . ARG B 1 78 ? 18.016 -6.27 -10.688 1 96.75 78 ARG B CA 1
ATOM 5169 C C . ARG B 1 78 ? 18.891 -5.859 -11.867 1 96.75 78 ARG B C 1
ATOM 5171 O O . ARG B 1 78 ? 19.047 -6.625 -12.828 1 96.75 78 ARG B O 1
ATOM 5178 N N . ILE B 1 79 ? 19.469 -4.68 -11.805 1 97.5 79 ILE B N 1
ATOM 5179 C CA . ILE B 1 79 ? 20.422 -4.203 -12.805 1 97.5 79 ILE B CA 1
ATOM 5180 C C . ILE B 1 79 ? 21.766 -3.895 -12.133 1 97.5 79 ILE B C 1
ATOM 5182 O O . ILE B 1 79 ? 21.812 -3.139 -11.164 1 97.5 79 ILE B O 1
ATOM 5186 N N . ILE B 1 80 ? 22.797 -4.441 -12.633 1 97.75 80 ILE B N 1
ATOM 5187 C CA . ILE B 1 80 ? 24.125 -4.145 -12.102 1 97.75 80 ILE B CA 1
ATOM 5188 C C . ILE B 1 80 ? 25.047 -3.709 -13.234 1 97.75 80 ILE B C 1
ATOM 5190 O O . ILE B 1 80 ? 24.734 -3.895 -14.406 1 97.75 80 ILE B O 1
ATOM 5194 N N . GLN B 1 81 ? 26.094 -3.111 -12.836 1 98 81 GLN B N 1
ATOM 5195 C CA . GLN B 1 81 ? 27.047 -2.59 -13.812 1 98 81 GLN B CA 1
ATOM 5196 C C . GLN B 1 81 ? 28.469 -2.957 -13.43 1 98 81 GLN B C 1
ATOM 5198 O O . GLN B 1 81 ? 28.844 -2.891 -12.258 1 98 81 GLN B O 1
ATOM 5203 N N . LEU B 1 82 ? 29.234 -3.383 -14.438 1 97.81 82 LEU B N 1
ATOM 5204 C CA . LEU B 1 82 ? 30.656 -3.682 -14.289 1 97.81 82 LEU B CA 1
ATOM 5205 C C . LEU B 1 82 ? 31.5 -2.758 -15.164 1 97.81 82 LEU B C 1
ATOM 5207 O O . LEU B 1 82 ? 31.281 -2.67 -16.375 1 97.81 82 LEU B O 1
ATOM 5211 N N . ASP B 1 83 ? 32.375 -2.135 -14.516 1 97.88 83 ASP B N 1
ATOM 5212 C CA . ASP B 1 83 ? 33.375 -1.386 -15.258 1 97.88 83 ASP B CA 1
ATOM 5213 C C . ASP B 1 83 ? 34.688 -2.164 -15.336 1 97.88 83 ASP B C 1
ATOM 5215 O O . ASP B 1 83 ? 35.344 -2.436 -14.305 1 97.88 83 ASP B O 1
ATOM 5219 N N . ILE B 1 84 ? 35.094 -2.449 -16.469 1 97.12 84 ILE B N 1
ATOM 5220 C CA . ILE B 1 84 ? 36.219 -3.324 -16.703 1 97.12 84 ILE B CA 1
ATOM 5221 C C . ILE B 1 84 ? 37.312 -2.574 -17.484 1 97.12 84 ILE B C 1
ATOM 5223 O O . ILE B 1 84 ? 37.031 -2.082 -18.594 1 97.12 84 ILE B O 1
ATOM 5227 N N . PRO B 1 85 ? 38.469 -2.551 -16.875 1 94.12 85 PRO B N 1
ATOM 5228 C CA . PRO B 1 85 ? 39.562 -1.932 -17.641 1 94.12 85 PRO B CA 1
ATOM 5229 C C . PRO B 1 85 ? 39.969 -2.764 -18.859 1 94.12 85 PRO B C 1
ATOM 5231 O O . PRO B 1 85 ? 40.188 -3.973 -18.734 1 94.12 85 PRO B O 1
ATOM 5234 N N . GLY B 1 86 ? 40.094 -2.115 -20.047 1 91.69 86 GLY B N 1
ATOM 5235 C CA . GLY B 1 86 ? 40.531 -2.787 -21.25 1 91.69 86 GLY B CA 1
ATOM 5236 C C . GLY B 1 86 ? 39.375 -3.205 -22.156 1 91.69 86 GLY B C 1
ATOM 5237 O O . GLY B 1 86 ? 38.469 -3.881 -21.703 1 91.69 86 GLY B O 1
ATOM 5238 N N . MET B 1 87 ? 39.438 -2.912 -23.297 1 89.94 87 MET B N 1
ATOM 5239 C CA . MET B 1 87 ? 38.375 -3.186 -24.266 1 89.94 87 MET B CA 1
ATOM 5240 C C . MET B 1 87 ? 38.281 -4.676 -24.578 1 89.94 87 MET B C 1
ATOM 5242 O O . MET B 1 87 ? 37.188 -5.25 -24.609 1 89.94 87 MET B O 1
ATOM 5246 N N . GLU B 1 88 ? 39.438 -5.227 -24.812 1 91.69 88 GLU B N 1
ATOM 5247 C CA . GLU B 1 88 ? 39.469 -6.645 -25.156 1 91.69 88 GLU B CA 1
ATOM 5248 C C . GLU B 1 88 ? 38.906 -7.504 -24.016 1 91.69 88 GLU B C 1
ATOM 5250 O O . GLU B 1 88 ? 38.125 -8.414 -24.25 1 91.69 88 GLU B O 1
ATOM 5255 N N . GLU B 1 89 ? 39.344 -7.156 -22.875 1 93.62 89 GLU B N 1
ATOM 5256 C CA . GLU B 1 89 ? 38.875 -7.887 -21.703 1 93.62 89 GLU B CA 1
ATOM 5257 C C . GLU B 1 89 ? 37.375 -7.727 -21.531 1 93.62 89 GLU B C 1
ATOM 5259 O O . GLU B 1 89 ? 36.656 -8.695 -21.219 1 93.62 89 GLU B O 1
ATOM 5264 N N . SER B 1 90 ? 36.969 -6.559 -21.703 1 95.06 90 SER B N 1
ATOM 5265 C CA . SER B 1 90 ? 35.531 -6.27 -21.562 1 95.06 90 SER B CA 1
ATOM 5266 C C . SER B 1 90 ? 34.719 -7.047 -22.578 1 95.06 90 SER B C 1
ATOM 5268 O O . SER B 1 90 ? 33.656 -7.582 -22.25 1 95.06 90 SER B O 1
ATOM 5270 N N . LEU B 1 91 ? 35.156 -7.059 -23.75 1 95.69 91 LEU B N 1
ATOM 5271 C CA . LEU B 1 91 ? 34.469 -7.766 -24.812 1 95.69 91 LEU B CA 1
ATOM 5272 C C . LEU B 1 91 ? 34.469 -9.273 -24.562 1 95.69 91 LEU B C 1
ATOM 5274 O O . LEU B 1 91 ? 33.469 -9.945 -24.812 1 95.69 91 LEU B O 1
ATOM 5278 N N . ASN B 1 92 ? 35.562 -9.75 -24.094 1 96 92 ASN B N 1
ATOM 5279 C CA . ASN B 1 92 ? 35.688 -11.172 -23.766 1 96 92 ASN B CA 1
ATOM 5280 C C . ASN B 1 92 ? 34.688 -11.555 -22.672 1 96 92 ASN B C 1
ATOM 5282 O O . ASN B 1 92 ? 34 -12.578 -22.766 1 96 92 ASN B O 1
ATOM 5286 N N . ILE B 1 93 ? 34.656 -10.75 -21.719 1 97 93 ILE B N 1
ATOM 5287 C CA . ILE B 1 93 ? 33.781 -11.008 -20.578 1 97 93 ILE B CA 1
ATOM 5288 C C . ILE B 1 93 ? 32.312 -10.945 -21.016 1 97 93 ILE B C 1
ATOM 5290 O O . ILE B 1 93 ? 31.516 -11.82 -20.688 1 97 93 ILE B O 1
ATOM 5294 N N . ALA B 1 94 ? 32 -9.945 -21.75 1 96.62 94 ALA B N 1
ATOM 5295 C CA . ALA B 1 94 ? 30.625 -9.781 -22.25 1 96.62 94 ALA B CA 1
ATOM 5296 C C . ALA B 1 94 ? 30.203 -10.984 -23.094 1 96.62 94 ALA B C 1
ATOM 5298 O O . ALA B 1 94 ? 29.094 -11.492 -22.953 1 96.62 94 ALA B O 1
ATOM 5299 N N . SER B 1 95 ? 31.094 -11.391 -23.938 1 96.25 95 SER B N 1
ATOM 5300 C CA . SER B 1 95 ? 30.797 -12.523 -24.812 1 96.25 95 SER B CA 1
ATOM 5301 C C . SER B 1 95 ? 30.609 -13.805 -24 1 96.25 95 SER B C 1
ATOM 5303 O O . SER B 1 95 ? 29.781 -14.641 -24.344 1 96.25 95 SER B O 1
ATOM 5305 N N . SER B 1 96 ? 31.438 -13.953 -23.047 1 96.81 96 SER B N 1
ATOM 5306 C CA . SER B 1 96 ? 31.328 -15.125 -22.172 1 96.81 96 SER B CA 1
ATOM 5307 C C . SER B 1 96 ? 30 -15.133 -21.438 1 96.81 96 SER B C 1
ATOM 5309 O O . SER B 1 96 ? 29.328 -16.172 -21.359 1 96.81 96 SER B O 1
ATOM 5311 N N . ILE B 1 97 ? 29.609 -14.008 -20.891 1 96.56 97 ILE B N 1
ATOM 5312 C CA . ILE B 1 97 ? 28.375 -13.898 -20.141 1 96.56 97 ILE B CA 1
ATOM 5313 C C . ILE B 1 97 ? 27.188 -14.195 -21.062 1 96.56 97 ILE B C 1
ATOM 5315 O O . ILE B 1 97 ? 26.266 -14.914 -20.688 1 96.56 97 ILE B O 1
ATOM 5319 N N . GLU B 1 98 ? 27.219 -13.688 -22.234 1 94.69 98 GLU B N 1
ATOM 5320 C CA . GLU B 1 98 ? 26.156 -13.898 -23.203 1 94.69 98 GLU B CA 1
ATOM 5321 C C . GLU B 1 98 ? 26 -15.375 -23.547 1 94.69 98 GLU B C 1
ATOM 5323 O O . GLU B 1 98 ? 24.891 -15.898 -23.625 1 94.69 98 GLU B O 1
ATOM 5328 N N . ALA B 1 99 ? 27.094 -15.953 -23.766 1 94.44 99 ALA B N 1
ATOM 5329 C CA . ALA B 1 99 ? 27.094 -17.375 -24.125 1 94.44 99 ALA B CA 1
ATOM 5330 C C . ALA B 1 99 ? 26.578 -18.234 -22.984 1 94.44 99 ALA B C 1
ATOM 5332 O O . ALA B 1 99 ? 25.766 -19.141 -23.188 1 94.44 99 ALA B O 1
ATOM 5333 N N . LEU B 1 100 ? 27.047 -17.922 -21.828 1 95.31 100 LEU B N 1
ATOM 5334 C CA . LEU B 1 100 ? 26.75 -18.75 -20.672 1 95.31 100 LEU B CA 1
ATOM 5335 C C . LEU B 1 100 ? 25.344 -18.5 -20.172 1 95.31 100 LEU B C 1
ATOM 5337 O O . LEU B 1 100 ? 24.75 -19.344 -19.484 1 95.31 100 LEU B O 1
ATOM 5341 N N . SER B 1 101 ? 24.719 -17.359 -20.5 1 94.12 101 SER B N 1
ATOM 5342 C CA . SER B 1 101 ? 23.359 -17.047 -20.062 1 94.12 101 SER B CA 1
ATOM 5343 C C . SER B 1 101 ? 22.328 -17.594 -21.047 1 94.12 101 SER B C 1
ATOM 5345 O O . SER B 1 101 ? 21.125 -17.547 -20.766 1 94.12 101 SER B O 1
ATOM 5347 N N . THR B 1 102 ? 22.734 -18.094 -22.188 1 89.81 102 THR B N 1
ATOM 5348 C CA . THR B 1 102 ? 21.812 -18.562 -23.203 1 89.81 102 THR B CA 1
ATOM 5349 C C . THR B 1 102 ? 22.125 -20 -23.594 1 89.81 102 THR B C 1
ATOM 5351 O O . THR B 1 102 ? 22.141 -20.328 -24.781 1 89.81 102 THR B O 1
ATOM 5354 N N . LEU B 1 103 ? 22.391 -20.672 -22.656 1 86.12 103 LEU B N 1
ATOM 5355 C CA . LEU B 1 103 ? 22.688 -22.078 -22.953 1 86.12 103 LEU B CA 1
ATOM 5356 C C . LEU B 1 103 ? 21.484 -22.797 -23.531 1 86.12 103 LEU B C 1
ATOM 5358 O O . LEU B 1 103 ? 20.359 -22.562 -23.094 1 86.12 103 LEU B O 1
ATOM 5362 N N . ASP B 1 104 ? 21.656 -23.578 -24.484 1 81.12 104 ASP B N 1
ATOM 5363 C CA . ASP B 1 104 ? 20.578 -24.234 -25.203 1 81.12 104 ASP B CA 1
ATOM 5364 C C . ASP B 1 104 ? 20.109 -25.5 -24.469 1 81.12 104 ASP B C 1
ATOM 5366 O O . ASP B 1 104 ? 18.922 -25.797 -24.422 1 81.12 104 ASP B O 1
ATOM 5370 N N . SER B 1 105 ? 21.125 -26.156 -23.844 1 88.88 105 SER B N 1
ATOM 5371 C CA . SER B 1 105 ? 20.766 -27.438 -23.234 1 88.88 105 SER B CA 1
ATOM 5372 C C . SER B 1 105 ? 20.422 -27.266 -21.766 1 88.88 105 SER B C 1
ATOM 5374 O O . SER B 1 105 ? 21.219 -26.719 -20.984 1 88.88 105 SER B O 1
ATOM 5376 N N . ILE B 1 106 ? 19.297 -27.891 -21.406 1 93.19 106 ILE B N 1
ATOM 5377 C CA . ILE B 1 106 ? 18.812 -27.812 -20.031 1 93.19 106 ILE B CA 1
ATOM 5378 C C . ILE B 1 106 ? 19.766 -28.531 -19.094 1 93.19 106 ILE B C 1
ATOM 5380 O O . ILE B 1 106 ? 19.953 -28.125 -17.953 1 93.19 106 ILE B O 1
ATOM 5384 N N . THR B 1 107 ? 20.406 -29.562 -19.531 1 94.5 107 THR B N 1
ATOM 5385 C CA . THR B 1 107 ? 21.234 -30.406 -18.688 1 94.5 107 THR B CA 1
ATOM 5386 C C . THR B 1 107 ? 22.547 -29.703 -18.344 1 94.5 107 THR B C 1
ATOM 5388 O O . THR B 1 107 ? 23.281 -30.125 -17.453 1 94.5 107 THR B O 1
ATOM 5391 N N . LEU B 1 108 ? 22.828 -28.625 -19.016 1 94.44 108 LEU B N 1
ATOM 5392 C CA . LEU B 1 108 ? 24.031 -27.859 -18.734 1 94.44 108 LEU B CA 1
ATOM 5393 C C . LEU B 1 108 ? 23.75 -26.781 -17.703 1 94.44 108 LEU B C 1
ATOM 5395 O O . LEU B 1 108 ? 24.688 -26.109 -17.234 1 94.44 108 LEU B O 1
ATOM 5399 N N . MET B 1 109 ? 22.547 -26.703 -17.266 1 95.38 109 MET B N 1
ATOM 5400 C CA . MET B 1 109 ? 22.188 -25.672 -16.281 1 95.38 109 MET B CA 1
ATOM 5401 C C . MET B 1 109 ? 22.688 -26.047 -14.891 1 95.38 109 MET B C 1
ATOM 5403 O O . MET B 1 109 ? 22.953 -27.219 -14.617 1 95.38 109 MET B O 1
ATOM 5407 N N . TYR B 1 110 ? 22.766 -25.094 -14.023 1 96.44 110 TYR B N 1
ATOM 5408 C CA . TYR B 1 110 ? 23.438 -25.188 -12.727 1 96.44 110 TYR B CA 1
ATOM 5409 C C . TYR B 1 110 ? 22.797 -26.25 -11.859 1 96.44 110 TYR B C 1
ATOM 5411 O O . TYR B 1 110 ? 23.484 -26.938 -11.102 1 96.44 110 TYR B O 1
ATOM 5419 N N . PRO B 1 111 ? 21.453 -26.469 -11.898 1 97.69 111 PRO B N 1
ATOM 5420 C CA . PRO B 1 111 ? 20.844 -27.469 -11.023 1 97.69 111 PRO B CA 1
ATOM 5421 C C . PRO B 1 111 ? 21.469 -28.859 -11.203 1 97.69 111 PRO B C 1
ATOM 5423 O O . PRO B 1 111 ? 21.531 -29.625 -10.242 1 97.69 111 PRO B O 1
ATOM 5426 N N . PHE B 1 112 ? 21.953 -29.172 -12.352 1 97.31 112 PHE B N 1
ATOM 5427 C CA . PHE B 1 112 ? 22.516 -30.484 -12.617 1 97.31 112 PHE B CA 1
ATOM 5428 C C . PHE B 1 112 ? 23.922 -30.594 -12.039 1 97.31 112 PHE B C 1
ATOM 5430 O O . PHE B 1 112 ? 24.469 -31.688 -11.938 1 97.31 112 PHE B O 1
ATOM 5437 N N . PHE B 1 113 ? 24.5 -29.453 -11.672 1 96.44 113 PHE B N 1
ATOM 5438 C CA . PHE B 1 113 ? 25.859 -29.422 -11.156 1 96.44 113 PHE B CA 1
ATOM 5439 C C . PHE B 1 113 ? 25.875 -29.016 -9.68 1 96.44 113 PHE B C 1
ATOM 5441 O O . PHE B 1 113 ? 26.922 -29.016 -9.039 1 96.44 113 PHE B O 1
ATOM 5448 N N . TYR B 1 114 ? 24.734 -28.656 -9.188 1 97.12 114 TYR B N 1
ATOM 5449 C CA . TYR B 1 114 ? 24.641 -28.125 -7.836 1 97.12 114 TYR B CA 1
ATOM 5450 C C . TYR B 1 114 ? 24.828 -29.219 -6.801 1 97.12 114 TYR B C 1
ATOM 5452 O O . TYR B 1 114 ? 24.203 -30.281 -6.883 1 97.12 114 TYR B O 1
ATOM 5460 N N . ARG B 1 115 ? 25.688 -28.891 -5.867 1 93.69 115 ARG B N 1
ATOM 5461 C CA . ARG B 1 115 ? 25.906 -29.75 -4.707 1 93.69 115 ARG B CA 1
ATOM 5462 C C . ARG B 1 115 ? 25.547 -29.016 -3.414 1 93.69 115 ARG B C 1
ATOM 5464 O O . ARG B 1 115 ? 26.281 -28.125 -2.984 1 93.69 115 ARG B O 1
ATOM 5471 N N . PRO B 1 116 ? 24.469 -29.5 -2.785 1 91.88 116 PRO B N 1
ATOM 5472 C CA . PRO B 1 116 ? 24.016 -28.781 -1.592 1 91.88 116 PRO B CA 1
ATOM 5473 C C . PRO B 1 116 ? 25.047 -28.812 -0.465 1 91.88 116 PRO B C 1
ATOM 5475 O O . PRO B 1 116 ? 25.719 -29.828 -0.258 1 91.88 116 PRO B O 1
ATOM 5478 N N . MET B 1 117 ? 25.172 -27.719 0.161 1 90 117 MET B N 1
ATOM 5479 C CA . MET B 1 117 ? 26.094 -27.625 1.299 1 90 117 MET B CA 1
ATOM 5480 C C . MET B 1 117 ? 25.328 -27.719 2.615 1 90 117 MET B C 1
ATOM 5482 O O . MET B 1 117 ? 25.875 -27.406 3.678 1 90 117 MET B O 1
ATOM 5486 N N . PHE B 1 118 ? 24.078 -28.031 2.578 1 91.88 118 PHE B N 1
ATOM 5487 C CA . PHE B 1 118 ? 23.25 -28.188 3.766 1 91.88 118 PHE B CA 1
ATOM 5488 C C . PHE B 1 118 ? 22.781 -29.625 3.91 1 91.88 118 PHE B C 1
ATOM 5490 O O . PHE B 1 118 ? 22.812 -30.391 2.949 1 91.88 118 PHE B O 1
ATOM 5497 N N . GLU B 1 119 ? 22.406 -29.906 5.156 1 90.88 119 GLU B N 1
ATOM 5498 C CA . GLU B 1 119 ? 21.859 -31.234 5.406 1 90.88 119 GLU B CA 1
ATOM 5499 C C . GLU B 1 119 ? 20.438 -31.359 4.867 1 90.88 119 GLU B C 1
ATOM 5501 O O . GLU B 1 119 ? 19.578 -30.531 5.16 1 90.88 119 GLU B O 1
ATOM 5506 N N . VAL B 1 120 ? 20.25 -32.375 4.051 1 92.19 120 VAL B N 1
ATOM 5507 C CA . VAL B 1 120 ? 18.922 -32.625 3.506 1 92.19 120 VAL B CA 1
ATOM 5508 C C . VAL B 1 120 ? 18.094 -33.406 4.508 1 92.19 120 VAL B C 1
ATOM 5510 O O . VAL B 1 120 ? 18.281 -34.625 4.66 1 92.19 120 VAL B O 1
ATOM 5513 N N . ILE B 1 121 ? 17.219 -32.75 5.113 1 91.38 121 ILE B N 1
ATOM 5514 C CA . ILE B 1 121 ? 16.391 -33.375 6.141 1 91.38 121 ILE B CA 1
ATOM 5515 C C . ILE B 1 121 ? 15.141 -34 5.5 1 91.38 121 ILE B C 1
ATOM 5517 O O . ILE B 1 121 ? 14.664 -35.031 5.93 1 91.38 121 ILE B O 1
ATOM 5521 N N . GLU B 1 122 ? 14.695 -33.312 4.453 1 92.62 122 GLU B N 1
ATOM 5522 C CA . GLU B 1 122 ? 13.492 -33.75 3.744 1 92.62 122 GLU B CA 1
ATOM 5523 C C . GLU B 1 122 ? 13.75 -33.875 2.246 1 92.62 122 GLU B C 1
ATOM 5525 O O . GLU B 1 122 ? 14.375 -33 1.644 1 92.62 122 GLU B O 1
ATOM 5530 N N . ASP B 1 123 ? 13.32 -35.031 1.817 1 95.06 123 ASP B N 1
ATOM 5531 C CA . ASP B 1 123 ? 13.367 -35.188 0.367 1 95.06 123 ASP B CA 1
ATOM 5532 C C . ASP B 1 123 ? 12.234 -34.438 -0.31 1 95.06 123 ASP B C 1
ATOM 5534 O O . ASP B 1 123 ? 11.125 -34.938 -0.45 1 95.06 123 ASP B O 1
ATOM 5538 N N . GLY B 1 124 ? 12.539 -33.344 -0.859 1 96.06 124 GLY B N 1
ATOM 5539 C CA . GLY B 1 124 ? 11.547 -32.438 -1.416 1 96.06 124 GLY B CA 1
ATOM 5540 C C . GLY B 1 124 ? 10.898 -32.969 -2.684 1 96.06 124 GLY B C 1
ATOM 5541 O O . GLY B 1 124 ? 9.797 -32.562 -3.045 1 96.06 124 GLY B O 1
ATOM 5542 N N . TRP B 1 125 ? 11.539 -33.906 -3.396 1 95.69 125 TRP B N 1
ATOM 5543 C CA . TRP B 1 125 ? 11 -34.469 -4.633 1 95.69 125 TRP B CA 1
ATOM 5544 C C . TRP B 1 125 ? 9.82 -35.375 -4.348 1 95.69 125 TRP B C 1
ATOM 5546 O O . TRP B 1 125 ? 8.938 -35.562 -5.191 1 95.69 125 TRP B O 1
ATOM 5556 N N . HIS B 1 126 ? 9.742 -35.938 -3.152 1 93.75 126 HIS B N 1
ATOM 5557 C CA . HIS B 1 126 ? 8.727 -36.906 -2.836 1 93.75 126 HIS B CA 1
ATOM 5558 C C . HIS B 1 126 ? 7.836 -36.469 -1.692 1 93.75 126 HIS B C 1
ATOM 5560 O O . HIS B 1 126 ? 7.184 -37.281 -1.036 1 93.75 126 HIS B O 1
ATOM 5566 N N . SER B 1 127 ? 7.922 -35.219 -1.478 1 94.31 127 SER B N 1
ATOM 5567 C CA . SER B 1 127 ? 7.16 -34.688 -0.356 1 94.31 127 SER B CA 1
ATOM 5568 C C . SER B 1 127 ? 5.684 -34.531 -0.713 1 94.31 127 SER B C 1
ATOM 5570 O O . SER B 1 127 ? 4.82 -34.531 0.168 1 94.31 127 SER B O 1
ATOM 5572 N N . PHE B 1 128 ? 5.355 -34.375 -2.012 1 94.56 128 PHE B N 1
ATOM 5573 C CA . PHE B 1 128 ? 3.988 -34.062 -2.418 1 94.56 128 PHE B CA 1
ATOM 5574 C C . PHE B 1 128 ? 3.541 -35 -3.551 1 94.56 128 PHE B C 1
ATOM 5576 O O . PHE B 1 128 ? 3.113 -34.531 -4.605 1 94.56 128 PHE B O 1
ATOM 5583 N N . LEU B 1 129 ? 3.494 -36.188 -3.248 1 93.19 129 LEU B N 1
ATOM 5584 C CA . LEU B 1 129 ? 3.096 -37.188 -4.238 1 93.19 129 LEU B CA 1
ATOM 5585 C C . LEU B 1 129 ? 1.58 -37.188 -4.41 1 93.19 129 LEU B C 1
ATOM 5587 O O . LEU B 1 129 ? 0.84 -37 -3.445 1 93.19 129 LEU B O 1
ATOM 5591 N N . PRO B 1 130 ? 1.123 -37.469 -5.629 1 93.19 130 PRO B N 1
ATOM 5592 C CA . PRO B 1 130 ? -0.319 -37.531 -5.875 1 93.19 130 PRO B CA 1
ATOM 5593 C C . PRO B 1 130 ? -1.033 -38.531 -4.961 1 93.19 130 PRO B C 1
ATOM 5595 O O . PRO B 1 130 ? -2.166 -38.281 -4.539 1 93.19 130 PRO B O 1
ATOM 5598 N N . GLU B 1 131 ? -0.386 -39.594 -4.637 1 94.25 131 GLU B N 1
ATOM 5599 C CA . GLU B 1 131 ? -0.975 -40.625 -3.773 1 94.25 131 GLU B CA 1
ATOM 5600 C C . GLU B 1 131 ? -1.232 -40.062 -2.371 1 94.25 131 GLU B C 1
ATOM 5602 O O . GLU B 1 131 ? -2.234 -40.406 -1.74 1 94.25 131 GLU B O 1
ATOM 5607 N N . SER B 1 132 ? -0.319 -39.281 -1.952 1 92.25 132 SER B N 1
ATOM 5608 C CA . SER B 1 132 ? -0.475 -38.688 -0.626 1 92.25 132 SER B CA 1
ATOM 5609 C C . SER B 1 132 ? -1.671 -37.75 -0.58 1 92.25 132 SER B C 1
ATOM 5611 O O . SER B 1 132 ? -2.439 -37.75 0.384 1 92.25 132 SER B O 1
ATOM 5613 N N . GLU B 1 133 ? -1.778 -36.969 -1.589 1 91.56 133 GLU B N 1
ATOM 5614 C CA . GLU B 1 133 ? -2.926 -36.062 -1.682 1 91.56 133 GLU B CA 1
ATOM 5615 C C . GLU B 1 133 ? -4.23 -36.844 -1.792 1 91.56 133 GLU B C 1
ATOM 5617 O O . GLU B 1 133 ? -5.258 -36.438 -1.251 1 91.56 133 GLU B O 1
ATOM 5622 N N . PHE B 1 134 ? -4.203 -37.906 -2.459 1 95.62 134 PHE B N 1
ATOM 5623 C CA . PHE B 1 134 ? -5.398 -38.719 -2.658 1 95.62 134 PHE B CA 1
ATOM 5624 C C . PHE B 1 134 ? -5.824 -39.375 -1.355 1 95.62 134 PHE B C 1
ATOM 5626 O O . PHE B 1 134 ? -7.016 -39.562 -1.115 1 95.62 134 PHE B O 1
ATOM 5633 N N . GLU B 1 135 ? -4.844 -39.719 -0.568 1 95.44 135 GLU B N 1
ATOM 5634 C CA . GLU B 1 135 ? -5.168 -40.312 0.73 1 95.44 135 GLU B CA 1
ATOM 5635 C C . GLU B 1 135 ? -6.043 -39.375 1.553 1 95.44 135 GLU B C 1
ATOM 5637 O O . GLU B 1 135 ? -6.965 -39.812 2.242 1 95.44 135 GLU B O 1
ATOM 5642 N N . LEU B 1 136 ? -5.73 -38.156 1.469 1 92.5 136 LEU B N 1
ATOM 5643 C CA . LEU B 1 136 ? -6.551 -37.156 2.158 1 92.5 136 LEU B CA 1
ATOM 5644 C C . LEU B 1 136 ? -7.965 -37.125 1.581 1 92.5 136 LEU B C 1
ATOM 5646 O O . LEU B 1 136 ? -8.938 -37.031 2.326 1 92.5 136 LEU B O 1
ATOM 5650 N N . LEU B 1 137 ? -8.062 -37.156 0.284 1 95.94 137 LEU B N 1
ATOM 5651 C CA . LEU B 1 137 ? -9.352 -37.156 -0.397 1 95.94 137 LEU B CA 1
ATOM 5652 C C . LEU B 1 137 ? -10.156 -38.406 -0.047 1 95.94 137 LEU B C 1
ATOM 5654 O O . LEU B 1 137 ? -11.352 -38.312 0.238 1 95.94 137 LEU B O 1
ATOM 5658 N N . SER B 1 138 ? -9.484 -39.5 -0.037 1 95.94 138 SER B N 1
ATOM 5659 C CA . SER B 1 138 ? -10.141 -40.781 0.197 1 95.94 138 SER B CA 1
ATOM 5660 C C . SER B 1 138 ? -10.672 -40.875 1.623 1 95.94 138 SER B C 1
ATOM 5662 O O . SER B 1 138 ? -11.578 -41.688 1.901 1 95.94 138 SER B O 1
ATOM 5664 N N . SER B 1 139 ? -10.094 -40.094 2.459 1 95.56 139 SER B N 1
ATOM 5665 C CA . SER B 1 139 ? -10.547 -40.094 3.846 1 95.56 139 SER B CA 1
ATOM 5666 C C . SER B 1 139 ? -11.898 -39.375 3.979 1 95.56 139 SER B C 1
ATOM 5668 O O . SER B 1 139 ? -12.609 -39.594 4.965 1 95.56 139 SER B O 1
ATOM 5670 N N . VAL B 1 140 ? -12.273 -38.688 2.961 1 94.88 140 VAL B N 1
ATOM 5671 C CA . VAL B 1 140 ? -13.484 -37.875 3.096 1 94.88 140 VAL B CA 1
ATOM 5672 C C . VAL B 1 140 ? -14.547 -38.375 2.117 1 94.88 140 VAL B C 1
ATOM 5674 O O . VAL B 1 140 ? -15.742 -38.188 2.348 1 94.88 140 VAL B O 1
ATOM 5677 N N . THR B 1 141 ? -14.102 -39 1.019 1 95.69 141 THR B N 1
ATOM 5678 C CA . THR B 1 141 ? -15.062 -39.469 0.025 1 95.69 141 THR B CA 1
ATOM 5679 C C . THR B 1 141 ? -14.516 -40.688 -0.717 1 95.69 141 THR B C 1
ATOM 5681 O O . THR B 1 141 ? -13.305 -40.875 -0.801 1 95.69 141 THR B O 1
ATOM 5684 N N . ASN B 1 142 ? -15.438 -41.469 -1.23 1 96.19 142 ASN B N 1
ATOM 5685 C CA . ASN B 1 142 ? -15.055 -42.625 -2.008 1 96.19 142 ASN B CA 1
ATOM 5686 C C . ASN B 1 142 ? -15.5 -42.531 -3.461 1 96.19 142 ASN B C 1
ATOM 5688 O O . ASN B 1 142 ? -15.562 -43.531 -4.18 1 96.19 142 ASN B O 1
ATOM 5692 N N . GLU B 1 143 ? -15.734 -41.375 -3.926 1 96.25 143 GLU B N 1
ATOM 5693 C CA . GLU B 1 143 ? -16.328 -41.156 -5.246 1 96.25 143 GLU B CA 1
ATOM 5694 C C . GLU B 1 143 ? -15.242 -40.969 -6.309 1 96.25 143 GLU B C 1
ATOM 5696 O O . GLU B 1 143 ? -15.547 -40.844 -7.496 1 96.25 143 GLU B O 1
ATOM 5701 N N . TRP B 1 144 ? -14.07 -40.969 -5.883 1 98 144 TRP B N 1
ATOM 5702 C CA . TRP B 1 144 ? -12.953 -40.719 -6.781 1 98 144 TRP B CA 1
ATOM 5703 C C . TRP B 1 144 ? -11.945 -41.844 -6.766 1 98 144 TRP B C 1
ATOM 5705 O O . TRP B 1 144 ? -11.945 -42.688 -5.852 1 98 144 TRP B O 1
ATOM 5715 N N . ARG B 1 145 ? -11.125 -41.844 -7.746 1 98.06 145 ARG B N 1
ATOM 5716 C CA . ARG B 1 145 ? -10.055 -42.844 -7.82 1 98.06 145 ARG B CA 1
ATOM 5717 C C . ARG B 1 145 ? -8.82 -42.25 -8.5 1 98.06 145 ARG B C 1
ATOM 5719 O O . ARG B 1 145 ? -8.914 -41.281 -9.234 1 98.06 145 ARG B O 1
ATOM 5726 N N . LEU B 1 146 ? -7.707 -42.938 -8.266 1 98 146 LEU B N 1
ATOM 5727 C CA . LEU B 1 146 ? -6.492 -42.656 -9.016 1 98 146 LEU B CA 1
ATOM 5728 C C . LEU B 1 146 ? -6.465 -43.438 -10.328 1 98 146 LEU B C 1
ATOM 5730 O O . LEU B 1 146 ? -6.824 -44.625 -10.352 1 98 146 LEU B O 1
ATOM 5734 N N . SER B 1 147 ? -6.211 -42.719 -11.352 1 98.06 147 SER B N 1
ATOM 5735 C CA . SER B 1 147 ? -5.988 -43.406 -12.625 1 98.06 147 SER B CA 1
ATOM 5736 C C . SER B 1 147 ? -4.516 -43.344 -13.031 1 98.06 147 SER B C 1
ATOM 5738 O O . SER B 1 147 ? -3.885 -42.281 -12.953 1 98.06 147 SER B O 1
ATOM 5740 N N . TYR B 1 148 ? -4.02 -44.438 -13.461 1 97.25 148 TYR B N 1
ATOM 5741 C CA . TYR B 1 148 ? -2.629 -44.531 -13.891 1 97.25 148 TYR B CA 1
ATOM 5742 C C . TYR B 1 148 ? -2.533 -44.656 -15.406 1 97.25 148 TYR B C 1
ATOM 5744 O O . TYR B 1 148 ? -1.526 -45.125 -15.945 1 97.25 148 TYR B O 1
ATOM 5752 N N . ILE B 1 149 ? -3.613 -44.25 -16.031 1 96.5 149 ILE B N 1
ATOM 5753 C CA . ILE B 1 149 ? -3.719 -44.406 -17.484 1 96.5 149 ILE B CA 1
ATOM 5754 C C . ILE B 1 149 ? -2.576 -43.656 -18.156 1 96.5 149 ILE B C 1
ATOM 5756 O O . ILE B 1 149 ? -2.178 -44 -19.281 1 96.5 149 ILE B O 1
ATOM 5760 N N . ASN B 1 150 ? -2.053 -42.656 -17.531 1 96.88 150 ASN B N 1
ATOM 5761 C CA . ASN B 1 150 ? -1.026 -41.812 -18.141 1 96.88 150 ASN B CA 1
ATOM 5762 C C . ASN B 1 150 ? 0.359 -42.125 -17.578 1 96.88 150 ASN B C 1
ATOM 5764 O O . ASN B 1 150 ? 1.258 -41.281 -17.609 1 96.88 150 ASN B O 1
ATOM 5768 N N . LYS B 1 151 ? 0.609 -43.281 -17.047 1 96.12 151 LYS B N 1
ATOM 5769 C CA . LYS B 1 151 ? 1.861 -43.688 -16.422 1 96.12 151 LYS B CA 1
ATOM 5770 C C . LYS B 1 151 ? 3.039 -43.5 -17.375 1 96.12 151 LYS B C 1
ATOM 5772 O O . LYS B 1 151 ? 4.156 -43.219 -16.953 1 96.12 151 LYS B O 1
ATOM 5777 N N . ASP B 1 152 ? 2.77 -43.719 -18.672 1 95.69 152 ASP B N 1
ATOM 5778 C CA . ASP B 1 152 ? 3.832 -43.625 -19.672 1 95.69 152 ASP B CA 1
ATOM 5779 C C . ASP B 1 152 ? 3.711 -42.312 -20.453 1 95.69 152 ASP B C 1
ATOM 5781 O O . ASP B 1 152 ? 4.363 -42.156 -21.484 1 95.69 152 ASP B O 1
ATOM 5785 N N . PHE B 1 153 ? 2.816 -41.5 -20.109 1 96.69 153 PHE B N 1
ATOM 5786 C CA . PHE B 1 153 ? 2.615 -40.188 -20.672 1 96.69 153 PHE B CA 1
ATOM 5787 C C . PHE B 1 153 ? 2.1 -40.281 -22.109 1 96.69 153 PHE B C 1
ATOM 5789 O O . PHE B 1 153 ? 2.316 -39.344 -22.906 1 96.69 153 PHE B O 1
ATOM 5796 N N . SER B 1 154 ? 1.471 -41.312 -22.438 1 95.94 154 SER B N 1
ATOM 5797 C CA . SER B 1 154 ? 1.013 -41.531 -23.812 1 95.94 154 SER B CA 1
ATOM 5798 C C . SER B 1 154 ? -0.336 -40.844 -24.047 1 95.94 154 SER B C 1
ATOM 5800 O O . SER B 1 154 ? -0.634 -40.438 -25.172 1 95.94 154 SER B O 1
ATOM 5802 N N . VAL B 1 155 ? -1.088 -40.75 -23.031 1 97.25 155 VAL B N 1
ATOM 5803 C CA . VAL B 1 155 ? -2.424 -40.188 -23.156 1 97.25 155 VAL B CA 1
ATOM 5804 C C . VAL B 1 155 ? -2.334 -38.656 -23.188 1 97.25 155 VAL B C 1
ATOM 5806 O O . VAL B 1 155 ? -2.998 -38 -24 1 97.25 155 VAL B O 1
ATOM 5809 N N . CYS B 1 156 ? -1.547 -38.125 -22.359 1 97.06 156 CYS B N 1
ATOM 5810 C CA . CYS B 1 156 ? -1.356 -36.688 -22.219 1 97.06 156 CYS B CA 1
ATOM 5811 C C . CYS B 1 156 ? 0.029 -36.375 -21.672 1 97.06 156 CYS B C 1
ATOM 5813 O O . CYS B 1 156 ? 0.255 -36.469 -20.453 1 97.06 156 CYS B O 1
ATOM 5815 N N . PRO B 1 157 ? 0.875 -35.875 -22.438 1 94.69 157 PRO B N 1
ATOM 5816 C CA . PRO B 1 157 ? 2.25 -35.625 -22 1 94.69 157 PRO B CA 1
ATOM 5817 C C . PRO B 1 157 ? 2.336 -34.562 -20.906 1 94.69 157 PRO B C 1
ATOM 5819 O O . PRO B 1 157 ? 3.264 -34.562 -20.094 1 94.69 157 PRO B O 1
ATOM 5822 N N . SER B 1 158 ? 1.38 -33.656 -20.875 1 96.06 158 SER B N 1
ATOM 5823 C CA . SER B 1 158 ? 1.468 -32.531 -19.953 1 96.06 158 SER B CA 1
ATOM 5824 C C . SER B 1 158 ? 0.831 -32.875 -18.609 1 96.06 158 SER B C 1
ATOM 5826 O O . SER B 1 158 ? 0.932 -32.094 -17.641 1 96.06 158 SER B O 1
ATOM 5828 N N . TYR B 1 159 ? 0.198 -34.031 -18.5 1 96.62 159 TYR B N 1
ATOM 5829 C CA . TYR B 1 159 ? -0.378 -34.469 -17.234 1 96.62 159 TYR B CA 1
ATOM 5830 C C . TYR B 1 159 ? 0.604 -35.344 -16.469 1 96.62 159 TYR B C 1
ATOM 5832 O O . TYR B 1 159 ? 1.578 -35.844 -17.047 1 96.62 159 TYR B O 1
ATOM 5840 N N . PRO B 1 160 ? 0.411 -35.469 -15.141 1 95.12 160 PRO B N 1
ATOM 5841 C CA . PRO B 1 160 ? 1.223 -36.438 -14.398 1 95.12 160 PRO B CA 1
ATOM 5842 C C . PRO B 1 160 ? 0.863 -37.875 -14.719 1 95.12 160 PRO B C 1
ATOM 5844 O O . PRO B 1 160 ? -0.15 -38.125 -15.375 1 95.12 160 PRO B O 1
ATOM 5847 N N . PRO B 1 161 ? 1.734 -38.719 -14.312 1 95.38 161 PRO B N 1
ATOM 5848 C CA . PRO B 1 161 ? 1.466 -40.156 -14.586 1 95.38 161 PRO B CA 1
ATOM 5849 C C . PRO B 1 161 ? 0.209 -40.656 -13.883 1 95.38 161 PRO B C 1
ATOM 5851 O O . PRO B 1 161 ? -0.39 -41.625 -14.32 1 95.38 161 PRO B O 1
ATOM 5854 N N . VAL B 1 162 ? -0.11 -40 -12.836 1 96.5 162 VAL B N 1
ATOM 5855 C CA . VAL B 1 162 ? -1.287 -40.375 -12.055 1 96.5 162 VAL B CA 1
ATOM 5856 C C . VAL B 1 162 ? -2.223 -39.188 -11.922 1 96.5 162 VAL B C 1
ATOM 5858 O O . VAL B 1 162 ? -1.778 -38.062 -11.641 1 96.5 162 VAL B O 1
ATOM 5861 N N . VAL B 1 163 ? -3.508 -39.406 -12.203 1 96.94 163 VAL B N 1
ATOM 5862 C CA . VAL B 1 163 ? -4.488 -38.312 -12.094 1 96.94 163 VAL B CA 1
ATOM 5863 C C . VAL B 1 163 ? -5.691 -38.812 -11.289 1 96.94 163 VAL B C 1
ATOM 5865 O O . VAL B 1 163 ? -5.902 -40 -11.125 1 96.94 163 VAL B O 1
ATOM 5868 N N . THR B 1 164 ? -6.406 -37.875 -10.695 1 97.88 164 THR B N 1
ATOM 5869 C CA . THR B 1 164 ? -7.613 -38.188 -9.938 1 97.88 164 THR B CA 1
ATOM 5870 C C . THR B 1 164 ? -8.859 -37.969 -10.781 1 97.88 164 THR B C 1
ATOM 5872 O O . THR B 1 164 ? -9.078 -36.844 -11.281 1 97.88 164 THR B O 1
ATOM 5875 N N . VAL B 1 165 ? -9.703 -39 -10.961 1 98.31 165 VAL B N 1
ATOM 5876 C CA . VAL B 1 165 ? -10.906 -38.969 -11.781 1 98.31 165 VAL B CA 1
ATOM 5877 C C . VAL B 1 165 ? -12.07 -39.625 -11.039 1 98.31 165 VAL B C 1
ATOM 5879 O O . VAL B 1 165 ? -11.859 -40.312 -10.039 1 98.31 165 VAL B O 1
ATOM 5882 N N . PRO B 1 166 ? -13.281 -39.281 -11.484 1 97.75 166 PRO B N 1
ATOM 5883 C CA . PRO B 1 166 ? -14.406 -39.969 -10.844 1 97.75 166 PRO B CA 1
ATOM 5884 C C . PRO B 1 166 ? -14.312 -41.5 -10.93 1 97.75 166 PRO B C 1
ATOM 5886 O O . PRO B 1 166 ? -13.898 -42.031 -11.961 1 97.75 166 PRO B O 1
ATOM 5889 N N . LYS B 1 167 ? -14.75 -42.125 -9.883 1 97.44 167 LYS B N 1
ATOM 5890 C CA . LYS B 1 167 ? -14.656 -43.594 -9.773 1 97.44 167 LYS B CA 1
ATOM 5891 C C . LYS B 1 167 ? -15.484 -44.281 -10.859 1 97.44 167 LYS B C 1
ATOM 5893 O O . LYS B 1 167 ? -15.141 -45.344 -11.328 1 97.44 167 LYS B O 1
ATOM 5898 N N . THR B 1 168 ? -16.484 -43.719 -11.359 1 97.06 168 THR B N 1
ATOM 5899 C CA . THR B 1 168 ? -17.453 -44.281 -12.281 1 97.06 168 THR B CA 1
ATOM 5900 C C . THR B 1 168 ? -16.938 -44.25 -13.719 1 97.06 168 THR B C 1
ATOM 590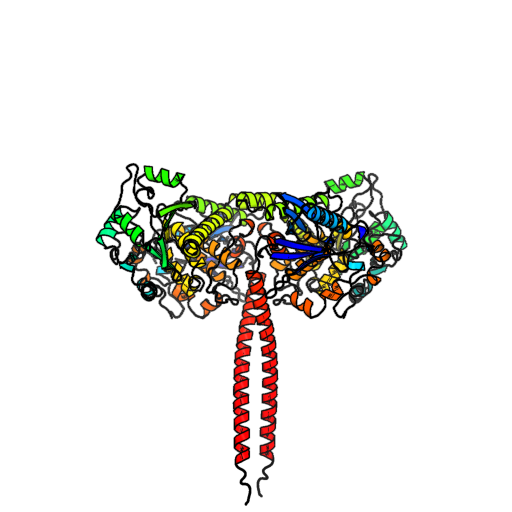2 O O . THR B 1 168 ? -17.531 -44.844 -14.617 1 97.06 168 THR B O 1
ATOM 5905 N N . ILE B 1 169 ? -15.859 -43.562 -13.977 1 98.19 169 ILE B N 1
ATOM 5906 C CA . ILE B 1 169 ? -15.344 -43.406 -15.336 1 98.19 169 ILE B CA 1
ATOM 5907 C C . ILE B 1 169 ? -14.156 -44.344 -15.547 1 98.19 169 ILE B C 1
ATOM 5909 O O . ILE B 1 169 ? -13.148 -44.25 -14.836 1 98.19 169 ILE B O 1
ATOM 5913 N N . ASP B 1 170 ? -14.234 -45.156 -16.484 1 97.88 170 ASP B N 1
ATOM 5914 C CA . ASP B 1 170 ? -13.156 -46.125 -16.719 1 97.88 170 ASP B CA 1
ATOM 5915 C C . ASP B 1 170 ? -12.055 -45.531 -17.578 1 97.88 170 ASP B C 1
ATOM 5917 O O . ASP B 1 170 ? -12.25 -44.469 -18.188 1 97.88 170 ASP B O 1
ATOM 5921 N N . ASP B 1 171 ? -11.008 -46.188 -17.672 1 98.06 171 ASP B N 1
ATOM 5922 C CA . ASP B 1 171 ? -9.82 -45.656 -18.344 1 98.06 171 ASP B CA 1
ATOM 5923 C C . ASP B 1 171 ? -10.031 -45.594 -19.859 1 98.06 171 ASP B C 1
ATOM 5925 O O . ASP B 1 171 ? -9.484 -44.719 -20.531 1 98.06 171 ASP B O 1
ATOM 5929 N N . GLU B 1 172 ? -10.75 -46.531 -20.359 1 97.62 172 GLU B N 1
ATOM 5930 C CA . GLU B 1 172 ? -11.047 -46.5 -21.797 1 97.62 172 GLU B CA 1
ATOM 5931 C C . GLU B 1 172 ? -11.797 -45.219 -22.172 1 97.62 172 GLU B C 1
ATOM 5933 O O . GLU B 1 172 ? -11.492 -44.594 -23.188 1 97.62 172 GLU B O 1
ATOM 5938 N N . SER B 1 173 ? -12.703 -44.938 -21.344 1 98.19 173 SER B N 1
ATOM 5939 C CA . SER B 1 173 ? -13.438 -43.688 -21.547 1 98.19 173 SER B CA 1
ATOM 5940 C C . SER B 1 173 ? -12.508 -42.469 -21.469 1 98.19 173 SER B C 1
ATOM 5942 O O . SER B 1 173 ? -12.648 -41.531 -22.234 1 98.19 173 SER B O 1
ATOM 5944 N N . LEU B 1 174 ? -11.625 -42.5 -20.531 1 98.5 174 LEU B N 1
ATOM 5945 C CA . LEU B 1 174 ? -10.688 -41.406 -20.359 1 98.5 174 LEU B CA 1
ATOM 5946 C C . LEU B 1 174 ? -9.859 -41.188 -21.625 1 98.5 174 LEU B C 1
ATOM 5948 O O . LEU B 1 174 ? -9.602 -40.062 -22.016 1 98.5 174 LEU B O 1
ATOM 5952 N N . CYS B 1 175 ? -9.477 -42.25 -22.234 1 98.19 175 CYS B N 1
ATOM 5953 C CA . CYS B 1 175 ? -8.703 -42.156 -23.469 1 98.19 175 CYS B CA 1
ATOM 5954 C C . CYS B 1 175 ? -9.508 -41.5 -24.578 1 98.19 175 CYS B C 1
ATOM 5956 O O . CYS B 1 175 ? -8.969 -40.688 -25.344 1 98.19 175 CYS B O 1
ATOM 5958 N N . LYS B 1 176 ? -10.711 -41.875 -24.625 1 98.25 176 LYS B N 1
ATOM 5959 C CA . LYS B 1 176 ? -11.578 -41.281 -25.625 1 98.25 176 LYS B CA 1
ATOM 5960 C C . LYS B 1 176 ? -11.742 -39.781 -25.375 1 98.25 176 LYS B C 1
ATOM 5962 O O . LYS B 1 176 ? -11.703 -38.969 -26.312 1 98.25 176 LYS B O 1
ATOM 5967 N N . VAL B 1 177 ? -11.93 -39.469 -24.156 1 98.62 177 VAL B N 1
ATOM 5968 C CA . VAL B 1 177 ? -12.094 -38.062 -23.797 1 98.62 177 VAL B CA 1
ATOM 5969 C C . VAL B 1 177 ? -10.805 -37.281 -24.125 1 98.62 177 VAL B C 1
ATOM 5971 O O . VAL B 1 177 ? -10.852 -36.156 -24.562 1 98.62 177 VAL B O 1
ATOM 5974 N N . ALA B 1 178 ? -9.68 -37.875 -23.859 1 98.62 178 ALA B N 1
ATOM 5975 C CA . ALA B 1 178 ? -8.391 -37.25 -24.109 1 98.62 178 ALA B CA 1
ATOM 5976 C C . ALA B 1 178 ? -8.25 -36.844 -25.578 1 98.62 178 ALA B C 1
ATOM 5978 O O . ALA B 1 178 ? -7.645 -35.844 -25.906 1 98.62 178 ALA B O 1
ATOM 5979 N N . THR B 1 179 ? -8.781 -37.656 -26.438 1 97.94 179 THR B N 1
ATOM 5980 C CA . THR B 1 179 ? -8.719 -37.375 -27.875 1 97.94 179 THR B CA 1
ATOM 5981 C C . THR B 1 179 ? -9.633 -36.188 -28.203 1 97.94 179 THR B C 1
ATOM 5983 O O . THR B 1 179 ? -9.438 -35.531 -29.219 1 97.94 179 THR B O 1
ATOM 5986 N N . PHE B 1 180 ? -10.586 -35.938 -27.375 1 98.12 180 PHE B N 1
ATOM 5987 C CA . PHE B 1 180 ? -11.586 -34.906 -27.594 1 98.12 180 PHE B CA 1
ATOM 5988 C C . PHE B 1 180 ? -11.133 -33.594 -26.969 1 98.12 180 PHE B C 1
ATOM 5990 O O . PHE B 1 180 ? -11.703 -32.531 -27.266 1 98.12 180 PHE B O 1
ATOM 5997 N N . ARG B 1 181 ? -10.156 -33.594 -26.156 1 98.5 181 ARG B N 1
ATOM 5998 C CA . ARG B 1 181 ? -9.672 -32.406 -25.453 1 98.5 181 ARG B CA 1
ATOM 5999 C C . ARG B 1 181 ? -8.297 -32 -25.969 1 98.5 181 ARG B C 1
ATOM 6001 O O . ARG B 1 181 ? -7.441 -32.875 -26.219 1 98.5 181 ARG B O 1
ATOM 6008 N N . HIS B 1 182 ? -8.133 -30.75 -26.109 1 98 182 HIS B N 1
ATOM 6009 C CA . HIS B 1 182 ? -6.891 -30.188 -26.641 1 98 182 HIS B CA 1
ATOM 6010 C C . HIS B 1 182 ? -5.684 -30.703 -25.859 1 98 182 HIS B C 1
ATOM 6012 O O . HIS B 1 182 ? -5.645 -30.609 -24.641 1 98 182 HIS B O 1
ATOM 6018 N N . GLY B 1 183 ? -4.738 -31.312 -26.594 1 96.75 183 GLY B N 1
ATOM 6019 C CA . GLY B 1 183 ? -3.516 -31.797 -25.969 1 96.75 183 GLY B CA 1
ATOM 6020 C C . GLY B 1 183 ? -3.734 -33.031 -25.109 1 96.75 183 GLY B C 1
ATOM 6021 O O . GLY B 1 183 ? -2.822 -33.469 -24.406 1 96.75 183 GLY B O 1
ATOM 6022 N N . GLY B 1 184 ? -4.949 -33.531 -25.125 1 97.88 184 GLY B N 1
ATOM 6023 C CA . GLY B 1 184 ? -5.281 -34.688 -24.328 1 97.88 184 GLY B CA 1
ATOM 6024 C C . GLY B 1 184 ? -5.621 -34.344 -22.891 1 97.88 184 GLY B C 1
ATOM 6025 O O . GLY B 1 184 ? -5.773 -35.25 -22.062 1 97.88 184 GLY B O 1
ATOM 6026 N N . ARG B 1 185 ? -5.73 -33.156 -22.594 1 98.25 185 ARG B N 1
ATOM 6027 C CA . ARG B 1 185 ? -5.938 -32.719 -21.219 1 98.25 185 ARG B CA 1
ATOM 6028 C C . ARG B 1 185 ? -7.41 -32.812 -20.828 1 98.25 185 ARG B C 1
ATOM 6030 O O . ARG B 1 185 ? -8.102 -31.781 -20.75 1 98.25 185 ARG B O 1
ATOM 6037 N N . PHE B 1 186 ? -7.844 -34.031 -20.609 1 98.5 186 PHE B N 1
ATOM 6038 C CA . PHE B 1 186 ? -9.211 -34.281 -20.203 1 98.5 186 PHE B CA 1
ATOM 6039 C C . PHE B 1 186 ? -9.453 -33.781 -18.781 1 98.5 186 PHE B C 1
ATOM 6041 O O . PHE B 1 186 ? -8.508 -33.5 -18.047 1 98.5 186 PHE B O 1
ATOM 6048 N N . PRO B 1 187 ? -10.719 -33.531 -18.344 1 98.44 187 PRO B N 1
ATOM 6049 C CA . PRO B 1 187 ? -11.031 -33 -17.016 1 98.44 187 PRO B CA 1
ATOM 6050 C C . PRO B 1 187 ? -10.492 -33.875 -15.891 1 98.44 187 PRO B C 1
ATOM 6052 O O . PRO B 1 187 ? -10.703 -35.094 -15.891 1 98.44 187 PRO B O 1
ATOM 6055 N N . VAL B 1 188 ? -9.773 -33.281 -14.984 1 98.12 188 VAL B N 1
ATOM 6056 C CA . VAL B 1 188 ? -9.25 -33.938 -13.797 1 98.12 188 VAL B CA 1
ATOM 6057 C C . VAL B 1 188 ? -9.578 -33.125 -12.547 1 98.12 188 VAL B C 1
ATOM 6059 O O . VAL B 1 188 ? -9.844 -31.938 -12.641 1 98.12 188 VAL B O 1
ATOM 6062 N N . LEU B 1 189 ? -9.523 -33.719 -11.422 1 98.31 189 LEU B N 1
ATOM 6063 C CA . LEU B 1 189 ? -9.875 -33.094 -10.164 1 98.31 189 LEU B CA 1
ATOM 6064 C C . LEU B 1 189 ? -8.781 -32.125 -9.727 1 98.31 189 LEU B C 1
ATOM 6066 O O . LEU B 1 189 ? -7.609 -32.469 -9.664 1 98.31 189 LEU B O 1
ATOM 6070 N N . SER B 1 190 ? -9.094 -30.906 -9.453 1 97.81 190 SER B N 1
ATOM 6071 C CA . SER B 1 190 ? -8.188 -29.906 -8.891 1 97.81 190 SER B CA 1
ATOM 6072 C C . SER B 1 190 ? -8.422 -29.734 -7.395 1 97.81 190 SER B C 1
ATOM 6074 O O . SER B 1 190 ? -7.484 -29.438 -6.645 1 97.81 190 SER B O 1
ATOM 6076 N N . TYR B 1 191 ? -9.695 -29.812 -7.023 1 98.12 191 TYR B N 1
ATOM 6077 C CA . TYR B 1 191 ? -10.031 -29.469 -5.645 1 98.12 191 TYR B CA 1
ATOM 6078 C C . TYR B 1 191 ? -11.367 -30.094 -5.242 1 98.12 191 TYR B C 1
ATOM 6080 O O . TYR B 1 191 ? -12.305 -30.125 -6.035 1 98.12 191 TYR B O 1
ATOM 6088 N N . TYR B 1 192 ? -11.398 -30.672 -4.094 1 97.88 192 TYR B N 1
ATOM 6089 C CA . TYR B 1 192 ? -12.609 -31.172 -3.457 1 97.88 192 TYR B CA 1
ATOM 6090 C C . TYR B 1 192 ? -12.977 -30.328 -2.238 1 97.88 192 TYR B C 1
ATOM 6092 O O . TYR B 1 192 ? -12.195 -30.25 -1.282 1 97.88 192 TYR B O 1
ATOM 6100 N N . HIS B 1 193 ? -14.102 -29.703 -2.258 1 97.44 193 HIS B N 1
ATOM 6101 C CA . HIS B 1 193 ? -14.539 -28.844 -1.153 1 97.44 193 HIS B CA 1
ATOM 6102 C C . HIS B 1 193 ? -15.266 -29.672 -0.088 1 97.44 193 HIS B C 1
ATOM 6104 O O . HIS B 1 193 ? -16.469 -29.906 -0.196 1 97.44 193 HIS B O 1
ATOM 6110 N N . LYS B 1 194 ? -14.625 -29.906 0.974 1 94.81 194 LYS B N 1
ATOM 6111 C CA . LYS B 1 194 ? -15.078 -30.844 1.999 1 94.81 194 LYS B CA 1
ATOM 6112 C C . LYS B 1 194 ? -16.406 -30.406 2.596 1 94.81 194 LYS B C 1
ATOM 6114 O O . LYS B 1 194 ? -17.219 -31.25 2.99 1 94.81 194 LYS B O 1
ATOM 6119 N N . LYS B 1 195 ? -16.578 -29.141 2.684 1 94.31 195 LYS B N 1
ATOM 6120 C CA . LYS B 1 195 ? -17.75 -28.578 3.35 1 94.31 195 LYS B CA 1
ATOM 6121 C C . LYS B 1 195 ? -19.047 -29.062 2.693 1 94.31 195 LYS B C 1
ATOM 6123 O O . LYS B 1 195 ? -20.031 -29.344 3.381 1 94.31 195 LYS B O 1
ATOM 6128 N N . ASN B 1 196 ? -19.047 -29.172 1.361 1 95 196 ASN B N 1
ATOM 6129 C CA . ASN B 1 196 ? -20.312 -29.5 0.708 1 95 196 ASN B CA 1
ATOM 6130 C C . ASN B 1 196 ? -20.109 -30.531 -0.396 1 95 196 ASN B C 1
ATOM 6132 O O . ASN B 1 196 ? -21.078 -30.953 -1.046 1 95 196 ASN B O 1
ATOM 6136 N N . GLY B 1 197 ? -18.859 -30.906 -0.666 1 95.31 197 GLY B N 1
ATOM 6137 C CA . GLY B 1 197 ? -18.562 -32 -1.589 1 95.31 197 GLY B CA 1
ATOM 6138 C C . GLY B 1 197 ? -18.422 -31.531 -3.027 1 95.31 197 GLY B C 1
ATOM 6139 O O . GLY B 1 197 ? -18.156 -32.344 -3.922 1 95.31 197 GLY B O 1
ATOM 6140 N N . MET B 1 198 ? -18.625 -30.234 -3.305 1 97.38 198 MET B N 1
ATOM 6141 C CA . MET B 1 198 ? -18.438 -29.703 -4.656 1 97.38 198 MET B CA 1
ATOM 6142 C C . MET B 1 198 ? -16.969 -29.766 -5.062 1 97.38 198 MET B C 1
ATOM 6144 O O . MET B 1 198 ? -16.078 -29.828 -4.203 1 97.38 198 MET B O 1
ATOM 6148 N N . VAL B 1 199 ? -16.766 -29.734 -6.422 1 98.19 199 VAL B N 1
ATOM 6149 C CA . VAL B 1 199 ? -15.383 -29.938 -6.863 1 98.19 199 VAL B CA 1
ATOM 6150 C C . VAL B 1 199 ? -15.023 -28.891 -7.914 1 98.19 199 VAL B C 1
ATOM 6152 O O . VAL B 1 199 ? -15.906 -28.297 -8.531 1 98.19 199 VAL B O 1
ATOM 6155 N N . ILE B 1 200 ? -13.742 -28.625 -8.047 1 98.75 200 ILE B N 1
ATOM 6156 C CA . ILE B 1 200 ? -13.164 -27.906 -9.18 1 98.75 200 ILE B CA 1
ATOM 6157 C C . ILE B 1 200 ? -12.398 -28.891 -10.07 1 98.75 200 ILE B C 1
ATOM 6159 O O . ILE B 1 200 ? -11.547 -29.641 -9.594 1 98.75 200 ILE B O 1
ATOM 6163 N N . MET B 1 201 ? -12.766 -28.844 -11.32 1 98.56 201 MET B N 1
ATOM 6164 C CA . MET B 1 201 ? -12.047 -29.609 -12.344 1 98.56 201 MET B CA 1
ATOM 6165 C C . MET B 1 201 ? -11.305 -28.672 -13.289 1 98.56 201 MET B C 1
ATOM 6167 O O . MET B 1 201 ? -11.695 -27.516 -13.461 1 98.56 201 MET B O 1
ATOM 6171 N N . ARG B 1 202 ? -10.273 -29.125 -13.852 1 98.56 202 ARG B N 1
ATOM 6172 C CA . ARG B 1 202 ? -9.547 -28.359 -14.859 1 98.56 202 ARG B CA 1
ATOM 6173 C C . ARG B 1 202 ? -9.289 -29.203 -16.109 1 98.56 202 ARG B C 1
ATOM 6175 O O . ARG B 1 202 ? -9.07 -30.422 -16.016 1 98.56 202 ARG B O 1
ATOM 6182 N N . SER B 1 203 ? -9.258 -28.625 -17.203 1 98.56 203 SER B N 1
ATOM 6183 C CA . SER B 1 203 ? -8.984 -29.281 -18.469 1 98.56 203 SER B CA 1
ATOM 6184 C C . SER B 1 203 ? -8.594 -28.281 -19.547 1 98.56 203 SER B C 1
ATOM 6186 O O . SER B 1 203 ? -8.414 -27.094 -19.25 1 98.56 203 SER B O 1
ATOM 6188 N N . SER B 1 204 ? -8.383 -28.797 -20.797 1 98.44 204 SER B N 1
ATOM 6189 C CA . SER B 1 204 ? -8.273 -27.953 -21.984 1 98.44 204 SER B CA 1
ATOM 6190 C C . SER B 1 204 ? -9.602 -27.859 -22.719 1 98.44 204 SER B C 1
ATOM 6192 O O . SER B 1 204 ? -10.594 -28.469 -22.312 1 98.44 204 SER B O 1
ATOM 6194 N N . GLN B 1 205 ? -9.609 -27.078 -23.766 1 98.38 205 GLN B N 1
ATOM 6195 C CA . GLN B 1 205 ? -10.828 -26.906 -24.547 1 98.38 205 GLN B CA 1
ATOM 6196 C C . GLN B 1 205 ? -11.211 -28.203 -25.266 1 98.38 205 GLN B C 1
ATOM 6198 O O . GLN B 1 205 ? -10.344 -28.984 -25.641 1 98.38 205 GLN B O 1
ATOM 6203 N N . PRO B 1 206 ? -12.523 -28.453 -25.391 1 98.12 206 PRO B N 1
ATOM 6204 C CA . PRO B 1 206 ? -12.945 -29.547 -26.25 1 98.12 206 PRO B CA 1
ATOM 6205 C C . PRO B 1 206 ? -12.719 -29.266 -27.734 1 98.12 206 PRO B C 1
ATOM 6207 O O . PRO B 1 206 ? -12.789 -28.109 -28.156 1 98.12 206 PRO B O 1
ATOM 6210 N N . LEU B 1 207 ? -12.516 -30.312 -28.438 1 98.06 207 LEU B N 1
ATOM 6211 C CA . LEU B 1 207 ? -12.281 -30.188 -29.875 1 98.06 207 LEU B CA 1
ATOM 6212 C C . LEU B 1 207 ? -13.562 -30.438 -30.656 1 98.06 207 LEU B C 1
ATOM 6214 O O . LEU B 1 207 ? -13.648 -31.406 -31.422 1 98.06 207 LEU B O 1
ATOM 6218 N N . THR B 1 208 ? -14.484 -29.547 -30.562 1 96.5 208 THR B N 1
ATOM 6219 C CA . THR B 1 208 ? -15.789 -29.688 -31.203 1 96.5 208 THR B CA 1
ATOM 6220 C C . THR B 1 208 ? -15.695 -29.328 -32.688 1 96.5 208 THR B C 1
ATOM 6222 O O . THR B 1 208 ? -16.406 -29.922 -33.5 1 96.5 208 THR B O 1
ATOM 6225 N N . GLY B 1 209 ? -14.875 -28.359 -33 1 94.44 209 GLY B N 1
ATOM 6226 C CA . GLY B 1 209 ? -14.758 -27.922 -34.375 1 94.44 209 GLY B CA 1
ATOM 6227 C C . GLY B 1 209 ? -16 -27.234 -34.906 1 94.44 209 GLY B C 1
ATOM 6228 O O . GLY B 1 209 ? -16.922 -26.938 -34.125 1 94.44 209 GLY B O 1
ATOM 6229 N N . THR B 1 210 ? -15.984 -27.016 -36.188 1 92.75 210 THR B N 1
ATOM 6230 C CA . THR B 1 210 ? -17.109 -26.328 -36.844 1 92.75 210 THR B CA 1
ATOM 6231 C C . THR B 1 210 ? -18.297 -27.266 -36.969 1 92.75 210 THR B C 1
ATOM 6233 O O . THR B 1 210 ? -19.453 -26.797 -37.031 1 92.75 210 THR B O 1
ATOM 6236 N N . ASN B 1 211 ? -18.078 -28.531 -36.938 1 91.38 211 ASN B N 1
ATOM 6237 C CA . ASN B 1 211 ? -19.125 -29.531 -37.125 1 91.38 211 ASN B CA 1
ATOM 6238 C C . ASN B 1 211 ? -19.828 -29.875 -35.812 1 91.38 211 ASN B C 1
ATOM 6240 O O . ASN B 1 211 ? -20.797 -30.625 -35.812 1 91.38 211 ASN B O 1
ATOM 6244 N N . GLY B 1 212 ? -19.281 -29.438 -34.812 1 91.44 212 GLY B N 1
ATOM 6245 C CA . GLY B 1 212 ? -19.891 -29.719 -33.531 1 91.44 212 GLY B CA 1
ATOM 6246 C C . GLY B 1 212 ? -19.672 -31.141 -33.062 1 91.44 212 GLY B C 1
ATOM 6247 O O . GLY B 1 212 ? -20.609 -31.781 -32.562 1 91.44 212 GLY B O 1
ATOM 6248 N N . ARG B 1 213 ? -18.484 -31.594 -33.219 1 94.69 213 ARG B N 1
ATOM 6249 C CA . ARG B 1 213 ? -18.141 -32.938 -32.781 1 94.69 213 ARG B CA 1
ATOM 6250 C C . ARG B 1 213 ? -18.516 -33.156 -31.312 1 94.69 213 ARG B C 1
ATOM 6252 O O . ARG B 1 213 ? -18.328 -32.25 -30.484 1 94.69 213 ARG B O 1
ATOM 6259 N N . ARG B 1 214 ? -19.016 -34.344 -31.031 1 96.12 214 ARG B N 1
ATOM 6260 C CA . ARG B 1 214 ? -19.453 -34.656 -29.688 1 96.12 214 ARG B CA 1
ATOM 6261 C C . ARG B 1 214 ? -18.641 -35.812 -29.109 1 96.12 214 ARG B C 1
ATOM 6263 O O . ARG B 1 214 ? -18.062 -36.625 -29.875 1 96.12 214 ARG B O 1
ATOM 6270 N N . CYS B 1 215 ? -18.547 -35.875 -27.859 1 97.75 215 CYS B N 1
ATOM 6271 C CA . CYS B 1 215 ? -17.938 -36.969 -27.141 1 97.75 215 CYS B CA 1
ATOM 6272 C C . CYS B 1 215 ? -18.797 -37.375 -25.938 1 97.75 215 CYS B C 1
ATOM 6274 O O . CYS B 1 215 ? -18.797 -36.688 -24.922 1 97.75 215 CYS B O 1
ATOM 6276 N N . LYS B 1 216 ? -19.484 -38.469 -26.078 1 97.88 216 LYS B N 1
ATOM 6277 C CA . LYS B 1 216 ? -20.406 -38.938 -25.047 1 97.88 216 LYS B CA 1
ATOM 6278 C C . LYS B 1 216 ? -19.656 -39.25 -23.75 1 97.88 216 LYS B C 1
ATOM 6280 O O . LYS B 1 216 ? -20.188 -39.031 -22.656 1 97.88 216 LYS B O 1
ATOM 6285 N N . GLU B 1 217 ? -18.484 -39.781 -23.969 1 98.19 217 GLU B N 1
ATOM 6286 C CA . GLU B 1 217 ? -17.672 -40.094 -22.797 1 98.19 217 GLU B CA 1
ATOM 6287 C C . GLU B 1 217 ? -17.297 -38.812 -22.031 1 98.19 217 GLU B C 1
ATOM 6289 O O . GLU B 1 217 ? -17.234 -38.844 -20.797 1 98.19 217 GLU B O 1
ATOM 6294 N N . ASP B 1 218 ? -17.016 -37.781 -22.75 1 98.5 218 ASP B N 1
ATOM 6295 C CA . ASP B 1 218 ? -16.703 -36.5 -22.125 1 98.5 218 ASP B CA 1
ATOM 6296 C C . ASP B 1 218 ? -17.906 -35.969 -21.344 1 98.5 218 ASP B C 1
ATOM 6298 O O . ASP B 1 218 ? -17.766 -35.469 -20.234 1 98.5 218 ASP B O 1
ATOM 6302 N N . GLU B 1 219 ? -19.078 -36.031 -21.938 1 98 219 GLU B N 1
ATOM 6303 C CA . GLU B 1 219 ? -20.312 -35.625 -21.297 1 98 219 GLU B CA 1
ATOM 6304 C C . GLU B 1 219 ? -20.562 -36.406 -20.016 1 98 219 GLU B C 1
ATOM 6306 O O . GLU B 1 219 ? -20.938 -35.844 -18.984 1 98 219 GLU B O 1
ATOM 6311 N N . LYS B 1 220 ? -20.312 -37.656 -20.125 1 97.44 220 LYS B N 1
ATOM 6312 C CA . LYS B 1 220 ? -20.484 -38.531 -18.969 1 97.44 220 LYS B CA 1
ATOM 6313 C C . LYS B 1 220 ? -19.484 -38.188 -17.859 1 97.44 220 LYS B C 1
ATOM 6315 O O . LYS B 1 220 ? -19.828 -38.188 -16.688 1 97.44 220 LYS B O 1
ATOM 6320 N N . LEU B 1 221 ? -18.266 -38 -18.25 1 98.12 221 LEU B N 1
ATOM 6321 C CA . LEU B 1 221 ? -17.203 -37.688 -17.281 1 98.12 221 LEU B CA 1
ATOM 6322 C C . LEU B 1 221 ? -17.531 -36.438 -16.484 1 98.12 221 LEU B C 1
ATOM 6324 O O . LEU B 1 221 ? -17.484 -36.438 -15.258 1 98.12 221 LEU B O 1
ATOM 6328 N N . ILE B 1 222 ? -17.859 -35.375 -17.125 1 97.31 222 ILE B N 1
ATOM 6329 C CA . ILE B 1 222 ? -18.125 -34.094 -16.469 1 97.31 222 ILE B CA 1
ATOM 6330 C C . ILE B 1 222 ? -19.391 -34.219 -15.602 1 97.31 222 ILE B C 1
ATOM 6332 O O . ILE B 1 222 ? -19.438 -33.688 -14.492 1 97.31 222 ILE B O 1
ATOM 6336 N N . ASN B 1 223 ? -20.391 -34.969 -16.062 1 96.69 223 ASN B N 1
ATOM 6337 C CA . ASN B 1 223 ? -21.625 -35.156 -15.312 1 96.69 223 ASN B CA 1
ATOM 6338 C C . ASN B 1 223 ? -21.422 -36 -14.07 1 96.69 223 ASN B C 1
ATOM 6340 O O . ASN B 1 223 ? -22.141 -35.875 -13.086 1 96.69 223 ASN B O 1
ATOM 6344 N N . ALA B 1 224 ? -20.438 -36.844 -14.156 1 96.62 224 ALA B N 1
ATOM 6345 C CA . ALA B 1 224 ? -20.141 -37.75 -13.031 1 96.62 224 ALA B CA 1
ATOM 6346 C C . ALA B 1 224 ? -19.688 -36.938 -11.812 1 96.62 224 ALA B C 1
ATOM 6348 O O . ALA B 1 224 ? -19.703 -37.469 -10.688 1 96.62 224 ALA B O 1
ATOM 6349 N N . THR B 1 225 ? -19.25 -35.719 -12.008 1 96 225 THR B N 1
ATOM 6350 C CA . THR B 1 225 ? -18.75 -34.906 -10.914 1 96 225 THR B CA 1
ATOM 6351 C C . THR B 1 225 ? -19.875 -34.156 -10.227 1 96 225 THR B C 1
ATOM 6353 O O . THR B 1 225 ? -19.656 -33.469 -9.211 1 96 225 THR B O 1
ATOM 6356 N N . LEU B 1 226 ? -21.094 -34.312 -10.805 1 95.38 226 LEU B N 1
ATOM 6357 C CA . LEU B 1 226 ? -22.25 -33.625 -10.234 1 95.38 226 LEU B CA 1
ATOM 6358 C C . LEU B 1 226 ? -22.938 -34.5 -9.195 1 95.38 226 LEU B C 1
ATOM 6360 O O . LEU B 1 226 ? -23.047 -35.719 -9.367 1 95.38 226 LEU B O 1
ATOM 6364 N N . ARG B 1 227 ? -23.234 -33.938 -8.164 1 87.12 227 ARG B N 1
ATOM 6365 C CA . ARG B 1 227 ? -24.109 -34.594 -7.215 1 87.12 227 ARG B CA 1
ATOM 6366 C C . ARG B 1 227 ? -25.562 -34.562 -7.707 1 87.12 227 ARG B C 1
ATOM 6368 O O . ARG B 1 227 ? -25.906 -33.812 -8.602 1 87.12 227 ARG B O 1
ATOM 6375 N N . ALA B 1 228 ? -26.375 -35.469 -7.094 1 84.31 228 ALA B N 1
ATOM 6376 C CA . ALA B 1 228 ? -27.75 -35.594 -7.527 1 84.31 228 ALA B CA 1
ATOM 6377 C C . ALA B 1 228 ? -28.484 -34.25 -7.414 1 84.31 228 ALA B C 1
ATOM 6379 O O . ALA B 1 228 ? -28.453 -33.625 -6.367 1 84.31 228 ALA B O 1
ATOM 6380 N N . GLY B 1 229 ? -29.062 -33.844 -8.508 1 85.62 229 GLY B N 1
ATOM 6381 C CA . GLY B 1 229 ? -29.891 -32.656 -8.531 1 85.62 229 GLY B CA 1
ATOM 6382 C C . GLY B 1 229 ? -29.078 -31.359 -8.594 1 85.62 229 GLY B C 1
ATOM 6383 O O . GLY B 1 229 ? -29.641 -30.266 -8.562 1 85.62 229 GLY B O 1
ATOM 6384 N N . LYS B 1 230 ? -27.781 -31.531 -8.641 1 89.69 230 LYS B N 1
ATOM 6385 C CA . LYS B 1 230 ? -26.953 -30.328 -8.641 1 89.69 230 LYS B CA 1
ATOM 6386 C C . LYS B 1 230 ? -26.547 -29.938 -10.055 1 89.69 230 LYS B C 1
ATOM 6388 O O . LYS B 1 230 ? -26.594 -30.766 -10.977 1 89.69 230 LYS B O 1
ATOM 6393 N N . ARG B 1 231 ? -26.297 -28.656 -10.203 1 93 231 ARG B N 1
ATOM 6394 C CA . ARG B 1 231 ? -25.812 -28.109 -11.461 1 93 231 ARG B CA 1
ATOM 6395 C C . ARG B 1 231 ? -24.344 -27.703 -11.359 1 93 231 ARG B C 1
ATOM 6397 O O . ARG B 1 231 ? -23.766 -27.75 -10.273 1 93 231 ARG B O 1
ATOM 6404 N N . GLY B 1 232 ? -23.75 -27.547 -12.555 1 97.44 232 GLY B N 1
ATOM 6405 C CA . GLY B 1 232 ? -22.359 -27.109 -12.578 1 97.44 232 GLY B CA 1
ATOM 6406 C C . GLY B 1 232 ? -22.125 -25.906 -13.469 1 97.44 232 GLY B C 1
ATOM 6407 O O . GLY B 1 232 ? -23.016 -25.469 -14.195 1 97.44 232 GLY B O 1
ATOM 6408 N N . TYR B 1 233 ? -21 -25.297 -13.273 1 98.44 233 TYR B N 1
ATOM 6409 C CA . TYR B 1 233 ? -20.562 -24.188 -14.125 1 98.44 233 TYR B CA 1
ATOM 6410 C C . TYR B 1 233 ? -19.297 -24.562 -14.898 1 98.44 233 TYR B C 1
ATOM 6412 O O . TYR B 1 233 ? -18.422 -25.25 -14.375 1 98.44 233 TYR B O 1
ATOM 6420 N N . ILE B 1 234 ? -19.25 -24.219 -16.156 1 98.56 234 ILE B N 1
ATOM 6421 C CA . ILE B 1 234 ? -18.016 -24.234 -16.938 1 98.56 234 ILE B CA 1
ATOM 6422 C C . ILE B 1 234 ? -17.469 -22.812 -17.078 1 98.56 234 ILE B C 1
ATOM 6424 O O . ILE B 1 234 ? -18.094 -21.969 -17.703 1 98.56 234 ILE B O 1
ATOM 6428 N N . ILE B 1 235 ? -16.375 -22.578 -16.484 1 98.69 235 ILE B N 1
ATOM 6429 C CA . ILE B 1 235 ? -15.742 -21.281 -16.609 1 98.69 235 ILE B CA 1
ATOM 6430 C C . ILE B 1 235 ? -14.664 -21.328 -17.688 1 98.69 235 ILE B C 1
ATOM 6432 O O . ILE B 1 235 ? -13.625 -21.969 -17.5 1 98.69 235 ILE B O 1
ATOM 6436 N N . ASP B 1 236 ? -14.914 -20.703 -18.781 1 98.31 236 ASP B N 1
ATOM 6437 C CA . ASP B 1 236 ? -13.961 -20.531 -19.859 1 98.31 236 ASP B CA 1
ATOM 6438 C C . ASP B 1 236 ? -13.164 -19.25 -19.688 1 98.31 236 ASP B C 1
ATOM 6440 O O . ASP B 1 236 ? -13.734 -18.156 -19.703 1 98.31 236 ASP B O 1
ATOM 6444 N N . THR B 1 237 ? -11.852 -19.375 -19.578 1 98.38 237 THR B N 1
ATOM 6445 C CA . THR B 1 237 ? -11.023 -18.219 -19.266 1 98.38 237 THR B CA 1
ATOM 6446 C C . THR B 1 237 ? -10.766 -17.375 -20.516 1 98.38 237 THR B C 1
ATOM 6448 O O . THR B 1 237 ? -9.938 -16.469 -20.5 1 98.38 237 THR B O 1
ATOM 6451 N N . ARG B 1 238 ? -11.453 -17.719 -21.688 1 97.19 238 ARG B N 1
ATOM 6452 C CA . ARG B 1 238 ? -11.406 -16.938 -22.922 1 97.19 238 ARG B CA 1
ATOM 6453 C C . ARG B 1 238 ? -12.672 -16.109 -23.078 1 97.19 238 ARG B C 1
ATOM 6455 O O . ARG B 1 238 ? -13.711 -16.422 -22.5 1 97.19 238 ARG B O 1
ATOM 6462 N N . SER B 1 239 ? -12.508 -15.07 -23.781 1 96.5 239 SER B N 1
ATOM 6463 C CA . SER B 1 239 ? -13.719 -14.375 -24.219 1 96.5 239 SER B CA 1
ATOM 6464 C C . SER B 1 239 ? -14.539 -15.242 -25.172 1 96.5 239 SER B C 1
ATOM 6466 O O . SER B 1 239 ? -14.008 -16.172 -25.781 1 96.5 239 SER B O 1
ATOM 6468 N N . LEU B 1 240 ? -15.773 -14.898 -25.281 1 95.31 240 LEU B N 1
ATOM 6469 C CA . LEU B 1 240 ? -16.641 -15.641 -26.203 1 95.31 240 LEU B CA 1
ATOM 6470 C C . LEU B 1 240 ? -16.109 -15.57 -27.625 1 95.31 240 LEU B C 1
ATOM 6472 O O . LEU B 1 240 ? -16.125 -16.562 -28.344 1 95.31 240 LEU B O 1
ATOM 6476 N N . ASN B 1 241 ? -15.641 -14.43 -27.969 1 95.44 241 ASN B N 1
ATOM 6477 C CA . ASN B 1 241 ? -15.102 -14.242 -29.312 1 95.44 241 ASN B CA 1
ATOM 6478 C C . ASN B 1 241 ? -13.891 -15.133 -29.562 1 95.44 241 ASN B C 1
ATOM 6480 O O . ASN B 1 241 ? -13.781 -15.75 -30.625 1 95.44 241 ASN B O 1
ATOM 6484 N N . VAL B 1 242 ? -13.016 -15.219 -28.625 1 95.69 242 VAL B N 1
ATOM 6485 C CA . VAL B 1 242 ? -11.805 -16.016 -28.766 1 95.69 242 VAL B CA 1
ATOM 6486 C C . VAL B 1 242 ? -12.18 -17.5 -28.828 1 95.69 242 VAL B C 1
ATOM 6488 O O . VAL B 1 242 ? -11.586 -18.266 -29.594 1 95.69 242 VAL B O 1
ATOM 6491 N N . ALA B 1 243 ? -13.102 -17.906 -28.016 1 95.25 243 ALA B N 1
ATOM 6492 C CA . ALA B 1 243 ? -13.562 -19.297 -28 1 95.25 243 ALA B CA 1
ATOM 6493 C C . ALA B 1 243 ? -14.195 -19.688 -29.344 1 95.25 243 ALA B C 1
ATOM 6495 O O . ALA B 1 243 ? -13.992 -20.797 -29.828 1 95.25 243 ALA B O 1
ATOM 6496 N N . GLN B 1 244 ? -14.945 -18.766 -29.953 1 95 244 GLN B N 1
ATOM 6497 C CA . GLN B 1 244 ? -15.594 -19 -31.234 1 95 244 GLN B CA 1
ATOM 6498 C C . GLN B 1 244 ? -14.562 -19.094 -32.344 1 95 244 GLN B C 1
ATOM 6500 O O . GLN B 1 244 ? -14.703 -19.922 -33.25 1 95 244 GLN B O 1
ATOM 6505 N N . GLN B 1 245 ? -13.57 -18.297 -32.219 1 95.31 245 GLN B N 1
ATOM 6506 C CA . GLN B 1 245 ? -12.492 -18.359 -33.219 1 95.31 245 GLN B CA 1
ATOM 6507 C C . GLN B 1 245 ? -11.75 -19.688 -33.125 1 95.31 245 GLN B C 1
ATOM 6509 O O . GLN B 1 245 ? -11.312 -20.219 -34.156 1 95.31 245 GLN B O 1
ATOM 6514 N N . ALA B 1 246 ? -11.586 -20.172 -31.938 1 95.31 246 ALA B N 1
ATOM 6515 C CA . ALA B 1 246 ? -10.922 -21.453 -31.75 1 95.31 246 ALA B CA 1
ATOM 6516 C C . ALA B 1 246 ? -11.711 -22.578 -32.406 1 95.31 246 ALA B C 1
ATOM 6518 O O . ALA B 1 246 ? -11.133 -23.547 -32.906 1 95.31 246 ALA B O 1
ATOM 6519 N N . ARG B 1 247 ? -12.961 -22.469 -32.438 1 94.12 247 ARG B N 1
ATOM 6520 C CA . ARG B 1 247 ? -13.828 -23.453 -33.062 1 94.12 247 ARG B CA 1
ATOM 6521 C C . ARG B 1 247 ? -13.492 -23.609 -34.531 1 94.12 247 ARG B C 1
ATOM 6523 O O . ARG B 1 247 ? -13.484 -24.719 -35.062 1 94.12 247 ARG B O 1
ATOM 6530 N N . ALA B 1 248 ? -13.18 -22.562 -35.125 1 93.75 248 ALA B N 1
ATOM 6531 C CA . ALA B 1 248 ? -12.828 -22.562 -36.562 1 93.75 248 ALA B CA 1
ATOM 6532 C C . ALA B 1 248 ? -11.516 -23.312 -36.781 1 93.75 248 ALA B C 1
ATOM 6534 O O . ALA B 1 248 ? -11.297 -23.859 -37.875 1 93.75 248 ALA B O 1
ATOM 6535 N N . LYS B 1 249 ? -10.742 -23.422 -35.812 1 94.44 249 LYS B N 1
ATOM 6536 C CA . LYS B 1 249 ? -9.445 -24.078 -35.938 1 94.44 249 LYS B CA 1
ATOM 6537 C C . LYS B 1 249 ? -9.508 -25.484 -35.344 1 94.44 249 LYS B C 1
ATOM 6539 O O . LYS B 1 249 ? -8.469 -26.109 -35.094 1 94.44 249 LYS B O 1
ATOM 6544 N N . GLY B 1 250 ? -10.688 -25.922 -35.031 1 94.56 250 GLY B N 1
ATOM 6545 C CA . GLY B 1 250 ? -10.883 -27.281 -34.531 1 94.56 250 GLY B CA 1
ATOM 6546 C C . GLY B 1 250 ? -11.203 -27.344 -33.062 1 94.56 250 GLY B C 1
ATOM 6547 O O . GLY B 1 250 ? -11.617 -28.391 -32.562 1 94.56 250 GLY B O 1
ATOM 6548 N N . GLY B 1 251 ? -10.914 -26.234 -32.375 1 96.81 251 GLY B N 1
ATOM 6549 C CA . GLY B 1 251 ? -11.242 -26.188 -30.969 1 96.81 251 GLY B CA 1
ATOM 6550 C C . GLY B 1 251 ? -12.703 -25.859 -30.719 1 96.81 251 GLY B C 1
ATOM 6551 O O . GLY B 1 251 ? -13.578 -26.203 -31.516 1 96.81 251 GLY B O 1
ATOM 6552 N N . GLY B 1 252 ? -12.984 -25.375 -29.531 1 96.19 252 GLY B N 1
ATOM 6553 C CA . GLY B 1 252 ? -14.344 -24.953 -29.25 1 96.19 252 GLY B CA 1
ATOM 6554 C C . GLY B 1 252 ? -14.68 -24.984 -27.766 1 96.19 252 GLY B C 1
ATOM 6555 O O . GLY B 1 252 ? -13.836 -24.656 -26.938 1 96.19 252 GLY B O 1
ATOM 6556 N N . PHE B 1 253 ? -15.906 -25.125 -27.453 1 96.06 253 PHE B N 1
ATOM 6557 C CA . PHE B 1 253 ? -16.438 -25.141 -26.094 1 96.06 253 PHE B CA 1
ATOM 6558 C C . PHE B 1 253 ? -17.641 -26.062 -26 1 96.06 253 PHE B C 1
ATOM 6560 O O . PHE B 1 253 ? -18.172 -26.516 -27.016 1 96.06 253 PHE B O 1
ATOM 6567 N N . GLU B 1 254 ? -18 -26.328 -24.844 1 95.31 254 GLU B N 1
ATOM 6568 C CA . GLU B 1 254 ? -19.125 -27.219 -24.578 1 95.31 254 GLU B CA 1
ATOM 6569 C C . GLU B 1 254 ? -20.453 -26.594 -24.969 1 95.31 254 GLU B C 1
ATOM 6571 O O . GLU B 1 254 ? -20.844 -25.547 -24.438 1 95.31 254 GLU B O 1
ATOM 6576 N N . GLN B 1 255 ? -21.156 -27.219 -25.812 1 92.75 255 GLN B N 1
ATOM 6577 C CA . GLN B 1 255 ? -22.484 -26.734 -26.203 1 92.75 255 GLN B CA 1
ATOM 6578 C C . GLN B 1 255 ? -23.531 -27.109 -25.156 1 92.75 255 GLN B C 1
ATOM 6580 O O . GLN B 1 255 ? -23.594 -28.25 -24.703 1 92.75 255 GLN B O 1
ATOM 6585 N N . GLU B 1 256 ? -24.344 -26.25 -24.859 1 91.81 256 GLU B N 1
ATOM 6586 C CA . GLU B 1 256 ? -25.312 -26.406 -23.766 1 91.81 256 GLU B CA 1
ATOM 6587 C C . GLU B 1 256 ? -26.234 -27.594 -24.031 1 91.81 256 GLU B C 1
ATOM 6589 O O . GLU B 1 256 ? -26.672 -28.266 -23.094 1 91.81 256 GLU B O 1
ATOM 6594 N N . VAL B 1 257 ? -26.562 -27.859 -25.219 1 94.06 257 VAL B N 1
ATOM 6595 C CA . VAL B 1 257 ? -27.484 -28.938 -25.578 1 94.06 257 VAL B CA 1
ATOM 6596 C C . VAL B 1 257 ? -26.906 -30.281 -25.156 1 94.06 257 VAL B C 1
ATOM 6598 O O . VAL B 1 257 ? -27.656 -31.188 -24.766 1 94.06 257 VAL B O 1
ATOM 6601 N N . HIS B 1 258 ? -25.625 -30.406 -25.172 1 95.06 258 HIS B N 1
ATOM 6602 C CA . HIS B 1 258 ? -24.969 -31.672 -24.859 1 95.06 258 HIS B CA 1
ATOM 6603 C C . HIS B 1 258 ? -24.547 -31.703 -23.391 1 95.06 258 HIS B C 1
ATOM 6605 O O . HIS B 1 258 ? -24.188 -32.781 -22.875 1 95.06 258 HIS B O 1
ATOM 6611 N N . TYR B 1 259 ? -24.5 -30.594 -22.797 1 96.12 259 TYR B N 1
ATOM 6612 C CA . TYR B 1 259 ? -24.172 -30.469 -21.375 1 96.12 259 TYR B CA 1
ATOM 6613 C C . TYR B 1 259 ? -25.266 -29.719 -20.625 1 96.12 259 TYR B C 1
ATOM 6615 O O . TYR B 1 259 ? -25.016 -28.672 -20.016 1 96.12 259 TYR B O 1
ATOM 6623 N N . PRO B 1 260 ? -26.453 -30.203 -20.578 1 94.88 260 PRO B N 1
ATOM 6624 C CA . PRO B 1 260 ? -27.609 -29.438 -20.125 1 94.88 260 PRO B CA 1
ATOM 6625 C C . PRO B 1 260 ? -27.547 -29.047 -18.656 1 94.88 260 PRO B C 1
ATOM 6627 O O . PRO B 1 260 ? -28.188 -28.094 -18.234 1 94.88 260 PRO B O 1
ATOM 6630 N N . GLN B 1 261 ? -26.828 -29.703 -17.844 1 95.94 261 GLN B N 1
ATOM 6631 C CA . GLN B 1 261 ? -26.75 -29.406 -16.406 1 95.94 261 GLN B CA 1
ATOM 6632 C C . GLN B 1 261 ? -25.641 -28.406 -16.125 1 95.94 261 GLN B C 1
ATOM 6634 O O . GLN B 1 261 ? -25.422 -28.031 -14.969 1 95.94 261 GLN B O 1
ATOM 6639 N N . TRP B 1 262 ? -24.922 -28.016 -17.125 1 97.25 262 TRP B N 1
ATOM 6640 C CA . TRP B 1 262 ? -23.781 -27.141 -16.969 1 97.25 262 TRP B CA 1
ATOM 6641 C C . TRP B 1 262 ? -24.016 -25.797 -17.641 1 97.25 262 TRP B C 1
ATOM 6643 O O . TRP B 1 262 ? -24.438 -25.75 -18.797 1 97.25 262 TRP B O 1
ATOM 6653 N N . ARG B 1 263 ? -23.797 -24.734 -16.859 1 97.19 263 ARG B N 1
ATOM 6654 C CA . ARG B 1 263 ? -23.891 -23.375 -17.406 1 97.19 263 ARG B CA 1
ATOM 6655 C C . ARG B 1 263 ? -22.5 -22.812 -17.688 1 97.19 263 ARG B C 1
ATOM 6657 O O . ARG B 1 263 ? -21.625 -22.812 -16.812 1 97.19 263 ARG B O 1
ATOM 6664 N N . ARG B 1 264 ? -22.312 -22.328 -18.875 1 97.25 264 ARG B N 1
ATOM 6665 C CA . ARG B 1 264 ? -21.016 -21.812 -19.266 1 97.25 264 ARG B CA 1
ATOM 6666 C C . ARG B 1 264 ? -20.891 -20.328 -18.984 1 97.25 264 ARG B C 1
ATOM 6668 O O . ARG B 1 264 ? -21.828 -19.562 -19.25 1 97.25 264 ARG B O 1
ATOM 6675 N N . ILE B 1 265 ? -19.797 -19.906 -18.375 1 97.69 265 ILE B N 1
ATOM 6676 C CA . ILE B 1 265 ? -19.469 -18.516 -18.094 1 97.69 265 ILE B CA 1
ATOM 6677 C C . ILE B 1 265 ? -18.109 -18.172 -18.703 1 97.69 265 ILE B C 1
ATOM 6679 O O . ILE B 1 265 ? -17.141 -18.922 -18.547 1 97.69 265 ILE B O 1
ATOM 6683 N N . HIS B 1 266 ? -18.078 -17.078 -19.453 1 97.5 266 HIS B N 1
ATOM 6684 C CA . HIS B 1 266 ? -16.812 -16.625 -20.031 1 97.5 266 HIS B CA 1
ATOM 6685 C C . HIS B 1 266 ? -16.188 -15.516 -19.188 1 97.5 266 HIS B C 1
ATOM 6687 O O . HIS B 1 266 ? -16.859 -14.516 -18.875 1 97.5 266 HIS B O 1
ATOM 6693 N N . LYS B 1 267 ? -15 -15.688 -18.703 1 97.19 267 LYS B N 1
ATOM 6694 C CA . LYS B 1 267 ? -14.188 -14.695 -18.031 1 97.19 267 LYS B CA 1
ATOM 6695 C C . LYS B 1 267 ? -12.812 -14.562 -18.672 1 97.19 267 LYS B C 1
ATOM 6697 O O . LYS B 1 267 ? -11.922 -15.383 -18.438 1 97.19 267 LYS B O 1
ATOM 6702 N N . SER B 1 268 ? -12.617 -13.516 -19.281 1 96.25 268 SER B N 1
ATOM 6703 C CA . SER B 1 268 ? -11.469 -13.375 -20.172 1 96.25 268 SER B CA 1
ATOM 6704 C C . SER B 1 268 ? -10.195 -13.078 -19.391 1 96.25 268 SER B C 1
ATOM 6706 O O . SER B 1 268 ? -10.117 -12.062 -18.688 1 96.25 268 SER B O 1
ATOM 6708 N N . ILE B 1 269 ? -9.234 -13.914 -19.438 1 97.88 269 ILE B N 1
ATOM 6709 C CA . ILE B 1 269 ? -7.852 -13.727 -19.016 1 97.88 269 ILE B CA 1
ATOM 6710 C C . ILE B 1 269 ? -6.922 -13.734 -20.219 1 97.88 269 ILE B C 1
ATOM 6712 O O . ILE B 1 269 ? -6.992 -14.641 -21.062 1 97.88 269 ILE B O 1
ATOM 6716 N N . GLU B 1 270 ? -6.035 -12.805 -20.328 1 96.44 270 GLU B N 1
ATOM 6717 C CA . GLU B 1 270 ? -5.234 -12.578 -21.531 1 96.44 270 GLU B CA 1
ATOM 6718 C C . GLU B 1 270 ? -4.211 -13.688 -21.719 1 96.44 270 GLU B C 1
ATOM 6720 O O . GLU B 1 270 ? -3.824 -14.367 -20.766 1 96.44 270 GLU B O 1
ATOM 6725 N N . ARG B 1 271 ? -3.805 -13.828 -22.938 1 94.38 271 ARG B N 1
ATOM 6726 C CA . ARG B 1 271 ? -2.82 -14.836 -23.312 1 94.38 271 ARG B CA 1
ATOM 6727 C C . ARG B 1 271 ? -1.418 -14.422 -22.875 1 94.38 271 ARG B C 1
ATOM 6729 O O . ARG B 1 271 ? -1.167 -13.242 -22.609 1 94.38 271 ARG B O 1
ATOM 6736 N N . TYR B 1 272 ? -0.558 -15.344 -22.969 1 95.19 272 TYR B N 1
ATOM 6737 C CA . TYR B 1 272 ? 0.775 -15.203 -22.391 1 95.19 272 TYR B CA 1
ATOM 6738 C C . TYR B 1 272 ? 1.539 -14.062 -23.062 1 95.19 272 TYR B C 1
ATOM 6740 O O . TYR B 1 272 ? 2.271 -13.328 -22.391 1 95.19 272 TYR B O 1
ATOM 6748 N N . ASN B 1 273 ? 1.383 -13.891 -24.375 1 95.06 273 ASN B N 1
ATOM 6749 C CA . ASN B 1 273 ? 2.143 -12.852 -25.062 1 95.06 273 ASN B CA 1
ATOM 6750 C C . ASN B 1 273 ? 1.746 -11.461 -24.594 1 95.06 273 ASN B C 1
ATOM 6752 O O . ASN B 1 273 ? 2.6 -10.578 -24.438 1 95.06 273 ASN B O 1
ATOM 6756 N N . ILE B 1 274 ? 0.462 -11.336 -24.359 1 97.19 274 ILE B N 1
ATOM 6757 C CA . ILE B 1 274 ? -0.043 -10.055 -23.875 1 97.19 274 ILE B CA 1
ATOM 6758 C C . ILE B 1 274 ? 0.443 -9.812 -22.453 1 97.19 274 ILE B C 1
ATOM 6760 O O . ILE B 1 274 ? 0.812 -8.695 -22.094 1 97.19 274 ILE B O 1
ATOM 6764 N N . LEU B 1 275 ? 0.443 -10.812 -21.656 1 98.25 275 LEU B N 1
ATOM 6765 C CA . LEU B 1 275 ? 0.925 -10.703 -20.281 1 98.25 275 LEU B CA 1
ATOM 6766 C C . LEU B 1 275 ? 2.404 -10.336 -20.25 1 98.25 275 LEU B C 1
ATOM 6768 O O . LEU B 1 275 ? 2.842 -9.578 -19.391 1 98.25 275 LEU B O 1
ATOM 6772 N N . GLN B 1 276 ? 3.139 -10.914 -21.188 1 98.06 276 GLN B N 1
ATOM 6773 C CA . GLN B 1 276 ? 4.566 -10.625 -21.266 1 98.06 276 GLN B CA 1
ATOM 6774 C C . GLN B 1 276 ? 4.809 -9.156 -21.594 1 98.06 276 GLN B C 1
ATOM 6776 O O . GLN B 1 276 ? 5.691 -8.516 -21.016 1 98.06 276 GLN B O 1
ATOM 6781 N N . GLU B 1 277 ? 4.055 -8.664 -22.547 1 97.56 277 GLU B N 1
ATOM 6782 C CA . GLU B 1 277 ? 4.156 -7.25 -22.891 1 97.56 277 GLU B CA 1
ATOM 6783 C C . GLU B 1 277 ? 3.809 -6.367 -21.688 1 97.56 277 GLU B C 1
ATOM 6785 O O . GLU B 1 277 ? 4.426 -5.324 -21.484 1 97.56 277 GLU B O 1
ATOM 6790 N N . SER B 1 278 ? 2.834 -6.793 -20.953 1 98.38 278 SER B N 1
ATOM 6791 C CA . SER B 1 278 ? 2.42 -6.094 -19.75 1 98.38 278 SER B CA 1
ATOM 6792 C C . SER B 1 278 ? 3.568 -5.988 -18.75 1 98.38 278 SER B C 1
ATOM 6794 O O . SER B 1 278 ? 3.814 -4.918 -18.188 1 98.38 278 SER B O 1
ATOM 6796 N N . LEU B 1 279 ? 4.254 -7.059 -18.531 1 98.56 279 LEU B N 1
ATOM 6797 C CA . LEU B 1 279 ? 5.387 -7.074 -17.625 1 98.56 279 LEU B CA 1
ATOM 6798 C C . LEU B 1 279 ? 6.473 -6.109 -18.078 1 98.56 279 LEU B C 1
ATOM 6800 O O . LEU B 1 279 ? 7.02 -5.352 -17.266 1 98.56 279 LEU B O 1
ATOM 6804 N N . ILE B 1 280 ? 6.785 -6.164 -19.312 1 98.06 280 ILE B N 1
ATOM 6805 C CA . ILE B 1 280 ? 7.84 -5.328 -19.875 1 98.06 280 ILE B CA 1
ATOM 6806 C C . ILE B 1 280 ? 7.496 -3.855 -19.672 1 98.06 280 ILE B C 1
ATOM 6808 O O . ILE B 1 280 ? 8.328 -3.082 -19.188 1 98.06 280 ILE B O 1
ATOM 6812 N N . LYS B 1 281 ? 6.285 -3.494 -19.938 1 98.06 281 LYS B N 1
ATOM 6813 C CA . LYS B 1 281 ? 5.844 -2.109 -19.797 1 98.06 281 LYS B CA 1
ATOM 6814 C C . LYS B 1 281 ? 5.895 -1.666 -18.344 1 98.06 281 LYS B C 1
ATOM 6816 O O . LYS B 1 281 ? 6.289 -0.536 -18.047 1 98.06 281 LYS B O 1
ATOM 6821 N N . LEU B 1 282 ? 5.441 -2.5 -17.453 1 98.38 282 LEU B N 1
ATOM 6822 C CA . LEU B 1 282 ? 5.438 -2.166 -16.031 1 98.38 282 LEU B CA 1
ATOM 6823 C C . LEU B 1 282 ? 6.859 -1.951 -15.516 1 98.38 282 LEU B C 1
ATOM 6825 O O . LEU B 1 282 ? 7.125 -0.987 -14.797 1 98.38 282 LEU B O 1
ATOM 6829 N N . VAL B 1 283 ? 7.742 -2.891 -15.883 1 98.12 283 VAL B N 1
ATOM 6830 C CA . VAL B 1 283 ? 9.125 -2.811 -15.422 1 98.12 283 VAL B CA 1
ATOM 6831 C C . VAL B 1 283 ? 9.781 -1.551 -15.977 1 98.12 283 VAL B C 1
ATOM 6833 O O . VAL B 1 283 ? 10.531 -0.872 -15.273 1 98.12 283 VAL B O 1
ATOM 6836 N N . GLU B 1 284 ? 9.492 -1.265 -17.188 1 96.94 284 GLU B N 1
ATOM 6837 C CA . GLU B 1 284 ? 9.992 -0.025 -17.781 1 96.94 284 GLU B CA 1
ATOM 6838 C C . GLU B 1 284 ? 9.5 1.192 -17 1 96.94 284 GLU B C 1
ATOM 6840 O O . GLU B 1 284 ? 10.266 2.117 -16.734 1 96.94 284 GLU B O 1
ATOM 6845 N N . ALA B 1 285 ? 8.266 1.196 -16.688 1 96.88 285 ALA B N 1
ATOM 6846 C CA . ALA B 1 285 ? 7.676 2.301 -15.93 1 96.88 285 ALA B CA 1
ATOM 6847 C C . ALA B 1 285 ? 8.328 2.432 -14.555 1 96.88 285 ALA B C 1
ATOM 6849 O O . ALA B 1 285 ? 8.609 3.543 -14.102 1 96.88 285 ALA B O 1
ATOM 6850 N N . CYS B 1 286 ? 8.578 1.369 -13.891 1 96.44 286 CYS B N 1
ATOM 6851 C CA . CYS B 1 286 ? 9.141 1.35 -12.547 1 96.44 286 CYS B CA 1
ATOM 6852 C C . CYS B 1 286 ? 10.594 1.821 -12.562 1 96.44 286 CYS B C 1
ATOM 6854 O O . CYS B 1 286 ? 11.07 2.395 -11.578 1 96.44 286 CYS B O 1
ATOM 6856 N N . ASN B 1 287 ? 11.242 1.614 -13.672 1 94.19 287 ASN B N 1
ATOM 6857 C CA . ASN B 1 287 ? 12.656 1.966 -13.773 1 94.19 287 ASN B CA 1
ATOM 6858 C C . ASN B 1 287 ? 12.836 3.414 -14.219 1 94.19 287 ASN B C 1
ATOM 6860 O O . ASN B 1 287 ? 13.938 3.967 -14.109 1 94.19 287 ASN B O 1
ATOM 6864 N N . ASP B 1 288 ? 11.805 4.004 -14.688 1 90.62 288 ASP B N 1
ATOM 6865 C CA . ASP B 1 288 ? 11.883 5.383 -15.164 1 90.62 288 ASP B CA 1
ATOM 6866 C C . ASP B 1 288 ? 11.766 6.375 -14.008 1 90.62 288 ASP B C 1
ATOM 6868 O O . ASP B 1 288 ? 10.664 6.645 -13.523 1 90.62 288 ASP B O 1
ATOM 6872 N N . GLN B 1 289 ? 12.789 7.012 -13.688 1 83.75 289 GLN B N 1
ATOM 6873 C CA . GLN B 1 289 ? 12.82 7.906 -12.539 1 83.75 289 GLN B CA 1
ATOM 6874 C C . GLN B 1 289 ? 12.5 9.344 -12.945 1 83.75 289 GLN B C 1
ATOM 6876 O O . GLN B 1 289 ? 12.445 10.234 -12.094 1 83.75 289 GLN B O 1
ATOM 6881 N N . SER B 1 290 ? 12.266 9.555 -14.133 1 81.44 290 SER B N 1
ATOM 6882 C CA . SER B 1 290 ? 12.055 10.914 -14.625 1 81.44 290 SER B CA 1
ATOM 6883 C C . SER B 1 290 ? 10.57 11.273 -14.633 1 81.44 290 SER B C 1
ATOM 6885 O O . SER B 1 290 ? 10.203 12.43 -14.852 1 81.44 290 SER B O 1
ATOM 6887 N N . HIS B 1 291 ? 9.812 10.477 -14.227 1 81.44 291 HIS B N 1
ATOM 6888 C CA . HIS B 1 291 ? 8.375 10.695 -14.352 1 81.44 291 HIS B CA 1
ATOM 6889 C C . HIS B 1 291 ? 7.871 11.664 -13.289 1 81.44 291 HIS B C 1
ATOM 6891 O O . HIS B 1 291 ? 8.383 11.688 -12.164 1 81.44 291 HIS B O 1
ATOM 6897 N N . ASN B 1 292 ? 6.996 12.469 -13.781 1 92.94 292 ASN B N 1
ATOM 6898 C CA . ASN B 1 292 ? 6.102 13.07 -12.797 1 92.94 292 ASN B CA 1
ATOM 6899 C C . ASN B 1 292 ? 4.945 12.141 -12.453 1 92.94 292 ASN B C 1
ATOM 6901 O O . ASN B 1 292 ? 4.848 11.031 -12.984 1 92.94 292 ASN B O 1
ATOM 6905 N N . MET B 1 293 ? 4.125 12.484 -11.625 1 95.62 293 MET B N 1
ATOM 6906 C CA . MET B 1 293 ? 3.078 11.609 -11.109 1 95.62 293 MET B CA 1
ATOM 6907 C C . MET B 1 293 ? 2.082 11.242 -12.203 1 95.62 293 MET B C 1
ATOM 6909 O O . MET B 1 293 ? 1.669 10.086 -12.305 1 95.62 293 MET B O 1
ATOM 6913 N N . ASP B 1 294 ? 1.703 12.195 -12.984 1 95.69 294 ASP B N 1
ATOM 6914 C CA . ASP B 1 294 ? 0.755 11.945 -14.07 1 95.69 294 ASP B CA 1
ATOM 6915 C C . ASP B 1 294 ? 1.298 10.906 -15.047 1 95.69 294 ASP B C 1
ATOM 6917 O O . ASP B 1 294 ? 0.582 9.977 -15.438 1 95.69 294 ASP B O 1
ATOM 6921 N N . ARG B 1 295 ? 2.52 11.117 -15.383 1 96.19 295 ARG B N 1
ATOM 6922 C CA . ARG B 1 295 ? 3.156 10.18 -16.297 1 96.19 295 ARG B CA 1
ATOM 6923 C C . ARG B 1 295 ? 3.258 8.789 -15.688 1 96.19 295 ARG B C 1
ATOM 6925 O O . ARG B 1 295 ? 3.035 7.781 -16.359 1 96.19 295 ARG B O 1
ATOM 6932 N N . TRP B 1 296 ? 3.596 8.695 -14.461 1 97.12 296 TRP B N 1
ATOM 6933 C CA . TRP B 1 296 ? 3.676 7.414 -13.766 1 97.12 296 TRP B CA 1
ATOM 6934 C C . TRP B 1 296 ? 2.334 6.691 -13.797 1 97.12 296 TRP B C 1
ATOM 6936 O O . TRP B 1 296 ? 2.262 5.52 -14.172 1 97.12 296 TRP B O 1
ATOM 6946 N N . LEU B 1 297 ? 1.276 7.398 -13.406 1 97.25 297 LEU B N 1
ATOM 6947 C CA . LEU B 1 297 ? -0.045 6.781 -13.344 1 97.25 297 LEU B CA 1
ATOM 6948 C C . LEU B 1 297 ? -0.513 6.367 -14.734 1 97.25 297 LEU B C 1
ATOM 6950 O O . LEU B 1 297 ? -1.161 5.332 -14.898 1 97.25 297 LEU B O 1
ATOM 6954 N N . SER B 1 298 ? -0.132 7.16 -15.672 1 96.94 298 SER B N 1
ATOM 6955 C CA . SER B 1 298 ? -0.476 6.84 -17.047 1 96.94 298 SER B CA 1
ATOM 6956 C C . SER B 1 298 ? 0.239 5.574 -17.516 1 96.94 298 SER B C 1
ATOM 6958 O O . SER B 1 298 ? -0.358 4.73 -18.188 1 96.94 298 SER B O 1
ATOM 6960 N N . LYS B 1 299 ? 1.514 5.473 -17.25 1 97.56 299 LYS B N 1
ATOM 6961 C CA . LYS B 1 299 ? 2.291 4.305 -17.656 1 97.56 299 LYS B CA 1
ATOM 6962 C C . LYS B 1 299 ? 1.832 3.059 -16.891 1 97.56 299 LYS B C 1
ATOM 6964 O O . LYS B 1 299 ? 1.811 1.96 -17.453 1 97.56 299 LYS B O 1
ATOM 6969 N N . LEU B 1 300 ? 1.508 3.275 -15.609 1 97.62 300 LEU B N 1
ATOM 6970 C CA . LEU B 1 300 ? 0.96 2.17 -14.836 1 97.62 300 LEU B CA 1
ATOM 6971 C C . LEU B 1 300 ? -0.331 1.652 -15.461 1 97.62 300 LEU B C 1
ATOM 6973 O O . LEU B 1 300 ? -0.518 0.442 -15.602 1 97.62 300 LEU B O 1
ATOM 6977 N N . GLU B 1 301 ? -1.203 2.58 -15.82 1 97.69 301 GLU B N 1
ATOM 6978 C CA . GLU B 1 301 ? -2.449 2.229 -16.5 1 97.69 301 GLU B CA 1
ATOM 6979 C C . GLU B 1 301 ? -2.18 1.502 -17.812 1 97.69 301 GLU B C 1
ATOM 6981 O O . GLU B 1 301 ? -2.791 0.469 -18.094 1 97.69 301 GLU B O 1
ATOM 6986 N N . ALA B 1 302 ? -1.225 2.01 -18.547 1 97.88 302 ALA B N 1
ATOM 6987 C CA . ALA B 1 302 ? -0.91 1.483 -19.875 1 97.88 302 ALA B CA 1
ATOM 6988 C C . ALA B 1 302 ? -0.326 0.076 -19.781 1 97.88 302 ALA B C 1
ATOM 6990 O O . ALA B 1 302 ? -0.449 -0.716 -20.719 1 97.88 302 ALA B O 1
ATOM 6991 N N . SER B 1 303 ? 0.323 -0.25 -18.703 1 98.38 303 SER B N 1
ATOM 6992 C CA . SER B 1 303 ? 0.906 -1.577 -18.531 1 98.38 303 SER B CA 1
ATOM 6993 C C . SER B 1 303 ? -0.176 -2.643 -18.406 1 98.38 303 SER B C 1
ATOM 6995 O O . SER B 1 303 ? 0.059 -3.814 -18.703 1 98.38 303 SER B O 1
ATOM 6997 N N . ASN B 1 304 ? -1.337 -2.305 -17.844 1 98.44 304 ASN B N 1
ATOM 6998 C CA . ASN B 1 304 ? -2.488 -3.178 -17.641 1 98.44 304 ASN B CA 1
ATOM 6999 C C . ASN B 1 304 ? -2.195 -4.27 -16.625 1 98.44 304 ASN B C 1
ATOM 7001 O O . ASN B 1 304 ? -2.943 -5.242 -16.5 1 98.44 304 ASN B O 1
ATOM 7005 N N . TRP B 1 305 ? -1.114 -4.148 -15.93 1 98.75 305 TRP B N 1
ATOM 7006 C CA . TRP B 1 305 ? -0.729 -5.195 -14.992 1 98.75 305 TRP B CA 1
ATOM 7007 C C . TRP B 1 305 ? -1.803 -5.391 -13.922 1 98.75 305 TRP B C 1
ATOM 7009 O O . TRP B 1 305 ? -2.246 -6.516 -13.68 1 98.75 305 TRP B O 1
ATOM 7019 N N . LEU B 1 306 ? -2.268 -4.277 -13.367 1 98.62 306 LEU B N 1
ATOM 7020 C CA . LEU B 1 306 ? -3.27 -4.352 -12.305 1 98.62 306 LEU B CA 1
ATOM 7021 C C . LEU B 1 306 ? -4.613 -4.809 -12.859 1 98.62 306 LEU B C 1
ATOM 7023 O O . LEU B 1 306 ? -5.395 -5.453 -12.156 1 98.62 306 LEU B O 1
ATOM 7027 N N . THR B 1 307 ? -4.852 -4.535 -14.117 1 98.56 307 THR B N 1
ATOM 7028 C CA . THR B 1 307 ? -6.047 -5.047 -14.781 1 98.56 307 THR B CA 1
ATOM 7029 C C . THR B 1 307 ? -6.027 -6.574 -14.828 1 98.56 307 THR B C 1
ATOM 7031 O O . THR B 1 307 ? -7.039 -7.223 -14.555 1 98.56 307 THR B O 1
ATOM 7034 N N . HIS B 1 308 ? -4.891 -7.082 -15.195 1 98.75 308 HIS B N 1
ATOM 7035 C CA . HIS B 1 308 ? -4.762 -8.531 -15.25 1 98.75 308 HIS B CA 1
ATOM 7036 C C . HIS B 1 308 ? -4.973 -9.164 -13.875 1 98.75 308 HIS B C 1
ATOM 7038 O O . HIS B 1 308 ? -5.656 -10.18 -13.758 1 98.75 308 HIS B O 1
ATOM 7044 N N . ILE B 1 309 ? -4.371 -8.555 -12.875 1 98.69 309 ILE B N 1
ATOM 7045 C CA . ILE B 1 309 ? -4.543 -9.047 -11.508 1 98.69 309 ILE B CA 1
ATOM 7046 C C . ILE B 1 309 ? -6.027 -9.062 -11.148 1 98.69 309 ILE B C 1
ATOM 7048 O O . ILE B 1 309 ? -6.531 -10.055 -10.625 1 98.69 309 ILE B O 1
ATOM 7052 N N . LYS B 1 310 ? -6.707 -7.984 -11.422 1 98.25 310 LYS B N 1
ATOM 7053 C CA . LYS B 1 310 ? -8.125 -7.855 -11.094 1 98.25 310 LYS B CA 1
ATOM 7054 C C . LYS B 1 310 ? -8.945 -8.945 -11.773 1 98.25 310 LYS B C 1
ATOM 7056 O O . LYS B 1 310 ? -9.805 -9.57 -11.141 1 98.25 310 LYS B O 1
ATOM 7061 N N . GLU B 1 311 ? -8.695 -9.188 -13.039 1 98.19 311 GLU B N 1
ATOM 7062 C CA . GLU B 1 311 ? -9.477 -10.148 -13.797 1 98.19 311 GLU B CA 1
ATOM 7063 C C . GLU B 1 311 ? -9.25 -11.57 -13.305 1 98.19 311 GLU B C 1
ATOM 7065 O O . GLU B 1 311 ? -10.188 -12.359 -13.18 1 98.19 311 GLU B O 1
ATOM 7070 N N . ILE B 1 312 ? -8.047 -11.883 -13.023 1 98.69 312 ILE B N 1
ATOM 7071 C CA . ILE B 1 312 ? -7.703 -13.227 -12.555 1 98.69 312 ILE B CA 1
ATOM 7072 C C . ILE B 1 312 ? -8.336 -13.469 -11.188 1 98.69 312 ILE B C 1
ATOM 7074 O O . ILE B 1 312 ? -8.969 -14.508 -10.969 1 98.69 312 ILE B O 1
ATOM 7078 N N . LEU B 1 313 ? -8.195 -12.508 -10.312 1 98.62 313 LEU B N 1
ATOM 7079 C CA . LEU B 1 313 ? -8.758 -12.633 -8.969 1 98.62 313 LEU B CA 1
ATOM 7080 C C . LEU B 1 313 ? -10.281 -12.695 -9.023 1 98.62 313 LEU B C 1
ATOM 7082 O O . LEU B 1 313 ? -10.906 -13.445 -8.266 1 98.62 313 LEU B O 1
ATOM 7086 N N . THR B 1 314 ? -10.844 -11.891 -9.898 1 98.44 314 THR B N 1
ATOM 7087 C CA . THR B 1 314 ? -12.297 -11.891 -10.055 1 98.44 314 THR B CA 1
ATOM 7088 C C . THR B 1 314 ? -12.789 -13.266 -10.5 1 98.44 314 THR B C 1
ATOM 7090 O O . THR B 1 314 ? -13.797 -13.766 -9.984 1 98.44 314 THR B O 1
ATOM 7093 N N . THR B 1 315 ? -12.117 -13.82 -11.43 1 98.81 315 THR B N 1
ATOM 7094 C CA . THR B 1 315 ? -12.484 -15.141 -11.938 1 98.81 315 THR B CA 1
ATOM 7095 C C . THR B 1 315 ? -12.344 -16.203 -10.852 1 98.81 315 THR B C 1
ATOM 7097 O O . THR B 1 315 ? -13.195 -17.078 -10.711 1 98.81 315 THR B O 1
ATOM 7100 N N . ALA B 1 316 ? -11.266 -16.141 -10.109 1 98.88 316 ALA B N 1
ATOM 7101 C CA . ALA B 1 316 ? -11.055 -17.078 -9.008 1 98.88 316 ALA B CA 1
ATOM 7102 C C . ALA B 1 316 ? -12.156 -16.953 -7.957 1 98.88 316 ALA B C 1
ATOM 7104 O O . ALA B 1 316 ? -12.648 -17.953 -7.43 1 98.88 316 ALA B O 1
ATOM 7105 N N . CYS B 1 317 ? -12.523 -15.719 -7.664 1 98.69 317 CYS B N 1
ATOM 7106 C CA . CYS B 1 317 ? -13.602 -15.469 -6.711 1 98.69 317 CYS B CA 1
ATOM 7107 C C . CYS B 1 317 ? -14.922 -16.031 -7.215 1 98.69 317 CYS B C 1
ATOM 7109 O O . CYS B 1 317 ? -15.711 -16.562 -6.438 1 98.69 317 CYS B O 1
ATOM 7111 N N . LEU B 1 318 ? -15.133 -15.875 -8.492 1 98.75 318 LEU B N 1
ATOM 7112 C CA . LEU B 1 318 ? -16.328 -16.438 -9.094 1 98.75 318 LEU B CA 1
ATOM 7113 C C . LEU B 1 318 ? -16.375 -17.953 -8.922 1 98.75 318 LEU B C 1
ATOM 7115 O O . LEU B 1 318 ? -17.406 -18.5 -8.531 1 98.75 318 LEU B O 1
ATOM 7119 N N . ALA B 1 319 ? -15.281 -18.578 -9.195 1 98.88 319 ALA B N 1
ATOM 7120 C CA . ALA B 1 319 ? -15.195 -20.031 -9.023 1 98.88 319 ALA B CA 1
ATOM 7121 C C . ALA B 1 319 ? -15.469 -20.422 -7.574 1 98.88 319 ALA B C 1
ATOM 7123 O O . ALA B 1 319 ? -16.234 -21.359 -7.309 1 98.88 319 ALA B O 1
ATOM 7124 N N . ALA B 1 320 ? -14.82 -19.75 -6.684 1 98.81 320 ALA B N 1
ATOM 7125 C CA . ALA B 1 320 ? -14.992 -20.031 -5.262 1 98.81 320 ALA B CA 1
ATOM 7126 C C . ALA B 1 320 ? -16.438 -19.812 -4.832 1 98.81 320 ALA B C 1
ATOM 7128 O O . ALA B 1 320 ? -16.969 -20.578 -4.012 1 98.81 320 ALA B O 1
ATOM 7129 N N . GLN B 1 321 ? -17.047 -18.766 -5.344 1 98.56 321 GLN B N 1
ATOM 7130 C CA . GLN B 1 321 ? -18.438 -18.469 -5.027 1 98.56 321 GLN B CA 1
ATOM 7131 C C . GLN B 1 321 ? -19.359 -19.594 -5.512 1 98.56 321 GLN B C 1
ATOM 7133 O O . GLN B 1 321 ? -20.281 -19.984 -4.801 1 98.56 321 GLN B O 1
ATOM 7138 N N . CYS B 1 322 ? -19.156 -20.047 -6.75 1 98.38 322 CYS B N 1
ATOM 7139 C CA . CYS B 1 322 ? -19.938 -21.156 -7.281 1 98.38 322 CYS B CA 1
ATOM 7140 C C . CYS B 1 322 ? -19.859 -22.375 -6.363 1 98.38 322 CYS B C 1
ATOM 7142 O O . CYS B 1 322 ? -20.875 -23 -6.074 1 98.38 322 CYS B O 1
ATOM 7144 N N . ILE B 1 323 ? -18.703 -22.641 -5.832 1 98.12 323 ILE B N 1
ATOM 7145 C CA . ILE B 1 323 ? -18.438 -23.828 -5.016 1 98.12 323 ILE B CA 1
ATOM 7146 C C . ILE B 1 323 ? -19.047 -23.641 -3.629 1 98.12 323 ILE B C 1
ATOM 7148 O O . ILE B 1 323 ? -19.875 -24.453 -3.189 1 98.12 323 ILE B O 1
ATOM 7152 N N . ASP B 1 324 ? -18.703 -22.562 -3.002 1 97.94 324 ASP B N 1
ATOM 7153 C CA . ASP B 1 324 ? -18.969 -22.406 -1.575 1 97.94 324 ASP B CA 1
ATOM 7154 C C . ASP B 1 324 ? -20.375 -21.875 -1.334 1 97.94 324 ASP B C 1
ATOM 7156 O O . ASP B 1 324 ? -21.047 -22.281 -0.392 1 97.94 324 ASP B O 1
ATOM 7160 N N . ARG B 1 325 ? -20.812 -20.953 -2.125 1 96.81 325 ARG B N 1
ATOM 7161 C CA . ARG B 1 325 ? -22.078 -20.281 -1.861 1 96.81 325 ARG B CA 1
ATOM 7162 C C . ARG B 1 325 ? -23.219 -20.922 -2.652 1 96.81 325 ARG B C 1
ATOM 7164 O O . ARG B 1 325 ? -24.312 -21.109 -2.125 1 96.81 325 ARG B O 1
ATOM 7171 N N . GLU B 1 326 ? -22.953 -21.219 -3.893 1 96.44 326 GLU B N 1
ATOM 7172 C CA . GLU B 1 326 ? -24.016 -21.766 -4.75 1 96.44 326 GLU B CA 1
ATOM 7173 C C . GLU B 1 326 ? -24.078 -23.281 -4.656 1 96.44 326 GLU B C 1
ATOM 7175 O O . GLU B 1 326 ? -25.062 -23.891 -5.07 1 96.44 326 GLU B O 1
ATOM 7180 N N . GLY B 1 327 ? -23.062 -23.844 -4.164 1 96.62 327 GLY B N 1
ATOM 7181 C CA . GLY B 1 327 ? -23.031 -25.297 -4.094 1 96.62 327 GLY B CA 1
ATOM 7182 C C . GLY B 1 327 ? -23.016 -25.969 -5.453 1 96.62 327 GLY B C 1
ATOM 7183 O O . GLY B 1 327 ? -23.797 -26.891 -5.707 1 96.62 327 GLY B O 1
ATOM 7184 N N . ALA B 1 328 ? -22.219 -25.453 -6.316 1 97.94 328 ALA B N 1
ATOM 7185 C CA . ALA B 1 328 ? -22.094 -25.969 -7.68 1 97.94 328 ALA B CA 1
ATOM 7186 C C . ALA B 1 328 ? -20.641 -26.344 -7.992 1 97.94 328 ALA B C 1
ATOM 7188 O O . ALA B 1 328 ? -19.719 -25.656 -7.59 1 97.94 328 ALA B O 1
ATOM 7189 N N . SER B 1 329 ? -20.484 -27.484 -8.656 1 98.19 329 SER B N 1
ATOM 7190 C CA . SER B 1 329 ? -19.156 -27.844 -9.141 1 98.19 329 SER B CA 1
ATOM 7191 C C . SER B 1 329 ? -18.734 -27 -10.336 1 98.19 329 SER B C 1
ATOM 7193 O O . SER B 1 329 ? -19.594 -26.422 -11.016 1 98.19 329 SER B O 1
ATOM 7195 N N . VAL B 1 330 ? -17.438 -26.875 -10.5 1 98.75 330 VAL B N 1
ATOM 7196 C CA . VAL B 1 330 ? -16.938 -25.984 -11.539 1 98.75 330 VAL B CA 1
ATOM 7197 C C . VAL B 1 330 ? -15.898 -26.719 -12.391 1 98.75 330 VAL B C 1
ATOM 7199 O O . VAL B 1 330 ? -15.039 -27.422 -11.859 1 98.75 330 VAL B O 1
ATOM 7202 N N . LEU B 1 331 ? -16.016 -26.625 -13.688 1 98.75 331 LEU B N 1
ATOM 7203 C CA . LEU B 1 331 ? -14.961 -26.969 -14.625 1 98.75 331 LEU B CA 1
ATOM 7204 C C . LEU B 1 331 ? -14.312 -25.719 -15.211 1 98.75 331 LEU B C 1
ATOM 7206 O O . LEU B 1 331 ? -15 -24.844 -15.75 1 98.75 331 LEU B O 1
ATOM 7210 N N . ILE B 1 332 ? -13.039 -25.609 -15.055 1 98.81 332 ILE B N 1
ATOM 7211 C CA . ILE B 1 332 ? -12.32 -24.453 -15.57 1 98.81 332 ILE B CA 1
ATOM 7212 C C . ILE B 1 332 ? -11.398 -24.875 -16.703 1 98.81 332 ILE B C 1
ATOM 7214 O O . ILE B 1 332 ? -10.641 -25.828 -16.578 1 98.81 332 ILE B O 1
ATOM 7218 N N . HIS B 1 333 ? -11.484 -24.203 -17.766 1 97.69 333 HIS B N 1
ATOM 7219 C CA . HIS B 1 333 ? -10.539 -24.469 -18.844 1 97.69 333 HIS B CA 1
ATOM 7220 C C . HIS B 1 333 ? -10.312 -23.234 -19.703 1 97.69 333 HIS B C 1
ATOM 7222 O O . HIS B 1 333 ? -11.031 -22.234 -19.562 1 97.69 333 HIS B O 1
ATOM 7228 N N . GLY B 1 334 ? -9.305 -23.156 -20.453 1 95.81 334 GLY B N 1
ATOM 7229 C CA . GLY B 1 334 ? -8.969 -22.297 -21.562 1 95.81 334 GLY B CA 1
ATOM 7230 C C . GLY B 1 334 ? -8.648 -23.047 -22.844 1 95.81 334 GLY B C 1
ATOM 7231 O O . GLY B 1 334 ? -9.273 -24.062 -23.141 1 95.81 334 GLY B O 1
ATOM 7232 N N . THR B 1 335 ? -7.73 -22.531 -23.625 1 96.31 335 THR B N 1
ATOM 7233 C CA . THR B 1 335 ? -7.348 -23.25 -24.828 1 96.31 335 THR B CA 1
ATOM 7234 C C . THR B 1 335 ? -6.523 -24.484 -24.484 1 96.31 335 THR B C 1
ATOM 7236 O O . THR B 1 335 ? -7.059 -25.594 -24.406 1 96.31 335 THR B O 1
ATOM 7239 N N . GLU B 1 336 ? -5.344 -24.25 -23.984 1 95.75 336 GLU B N 1
ATOM 7240 C CA . GLU B 1 336 ? -4.449 -25.359 -23.672 1 95.75 336 GLU B CA 1
ATOM 7241 C C . GLU B 1 336 ? -4.621 -25.797 -22.219 1 95.75 336 GLU B C 1
ATOM 7243 O O . GLU B 1 336 ? -4.293 -26.938 -21.859 1 95.75 336 GLU B O 1
ATOM 7248 N N . GLY B 1 337 ? -5.027 -24.922 -21.375 1 96.62 337 GLY B N 1
ATOM 7249 C CA . GLY B 1 337 ? -5.246 -25.234 -19.969 1 96.62 337 GLY B CA 1
ATOM 7250 C C . GLY B 1 337 ? -3.957 -25.328 -19.172 1 96.62 337 GLY B C 1
ATOM 7251 O O . GLY B 1 337 ? -3.875 -26.094 -18.203 1 96.62 337 GLY B O 1
ATOM 7252 N N . ILE B 1 338 ? -2.943 -24.531 -19.516 1 97.75 338 ILE B N 1
ATOM 7253 C CA . ILE B 1 338 ? -1.649 -24.703 -18.859 1 97.75 338 ILE B CA 1
ATOM 7254 C C . ILE B 1 338 ? -1.229 -23.391 -18.188 1 97.75 338 ILE B C 1
ATOM 7256 O O . ILE B 1 338 ? -0.167 -23.328 -17.562 1 97.75 338 ILE B O 1
ATOM 7260 N N . ASP B 1 339 ? -1.986 -22.266 -18.297 1 98.06 339 ASP B N 1
ATOM 7261 C CA . ASP B 1 339 ? -1.634 -20.969 -17.734 1 98.06 339 ASP B CA 1
ATOM 7262 C C . ASP B 1 339 ? -2.777 -20.406 -16.875 1 98.06 339 ASP B C 1
ATOM 7264 O O . ASP B 1 339 ? -2.869 -20.688 -15.688 1 98.06 339 ASP B O 1
ATOM 7268 N N . SER B 1 340 ? -3.803 -19.797 -17.547 1 98.31 340 SER B N 1
ATOM 7269 C CA . SER B 1 340 ? -4.887 -19.094 -16.859 1 98.31 340 SER B CA 1
ATOM 7270 C C . SER B 1 340 ? -5.699 -20.062 -16 1 98.31 340 SER B C 1
ATOM 7272 O O . SER B 1 340 ? -6.133 -19.703 -14.898 1 98.31 340 SER B O 1
ATOM 7274 N N . THR B 1 341 ? -5.875 -21.281 -16.516 1 98.44 341 THR B N 1
ATOM 7275 C CA . THR B 1 341 ? -6.633 -22.297 -15.797 1 98.44 341 THR B CA 1
ATOM 7276 C C . THR B 1 341 ? -5.996 -22.578 -14.445 1 98.44 341 THR B C 1
ATOM 7278 O O . THR B 1 341 ? -6.691 -22.672 -13.43 1 98.44 341 THR B O 1
ATOM 7281 N N . LEU B 1 342 ? -4.699 -22.641 -14.445 1 98.44 342 LEU B N 1
ATOM 7282 C CA . LEU B 1 342 ? -3.965 -22.969 -13.227 1 98.44 342 LEU B CA 1
ATOM 7283 C C . LEU B 1 342 ? -3.975 -21.797 -12.258 1 98.44 342 LEU B C 1
ATOM 7285 O O . LEU B 1 342 ? -4.027 -22 -11.039 1 98.44 342 LEU B O 1
ATOM 7289 N N . GLN B 1 343 ? -3.914 -20.594 -12.781 1 98.69 343 GLN B N 1
ATOM 7290 C CA . GLN B 1 343 ? -4.023 -19.406 -11.938 1 98.69 343 GLN B CA 1
ATOM 7291 C C . GLN B 1 343 ? -5.352 -19.375 -11.188 1 98.69 343 GLN B C 1
ATOM 7293 O O . GLN B 1 343 ? -5.383 -19.188 -9.969 1 98.69 343 GLN B O 1
ATOM 7298 N N . VAL B 1 344 ? -6.402 -19.672 -11.898 1 98.88 344 VAL B N 1
ATOM 7299 C CA . VAL B 1 344 ? -7.746 -19.562 -11.336 1 98.88 344 VAL B CA 1
ATOM 7300 C C . VAL B 1 344 ? -7.984 -20.688 -10.336 1 98.88 344 VAL B C 1
ATOM 7302 O O . VAL B 1 344 ? -8.477 -20.453 -9.234 1 98.88 344 VAL B O 1
ATOM 7305 N N . THR B 1 345 ? -7.629 -21.938 -10.688 1 98.81 345 THR B N 1
ATOM 7306 C CA . THR B 1 345 ? -7.875 -23.078 -9.805 1 98.81 345 THR B CA 1
ATOM 7307 C C . THR B 1 345 ? -7.074 -22.938 -8.516 1 98.81 345 THR B C 1
ATOM 7309 O O . THR B 1 345 ? -7.582 -23.234 -7.43 1 98.81 345 THR B O 1
ATOM 7312 N N . SER B 1 346 ? -5.832 -22.516 -8.656 1 98.81 346 SER B N 1
ATOM 7313 C CA . SER B 1 346 ? -4.984 -22.375 -7.48 1 98.81 346 SER B CA 1
ATOM 7314 C C . SER B 1 346 ? -5.48 -21.266 -6.562 1 98.81 346 SER B C 1
ATOM 7316 O O . SER B 1 346 ? -5.543 -21.438 -5.344 1 98.81 346 SER B O 1
ATOM 7318 N N . LEU B 1 347 ? -5.883 -20.156 -7.109 1 98.94 347 LEU B N 1
ATOM 7319 C CA . LEU B 1 347 ? -6.363 -19.031 -6.309 1 98.94 347 LEU B CA 1
ATOM 7320 C C . LEU B 1 347 ? -7.691 -19.375 -5.645 1 98.94 347 LEU B C 1
ATOM 7322 O O . LEU B 1 347 ? -7.934 -18.984 -4.496 1 98.94 347 LEU B O 1
ATOM 7326 N N . ALA B 1 348 ? -8.523 -20.047 -6.391 1 98.94 348 ALA B N 1
ATOM 7327 C CA . ALA B 1 348 ? -9.789 -20.469 -5.801 1 98.94 348 ALA B CA 1
ATOM 7328 C C . ALA B 1 348 ? -9.555 -21.344 -4.578 1 98.94 348 ALA B C 1
ATOM 7330 O O . ALA B 1 348 ? -10.258 -21.219 -3.572 1 98.94 348 ALA B O 1
ATOM 7331 N N . GLN B 1 349 ? -8.578 -22.219 -4.684 1 98.81 349 GLN B N 1
ATOM 7332 C CA . GLN B 1 349 ? -8.258 -23.094 -3.562 1 98.81 349 GLN B CA 1
ATOM 7333 C C . GLN B 1 349 ? -7.727 -22.297 -2.375 1 98.81 349 GLN B C 1
ATOM 7335 O O . GLN B 1 349 ? -8.055 -22.594 -1.224 1 98.81 349 GLN B O 1
ATOM 7340 N N . ILE B 1 350 ? -6.949 -21.312 -2.613 1 98.75 350 ILE B N 1
ATOM 7341 C CA . ILE B 1 350 ? -6.402 -20.469 -1.561 1 98.75 350 ILE B CA 1
ATOM 7342 C C . ILE B 1 350 ? -7.531 -19.734 -0.839 1 98.75 350 ILE B C 1
ATOM 7344 O O . ILE B 1 350 ? -7.5 -19.578 0.384 1 98.75 350 ILE B O 1
ATOM 7348 N N . ILE B 1 351 ? -8.492 -19.312 -1.572 1 98.75 351 ILE B N 1
ATOM 7349 C CA . ILE B 1 351 ? -9.656 -18.641 -1.02 1 98.75 351 ILE B CA 1
ATOM 7350 C C . ILE B 1 351 ? -10.484 -19.609 -0.181 1 98.75 351 ILE B C 1
ATOM 7352 O O . ILE B 1 351 ? -10.906 -19.281 0.929 1 98.75 351 ILE B O 1
ATOM 7356 N N . LEU B 1 352 ? -10.617 -20.844 -0.59 1 98.56 352 LEU B N 1
ATOM 7357 C CA . LEU B 1 352 ? -11.578 -21.797 -0.04 1 98.56 352 LEU B CA 1
ATOM 7358 C C . LEU B 1 352 ? -10.953 -22.594 1.096 1 98.56 352 LEU B C 1
ATOM 7360 O O . LEU B 1 352 ? -11.648 -22.984 2.037 1 98.56 352 LEU B O 1
ATOM 7364 N N . ASP B 1 353 ? -9.633 -22.875 0.957 1 97.69 353 ASP B N 1
ATOM 7365 C CA . ASP B 1 353 ? -9.023 -23.906 1.796 1 97.69 353 ASP B CA 1
ATOM 7366 C C . ASP B 1 353 ? -7.898 -23.328 2.648 1 97.69 353 ASP B C 1
ATOM 7368 O O . ASP B 1 353 ? -6.828 -23 2.129 1 97.69 353 ASP B O 1
ATOM 7372 N N . PRO B 1 354 ? -8.016 -23.266 3.918 1 97.12 354 PRO B N 1
ATOM 7373 C CA . PRO B 1 354 ? -6.984 -22.719 4.797 1 97.12 354 PRO B CA 1
ATOM 7374 C C . PRO B 1 354 ? -5.664 -23.484 4.711 1 97.12 354 PRO B C 1
ATOM 7376 O O . PRO B 1 354 ? -4.602 -22.922 4.977 1 97.12 354 PRO B O 1
ATOM 7379 N N . ARG B 1 355 ? -5.668 -24.688 4.309 1 96 355 ARG B N 1
ATOM 7380 C CA . ARG B 1 355 ? -4.441 -25.469 4.164 1 96 355 ARG B CA 1
ATOM 7381 C C . ARG B 1 355 ? -3.516 -24.844 3.127 1 96 355 ARG B C 1
ATOM 7383 O O . ARG B 1 355 ? -2.291 -24.906 3.266 1 96 355 ARG B O 1
ATOM 7390 N N . CYS B 1 356 ? -4.109 -24.281 2.148 1 97.94 356 CYS B N 1
ATOM 7391 C CA . CYS B 1 356 ? -3.334 -23.688 1.063 1 97.94 356 CYS B CA 1
ATOM 7392 C C . CYS B 1 356 ? -2.648 -22.406 1.516 1 97.94 356 CYS B C 1
ATOM 7394 O O . CYS B 1 356 ? -1.825 -21.844 0.789 1 97.94 356 CYS B O 1
ATOM 7396 N N . ARG B 1 357 ? -2.918 -21.969 2.752 1 98.31 357 ARG B N 1
ATOM 7397 C CA . ARG B 1 357 ? -2.367 -20.719 3.262 1 98.31 357 ARG B CA 1
ATOM 7398 C C . ARG B 1 357 ? -1.259 -20.984 4.277 1 98.31 357 ARG B C 1
ATOM 7400 O O . ARG B 1 357 ? -0.721 -20.047 4.871 1 98.31 357 ARG B O 1
ATOM 7407 N N . THR B 1 358 ? -0.935 -22.219 4.48 1 97.69 358 THR B N 1
ATOM 7408 C CA . THR B 1 358 ? 0.252 -22.609 5.23 1 97.69 358 THR B CA 1
ATOM 7409 C C . THR B 1 358 ? 1.453 -22.766 4.301 1 97.69 358 THR B C 1
ATOM 7411 O O . THR B 1 358 ? 1.3 -22.797 3.078 1 97.69 358 THR B O 1
ATOM 7414 N N . ILE B 1 359 ? 2.604 -22.828 4.812 1 97.56 359 ILE B N 1
ATOM 7415 C CA . ILE B 1 359 ? 3.803 -22.969 3.992 1 97.56 359 ILE B CA 1
ATOM 7416 C C . ILE B 1 359 ? 3.781 -24.312 3.271 1 97.56 359 ILE B C 1
ATOM 7418 O O . ILE B 1 359 ? 3.883 -24.375 2.043 1 97.56 359 ILE B O 1
ATOM 7422 N N . ARG B 1 360 ? 3.557 -25.375 3.996 1 96.38 360 ARG B N 1
ATOM 7423 C CA . ARG B 1 360 ? 3.555 -26.719 3.42 1 96.38 360 ARG B CA 1
ATOM 7424 C C . ARG B 1 360 ? 2.391 -26.891 2.453 1 96.38 360 ARG B C 1
ATOM 7426 O O . ARG B 1 360 ? 2.547 -27.484 1.386 1 96.38 360 ARG B O 1
ATOM 7433 N N . GLY B 1 361 ? 1.266 -26.438 2.883 1 97.12 361 GLY B N 1
ATOM 7434 C CA . GLY B 1 361 ? 0.099 -26.531 2.02 1 97.12 361 GLY B CA 1
ATOM 7435 C C . GLY B 1 361 ? 0.259 -25.766 0.719 1 97.12 361 GLY B C 1
ATOM 7436 O O . GLY B 1 361 ? -0.217 -26.203 -0.329 1 97.12 361 GLY B O 1
ATOM 7437 N N . PHE B 1 362 ? 0.896 -24.641 0.807 1 98.62 362 PHE B N 1
ATOM 7438 C CA . PHE B 1 362 ? 1.132 -23.859 -0.392 1 98.62 362 PHE B CA 1
ATOM 7439 C C . PHE B 1 362 ? 2.125 -24.547 -1.315 1 98.62 362 PHE B C 1
ATOM 7441 O O . PHE B 1 362 ? 1.964 -24.531 -2.537 1 98.62 362 PHE B O 1
ATOM 7448 N N . GLU B 1 363 ? 3.105 -25.141 -0.734 1 98.31 363 GLU B N 1
ATOM 7449 C CA . GLU B 1 363 ? 4.035 -25.938 -1.518 1 98.31 363 GLU B CA 1
ATOM 7450 C C . GLU B 1 363 ? 3.311 -27.062 -2.25 1 98.31 363 GLU B C 1
ATOM 7452 O O . GLU B 1 363 ? 3.553 -27.297 -3.436 1 98.31 363 GLU B O 1
ATOM 7457 N N . ALA B 1 364 ? 2.455 -27.688 -1.522 1 97.62 364 ALA B N 1
ATOM 7458 C CA . ALA B 1 364 ? 1.681 -28.781 -2.109 1 97.62 364 ALA B CA 1
ATOM 7459 C C . ALA B 1 364 ? 0.808 -28.281 -3.256 1 97.62 364 ALA B C 1
ATOM 7461 O O . ALA B 1 364 ? 0.649 -28.953 -4.27 1 97.62 364 ALA B O 1
ATOM 7462 N N . LEU B 1 365 ? 0.27 -27.156 -3.049 1 98.44 365 LEU B N 1
ATOM 7463 C CA . LEU B 1 365 ? -0.56 -26.547 -4.078 1 98.44 365 LEU B CA 1
ATOM 7464 C C . LEU B 1 365 ? 0.249 -26.281 -5.344 1 98.44 365 LEU B C 1
ATOM 7466 O O . LEU B 1 365 ? -0.208 -26.594 -6.449 1 98.44 365 LEU B O 1
ATOM 7470 N N . ILE B 1 366 ? 1.423 -25.734 -5.203 1 98.56 366 ILE B N 1
ATOM 7471 C CA . ILE B 1 366 ? 2.287 -25.438 -6.344 1 98.56 366 ILE B CA 1
ATOM 7472 C C . ILE B 1 366 ? 2.662 -26.734 -7.055 1 98.56 366 ILE B C 1
ATOM 7474 O O . ILE B 1 366 ? 2.635 -26.797 -8.289 1 98.56 366 ILE B O 1
ATOM 7478 N N . GLU B 1 367 ? 2.932 -27.703 -6.312 1 97.12 367 GLU B N 1
ATOM 7479 C CA . GLU B 1 367 ? 3.301 -29 -6.898 1 97.12 367 GLU B CA 1
ATOM 7480 C C . GLU B 1 367 ? 2.143 -29.594 -7.695 1 97.12 367 GLU B C 1
ATOM 7482 O O . GLU B 1 367 ? 2.322 -30.016 -8.836 1 97.12 367 GLU B O 1
ATOM 7487 N N . ARG B 1 368 ? 1.04 -29.547 -7.121 1 96.44 368 ARG B N 1
ATOM 7488 C CA . ARG B 1 368 ? -0.108 -30.219 -7.719 1 96.44 368 ARG B CA 1
ATOM 7489 C C . ARG B 1 368 ? -0.691 -29.406 -8.867 1 96.44 368 ARG B C 1
ATOM 7491 O O . ARG B 1 368 ? -0.926 -29.922 -9.953 1 96.44 368 ARG B O 1
ATOM 7498 N N . GLU B 1 369 ? -0.849 -28.109 -8.68 1 97 369 GLU B N 1
ATOM 7499 C CA . GLU B 1 369 ? -1.647 -27.297 -9.602 1 97 369 GLU B CA 1
ATOM 7500 C C . GLU B 1 369 ? -0.767 -26.609 -10.641 1 97 369 GLU B C 1
ATOM 7502 O O . GLU B 1 369 ? -1.267 -26.094 -11.641 1 97 369 GLU B O 1
ATOM 7507 N N . TRP B 1 370 ? 0.56 -26.625 -10.406 1 98.31 370 TRP B N 1
ATOM 7508 C CA . TRP B 1 370 ? 1.416 -25.953 -11.375 1 98.31 370 TRP B CA 1
ATOM 7509 C C . TRP B 1 370 ? 2.414 -26.938 -11.992 1 98.31 370 TRP B C 1
ATOM 7511 O O . TRP B 1 370 ? 2.34 -27.234 -13.188 1 98.31 370 TRP B O 1
ATOM 7521 N N . ARG B 1 371 ? 3.178 -27.5 -11.18 1 97.06 371 ARG B N 1
ATOM 7522 C CA . ARG B 1 371 ? 4.23 -28.359 -11.695 1 97.06 371 ARG B CA 1
ATOM 7523 C C . ARG B 1 371 ? 3.643 -29.625 -12.336 1 97.06 371 ARG B C 1
ATOM 7525 O O . ARG B 1 371 ? 3.816 -29.859 -13.531 1 97.06 371 ARG B O 1
ATOM 7532 N N . GLN B 1 372 ? 2.857 -30.328 -11.555 1 95.69 372 GLN B N 1
ATOM 7533 C CA . GLN B 1 372 ? 2.281 -31.578 -12.047 1 95.69 372 GLN B CA 1
ATOM 7534 C C . GLN B 1 372 ? 1.224 -31.312 -13.117 1 95.69 372 GLN B C 1
ATOM 7536 O O . GLN B 1 372 ? 1.019 -32.125 -14.008 1 95.69 372 GLN B O 1
ATOM 7541 N N . ALA B 1 373 ? 0.666 -30.125 -13.039 1 95.44 373 ALA B N 1
ATOM 7542 C CA . ALA B 1 373 ? -0.417 -29.797 -13.969 1 95.44 373 ALA B CA 1
ATOM 7543 C C . ALA B 1 373 ? 0.133 -29.297 -15.297 1 95.44 373 ALA B C 1
ATOM 7545 O O . ALA B 1 373 ? -0.632 -28.969 -16.203 1 95.44 373 ALA B O 1
ATOM 7546 N N . GLY B 1 374 ? 1.387 -29.234 -15.398 1 96.69 374 GLY B N 1
ATOM 7547 C CA . GLY B 1 374 ? 1.981 -29.125 -16.719 1 96.69 374 GLY B CA 1
ATOM 7548 C C . GLY B 1 374 ? 2.297 -27.688 -17.109 1 96.69 374 GLY B C 1
ATOM 7549 O O . GLY B 1 374 ? 2.486 -27.391 -18.297 1 96.69 374 GLY B O 1
ATOM 7550 N N . HIS B 1 375 ? 2.322 -26.688 -16.172 1 98.06 375 HIS B N 1
ATOM 7551 C CA . HIS B 1 375 ? 2.785 -25.359 -16.531 1 98.06 375 HIS B CA 1
ATOM 7552 C C . HIS B 1 375 ? 4.203 -25.391 -17.094 1 98.06 375 HIS B C 1
ATOM 7554 O O . HIS B 1 375 ? 5.094 -26 -16.5 1 98.06 375 HIS B O 1
ATOM 7560 N N . PRO B 1 376 ? 4.391 -24.828 -18.25 1 97.81 376 PRO B N 1
ATOM 7561 C CA . PRO B 1 376 ? 5.723 -24.875 -18.859 1 97.81 376 PRO B CA 1
ATOM 7562 C C . PRO B 1 376 ? 6.68 -23.844 -18.281 1 97.81 376 PRO B C 1
ATOM 7564 O O . PRO B 1 376 ? 7.074 -22.906 -18.984 1 97.81 376 PRO B O 1
ATOM 7567 N N . PHE B 1 377 ? 7.199 -24.109 -17.125 1 97.81 377 PHE B N 1
ATOM 7568 C CA . PHE B 1 377 ? 8.055 -23.172 -16.406 1 97.81 377 PHE B CA 1
ATOM 7569 C C . PHE B 1 377 ? 9.281 -22.812 -17.234 1 97.81 377 PHE B C 1
ATOM 7571 O O . PHE B 1 377 ? 9.672 -21.641 -17.312 1 97.81 377 PHE B O 1
ATOM 7578 N N . GLN B 1 378 ? 9.883 -23.828 -17.844 1 95 378 GLN B N 1
ATOM 7579 C CA . GLN B 1 378 ? 11.109 -23.609 -18.609 1 95 378 GLN B CA 1
ATOM 7580 C C . GLN B 1 378 ? 10.891 -22.594 -19.719 1 95 378 GLN B C 1
ATOM 7582 O O . GLN B 1 378 ? 11.727 -21.703 -19.953 1 95 378 GLN B O 1
ATOM 7587 N N . GLN B 1 379 ? 9.82 -22.75 -20.344 1 95.44 379 GLN B N 1
ATOM 7588 C CA . GLN B 1 379 ? 9.516 -21.844 -21.453 1 95.44 379 GLN B CA 1
ATOM 7589 C C . GLN B 1 379 ? 9.055 -20.484 -20.938 1 95.44 379 GLN B C 1
ATOM 7591 O O . GLN B 1 379 ? 9.523 -19.453 -21.422 1 95.44 379 GLN B O 1
ATOM 7596 N N . ARG B 1 380 ? 8.148 -20.469 -20.031 1 97.75 380 ARG B N 1
ATOM 7597 C CA . ARG B 1 380 ? 7.516 -19.234 -19.578 1 97.75 380 ARG B CA 1
ATOM 7598 C C . ARG B 1 380 ? 8.516 -18.359 -18.828 1 97.75 380 ARG B C 1
ATOM 7600 O O . ARG B 1 380 ? 8.453 -17.125 -18.922 1 97.75 380 ARG B O 1
ATOM 7607 N N . CYS B 1 381 ? 9.469 -18.953 -18.141 1 97.06 381 CYS B N 1
ATOM 7608 C CA . CYS B 1 381 ? 10.383 -18.203 -17.281 1 97.06 381 CYS B CA 1
ATOM 7609 C C . CYS B 1 381 ? 11.773 -18.125 -17.906 1 97.06 381 CYS B C 1
ATOM 7611 O O . CYS B 1 381 ? 12.75 -17.844 -17.219 1 97.06 381 CYS B O 1
ATOM 7613 N N . ALA B 1 382 ? 11.844 -18.375 -19.234 1 95.25 382 ALA B N 1
ATOM 7614 C CA . ALA B 1 382 ? 13.133 -18.359 -19.922 1 95.25 382 ALA B CA 1
ATOM 7615 C C . ALA B 1 382 ? 13.734 -16.953 -19.922 1 95.25 382 ALA B C 1
ATOM 7617 O O . ALA B 1 382 ? 14.953 -16.797 -19.828 1 95.25 382 ALA B O 1
ATOM 7618 N N . GLN B 1 383 ? 12.875 -16 -20.062 1 95.25 383 GLN B N 1
ATOM 7619 C CA . GLN B 1 383 ? 13.258 -14.602 -20.047 1 95.25 383 GLN B CA 1
ATOM 7620 C C . GLN B 1 383 ? 12.25 -13.773 -19.25 1 95.25 383 GLN B C 1
ATOM 7622 O O . GLN B 1 383 ? 11.102 -14.188 -19.062 1 95.25 383 GLN B O 1
ATOM 7627 N N . SER B 1 384 ? 12.773 -12.688 -18.719 1 96.25 384 SER B N 1
ATOM 7628 C CA . SER B 1 384 ? 11.922 -11.789 -17.953 1 96.25 384 SER B CA 1
ATOM 7629 C C . SER B 1 384 ? 11.633 -10.5 -18.719 1 96.25 384 SER B C 1
ATOM 7631 O O . SER B 1 384 ? 11.219 -10.547 -19.875 1 96.25 384 SER B O 1
ATOM 7633 N N . ALA B 1 385 ? 11.883 -9.391 -18.156 1 97.19 385 ALA B N 1
ATOM 7634 C CA . ALA B 1 385 ? 11.367 -8.141 -18.719 1 97.19 385 ALA B CA 1
ATOM 7635 C C . ALA B 1 385 ? 12.406 -7.461 -19.609 1 97.19 385 ALA B C 1
ATOM 7637 O O . ALA B 1 385 ? 12.078 -6.543 -20.359 1 97.19 385 ALA B O 1
ATOM 7638 N N . TYR B 1 386 ? 13.641 -7.902 -19.609 1 96.69 386 TYR B N 1
ATOM 7639 C CA . TYR B 1 386 ? 14.695 -7.086 -20.203 1 96.69 386 TYR B CA 1
ATOM 7640 C C . TYR B 1 386 ? 15.203 -7.703 -21.5 1 96.69 386 TYR B C 1
ATOM 7642 O O . TYR B 1 386 ? 16.047 -7.117 -22.188 1 96.69 386 TYR B O 1
ATOM 7650 N N . SER B 1 387 ? 14.703 -8.812 -21.875 1 90.06 387 SER B N 1
ATOM 7651 C CA . SER B 1 387 ? 15.234 -9.492 -23.047 1 90.06 387 SER B CA 1
ATOM 7652 C C . SER B 1 387 ? 15.039 -8.648 -24.312 1 90.06 387 SER B C 1
ATOM 7654 O O . SER B 1 387 ? 14 -8 -24.469 1 90.06 387 SER B O 1
ATOM 7656 N N . ASN B 1 388 ? 16.047 -8.688 -25.094 1 81.56 388 ASN B N 1
ATOM 7657 C CA . ASN B 1 388 ? 15.992 -7.961 -26.359 1 81.56 388 ASN B CA 1
ATOM 7658 C C . ASN B 1 388 ? 15.445 -8.828 -27.484 1 81.56 388 ASN B C 1
ATOM 7660 O O . ASN B 1 388 ? 15.109 -8.32 -28.562 1 81.56 388 ASN B O 1
ATOM 7664 N N . SER B 1 389 ? 15.453 -10.016 -27.203 1 79.81 389 SER B N 1
ATOM 7665 C CA . SER B 1 389 ? 14.992 -10.945 -28.234 1 79.81 389 SER B CA 1
ATOM 7666 C C . SER B 1 389 ? 13.469 -11 -28.281 1 79.81 389 SER B C 1
ATOM 7668 O O . SER B 1 389 ? 12.789 -10.562 -27.344 1 79.81 389 SER B O 1
ATOM 7670 N N . LYS B 1 390 ? 13.125 -11.328 -29.469 1 81.31 390 LYS B N 1
ATOM 7671 C CA . LYS B 1 390 ? 11.688 -11.523 -29.609 1 81.31 390 LYS B CA 1
ATOM 7672 C C . LYS B 1 390 ? 11.195 -12.648 -28.703 1 81.31 390 LYS B C 1
ATOM 7674 O O . LYS B 1 390 ? 11.641 -13.789 -28.812 1 81.31 390 LYS B O 1
ATOM 7679 N N . GLN B 1 391 ? 10.422 -12.32 -27.828 1 81.19 391 GLN B N 1
ATOM 7680 C CA . GLN B 1 391 ? 9.844 -13.258 -26.875 1 81.19 391 GLN B CA 1
ATOM 7681 C C . GLN B 1 391 ? 8.766 -14.109 -27.531 1 81.19 391 GLN B C 1
ATOM 7683 O O . GLN B 1 391 ? 7.852 -13.586 -28.172 1 81.19 391 GLN B O 1
ATOM 7688 N N . LYS B 1 392 ? 8.945 -15.398 -27.469 1 90.5 392 LYS B N 1
ATOM 7689 C CA . LYS B 1 392 ? 8.016 -16.281 -28.188 1 90.5 392 LYS B CA 1
ATOM 7690 C C . LYS B 1 392 ? 7.078 -16.984 -27.219 1 90.5 392 LYS B C 1
ATOM 7692 O O . LYS B 1 392 ? 5.875 -17.094 -27.469 1 90.5 392 LYS B O 1
ATOM 7697 N N . TRP B 1 393 ? 7.617 -17.469 -26.156 1 94.94 393 TRP B N 1
ATOM 7698 C CA . TRP B 1 393 ? 6.82 -18.328 -25.297 1 94.94 393 TRP B CA 1
ATOM 7699 C C . TRP B 1 393 ? 6.84 -17.828 -23.859 1 94.94 393 TRP B C 1
ATOM 7701 O O . TRP B 1 393 ? 6.156 -18.375 -22.984 1 94.94 393 TRP B O 1
ATOM 7711 N N . GLU B 1 394 ? 7.594 -16.75 -23.594 1 96.88 394 GLU B N 1
ATOM 7712 C CA . GLU B 1 394 ? 7.773 -16.25 -22.219 1 96.88 394 GLU B CA 1
ATOM 7713 C C . GLU B 1 394 ? 6.531 -15.516 -21.734 1 96.88 394 GLU B C 1
ATOM 7715 O O . GLU B 1 394 ? 5.84 -14.867 -22.531 1 96.88 394 GLU B O 1
ATOM 7720 N N . ALA B 1 395 ? 6.285 -15.656 -20.453 1 97.81 395 ALA B N 1
ATOM 7721 C CA . ALA B 1 395 ? 5.176 -14.938 -19.828 1 97.81 395 ALA B CA 1
ATOM 7722 C C . ALA B 1 395 ? 5.262 -15.008 -18.312 1 97.81 395 ALA B C 1
ATOM 7724 O O . ALA B 1 395 ? 5.645 -16.047 -17.75 1 97.81 395 ALA B O 1
ATOM 7725 N N . PRO B 1 396 ? 4.867 -13.898 -17.688 1 98.38 396 PRO B N 1
ATOM 7726 C CA . PRO B 1 396 ? 4.914 -13.883 -16.219 1 98.38 396 PRO B CA 1
ATOM 7727 C C . PRO B 1 396 ? 3.674 -14.5 -15.586 1 98.38 396 PRO B C 1
ATOM 7729 O O . PRO B 1 396 ? 3.084 -13.906 -14.672 1 98.38 396 PRO B O 1
ATOM 7732 N N . VAL B 1 397 ? 3.314 -15.688 -16.016 1 98.69 397 VAL B N 1
ATOM 7733 C CA . VAL B 1 397 ? 2.07 -16.312 -15.57 1 98.69 397 VAL B CA 1
ATOM 7734 C C . VAL B 1 397 ? 2.16 -16.641 -14.078 1 98.69 397 VAL B C 1
ATOM 7736 O O . VAL B 1 397 ? 1.26 -16.312 -13.305 1 98.69 397 VAL B O 1
ATOM 7739 N N . PHE B 1 398 ? 3.227 -17.281 -13.711 1 98.81 398 PHE B N 1
ATOM 7740 C CA . PHE B 1 398 ? 3.422 -17.656 -12.312 1 98.81 398 PHE B CA 1
ATOM 7741 C C . PHE B 1 398 ? 3.637 -16.438 -11.445 1 98.81 398 PHE B C 1
ATOM 7743 O O . PHE B 1 398 ? 3.156 -16.375 -10.305 1 98.81 398 PHE B O 1
ATOM 7750 N N . LEU B 1 399 ? 4.332 -15.445 -11.922 1 98.81 399 LEU B N 1
ATOM 7751 C CA . LEU B 1 399 ? 4.516 -14.203 -11.195 1 98.81 399 LEU B CA 1
ATOM 7752 C C . LEU B 1 399 ? 3.176 -13.516 -10.945 1 98.81 399 LEU B C 1
ATOM 7754 O O . LEU B 1 399 ? 2.934 -13 -9.852 1 98.81 399 LEU B O 1
ATOM 7758 N N . LEU B 1 400 ? 2.332 -13.508 -11.953 1 98.81 400 LEU B N 1
ATOM 7759 C CA . LEU B 1 400 ? 1 -12.93 -11.812 1 98.81 400 LEU B CA 1
ATOM 7760 C C . LEU B 1 400 ? 0.198 -13.672 -10.75 1 98.81 400 LEU B C 1
ATOM 7762 O O . LEU B 1 400 ? -0.542 -13.055 -9.977 1 98.81 400 LEU B O 1
ATOM 7766 N N . PHE B 1 401 ? 0.364 -14.969 -10.742 1 98.81 401 PHE B N 1
ATOM 7767 C CA . PHE B 1 401 ? -0.267 -15.773 -9.703 1 98.81 401 PHE B CA 1
ATOM 7768 C C . PHE B 1 401 ? 0.232 -15.359 -8.32 1 98.81 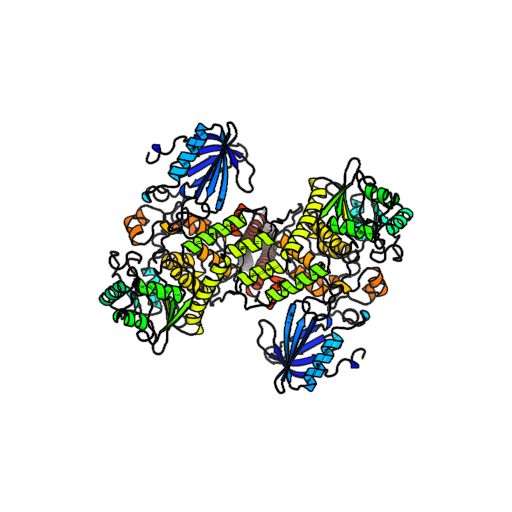401 PHE B C 1
ATOM 7770 O O . PHE B 1 401 ? -0.567 -15.117 -7.414 1 98.81 401 PHE B O 1
ATOM 7777 N N . LEU B 1 402 ? 1.518 -15.273 -8.172 1 98.94 402 LEU B N 1
ATOM 7778 C CA . LEU B 1 402 ? 2.104 -14.891 -6.891 1 98.94 402 LEU B CA 1
ATOM 7779 C C . LEU B 1 402 ? 1.661 -13.484 -6.492 1 98.94 402 LEU B C 1
ATOM 7781 O O . LEU B 1 402 ? 1.435 -13.211 -5.309 1 98.94 402 LEU B O 1
ATOM 7785 N N . ASP B 1 403 ? 1.587 -12.602 -7.426 1 98.88 403 ASP B N 1
ATOM 7786 C CA . ASP B 1 403 ? 1.114 -11.242 -7.16 1 98.88 403 ASP B CA 1
ATOM 7787 C C . ASP B 1 403 ? -0.326 -11.258 -6.652 1 98.88 403 ASP B C 1
ATOM 7789 O O . ASP B 1 403 ? -0.669 -10.516 -5.727 1 98.88 403 ASP B O 1
ATOM 7793 N N . CYS B 1 404 ? -1.153 -12.078 -7.27 1 98.94 404 CYS B N 1
ATOM 7794 C CA . CYS B 1 404 ? -2.523 -12.227 -6.785 1 98.94 404 CYS B CA 1
ATOM 7795 C C . CYS B 1 404 ? -2.543 -12.719 -5.348 1 98.94 404 CYS B C 1
ATOM 7797 O O . CYS B 1 404 ? -3.342 -12.25 -4.535 1 98.94 404 CYS B O 1
ATOM 7799 N N . VAL B 1 405 ? -1.694 -13.656 -5.047 1 98.94 405 VAL B N 1
ATOM 7800 C CA . VAL B 1 405 ? -1.599 -14.164 -3.684 1 98.94 405 VAL B CA 1
ATOM 7801 C C . VAL B 1 405 ? -1.181 -13.047 -2.738 1 98.94 405 VAL B C 1
ATOM 7803 O O . VAL B 1 405 ? -1.718 -12.922 -1.634 1 98.94 405 VAL B O 1
ATOM 7806 N N . TRP B 1 406 ? -0.269 -12.234 -3.193 1 98.69 406 TRP B N 1
ATOM 7807 C CA . TRP B 1 406 ? 0.18 -11.102 -2.381 1 98.69 406 TRP B CA 1
ATOM 7808 C C . TRP B 1 406 ? -0.963 -10.133 -2.123 1 98.69 406 TRP B C 1
ATOM 7810 O O . TRP B 1 406 ? -1.081 -9.578 -1.026 1 98.69 406 TRP B O 1
ATOM 7820 N N . GLN B 1 407 ? -1.782 -9.922 -3.145 1 98.44 407 GLN B N 1
ATOM 7821 C CA . GLN B 1 407 ? -2.947 -9.062 -2.961 1 98.44 407 GLN B CA 1
ATOM 7822 C C . GLN B 1 407 ? -3.842 -9.578 -1.839 1 98.44 407 GLN B C 1
ATOM 7824 O O . GLN B 1 407 ? -4.32 -8.797 -1.011 1 98.44 407 GLN B O 1
ATOM 7829 N N . ILE B 1 408 ? -4.066 -10.883 -1.79 1 98.44 408 ILE B N 1
ATOM 7830 C CA . ILE B 1 408 ? -4.922 -11.492 -0.775 1 98.44 408 ILE B CA 1
ATOM 7831 C C . ILE B 1 408 ? -4.238 -11.422 0.587 1 98.44 408 ILE B C 1
ATOM 7833 O O . ILE B 1 408 ? -4.871 -11.086 1.591 1 98.44 408 ILE B O 1
ATOM 7837 N N . LEU B 1 409 ? -2.953 -11.742 0.573 1 97.56 409 LEU B N 1
ATOM 7838 C CA . LEU B 1 409 ? -2.168 -11.711 1.802 1 97.56 409 LEU B CA 1
ATOM 7839 C C . LEU B 1 409 ? -2.217 -10.328 2.443 1 97.56 409 LEU B C 1
ATOM 7841 O O . LEU B 1 409 ? -2.338 -10.211 3.666 1 97.56 409 LEU B O 1
ATOM 7845 N N . ARG B 1 410 ? -2.172 -9.32 1.691 1 94.88 410 ARG B N 1
ATOM 7846 C CA . ARG B 1 410 ? -2.225 -7.945 2.176 1 94.88 410 ARG B CA 1
ATOM 7847 C C . ARG B 1 410 ? -3.578 -7.641 2.811 1 94.88 410 ARG B C 1
ATOM 7849 O O . ARG B 1 410 ? -3.654 -6.914 3.803 1 94.88 410 ARG B O 1
ATOM 7856 N N . GLN B 1 411 ? -4.578 -8.195 2.236 1 95.25 411 GLN B N 1
ATOM 7857 C CA . GLN B 1 411 ? -5.93 -7.934 2.719 1 95.25 411 GLN B CA 1
ATOM 7858 C C . GLN B 1 411 ? -6.258 -8.797 3.934 1 95.25 411 GLN B C 1
ATOM 7860 O O . GLN B 1 411 ? -7.113 -8.438 4.742 1 95.25 411 GLN B O 1
ATOM 7865 N N . PHE B 1 412 ? -5.574 -9.945 4.086 1 95.94 412 PHE B N 1
ATOM 7866 C CA . PHE B 1 412 ? -5.766 -10.867 5.203 1 95.94 412 PHE B CA 1
ATOM 7867 C C . PHE B 1 412 ? -4.434 -11.219 5.852 1 95.94 412 PHE B C 1
ATOM 7869 O O . PHE B 1 412 ? -4.016 -12.375 5.832 1 95.94 412 PHE B O 1
ATOM 7876 N N . PRO B 1 413 ? -3.834 -10.281 6.527 1 93.12 413 PRO B N 1
ATOM 7877 C CA . PRO B 1 413 ? -2.436 -10.414 6.938 1 93.12 413 PRO B CA 1
ATOM 7878 C C . PRO B 1 413 ? -2.236 -11.492 8.008 1 93.12 413 PRO B C 1
ATOM 7880 O O . PRO B 1 413 ? -1.123 -11.992 8.188 1 93.12 413 PRO B O 1
ATOM 7883 N N . CYS B 1 414 ? -3.24 -11.93 8.672 1 94.25 414 CYS B N 1
ATOM 7884 C CA . CYS B 1 414 ? -3.07 -12.906 9.734 1 94.25 414 CYS B CA 1
ATOM 7885 C C . CYS B 1 414 ? -3.438 -14.305 9.258 1 94.25 414 CYS B C 1
ATOM 7887 O O . CYS B 1 414 ? -3.18 -15.297 9.953 1 94.25 414 CYS B O 1
ATOM 7889 N N . SER B 1 415 ? -3.93 -14.406 8.016 1 96.38 415 SER B N 1
ATOM 7890 C CA . SER B 1 415 ? -4.531 -15.664 7.586 1 96.38 415 SER B CA 1
ATOM 7891 C C . SER B 1 415 ? -3.52 -16.547 6.848 1 96.38 415 SER B C 1
ATOM 7893 O O . SER B 1 415 ? -3.84 -17.656 6.438 1 96.38 415 SER B O 1
ATOM 7895 N N . PHE B 1 416 ? -2.332 -16.062 6.695 1 97.5 416 PHE B N 1
ATOM 7896 C CA . PHE B 1 416 ? -1.314 -16.828 5.98 1 97.5 416 PHE B CA 1
ATOM 7897 C C . PHE B 1 416 ? -0.137 -17.156 6.895 1 97.5 416 PHE B C 1
ATOM 7899 O O . PHE B 1 416 ? 0.344 -16.281 7.621 1 97.5 416 PHE B O 1
ATOM 7906 N N . GLU B 1 417 ? 0.288 -18.328 6.805 1 96.88 417 GLU B N 1
ATOM 7907 C CA . GLU B 1 417 ? 1.427 -18.734 7.621 1 96.88 417 GLU B CA 1
ATOM 7908 C C . GLU B 1 417 ? 2.734 -18.188 7.062 1 96.88 417 GLU B C 1
ATOM 7910 O O . GLU B 1 417 ? 3.703 -18 7.805 1 96.88 417 GLU B O 1
ATOM 7915 N N . PHE B 1 418 ? 2.752 -17.922 5.781 1 97.5 418 PHE B N 1
ATOM 7916 C CA . PHE B 1 418 ? 3.961 -17.406 5.148 1 97.5 418 PHE B CA 1
ATOM 7917 C C . PHE B 1 418 ? 3.857 -15.906 4.93 1 97.5 418 PHE B C 1
ATOM 7919 O O . PHE B 1 418 ? 2.756 -15.352 4.891 1 97.5 418 PHE B O 1
ATOM 7926 N N . ASN B 1 419 ? 4.98 -15.258 4.844 1 94.81 419 ASN B N 1
ATOM 7927 C CA . ASN B 1 419 ? 5.043 -13.82 4.57 1 94.81 419 ASN B CA 1
ATOM 7928 C C . ASN B 1 419 ? 5.395 -13.547 3.109 1 94.81 419 ASN B C 1
ATOM 7930 O O . ASN B 1 419 ? 5.48 -14.477 2.303 1 94.81 419 ASN B O 1
ATOM 7934 N N . TYR B 1 420 ? 5.555 -12.312 2.742 1 94.62 420 TYR B N 1
ATOM 7935 C CA . TYR B 1 420 ? 5.758 -11.953 1.342 1 94.62 420 TYR B CA 1
ATOM 7936 C C . TYR B 1 420 ? 7.152 -12.344 0.874 1 94.62 420 TYR B C 1
ATOM 7938 O O . TYR B 1 420 ? 7.395 -12.484 -0.327 1 94.62 420 TYR B O 1
ATOM 7946 N N . HIS B 1 421 ? 8.109 -12.547 1.757 1 94.75 421 HIS B N 1
ATOM 7947 C CA . HIS B 1 421 ? 9.438 -13.008 1.365 1 94.75 421 HIS B CA 1
ATOM 7948 C C . HIS B 1 421 ? 9.367 -14.398 0.736 1 94.75 421 HIS B C 1
ATOM 7950 O O . HIS B 1 421 ? 10.148 -14.711 -0.165 1 94.75 421 HIS B O 1
ATOM 7956 N N . PHE B 1 422 ? 8.484 -15.18 1.286 1 97.94 422 PHE B N 1
ATOM 7957 C CA . PHE B 1 422 ? 8.273 -16.516 0.739 1 97.94 422 PHE B CA 1
ATOM 7958 C C . PHE B 1 422 ? 7.848 -16.438 -0.723 1 97.94 422 PHE B C 1
ATOM 7960 O O . PHE B 1 422 ? 8.352 -17.188 -1.56 1 97.94 422 PHE B O 1
ATOM 7967 N N . LEU B 1 423 ? 6.969 -15.531 -1.039 1 98.62 423 LEU B N 1
ATOM 7968 C CA . LEU B 1 423 ? 6.48 -15.359 -2.4 1 98.62 423 LEU B CA 1
ATOM 7969 C C . LEU B 1 423 ? 7.586 -14.844 -3.316 1 98.62 423 LEU B C 1
ATOM 7971 O O . LEU B 1 423 ? 7.695 -15.281 -4.465 1 98.62 423 LEU B O 1
ATOM 7975 N N . ILE B 1 424 ? 8.383 -13.945 -2.801 1 97.62 424 ILE B N 1
ATOM 7976 C CA . ILE B 1 424 ? 9.484 -13.391 -3.578 1 97.62 424 ILE B CA 1
ATOM 7977 C C . ILE B 1 424 ? 10.508 -14.492 -3.873 1 97.62 424 ILE B C 1
ATOM 7979 O O . ILE B 1 424 ? 11.031 -14.578 -4.988 1 97.62 424 ILE B O 1
ATOM 7983 N N . MET B 1 425 ? 10.727 -15.273 -2.889 1 98 425 MET B N 1
ATOM 7984 C CA . MET B 1 425 ? 11.641 -16.391 -3.062 1 98 425 MET B CA 1
ATOM 7985 C C . MET B 1 425 ? 11.156 -17.328 -4.168 1 98 425 MET B C 1
ATOM 7987 O O . MET B 1 425 ? 11.938 -17.75 -5.02 1 98 425 MET B O 1
ATOM 7991 N N . LEU B 1 426 ? 9.93 -17.594 -4.207 1 98.75 426 LEU B N 1
ATOM 7992 C CA . LEU B 1 426 ? 9.352 -18.453 -5.238 1 98.75 426 LEU B CA 1
ATOM 7993 C C . LEU B 1 426 ? 9.492 -17.828 -6.617 1 98.75 426 LEU B C 1
ATOM 7995 O O . LEU B 1 426 ? 9.828 -18.516 -7.586 1 98.75 426 LEU B O 1
ATOM 7999 N N . PHE B 1 427 ? 9.281 -16.531 -6.672 1 98.69 427 PHE B N 1
ATOM 8000 C CA . PHE B 1 427 ? 9.453 -15.789 -7.914 1 98.69 427 PHE B CA 1
ATOM 8001 C C . PHE B 1 427 ? 10.883 -15.914 -8.422 1 98.69 427 PHE B C 1
ATOM 8003 O O . PHE B 1 427 ? 11.109 -16.297 -9.57 1 98.69 427 PHE B O 1
ATOM 8010 N N . GLU B 1 428 ? 11.781 -15.727 -7.605 1 98.38 428 GLU B N 1
ATOM 8011 C CA . GLU B 1 428 ? 13.195 -15.734 -7.992 1 98.38 428 GLU B CA 1
ATOM 8012 C C . GLU B 1 428 ? 13.625 -17.125 -8.461 1 98.38 428 GLU B C 1
ATOM 8014 O O . GLU B 1 428 ? 14.281 -17.25 -9.5 1 98.38 428 GLU B O 1
ATOM 8019 N N . HIS B 1 429 ? 13.195 -18.078 -7.797 1 98.44 429 HIS B N 1
ATOM 8020 C CA . HIS B 1 429 ? 13.648 -19.438 -8.102 1 98.44 429 HIS B CA 1
ATOM 8021 C C . HIS B 1 429 ? 12.938 -19.984 -9.328 1 98.44 429 HIS B C 1
ATOM 8023 O O . HIS B 1 429 ? 13.422 -20.938 -9.953 1 98.44 429 HIS B O 1
ATOM 8029 N N . SER B 1 430 ? 11.797 -19.453 -9.688 1 98.56 430 SER B N 1
ATOM 8030 C CA . SER B 1 430 ? 11.125 -19.891 -10.898 1 98.56 430 SER B CA 1
ATOM 8031 C C . SER B 1 430 ? 11.875 -19.438 -12.148 1 98.56 430 SER B C 1
ATOM 8033 O O . SER B 1 430 ? 11.797 -20.078 -13.195 1 98.56 430 SER B O 1
ATOM 8035 N N . TYR B 1 431 ? 12.633 -18.391 -12.031 1 97.94 431 TYR B N 1
ATOM 8036 C CA . TYR B 1 431 ? 13.344 -17.828 -13.18 1 97.94 431 TYR B CA 1
ATOM 8037 C C . TYR B 1 431 ? 14.773 -18.344 -13.234 1 97.94 431 TYR B C 1
ATOM 8039 O O . TYR B 1 431 ? 15.297 -18.609 -14.32 1 97.94 431 TYR B O 1
ATOM 8047 N N . ALA B 1 432 ? 15.398 -18.406 -12.078 1 97.69 432 ALA B N 1
ATOM 8048 C CA . ALA B 1 432 ? 16.766 -18.891 -11.961 1 97.69 432 ALA B CA 1
ATOM 8049 C C . ALA B 1 432 ? 17.016 -19.516 -10.594 1 97.69 432 ALA B C 1
ATOM 8051 O O . ALA B 1 432 ? 16.844 -18.859 -9.562 1 97.69 432 ALA B O 1
ATOM 8052 N N . SER B 1 433 ? 17.469 -20.75 -10.656 1 97.56 433 SER B N 1
ATOM 8053 C CA . SER B 1 433 ? 17.562 -21.484 -9.398 1 97.56 433 SER B CA 1
ATOM 8054 C C . SER B 1 433 ? 18.734 -22.469 -9.43 1 97.56 433 SER B C 1
ATOM 8056 O O . SER B 1 433 ? 19.188 -22.875 -10.5 1 97.56 433 SER B O 1
ATOM 8058 N N . GLN B 1 434 ? 19.312 -22.719 -8.289 1 97.5 434 GLN B N 1
ATOM 8059 C CA . GLN B 1 434 ? 20.266 -23.812 -8.141 1 97.5 434 GLN B CA 1
ATOM 8060 C C . GLN B 1 434 ? 19.562 -25.156 -7.957 1 97.5 434 GLN B C 1
ATOM 8062 O O . GLN B 1 434 ? 20.188 -26.203 -8.031 1 97.5 434 GLN B O 1
ATOM 8067 N N . PHE B 1 435 ? 18.234 -25.109 -7.816 1 98 435 PHE B N 1
ATOM 8068 C CA . PHE B 1 435 ? 17.422 -26.297 -7.613 1 98 435 PHE B CA 1
ATOM 8069 C C . PHE B 1 435 ? 16.703 -26.688 -8.906 1 98 435 PHE B C 1
ATOM 8071 O O . PHE B 1 435 ? 16.469 -25.828 -9.766 1 98 435 PHE B O 1
ATOM 8078 N N . GLY B 1 436 ? 16.297 -27.875 -9.016 1 97.88 436 GLY B N 1
ATOM 8079 C CA . GLY B 1 436 ? 15.711 -28.391 -10.25 1 97.88 436 GLY B CA 1
ATOM 8080 C C . GLY B 1 436 ? 14.195 -28.297 -10.266 1 97.88 436 GLY B C 1
ATOM 8081 O O . GLY B 1 436 ? 13.57 -28.594 -11.281 1 97.88 436 GLY B O 1
ATOM 8082 N N . THR B 1 437 ? 13.562 -27.797 -9.258 1 97.88 437 THR B N 1
ATOM 8083 C CA . THR B 1 437 ? 12.125 -27.875 -9.016 1 97.88 437 THR B CA 1
ATOM 8084 C C . THR B 1 437 ? 11.344 -27.266 -10.172 1 97.88 437 THR B C 1
ATOM 8086 O O . THR B 1 437 ? 10.336 -27.828 -10.609 1 97.88 437 THR B O 1
ATOM 8089 N N . PHE B 1 438 ? 11.797 -26.172 -10.75 1 97.88 438 PHE B N 1
ATOM 8090 C CA . PHE B 1 438 ? 11.016 -25.453 -11.75 1 97.88 438 PHE B CA 1
ATOM 8091 C C . PHE B 1 438 ? 11.586 -25.672 -13.141 1 97.88 438 PHE B C 1
ATOM 8093 O O . PHE B 1 438 ? 11.281 -24.922 -14.07 1 97.88 438 PHE B O 1
ATOM 8100 N N . LEU B 1 439 ? 12.43 -26.734 -13.305 1 97.19 439 LEU B N 1
ATOM 8101 C CA . LEU B 1 439 ? 12.938 -27.094 -14.625 1 97.19 439 LEU B CA 1
ATOM 8102 C C . LEU B 1 439 ? 11.938 -27.953 -15.375 1 97.19 439 LEU B C 1
ATOM 8104 O O . LEU B 1 439 ? 11.07 -28.578 -14.766 1 97.19 439 LEU B O 1
ATOM 8108 N N . GLY B 1 440 ? 12.023 -27.859 -16.672 1 96.06 440 GLY B N 1
ATOM 8109 C CA . GLY B 1 440 ? 11.133 -28.656 -17.5 1 96.06 440 GLY B CA 1
ATOM 8110 C C . GLY B 1 440 ? 9.789 -28.016 -17.719 1 96.06 440 GLY B C 1
ATOM 8111 O O . GLY B 1 440 ? 9.398 -27.094 -17 1 96.06 440 GLY B O 1
ATOM 8112 N N . ASN B 1 441 ? 9.07 -28.531 -18.734 1 96 441 ASN B N 1
ATOM 8113 C CA . ASN B 1 441 ? 7.801 -27.906 -19.109 1 96 441 ASN B CA 1
ATOM 8114 C C . ASN B 1 441 ? 6.613 -28.766 -18.688 1 96 441 ASN B C 1
ATOM 8116 O O . ASN B 1 441 ? 5.469 -28.312 -18.719 1 96 441 ASN B O 1
ATOM 8120 N N . ASN B 1 442 ? 6.844 -29.984 -18.312 1 95.06 442 ASN B N 1
ATOM 8121 C CA . ASN B 1 442 ? 5.82 -30.906 -17.828 1 95.06 442 ASN B CA 1
ATOM 8122 C C . ASN B 1 442 ? 6.441 -32.156 -17.188 1 95.06 442 ASN B C 1
ATOM 8124 O O . ASN B 1 442 ? 7.664 -32.281 -17.172 1 95.06 442 ASN B O 1
ATOM 8128 N N . GLU B 1 443 ? 5.605 -33 -16.688 1 92.31 443 GLU B N 1
ATOM 8129 C CA . GLU B 1 443 ? 6.102 -34.156 -15.945 1 92.31 443 GLU B CA 1
ATOM 8130 C C . GLU B 1 443 ? 6.84 -35.125 -16.859 1 92.31 443 GLU B C 1
ATOM 8132 O O . GLU B 1 443 ? 7.797 -35.781 -16.438 1 92.31 443 GLU B O 1
ATOM 8137 N N . ASN B 1 444 ? 6.352 -35.188 -18.078 1 96.38 444 ASN B N 1
ATOM 8138 C CA . ASN B 1 444 ? 7.027 -36.062 -19.031 1 96.38 444 ASN B CA 1
ATOM 8139 C C . ASN B 1 444 ? 8.477 -35.625 -19.25 1 96.38 444 ASN B C 1
ATOM 8141 O O . ASN B 1 444 ? 9.391 -36.438 -19.156 1 96.38 444 ASN B O 1
ATOM 8145 N N . GLU B 1 445 ? 8.664 -34.406 -19.484 1 95.62 445 GLU B N 1
ATOM 8146 C CA . GLU B 1 445 ? 10.008 -33.875 -19.688 1 95.62 445 GLU B CA 1
ATOM 8147 C C . GLU B 1 445 ? 10.852 -34 -18.438 1 95.62 445 GLU B C 1
ATOM 8149 O O . GLU B 1 445 ? 12.039 -34.312 -18.5 1 95.62 445 GLU B O 1
ATOM 8154 N N . ARG B 1 446 ? 10.312 -33.781 -17.328 1 94.94 446 ARG B N 1
ATOM 8155 C CA . ARG B 1 446 ? 11.031 -33.844 -16.062 1 94.94 446 ARG B CA 1
ATOM 8156 C C . ARG B 1 446 ? 11.477 -35.281 -15.766 1 94.94 446 ARG B C 1
ATOM 8158 O O . ARG B 1 446 ? 12.57 -35.5 -15.242 1 94.94 446 ARG B O 1
ATOM 8165 N N . SER B 1 447 ? 10.555 -36.156 -16.078 1 94.38 447 SER B N 1
ATOM 8166 C CA . SER B 1 447 ? 10.891 -37.562 -15.898 1 94.38 447 SER B CA 1
ATOM 8167 C C . SER B 1 447 ? 12.055 -37.969 -16.797 1 94.38 447 SER B C 1
ATOM 8169 O O . SER B 1 447 ? 12.969 -38.688 -16.375 1 94.38 447 SER B O 1
ATOM 8171 N N . LYS B 1 448 ? 12.023 -37.5 -18 1 96.06 448 LYS B N 1
ATOM 8172 C CA . LYS B 1 448 ? 13.078 -37.812 -18.969 1 96.06 448 LYS B CA 1
ATOM 8173 C C . LYS B 1 448 ? 14.414 -37.188 -18.531 1 96.06 448 LYS B C 1
ATOM 8175 O O . LYS B 1 448 ? 15.469 -37.781 -18.766 1 96.06 448 LYS B O 1
ATOM 8180 N N . LEU B 1 449 ? 14.32 -36.125 -17.891 1 96.5 449 LEU B N 1
ATOM 8181 C CA . LEU B 1 449 ? 15.508 -35.406 -17.422 1 96.5 449 LEU B CA 1
ATOM 8182 C C . LEU B 1 449 ? 16.031 -36.031 -16.125 1 96.5 449 LEU B C 1
ATOM 8184 O O . LEU B 1 449 ? 17.141 -35.688 -15.688 1 96.5 449 LEU B O 1
ATOM 8188 N N . LYS B 1 450 ? 15.227 -36.906 -15.484 1 97.25 450 LYS B N 1
ATOM 8189 C CA . LYS B 1 450 ? 15.562 -37.531 -14.219 1 97.25 450 LYS B CA 1
ATOM 8190 C C . LYS B 1 450 ? 15.914 -36.5 -13.148 1 97.25 450 LYS B C 1
ATOM 8192 O O . LYS B 1 450 ? 16.953 -36.594 -12.492 1 97.25 450 LYS B O 1
ATOM 8197 N N . LEU B 1 451 ? 15.102 -35.531 -13.039 1 96.88 451 LEU B N 1
ATOM 8198 C CA . LEU B 1 451 ? 15.383 -34.406 -12.164 1 96.88 451 LEU B CA 1
ATOM 8199 C C . LEU B 1 451 ? 15.492 -34.844 -10.711 1 96.88 451 LEU B C 1
ATOM 8201 O O . LEU B 1 451 ? 16.391 -34.406 -9.984 1 96.88 451 LEU B O 1
ATOM 8205 N N . PRO B 1 452 ? 14.641 -35.781 -10.211 1 95.56 452 PRO B N 1
ATOM 8206 C CA . PRO B 1 452 ? 14.75 -36.188 -8.805 1 95.56 452 PRO B CA 1
ATOM 8207 C C . PRO B 1 452 ? 16.078 -36.844 -8.484 1 95.56 452 PRO B C 1
ATOM 8209 O O . PRO B 1 452 ? 16.578 -36.75 -7.363 1 95.56 452 PRO B O 1
ATOM 8212 N N . GLN B 1 453 ? 16.641 -37.469 -9.5 1 96.25 453 GLN B N 1
ATOM 8213 C CA . GLN B 1 453 ? 17.891 -38.188 -9.297 1 96.25 453 GLN B CA 1
ATOM 8214 C C . GLN B 1 453 ? 19.094 -37.281 -9.492 1 96.25 453 GLN B C 1
ATOM 8216 O O . GLN B 1 453 ? 20.141 -37.438 -8.852 1 96.25 453 GLN B O 1
ATOM 8221 N N . LYS B 1 454 ? 18.891 -36.312 -10.367 1 97.44 454 LYS B N 1
ATOM 8222 C CA . LYS B 1 454 ? 20.078 -35.594 -10.836 1 97.44 454 LYS B CA 1
ATOM 8223 C C . LYS B 1 454 ? 20.141 -34.188 -10.219 1 97.44 454 LYS B C 1
ATOM 8225 O O . LYS B 1 454 ? 21.172 -33.531 -10.297 1 97.44 454 LYS B O 1
ATOM 8230 N N . THR B 1 455 ? 19.094 -33.719 -9.633 1 97.88 455 THR B N 1
ATOM 8231 C CA . THR B 1 455 ? 19.062 -32.375 -9.086 1 97.88 455 THR B CA 1
ATOM 8232 C C . THR B 1 455 ? 18.469 -32.375 -7.68 1 97.88 455 THR B C 1
ATOM 8234 O O . THR B 1 455 ? 18 -33.406 -7.195 1 97.88 455 THR B O 1
ATOM 8237 N N . MET B 1 456 ? 18.578 -31.203 -7.012 1 97.38 456 MET B N 1
ATOM 8238 C CA . MET B 1 456 ? 18.016 -31 -5.68 1 97.38 456 MET B CA 1
ATOM 8239 C C . MET B 1 456 ? 16.688 -30.234 -5.754 1 97.38 456 MET B C 1
ATOM 8241 O O . MET B 1 456 ? 16.531 -29.359 -6.59 1 97.38 456 MET B O 1
ATOM 8245 N N . SER B 1 457 ? 15.781 -30.625 -4.898 1 97.75 457 SER B N 1
ATOM 8246 C CA . SER B 1 457 ? 14.492 -29.953 -4.828 1 97.75 457 SER B CA 1
ATOM 8247 C C . SER B 1 457 ? 14.586 -28.656 -4.031 1 97.75 457 SER B C 1
ATOM 8249 O O . SER B 1 457 ? 15.266 -28.594 -3.01 1 97.75 457 SER B O 1
ATOM 8251 N N . LEU B 1 458 ? 13.906 -27.656 -4.477 1 98.12 458 LEU B N 1
ATOM 8252 C CA . LEU B 1 458 ? 13.805 -26.391 -3.746 1 98.12 458 LEU B CA 1
ATOM 8253 C C . LEU B 1 458 ? 13.195 -26.609 -2.365 1 98.12 458 LEU B C 1
ATOM 8255 O O . LEU B 1 458 ? 13.602 -25.969 -1.393 1 98.12 458 LEU B O 1
ATOM 8259 N N . TRP B 1 459 ? 12.234 -27.516 -2.244 1 97.94 459 TRP B N 1
ATOM 8260 C CA . TRP B 1 459 ? 11.516 -27.766 -1 1 97.94 459 TRP B CA 1
ATOM 8261 C C . TRP B 1 459 ? 12.445 -28.328 0.067 1 97.94 459 TRP B C 1
ATOM 8263 O O . TRP B 1 459 ? 12.266 -28.062 1.259 1 97.94 459 TRP B O 1
ATOM 8273 N N . SER B 1 460 ? 13.461 -29.078 -0.401 1 97 460 SER B N 1
ATOM 8274 C CA . SER B 1 460 ? 14.438 -29.609 0.542 1 97 460 SER B CA 1
ATOM 8275 C C . SER B 1 460 ? 15.188 -28.5 1.252 1 97 460 SER B C 1
ATOM 8277 O O . SER B 1 460 ? 15.633 -28.656 2.389 1 97 460 SER B O 1
ATOM 8279 N N . TRP B 1 461 ? 15.32 -27.453 0.61 1 96.5 461 TRP B N 1
ATOM 8280 C CA . TRP B 1 461 ? 16.016 -26.297 1.176 1 96.5 461 TRP B CA 1
ATOM 8281 C C . TRP B 1 461 ? 15.055 -25.438 1.991 1 96.5 461 TRP B C 1
ATOM 8283 O O . TRP B 1 461 ? 15.336 -25.109 3.148 1 96.5 461 TRP B O 1
ATOM 8293 N N . VAL B 1 462 ? 13.891 -25.109 1.465 1 95.5 462 VAL B N 1
ATOM 8294 C CA . VAL B 1 462 ? 12.93 -24.188 2.045 1 95.5 462 VAL B CA 1
ATOM 8295 C C . VAL B 1 462 ? 12.414 -24.734 3.375 1 95.5 462 VAL B C 1
ATOM 8297 O O . VAL B 1 462 ? 12.141 -23.969 4.305 1 95.5 462 VAL B O 1
ATOM 8300 N N . ASN B 1 463 ? 12.336 -25.969 3.445 1 94.56 463 ASN B N 1
ATOM 8301 C CA . ASN B 1 463 ? 11.688 -26.594 4.602 1 94.56 463 ASN B CA 1
ATOM 8302 C C . ASN B 1 463 ? 12.688 -26.891 5.715 1 94.56 463 ASN B C 1
ATOM 8304 O O . ASN B 1 463 ? 12.336 -27.469 6.734 1 94.56 463 ASN B O 1
ATOM 8308 N N . ARG B 1 464 ? 13.898 -26.484 5.504 1 94.06 464 ARG B N 1
ATOM 8309 C CA . ARG B 1 464 ? 14.836 -26.531 6.621 1 94.06 464 ARG B CA 1
ATOM 8310 C C . ARG B 1 464 ? 14.422 -25.547 7.715 1 94.06 464 ARG B C 1
ATOM 8312 O O . ARG B 1 464 ? 13.922 -24.453 7.426 1 94.06 464 ARG B O 1
ATOM 8319 N N . PRO B 1 465 ? 14.609 -25.859 8.953 1 89 465 PRO B N 1
ATOM 8320 C CA . PRO B 1 465 ? 14.148 -25.016 10.062 1 89 465 PRO B CA 1
ATOM 8321 C C . PRO B 1 465 ? 14.68 -23.578 9.977 1 89 465 PRO B C 1
ATOM 8323 O O . PRO B 1 465 ? 13.938 -22.625 10.234 1 89 465 PRO B O 1
ATOM 8326 N N . GLU B 1 466 ? 15.875 -23.391 9.625 1 86.31 466 GLU B N 1
ATOM 8327 C CA . GLU B 1 466 ? 16.484 -22.078 9.547 1 86.31 466 GLU B CA 1
ATOM 8328 C C . GLU B 1 466 ? 15.797 -21.203 8.492 1 86.31 466 GLU B C 1
ATOM 8330 O O . GLU B 1 466 ? 15.508 -20.031 8.742 1 86.31 466 GLU B O 1
ATOM 8335 N N . GLU B 1 467 ? 15.609 -21.781 7.355 1 88.81 467 GLU B N 1
ATOM 8336 C CA . GLU B 1 467 ? 14.977 -21.062 6.258 1 88.81 467 GLU B CA 1
ATOM 8337 C C . GLU B 1 467 ? 13.492 -20.844 6.512 1 88.81 467 GLU B C 1
ATOM 8339 O O . GLU B 1 467 ? 12.945 -19.797 6.195 1 88.81 467 GLU B O 1
ATOM 8344 N N . HIS B 1 468 ? 12.953 -21.859 7.109 1 88.25 468 HIS B N 1
ATOM 8345 C CA . HIS B 1 468 ? 11.523 -21.828 7.379 1 88.25 468 HIS B CA 1
ATOM 8346 C C . HIS B 1 468 ? 11.156 -20.641 8.266 1 88.25 468 HIS B C 1
ATOM 8348 O O . HIS B 1 468 ? 10.125 -20 8.047 1 88.25 468 HIS B O 1
ATOM 8354 N N . ASN B 1 469 ? 11.93 -20.266 9.141 1 85.88 469 ASN B N 1
ATOM 8355 C CA . ASN B 1 469 ? 11.68 -19.172 10.07 1 85.88 469 ASN B CA 1
ATOM 8356 C C . ASN B 1 469 ? 11.719 -17.812 9.359 1 85.88 469 ASN B C 1
ATOM 8358 O O . ASN B 1 469 ? 11.023 -16.875 9.758 1 85.88 469 ASN B O 1
ATOM 8362 N N . ARG B 1 470 ? 12.453 -17.797 8.32 1 88.12 470 ARG B N 1
ATOM 8363 C CA . ARG B 1 470 ? 12.562 -16.562 7.559 1 88.12 470 ARG B CA 1
ATOM 8364 C C . ARG B 1 470 ? 11.273 -16.266 6.797 1 88.12 470 ARG B C 1
ATOM 8366 O O . ARG B 1 470 ? 10.953 -15.109 6.531 1 88.12 470 ARG B O 1
ATOM 8373 N N . PHE B 1 471 ? 10.523 -17.312 6.52 1 93.94 471 PHE B N 1
ATOM 8374 C CA . PHE B 1 471 ? 9.367 -17.156 5.652 1 93.94 471 PHE B CA 1
ATOM 8375 C C . PHE B 1 471 ? 8.078 -17.172 6.465 1 93.94 471 PHE B C 1
ATOM 8377 O O . PHE B 1 471 ? 7 -16.875 5.934 1 93.94 471 PHE B O 1
ATOM 8384 N N . LYS B 1 472 ? 8.227 -17.375 7.699 1 92.62 472 LYS B N 1
ATOM 8385 C CA . LYS B 1 472 ? 7.047 -17.484 8.547 1 92.62 472 LYS B CA 1
ATOM 8386 C C . LYS B 1 472 ? 6.492 -16.094 8.891 1 92.62 472 LYS B C 1
ATOM 8388 O O . LYS B 1 472 ? 7.254 -15.172 9.156 1 92.62 472 LYS B O 1
ATOM 8393 N N . ASN B 1 473 ? 5.238 -15.969 8.812 1 92.5 473 ASN B N 1
ATOM 8394 C CA . ASN B 1 473 ? 4.512 -14.781 9.258 1 92.5 473 ASN B CA 1
ATOM 8395 C C . ASN B 1 473 ? 4.32 -14.789 10.773 1 92.5 473 ASN B C 1
ATOM 8397 O O . ASN B 1 473 ? 3.604 -15.633 11.312 1 92.5 473 ASN B O 1
ATOM 8401 N N . PRO B 1 474 ? 4.863 -13.883 11.422 1 86.19 474 PRO B N 1
ATOM 8402 C CA . PRO B 1 474 ? 4.777 -13.883 12.883 1 86.19 474 PRO B CA 1
ATOM 8403 C C . PRO B 1 474 ? 3.363 -13.625 13.398 1 86.19 474 PRO B C 1
ATOM 8405 O O . PRO B 1 474 ? 3.045 -13.969 14.539 1 86.19 474 PRO B O 1
ATOM 8408 N N . LEU B 1 475 ? 2.508 -13.102 12.578 1 89.06 475 LEU B N 1
ATOM 8409 C CA . LEU B 1 475 ? 1.163 -12.742 13.016 1 89.06 475 LEU B CA 1
ATOM 8410 C C . LEU B 1 475 ? 0.159 -13.82 12.617 1 89.06 475 LEU B C 1
ATOM 8412 O O . LEU B 1 475 ? -1.047 -13.656 12.82 1 89.06 475 LEU B O 1
ATOM 8416 N N . PHE B 1 476 ? 0.631 -14.93 12.219 1 92.25 476 PHE B N 1
ATOM 8417 C CA . PHE B 1 476 ? -0.234 -15.969 11.672 1 92.25 476 PHE B CA 1
ATOM 8418 C C . PHE B 1 476 ? -1.213 -16.469 12.727 1 92.25 476 PHE B C 1
ATOM 8420 O O . PHE B 1 476 ? -0.806 -16.859 13.828 1 92.25 476 PHE B O 1
ATOM 8427 N N . GLU B 1 477 ? -2.467 -16.391 12.352 1 89.38 477 GLU B N 1
ATOM 8428 C CA . GLU B 1 477 ? -3.559 -17.016 13.094 1 89.38 477 GLU B CA 1
ATOM 8429 C C . GLU B 1 477 ? -4.402 -17.906 12.188 1 89.38 477 GLU B C 1
ATOM 8431 O O . GLU B 1 477 ? -5.023 -17.422 11.234 1 89.38 477 GLU B O 1
ATOM 8436 N N . ALA B 1 478 ? -4.422 -19.094 12.57 1 86.81 478 ALA B N 1
ATOM 8437 C CA . ALA B 1 478 ? -5.152 -20.047 11.734 1 86.81 478 ALA B CA 1
ATOM 8438 C C . ALA B 1 478 ? -6.602 -19.609 11.555 1 86.81 478 ALA B C 1
ATOM 8440 O O . ALA B 1 478 ? -7.293 -19.297 12.523 1 86.81 478 ALA B O 1
ATOM 8441 N N . ASN B 1 479 ? -6.938 -19.359 10.336 1 87.81 479 ASN B N 1
ATOM 8442 C CA . ASN B 1 479 ? -8.289 -19 9.922 1 87.81 479 ASN B CA 1
ATOM 8443 C C . ASN B 1 479 ? -8.945 -20.109 9.109 1 87.81 479 ASN B C 1
ATOM 8445 O O . ASN B 1 479 ? -8.617 -20.297 7.934 1 87.81 479 ASN B O 1
ATOM 8449 N N . SER B 1 480 ? -9.867 -20.797 9.641 1 89.69 480 SER B N 1
ATOM 8450 C CA . SER B 1 480 ? -10.445 -21.969 9 1 89.69 480 SER B CA 1
ATOM 8451 C C . SER B 1 480 ? -11.562 -21.578 8.039 1 89.69 480 SER B C 1
ATOM 8453 O O . SER B 1 480 ? -12.078 -22.422 7.305 1 89.69 480 SER B O 1
ATOM 8455 N N . LEU B 1 481 ? -11.852 -20.359 7.977 1 92.56 481 LEU B N 1
ATOM 8456 C CA . LEU B 1 481 ? -12.977 -19.906 7.156 1 92.56 481 LEU B CA 1
ATOM 8457 C C . LEU B 1 481 ? -12.508 -19.531 5.754 1 92.56 481 LEU B C 1
ATOM 8459 O O . LE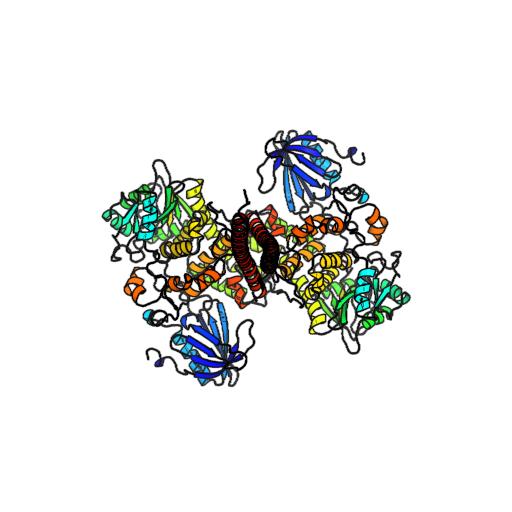U B 1 481 ? -11.312 -19.312 5.531 1 92.56 481 LEU B O 1
ATOM 8463 N N . VAL B 1 482 ? -13.477 -19.578 4.797 1 97 482 VAL B N 1
ATOM 8464 C CA . VAL B 1 482 ? -13.242 -19.031 3.463 1 97 482 VAL B CA 1
ATOM 8465 C C . VAL B 1 482 ? -12.961 -17.531 3.557 1 97 482 VAL B C 1
ATOM 8467 O O . VAL B 1 482 ? -13.594 -16.828 4.348 1 97 482 VAL B O 1
ATOM 8470 N N . ILE B 1 483 ? -12.008 -17.062 2.863 1 96.56 483 ILE B N 1
ATOM 8471 C CA . ILE B 1 483 ? -11.711 -15.633 2.863 1 96.56 483 ILE B CA 1
ATOM 8472 C C . ILE B 1 483 ? -12.07 -15.031 1.506 1 96.56 483 ILE B C 1
ATOM 8474 O O . ILE B 1 483 ? -11.75 -15.602 0.462 1 96.56 483 ILE B O 1
ATOM 8478 N N . TRP B 1 484 ? -12.773 -13.961 1.491 1 96.5 484 TRP B N 1
ATOM 8479 C CA . TRP B 1 484 ? -13.242 -13.32 0.268 1 96.5 484 TRP B CA 1
ATOM 8480 C C . TRP B 1 484 ? -12.531 -11.992 0.038 1 96.5 484 TRP B C 1
ATOM 8482 O O . TRP B 1 484 ? -12.953 -10.953 0.56 1 96.5 484 TRP B O 1
ATOM 8492 N N . PRO B 1 485 ? -11.5 -11.953 -0.812 1 96.31 485 PRO B N 1
ATOM 8493 C CA . PRO B 1 485 ? -10.789 -10.695 -1.066 1 96.31 485 PRO B CA 1
ATOM 8494 C C . PRO B 1 485 ? -11.602 -9.719 -1.907 1 96.31 485 PRO B C 1
ATOM 8496 O O . PRO B 1 485 ? -12.422 -10.133 -2.732 1 96.31 485 PRO B O 1
ATOM 8499 N N . SER B 1 486 ? -11.367 -8.406 -1.629 1 94.5 486 SER B N 1
ATOM 8500 C CA . SER B 1 486 ? -11.914 -7.371 -2.504 1 94.5 486 SER B CA 1
ATOM 8501 C C . SER B 1 486 ? -11.188 -7.332 -3.842 1 94.5 486 SER B C 1
ATOM 8503 O O . SER B 1 486 ? -9.961 -7.426 -3.889 1 94.5 486 SER B O 1
ATOM 8505 N N . VAL B 1 487 ? -12.023 -7.266 -4.922 1 95.12 487 VAL B N 1
ATOM 8506 C CA . VAL B 1 487 ? -11.43 -7.172 -6.25 1 95.12 487 VAL B CA 1
ATOM 8507 C C . VAL B 1 487 ? -11.773 -5.828 -6.883 1 95.12 487 VAL B C 1
ATOM 8509 O O . VAL B 1 487 ? -11.711 -5.672 -8.102 1 95.12 487 VAL B O 1
ATOM 8512 N N . ALA B 1 488 ? -12.234 -4.875 -6.004 1 95.25 488 ALA B N 1
ATOM 8513 C CA . ALA B 1 488 ? -12.398 -3.514 -6.508 1 95.25 488 ALA B CA 1
ATOM 8514 C C . ALA B 1 488 ? -11.055 -2.936 -6.957 1 95.25 488 ALA B C 1
ATOM 8516 O O . ALA B 1 488 ? -10.031 -3.156 -6.312 1 95.25 488 ALA B O 1
ATOM 8517 N N . PRO B 1 489 ? -11.094 -2.201 -8.047 1 96.19 489 PRO B N 1
ATOM 8518 C CA . PRO B 1 489 ? -9.828 -1.646 -8.539 1 96.19 489 PRO B CA 1
ATOM 8519 C C . PRO B 1 489 ? -9.086 -0.849 -7.477 1 96.19 489 PRO B C 1
ATOM 8521 O O . PRO B 1 489 ? -7.855 -0.94 -7.379 1 96.19 489 PRO B O 1
ATOM 8524 N N . GLN B 1 490 ? -9.82 -0.157 -6.648 1 94.94 490 GLN B N 1
ATOM 8525 C CA . GLN B 1 490 ? -9.219 0.708 -5.637 1 94.94 490 GLN B CA 1
ATOM 8526 C C . GLN B 1 490 ? -8.492 -0.111 -4.574 1 94.94 490 GLN B C 1
ATOM 8528 O O . GLN B 1 490 ? -7.625 0.409 -3.867 1 94.94 490 GLN B O 1
ATOM 8533 N N . SER B 1 491 ? -8.859 -1.371 -4.492 1 93.31 491 SER B N 1
ATOM 8534 C CA . SER B 1 491 ? -8.328 -2.211 -3.422 1 93.31 491 SER B CA 1
ATOM 8535 C C . SER B 1 491 ? -7.02 -2.871 -3.836 1 93.31 491 SER B C 1
ATOM 8537 O O . SER B 1 491 ? -6.324 -3.455 -3.004 1 93.31 491 SER B O 1
ATOM 8539 N N . LEU B 1 492 ? -6.664 -2.857 -5.066 1 96.31 492 LEU B N 1
ATOM 8540 C CA . LEU B 1 492 ? -5.473 -3.525 -5.586 1 96.31 492 LEU B CA 1
ATOM 8541 C C . LEU B 1 492 ? -4.293 -2.561 -5.645 1 96.31 492 LEU B C 1
ATOM 8543 O O . LEU B 1 492 ? -4.461 -1.385 -5.973 1 96.31 492 LEU B O 1
ATOM 8547 N N . GLN B 1 493 ? -3.117 -3.092 -5.277 1 96.25 493 GLN B N 1
ATOM 8548 C CA . GLN B 1 493 ? -1.94 -2.234 -5.184 1 96.25 493 GLN B CA 1
ATOM 8549 C C . GLN B 1 493 ? -0.76 -2.84 -5.938 1 96.25 493 GLN B C 1
ATOM 8551 O O . GLN B 1 493 ? -0.697 -4.055 -6.133 1 96.25 493 GLN B O 1
ATOM 8556 N N . LEU B 1 494 ? 0.13 -1.921 -6.352 1 97.38 494 LEU B N 1
ATOM 8557 C CA . LEU B 1 494 ? 1.389 -2.375 -6.934 1 97.38 494 LEU B CA 1
ATOM 8558 C C . LEU B 1 494 ? 2.227 -3.123 -5.898 1 97.38 494 LEU B C 1
ATOM 8560 O O . LEU B 1 494 ? 2.391 -2.654 -4.77 1 97.38 494 LEU B O 1
ATOM 8564 N N . TRP B 1 495 ? 2.684 -4.285 -6.25 1 97.44 495 TRP B N 1
ATOM 8565 C CA . TRP B 1 495 ? 3.572 -5.043 -5.375 1 97.44 495 TRP B CA 1
ATOM 8566 C C . TRP B 1 495 ? 4.973 -4.441 -5.367 1 97.44 495 TRP B C 1
ATOM 8568 O O . TRP B 1 495 ? 5.879 -4.949 -6.027 1 97.44 495 TRP B O 1
ATOM 8578 N N . GLU B 1 496 ? 5.172 -3.514 -4.484 1 95.19 496 GLU B N 1
ATOM 8579 C CA . GLU B 1 496 ? 6.426 -2.766 -4.414 1 95.19 496 GLU B CA 1
ATOM 8580 C C . GLU B 1 496 ? 7.602 -3.689 -4.117 1 95.19 496 GLU B C 1
ATOM 8582 O O . GLU B 1 496 ? 8.719 -3.455 -4.59 1 95.19 496 GLU B O 1
ATOM 8587 N N . GLY B 1 497 ? 7.324 -4.758 -3.379 1 94.62 497 GLY B N 1
ATOM 8588 C CA . GLY B 1 497 ? 8.375 -5.676 -2.967 1 94.62 497 GLY B CA 1
ATOM 8589 C C . GLY B 1 497 ? 9.039 -6.383 -4.133 1 94.62 497 GLY B C 1
ATOM 8590 O O . GLY B 1 497 ? 10.156 -6.891 -3.998 1 94.62 497 GLY B O 1
ATOM 8591 N N . VAL B 1 498 ? 8.367 -6.359 -5.223 1 97.12 498 VAL B N 1
ATOM 8592 C CA . VAL B 1 498 ? 8.938 -6.988 -6.406 1 97.12 498 VAL B CA 1
ATOM 8593 C C . VAL B 1 498 ? 9.391 -5.914 -7.395 1 97.12 498 VAL B C 1
ATOM 8595 O O . VAL B 1 498 ? 10.555 -5.891 -7.805 1 97.12 498 VAL B O 1
ATOM 8598 N N . PHE B 1 499 ? 8.586 -4.973 -7.695 1 97.5 499 PHE B N 1
ATOM 8599 C CA . PHE B 1 499 ? 8.797 -4.145 -8.875 1 97.5 499 PHE B CA 1
ATOM 8600 C C . PHE B 1 499 ? 9.641 -2.92 -8.531 1 97.5 499 PHE B C 1
ATOM 8602 O O . PHE B 1 499 ? 10.227 -2.291 -9.422 1 97.5 499 PHE B O 1
ATOM 8609 N N . LEU B 1 500 ? 9.68 -2.586 -7.215 1 95.44 500 LEU B N 1
ATOM 8610 C CA . LEU B 1 500 ? 10.43 -1.388 -6.848 1 95.44 500 LEU B CA 1
ATOM 8611 C C . LEU B 1 500 ? 11.609 -1.739 -5.957 1 95.44 500 LEU B C 1
ATOM 8613 O O . LEU B 1 500 ? 12.352 -0.854 -5.527 1 95.44 500 LEU B O 1
ATOM 8617 N N . ARG B 1 501 ? 11.844 -2.951 -5.688 1 93.38 501 ARG B N 1
ATOM 8618 C CA . ARG B 1 501 ? 12.789 -3.381 -4.66 1 93.38 501 ARG B CA 1
ATOM 8619 C C . ARG B 1 501 ? 14.211 -2.973 -5.027 1 93.38 501 ARG B C 1
ATOM 8621 O O . ARG B 1 501 ? 15.086 -2.895 -4.156 1 93.38 501 ARG B O 1
ATOM 8628 N N . TRP B 1 502 ? 14.453 -2.725 -6.324 1 93.56 502 TRP B N 1
ATOM 8629 C CA . TRP B 1 502 ? 15.797 -2.324 -6.719 1 93.56 502 TRP B CA 1
ATOM 8630 C C . TRP B 1 502 ? 15.852 -0.835 -7.043 1 93.56 502 TRP B C 1
ATOM 8632 O O . TRP B 1 502 ? 16.906 -0.317 -7.438 1 93.56 502 TRP B O 1
ATOM 8642 N N . ASN B 1 503 ? 14.727 -0.175 -6.887 1 90.75 503 ASN B N 1
ATOM 8643 C CA . ASN B 1 503 ? 14.625 1.26 -7.129 1 90.75 503 ASN B CA 1
ATOM 8644 C C . ASN B 1 503 ? 14.484 2.041 -5.824 1 90.75 503 ASN B C 1
ATOM 8646 O O . ASN B 1 503 ? 14.812 3.229 -5.77 1 90.75 503 ASN B O 1
ATOM 8650 N N . ARG B 1 504 ? 13.938 1.39 -4.902 1 88 504 ARG B N 1
ATOM 8651 C CA . ARG B 1 504 ? 13.703 1.991 -3.592 1 88 504 ARG B CA 1
ATOM 8652 C C . ARG B 1 504 ? 14.18 1.068 -2.475 1 88 504 ARG B C 1
ATOM 8654 O O . ARG B 1 504 ? 13.953 -0.142 -2.521 1 88 504 ARG B O 1
ATOM 8661 N N . SER B 1 505 ? 14.766 1.699 -1.553 1 84.31 505 SER B N 1
ATOM 8662 C CA . SER B 1 505 ? 15.258 0.888 -0.444 1 84.31 505 SER B CA 1
ATOM 8663 C C . SER B 1 505 ? 14.117 0.437 0.46 1 84.31 505 SER B C 1
ATOM 8665 O O . SER B 1 505 ? 13.242 1.231 0.803 1 84.31 505 SER B O 1
ATOM 8667 N N . SER B 1 506 ? 14.086 -0.807 0.767 1 80.56 506 SER B N 1
ATOM 8668 C CA . SER B 1 506 ? 13.117 -1.358 1.705 1 80.56 506 SER B CA 1
ATOM 8669 C C . SER B 1 506 ? 13.719 -1.527 3.094 1 80.56 506 SER B C 1
ATOM 8671 O O . SER B 1 506 ? 13.156 -2.217 3.945 1 80.56 506 SER B O 1
ATOM 8673 N N . LYS B 1 507 ? 14.766 -0.874 3.277 1 83.56 507 LYS B N 1
ATOM 8674 C CA . LYS B 1 507 ? 15.555 -1.084 4.488 1 83.56 507 LYS B CA 1
ATOM 8675 C C . LYS B 1 507 ? 14.711 -0.881 5.742 1 83.56 507 LYS B C 1
ATOM 8677 O O . LYS B 1 507 ? 14.672 -1.748 6.617 1 83.56 507 LYS B O 1
ATOM 8682 N N . PHE B 1 508 ? 14 0.127 5.766 1 84.69 508 PHE B N 1
ATOM 8683 C CA . PHE B 1 508 ? 13.305 0.479 7 1 84.69 508 PHE B CA 1
ATOM 8684 C C . PHE B 1 508 ? 12.047 -0.363 7.168 1 84.69 508 PHE B C 1
ATOM 8686 O O . PHE B 1 508 ? 11.656 -0.684 8.289 1 84.69 508 PHE B O 1
ATOM 8693 N N . VAL B 1 509 ? 11.438 -0.76 6.117 1 82.44 509 VAL B N 1
ATOM 8694 C CA . VAL B 1 509 ? 10.297 -1.664 6.172 1 82.44 509 VAL B CA 1
ATOM 8695 C C . VAL B 1 509 ? 10.75 -3.049 6.625 1 82.44 509 VAL B C 1
ATOM 8697 O O . VAL B 1 509 ? 10.094 -3.689 7.445 1 82.44 509 VAL B O 1
ATOM 8700 N N . ASP B 1 510 ? 11.875 -3.434 6.113 1 84.06 510 ASP B N 1
ATOM 8701 C CA . ASP B 1 510 ? 12.438 -4.719 6.508 1 84.06 510 ASP B CA 1
ATOM 8702 C C . ASP B 1 510 ? 12.82 -4.723 7.984 1 84.06 510 ASP B C 1
ATOM 8704 O O . ASP B 1 510 ? 12.648 -5.73 8.672 1 84.06 510 ASP B O 1
ATOM 8708 N N . GLU B 1 511 ? 13.266 -3.59 8.359 1 83.19 511 GLU B N 1
ATOM 8709 C CA . GLU B 1 511 ? 13.633 -3.453 9.766 1 83.19 511 GLU B CA 1
ATOM 8710 C C . GLU B 1 511 ? 12.414 -3.604 10.672 1 83.19 511 GLU B C 1
ATOM 8712 O O . GLU B 1 511 ? 12.516 -4.172 11.766 1 83.19 511 GLU B O 1
ATOM 8717 N N . SER B 1 512 ? 11.367 -3.104 10.289 1 84.75 512 SER B N 1
ATOM 8718 C CA . SER B 1 512 ? 10.141 -3.219 11.078 1 84.75 512 SER B CA 1
ATOM 8719 C C . SER B 1 512 ? 9.703 -4.672 11.203 1 84.75 512 SER B C 1
ATOM 8721 O O . SER B 1 512 ? 9.242 -5.098 12.266 1 84.75 512 SER B O 1
ATOM 8723 N N . TYR B 1 513 ? 9.828 -5.348 10.172 1 82.19 513 TYR B N 1
ATOM 8724 C CA . TYR B 1 513 ? 9.484 -6.766 10.188 1 82.19 513 TYR B CA 1
ATOM 8725 C C . TYR B 1 513 ? 10.406 -7.539 11.125 1 82.19 513 TYR B C 1
ATOM 8727 O O . TYR B 1 513 ? 9.961 -8.406 11.875 1 82.19 513 TYR B O 1
ATOM 8735 N N . GLU B 1 514 ? 11.664 -7.215 11.047 1 83 514 GLU B N 1
ATOM 8736 C CA . GLU B 1 514 ? 12.648 -7.852 11.922 1 83 514 GLU B CA 1
ATOM 8737 C C . GLU B 1 514 ? 12.359 -7.562 13.391 1 83 514 GLU B C 1
ATOM 8739 O O . GLU B 1 514 ? 12.531 -8.43 14.242 1 83 514 GLU B O 1
ATOM 8744 N N . GLU B 1 515 ? 11.938 -6.402 13.609 1 83.5 515 GLU B N 1
ATOM 8745 C CA . GLU B 1 515 ? 11.609 -6.039 14.984 1 83.5 515 GLU B CA 1
ATOM 8746 C C . GLU B 1 515 ? 10.414 -6.84 15.492 1 83.5 515 GLU B C 1
ATOM 8748 O O . GLU B 1 515 ? 10.383 -7.258 16.656 1 83.5 515 GLU B O 1
ATOM 8753 N N . MET B 1 516 ? 9.508 -7.039 14.68 1 82.12 516 MET B N 1
ATOM 8754 C CA . MET B 1 516 ? 8.352 -7.848 15.055 1 82.12 516 MET B CA 1
ATOM 8755 C C . MET B 1 516 ? 8.766 -9.273 15.383 1 82.12 516 MET B C 1
ATOM 8757 O O . MET B 1 516 ? 8.305 -9.844 16.375 1 82.12 516 MET B O 1
ATOM 8761 N N . ILE B 1 517 ? 9.594 -9.781 14.602 1 83.25 517 ILE B N 1
ATOM 8762 C CA . ILE B 1 517 ? 10.102 -11.133 14.828 1 83.25 517 ILE B CA 1
ATOM 8763 C C . ILE B 1 517 ? 10.852 -11.195 16.156 1 83.25 517 ILE B C 1
ATOM 8765 O O . ILE B 1 517 ? 10.68 -12.141 16.938 1 83.25 517 ILE B O 1
ATOM 8769 N N . ASN B 1 518 ? 11.594 -10.203 16.391 1 83.19 518 ASN B N 1
ATOM 8770 C CA . ASN B 1 518 ? 12.367 -10.148 17.625 1 83.19 518 ASN B CA 1
ATOM 8771 C C . ASN B 1 518 ? 11.461 -10.117 18.859 1 83.19 518 ASN B C 1
ATOM 8773 O O . ASN B 1 518 ? 11.75 -10.766 19.859 1 83.19 518 ASN B O 1
ATOM 8777 N N . ILE B 1 519 ? 10.453 -9.453 18.719 1 82.25 519 ILE B N 1
ATOM 8778 C CA . ILE B 1 519 ? 9.508 -9.328 19.828 1 82.25 519 ILE B CA 1
ATOM 8779 C C . ILE B 1 519 ? 8.844 -10.68 20.094 1 82.25 519 ILE B C 1
ATOM 8781 O O . ILE B 1 519 ? 8.711 -11.094 21.234 1 82.25 519 ILE B O 1
ATOM 8785 N N . ILE B 1 520 ? 8.516 -11.297 19.141 1 80.25 520 ILE B N 1
ATOM 8786 C CA . ILE B 1 520 ? 7.84 -12.586 19.266 1 80.25 520 ILE B CA 1
ATOM 8787 C C . ILE B 1 520 ? 8.805 -13.625 19.812 1 80.25 520 ILE B C 1
ATOM 8789 O O . ILE B 1 520 ? 8.445 -14.414 20.688 1 80.25 520 ILE B O 1
ATOM 8793 N N . LYS B 1 521 ? 10.016 -13.594 19.312 1 81.5 521 LYS B N 1
ATOM 8794 C CA . LYS B 1 521 ? 11.047 -14.492 19.828 1 81.5 521 LYS B CA 1
ATOM 8795 C C . LYS B 1 521 ? 11.32 -14.234 21.312 1 81.5 521 LYS B C 1
ATOM 8797 O O . LYS B 1 521 ? 11.469 -15.18 22.094 1 81.5 521 LYS B O 1
ATOM 8802 N N . TYR B 1 522 ? 11.391 -13.055 21.656 1 83.38 522 TYR B N 1
ATOM 8803 C CA . TYR B 1 522 ? 11.633 -12.68 23.047 1 83.38 522 TYR B CA 1
ATOM 8804 C C . TYR B 1 522 ? 10.484 -13.125 23.938 1 83.38 522 TYR B C 1
ATOM 8806 O O . TYR B 1 522 ? 10.703 -13.562 25.078 1 83.38 522 TYR B O 1
ATOM 8814 N N . ASN B 1 523 ? 9.336 -13.008 23.375 1 83.25 523 ASN B N 1
ATOM 8815 C CA . ASN B 1 523 ? 8.164 -13.5 24.094 1 83.25 523 ASN B CA 1
ATOM 8816 C C . ASN B 1 523 ? 8.273 -14.992 24.406 1 83.25 523 ASN B C 1
ATOM 8818 O O . ASN B 1 523 ? 7.957 -15.43 25.516 1 83.25 523 ASN B O 1
ATOM 8822 N N . LYS B 1 524 ? 8.703 -15.695 23.531 1 80 524 LYS B N 1
ATOM 8823 C CA . LYS B 1 524 ? 8.867 -17.141 23.703 1 80 524 LYS B CA 1
ATOM 8824 C C . LYS B 1 524 ? 9.953 -17.438 24.75 1 80 524 LYS B C 1
ATOM 8826 O O . LYS B 1 524 ? 9.781 -18.328 25.578 1 80 524 LYS B O 1
ATOM 8831 N N . GLU B 1 525 ? 10.961 -16.703 24.656 1 86.12 525 GLU B N 1
ATOM 8832 C CA . GLU B 1 525 ? 12.047 -16.859 25.609 1 86.12 525 GLU B CA 1
ATOM 8833 C C . GLU B 1 525 ? 11.578 -16.547 27.031 1 86.12 525 GLU B C 1
ATOM 8835 O O . GLU B 1 525 ? 11.922 -17.25 27.984 1 86.12 525 GLU B O 1
ATOM 8840 N N . LEU B 1 526 ? 10.812 -15.562 27.062 1 85.94 526 LEU B N 1
ATOM 8841 C CA . LEU B 1 526 ? 10.289 -15.156 28.375 1 85.94 526 LEU B CA 1
ATOM 8842 C C . LEU B 1 526 ? 9.328 -16.203 28.922 1 85.94 526 LEU B C 1
ATOM 8844 O O . LEU B 1 526 ? 9.312 -16.469 30.125 1 85.94 526 LEU B O 1
ATOM 8848 N N . GLN B 1 527 ? 8.594 -16.781 28.125 1 86.62 527 GLN B N 1
ATOM 8849 C CA . GLN B 1 527 ? 7.68 -17.844 28.531 1 86.62 527 GLN B CA 1
ATOM 8850 C C . GLN B 1 527 ? 8.438 -19.047 29.078 1 86.62 527 GLN B C 1
ATOM 8852 O O . GLN B 1 527 ? 8.055 -19.625 30.094 1 86.62 527 GLN B O 1
ATOM 8857 N N . VAL B 1 528 ? 9.469 -19.391 28.469 1 87.94 528 VAL B N 1
ATOM 8858 C CA . VAL B 1 528 ? 10.305 -20.5 28.922 1 87.94 528 VAL B CA 1
ATOM 8859 C C . VAL B 1 528 ? 10.93 -20.156 30.281 1 87.94 528 VAL B C 1
ATOM 8861 O O . VAL B 1 528 ? 10.969 -20.984 31.188 1 87.94 528 VAL B O 1
ATOM 8864 N N . LYS B 1 529 ? 11.383 -19 30.359 1 88.56 529 LYS B N 1
ATOM 8865 C CA . LYS B 1 529 ? 12.008 -18.531 31.594 1 88.56 529 LYS B CA 1
ATOM 8866 C C . LYS B 1 529 ? 11.008 -18.531 32.75 1 88.56 529 LYS B C 1
ATOM 8868 O O . LYS B 1 529 ? 11.352 -18.922 33.875 1 88.56 529 LYS B O 1
ATOM 8873 N N . VAL B 1 530 ? 9.852 -18.094 32.438 1 88.38 530 VAL B N 1
ATOM 8874 C CA . VAL B 1 530 ? 8.797 -18.094 33.438 1 88.38 530 VAL B CA 1
ATOM 8875 C C . VAL B 1 530 ? 8.516 -19.531 33.906 1 88.38 530 VAL B C 1
ATOM 8877 O O . VAL B 1 530 ? 8.414 -19.781 35.125 1 88.38 530 VAL B O 1
ATOM 8880 N N . ASN B 1 531 ? 8.438 -20.312 33 1 88.56 531 ASN B N 1
ATOM 8881 C CA . ASN B 1 531 ? 8.172 -21.719 33.312 1 88.56 531 ASN B CA 1
ATOM 8882 C C . ASN B 1 531 ? 9.312 -22.328 34.125 1 88.56 531 ASN B C 1
ATOM 8884 O O . ASN B 1 531 ? 9.07 -23.094 35.062 1 88.56 531 ASN B O 1
ATOM 8888 N N . MET B 1 532 ? 10.461 -22.031 33.781 1 90.75 532 MET B N 1
ATOM 8889 C CA . MET B 1 532 ? 11.633 -22.516 34.5 1 90.75 532 MET B CA 1
ATOM 8890 C C . MET B 1 532 ? 11.656 -21.969 35.938 1 90.75 532 MET B C 1
ATOM 8892 O O . MET B 1 532 ? 11.898 -22.719 36.875 1 90.75 532 MET B O 1
ATOM 8896 N N . LEU B 1 533 ? 11.43 -20.75 36.031 1 89.06 533 LEU B N 1
ATOM 8897 C CA . LEU B 1 533 ? 11.438 -20.109 37.344 1 89.06 533 LEU B CA 1
ATOM 8898 C C . LEU B 1 533 ? 10.312 -20.656 38.219 1 89.06 533 LEU B C 1
ATOM 8900 O O . LEU B 1 533 ? 10.484 -20.844 39.438 1 89.06 533 LEU B O 1
ATOM 8904 N N . ARG B 1 534 ? 9.227 -20.891 37.625 1 89.75 534 ARG B N 1
ATOM 8905 C CA . ARG B 1 534 ? 8.109 -21.484 38.344 1 89.75 534 ARG B CA 1
ATOM 8906 C C . ARG B 1 534 ? 8.453 -22.875 38.844 1 89.75 534 ARG B C 1
ATOM 8908 O O . ARG B 1 534 ? 8.102 -23.234 39.969 1 89.75 534 ARG B O 1
ATOM 8915 N N . ARG B 1 535 ? 9.086 -23.562 38.031 1 90.5 535 ARG B N 1
ATOM 8916 C CA . ARG B 1 535 ? 9.523 -24.891 38.438 1 90.5 535 ARG B CA 1
ATOM 8917 C C . ARG B 1 535 ? 10.531 -24.828 39.562 1 90.5 535 ARG B C 1
ATOM 8919 O O . ARG B 1 535 ? 10.469 -25.609 40.531 1 90.5 535 ARG B O 1
ATOM 8926 N N . GLN B 1 536 ? 11.391 -23.969 39.438 1 89.38 536 GLN B N 1
ATOM 8927 C CA . GLN B 1 536 ? 12.398 -23.781 40.469 1 89.38 536 GLN B CA 1
ATOM 8928 C C . GLN B 1 536 ? 11.766 -23.375 41.781 1 89.38 536 GLN B C 1
ATOM 8930 O O . GLN B 1 536 ? 12.164 -23.844 42.844 1 89.38 536 GLN B O 1
ATOM 8935 N N . LEU B 1 537 ? 10.867 -22.516 41.688 1 88.56 537 LEU B N 1
ATOM 8936 C CA . LEU B 1 537 ? 10.156 -22.047 42.875 1 88.56 537 LEU B CA 1
ATOM 8937 C C . LEU B 1 537 ? 9.375 -23.188 43.531 1 88.56 537 LEU B C 1
ATOM 8939 O O . LEU B 1 537 ? 9.352 -23.312 44.75 1 88.56 537 LEU B O 1
ATOM 8943 N N . ALA B 1 538 ? 8.789 -23.938 42.688 1 87.94 538 ALA B N 1
ATOM 8944 C CA . ALA B 1 538 ? 8.031 -25.078 43.188 1 87.94 538 ALA B CA 1
ATOM 8945 C C . ALA B 1 538 ? 8.953 -26.078 43.875 1 87.94 538 ALA B C 1
ATOM 8947 O O . ALA B 1 538 ? 8.594 -26.656 44.906 1 87.94 538 ALA B O 1
ATOM 8948 N N . GLU B 1 539 ? 10.094 -26.281 43.406 1 86.44 539 GLU B N 1
ATOM 8949 C CA . GLU B 1 539 ? 11.07 -27.203 43.969 1 86.44 539 GLU B CA 1
ATOM 8950 C C . GLU B 1 539 ? 11.594 -26.688 45.312 1 86.44 539 GLU B C 1
ATOM 8952 O O . GLU B 1 539 ? 11.781 -27.469 46.25 1 86.44 539 GLU B O 1
ATOM 8957 N N . L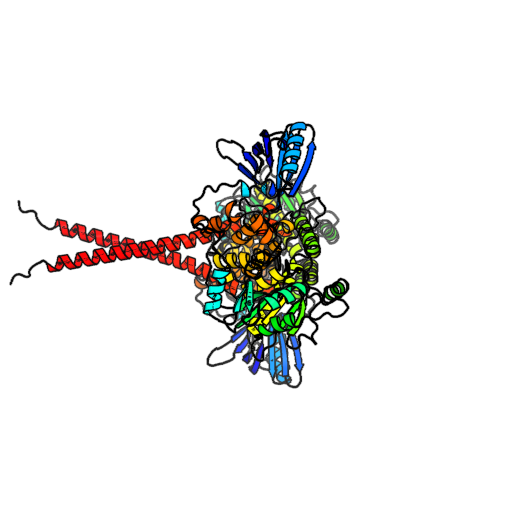EU B 1 540 ? 11.734 -25.469 45.469 1 83.5 540 LEU B N 1
ATOM 8958 C CA . LEU B 1 540 ? 12.258 -24.875 46.688 1 83.5 540 LEU B CA 1
ATOM 8959 C C . LEU B 1 540 ? 11.188 -24.875 47.781 1 83.5 540 LEU B C 1
ATOM 8961 O O . LEU B 1 540 ? 11.5 -25.047 48.969 1 83.5 540 LEU B O 1
ATOM 8965 N N . GLU B 1 541 ? 10.008 -24.75 47.375 1 79.5 541 GLU B N 1
ATOM 8966 C CA . GLU B 1 541 ? 8.906 -24.766 48.344 1 79.5 541 GLU B CA 1
ATOM 8967 C C . GLU B 1 541 ? 8.672 -26.172 48.875 1 79.5 541 GLU B C 1
ATOM 8969 O O . GLU B 1 541 ? 8.359 -26.359 50.062 1 79.5 541 GLU B O 1
ATOM 8974 N N . ILE B 1 542 ? 8.852 -27.172 48.156 1 78.94 542 ILE B N 1
ATOM 8975 C CA . ILE B 1 542 ? 8.727 -28.562 48.562 1 78.94 542 ILE B CA 1
ATOM 8976 C C . ILE B 1 542 ? 9.859 -28.906 49.531 1 78.94 542 ILE B C 1
ATOM 8978 O O . ILE B 1 542 ? 9.641 -29.547 50.562 1 78.94 542 ILE B O 1
ATOM 8982 N N . ASP B 1 543 ? 11 -28.5 49.344 1 70.38 543 ASP B N 1
ATOM 8983 C CA . ASP B 1 543 ? 12.156 -28.781 50.219 1 70.38 543 ASP B CA 1
ATOM 8984 C C . ASP B 1 543 ? 12.016 -28.078 51.562 1 70.38 543 ASP B C 1
ATOM 8986 O O . ASP B 1 543 ? 12.398 -28.641 52.594 1 70.38 543 ASP B O 1
ATOM 8990 N N . ASP B 1 544 ? 11.477 -27.062 51.688 1 65.19 544 ASP B N 1
ATOM 8991 C CA . ASP B 1 544 ? 11.266 -26.328 52.938 1 65.19 544 ASP B CA 1
ATOM 8992 C C . ASP B 1 544 ? 10.188 -27 53.781 1 65.19 544 ASP B C 1
ATOM 8994 O O . ASP B 1 544 ? 10.297 -27.062 55 1 65.19 544 ASP B O 1
ATOM 8998 N N . ASN B 1 545 ? 9.242 -27.641 53.281 1 63.97 545 ASN B N 1
ATOM 8999 C CA . ASN B 1 545 ? 8.195 -28.328 54.031 1 63.97 545 ASN B CA 1
ATOM 9000 C C . ASN B 1 545 ? 8.664 -29.688 54.531 1 63.97 545 ASN B C 1
ATOM 9002 O O . ASN B 1 545 ? 8.242 -30.141 55.594 1 63.97 545 ASN B O 1
ATOM 9006 N N . THR B 1 546 ? 9.539 -30.375 53.969 1 63.66 546 THR B N 1
ATOM 9007 C CA . THR B 1 546 ? 10.078 -31.656 54.438 1 63.66 546 THR B CA 1
ATOM 9008 C C . THR B 1 546 ? 11.07 -31.438 55.594 1 63.66 546 THR B C 1
ATOM 9010 O O . THR B 1 546 ? 11.188 -32.281 56.469 1 63.66 546 THR B O 1
ATOM 9013 N N . GLN B 1 547 ? 11.742 -30.469 55.75 1 57.38 547 GLN B N 1
ATOM 9014 C CA . GLN B 1 547 ? 12.672 -30.234 56.844 1 57.38 547 GLN B CA 1
ATOM 9015 C C . GLN B 1 547 ? 11.914 -29.828 58.125 1 57.38 547 GLN B C 1
ATOM 9017 O O . GLN B 1 547 ? 12.359 -30.125 59.219 1 57.38 547 GLN B O 1
ATOM 9022 N N . ASP B 1 548 ? 10.859 -29.344 58.094 1 54.75 548 ASP B N 1
ATOM 9023 C CA . ASP B 1 548 ? 10.109 -28.969 59.281 1 54.75 548 ASP B CA 1
ATOM 9024 C C . ASP B 1 548 ? 9.453 -30.203 59.906 1 54.75 548 ASP B C 1
ATOM 9026 O O . ASP B 1 548 ? 9.25 -30.234 61.125 1 54.75 548 ASP B O 1
ATOM 9030 N N . ASP B 1 549 ? 9.156 -31.281 59.344 1 51.28 549 ASP B N 1
ATOM 9031 C CA . ASP B 1 549 ? 8.5 -32.438 59.969 1 51.28 549 ASP B CA 1
ATOM 9032 C C . ASP B 1 549 ? 9.516 -33.344 60.656 1 51.28 549 ASP B C 1
ATOM 9034 O O . ASP B 1 549 ? 9.141 -34.344 61.281 1 51.28 549 ASP B O 1
ATOM 9038 N N . GLY B 1 550 ? 10.812 -33.219 60.625 1 42.41 550 GLY B N 1
ATOM 9039 C CA . GLY B 1 550 ? 11.742 -34.094 61.312 1 42.41 550 GLY B CA 1
ATOM 9040 C C . GLY B 1 550 ? 12.039 -33.656 62.75 1 42.41 550 GLY B C 1
ATOM 9041 O O . GLY B 1 550 ? 12.969 -34.156 63.375 1 42.41 550 GLY B O 1
ATOM 9042 N N . MET B 1 551 ? 11.602 -32.562 63.312 1 42.5 551 MET B N 1
ATOM 9043 C CA . MET B 1 551 ? 11.844 -32.406 64.75 1 42.5 551 MET B CA 1
ATOM 9044 C C . MET B 1 551 ? 10.812 -33.156 65.562 1 42.5 551 MET B C 1
ATOM 9046 O O . MET B 1 551 ? 9.609 -32.906 65.438 1 42.5 551 MET B O 1
ATOM 9050 N N . PRO B 1 552 ? 11.172 -34.281 66.188 1 33.75 552 PRO B N 1
ATOM 9051 C CA . PRO B 1 552 ? 10.305 -35.031 67.125 1 33.75 552 PRO B CA 1
ATOM 9052 C C . PRO B 1 552 ? 9.797 -34.188 68.25 1 33.75 552 PRO B C 1
ATOM 9054 O O . PRO B 1 552 ? 10.578 -33.469 68.875 1 33.75 552 PRO B O 1
ATOM 9057 N N . LYS B 1 553 ? 8.57 -33.812 68.312 1 36.72 553 LYS B N 1
ATOM 9058 C CA . LYS B 1 553 ? 7.965 -33.312 69.562 1 36.72 553 LYS B CA 1
ATOM 9059 C C . LYS B 1 553 ? 8.234 -34.281 70.75 1 36.72 553 LYS B C 1
ATOM 9061 O O . LYS B 1 553 ? 8.07 -35.5 70.562 1 36.72 553 LYS B O 1
ATOM 9066 N N . SER B 1 554 ? 9.219 -34 71.688 1 32.16 554 SER B N 1
ATOM 9067 C CA . SER B 1 554 ? 9.344 -34.75 72.938 1 32.16 554 SER B CA 1
ATOM 9068 C C . SER B 1 554 ? 7.977 -35.125 73.5 1 32.16 554 SER B C 1
ATOM 9070 O O . SER B 1 554 ? 7.059 -34.281 73.5 1 32.16 554 SER B O 1
ATOM 9072 N N . PRO B 1 555 ? 7.801 -36.438 73.938 1 25.36 555 PRO B N 1
ATOM 9073 C CA . PRO B 1 555 ? 6.633 -36.719 74.812 1 25.36 555 PRO B CA 1
ATOM 9074 C C . PRO B 1 555 ? 6.648 -35.875 76.125 1 25.36 555 PRO B C 1
ATOM 9076 O O . PRO B 1 555 ? 7.719 -35.531 76.625 1 25.36 555 PRO B O 1
#